Protein AF-A0A9Q1BUV7-F1 (afdb_monomer_lite)

Secondary structure (DSSP, 8-state):
---TTHHHH---------SGGGGGT--TTTTTTGGG---GGG--HHHHHHHHHHH---SS--S-TT---HHHHHHHHHHHHHHHHHHSTT-HHHHHHHHHHHHHHHHHHHTTT-HHHHHHHHHHHHHHHHT--TT---HHHHHHHHHHHHHHS-GGGHHHHHHHHHHHHHH-TT-HHHHHHHHHHHHHHHHHTTT-S----S-HHHHHHHHHHHHHHHHHH-TT-HHHHHHHHHHHHHTT-TTHHHHHHHHHHH-TT-HHHHHHHHHHHHHTT-HHHHHHHHHHHHHH-SS--HHHHHHHHHHHHHHHTSTT--HHHHHHHHHHHHHHHHHHHHH-TT-HHHHHHHHHHHHHTT-HHHHHHHHHHHHSGGGTTS---HHHHHHHHHHHHH----TT--SS-HHHHHHHHHHHHHHHHHHHHHS-S--TTHHHHHHHHHHHHHHHHHHHT-TTS-HHHHHHHHHHHHHHHHHTT-HHHHHHHHHHHHHT-S--TTTHHHHHHHHHHHHHHTT-HHHHHHHHHHHHHTT-HHHHHHHHHHHHHHHHHHHHHGGGGTTS--TTHHHHHHHHHHHHHHTTBHHHHHHHHHHHHHHGGGTTTSSS-HHHHHHHHHHHTSGGGTTS-B----PBPPTTS---B---HHHHHHHHHHHHHHHT--PPPS-TT-HHHHHHHHHHHHHHHHHHHHHHHHHHHHHTS--HHHHHHHHHHHHHHHHHHHHHHHHHHHHTS-------S------TTT----HHHHHHHHHHHHHHH-TT-SS-S-HHHHHHHHHH-TTS-TT-HHHHHHHHHHHHHHTT-GGG--SEEEEE-SSTT-EEEEEHHHHHHHHHHHHHHHHHHHHHHHHHHHTTS------------GGGG--

Organism: Holothuria leucospilota (NCBI:txid206669)

Radius of gyration: 36.59 Å; chains: 1; bounding box: 82×98×104 Å

pLDDT: mean 70.9, std 19.44, range [22.45, 95.88]

InterPro domains:
  IPR011990 Tetratricopeptide-like helical domain superfamily [G3DSA:1.25.40.10] (212-406)
  IPR011990 Tetratricopeptide-like helical domain superfamily [G3DSA:1.25.40.10] (430-548)
  IPR011990 Tetratricopeptide-like helical domain superfamily [SSF48452] (146-365)
  IPR011990 Tetratricopeptide-like helical domain superfamily [SSF48452] (452-543)

Foldseek 3Di:
DDDPPCCVVCVVPFDQDQLLLVLQDDALFVLLVCLPDPPVSNQELLSLQLSLCSQDVFPDPPQAPPRVHLPSSLVSLVSNLVCCVPGVPPLLLLNLLSLLSSLVSQCSSCVVPPPVSNVVSVVSNVVSVVSDDPPRNNVLSNLQSVLSSLSSNHDVSLVVSLVSLVVSCVVVVQPLVSLLSNLSSLQNVLSVPPPDPFADPPPNLVSLVVSLVSLVSSCVSPVLPLLSLLVNLLSCVSVVHPCSLVSLVVSCVVPLLDPSSLVSNLVVCLVVVVLVVSLVSLVVNVVVDPDDALVSLQSQLVSLQSVLPDPPDDPVSSLVSLVVSLVSLVVSCVRPVPPLVSLLVNLLSCLVNLVLQVSLVSLCCLVDCVCVSRPDDLVSNLVSLCSLLPRDDDPVRRSDDLQVSLVSLLSNLVSLLVVVVPPPPDGPRVPVSVVSNVVSLVSLVVQLPDPPDDPVSNLSSLLSNLVSCVSVVVLVSSLVSLVVSVVPDDDDPDCLLSSLLSNLSSCLSVVVLVSNLVSLVVCVVVVVLLSSLQSQLSSLVVQLVVLVVVCVVVVDDDPVSVQSNLVSLLRNLVSAELVSLVVVLVVLVVCLVVCLPDPSCNLLSLLSLVVSLDPVNPPRHYNLQDFDQDPVRDDTDRDDSNVSSVVSVVSSLVSLADDDDPDPPDVVNVLRVLLSVLSVLSSQLSNLVVVCVVVVDDDPSNLVSLVVSLVSLVVSLQVLVVVLCCQVVPDDDDDGPPPDDDPPPPPDDDQVVVVVVVVVCCCVSPVPDDDDDPVVVVVLCVVPPPRHDLPPVLVLVSVVSVVCVVVVPSVQPDQWDWDDGPDVPDIDIDGSNRSSSVSSVSSVVVSVVSVVVSVVSCVVDDDDDDDDDDDDDPVPPPD

Sequence (879 aa):
MSGVNWWEEWPCPLHPSWGLSDISERDMNQLKLVVETDDPDLNVVESAIYRAFLEYPCGRPFFNQGRHNPKKALEKLGVAEDYVKEKLRGNHSAEIGYGIVINSFALSISIGFSEEIHEKAQSELKTLIKKMDHNTDYKSYITVVQAYIYSRLGRPWQGRALSLYNSALKRFPYNCEWLFGKALMLGREARQQGFRKGWKNKDVRAACLEEKKVLEKILKINPKFHSARAMYGQVKFTLGEKGAETEIRTALEHEPERHNIVMVATRYYRRKKNFELAGEILERFINSTKNVDADAYFQLGYLKCSQALTRGLPVNTQSLLREEALKHFNKSVEINSCHYPAITVKAEVTALLGETKKARELFEDLFDNIFKNKPYLAKEELASLDCALSMRLPSNMQVFSTKELIILSHRYIVLTTEVEANIKKGSEDCSNANEKITKHLEKLEEIISDDHESDYVQRLAKLKLADANRRLKHFREAKELYEHLRKEEEETDGVEGEILWGLGKCYFNLEEDKEVISIADRLGKINEQLLSNELYADVYLRRAKVSMEDQTLMRTSNIRLCEDVVMYLEYAINMGSLEASYLFTNFLGDLKKEFFTLNLRIPQIVARISLICSNDCKGKLVHTNFNLAEDDGSSEINDEISIKLCSIKEKLNECLKYEHYSDTSNPRNAKLQELEEIRRKRLDFEIDLIKRRENEKWNKSCAKSLKEVIQYLRELLDHVICFYKNSVLKQFSGKSIFPVKFDQKESRVNKELAQKKIDRWIEETFPDYPGKLPEDVILTILEVQPMYHSENNWLAALNELNNKLKHEDVNYASETFELRAEKPGSSSTWESEDLVRKSCKEVERLVLYFLSKEEDSSSCRNVPTNECDDDLSLSNLFL

Structure (mmCIF, N/CA/C/O backbone):
data_AF-A0A9Q1BUV7-F1
#
_entry.id   AF-A0A9Q1BUV7-F1
#
loop_
_atom_site.group_PDB
_atom_site.id
_atom_site.type_symbol
_atom_site.label_atom_id
_atom_site.label_alt_id
_atom_site.label_comp_id
_atom_site.label_asym_id
_atom_site.label_entity_id
_atom_site.label_seq_id
_atom_site.pdbx_PDB_ins_code
_atom_site.Cartn_x
_atom_site.Cartn_y
_atom_site.Cartn_z
_atom_site.occupancy
_atom_site.B_iso_or_equiv
_atom_site.auth_seq_id
_atom_site.auth_comp_id
_atom_site.auth_asym_id
_atom_site.auth_atom_id
_atom_site.pdbx_PDB_model_num
ATOM 1 N N . MET A 1 1 ? -8.539 -60.242 4.353 1.00 29.30 1 MET A N 1
ATOM 2 C CA . MET A 1 1 ? -8.149 -58.928 3.805 1.00 29.30 1 MET A CA 1
ATOM 3 C C . MET A 1 1 ? -9.393 -58.037 3.860 1.00 29.30 1 MET A C 1
ATOM 5 O O . MET A 1 1 ? -10.072 -57.913 2.859 1.00 29.30 1 MET A O 1
ATOM 9 N N . SER A 1 2 ? -9.949 -57.632 5.010 1.00 24.55 2 SER A N 1
ATOM 10 C CA . SER A 1 2 ? -9.403 -56.743 6.058 1.00 24.55 2 SER A CA 1
ATOM 11 C C . SER A 1 2 ? -8.686 -55.525 5.462 1.00 24.55 2 SER A C 1
ATOM 13 O O . SER A 1 2 ? -7.571 -55.671 4.970 1.00 24.55 2 SER A O 1
ATOM 15 N N . GLY A 1 3 ? -9.360 -54.364 5.475 1.00 24.88 3 GLY A N 1
ATOM 16 C CA . GLY A 1 3 ? -8.787 -53.062 5.101 1.00 24.88 3 GLY A CA 1
ATOM 17 C C . GLY A 1 3 ? -9.725 -52.031 4.448 1.00 24.88 3 GLY A C 1
ATOM 18 O O . GLY A 1 3 ? -9.280 -50.922 4.179 1.00 24.88 3 GLY A O 1
ATOM 19 N N . VAL A 1 4 ? -11.003 -52.343 4.181 1.00 30.98 4 VAL A N 1
ATOM 20 C CA . VAL A 1 4 ? -11.928 -51.404 3.500 1.00 30.98 4 VAL A CA 1
ATOM 21 C C . VAL A 1 4 ? -12.472 -50.310 4.434 1.00 30.98 4 VAL A C 1
ATOM 23 O O . VAL A 1 4 ? -12.903 -49.287 3.934 1.00 30.98 4 VAL A O 1
ATOM 26 N N . ASN A 1 5 ? -12.331 -50.445 5.760 1.00 30.19 5 ASN A N 1
ATOM 27 C CA . ASN A 1 5 ? -12.735 -49.444 6.761 1.00 30.19 5 ASN A CA 1
ATOM 28 C C . ASN A 1 5 ? -11.541 -48.957 7.605 1.00 30.19 5 ASN A C 1
ATOM 30 O O . ASN A 1 5 ? -11.604 -48.912 8.834 1.00 30.19 5 ASN A O 1
ATOM 34 N N . TRP A 1 6 ? -10.427 -48.582 6.971 1.00 31.92 6 TRP A N 1
ATOM 35 C CA . TRP A 1 6 ? -9.268 -48.046 7.705 1.00 31.92 6 TRP A CA 1
ATOM 36 C C . TRP A 1 6 ? -9.608 -46.779 8.517 1.00 31.92 6 TRP A C 1
ATOM 38 O O . TRP A 1 6 ? -8.947 -46.508 9.510 1.00 31.92 6 TRP A O 1
ATOM 48 N N . TRP A 1 7 ? -10.671 -46.046 8.161 1.00 30.53 7 TRP A N 1
ATOM 49 C CA . TRP A 1 7 ? -11.172 -44.891 8.919 1.00 30.53 7 TRP A CA 1
ATOM 50 C C . TRP A 1 7 ? -11.965 -45.251 10.193 1.00 30.53 7 TRP A C 1
ATOM 52 O O . TRP A 1 7 ? -12.141 -44.381 11.044 1.00 30.53 7 TRP A O 1
ATOM 62 N N . GLU A 1 8 ? -12.454 -46.492 10.336 1.00 29.22 8 GLU A N 1
ATOM 63 C CA . GLU A 1 8 ? -13.136 -46.977 11.554 1.00 29.22 8 GLU A CA 1
ATOM 64 C C . GLU A 1 8 ? -12.148 -47.602 12.546 1.00 29.22 8 GLU A C 1
ATOM 66 O O . GLU A 1 8 ? -12.310 -47.439 13.753 1.00 29.22 8 GLU A O 1
ATOM 71 N N . GLU A 1 9 ? -11.100 -48.269 12.049 1.00 26.92 9 GLU A N 1
ATOM 72 C CA . GLU A 1 9 ? -10.028 -48.838 12.883 1.00 26.92 9 GLU A CA 1
ATOM 73 C C . GLU A 1 9 ? -8.945 -47.801 13.242 1.00 26.92 9 GLU A C 1
ATOM 75 O O . GLU A 1 9 ? -8.272 -47.934 14.263 1.00 26.92 9 GLU A O 1
ATOM 80 N N . TRP A 1 10 ? -8.816 -46.733 12.444 1.00 28.02 10 TRP A N 1
ATOM 81 C CA . TRP A 1 10 ? -7.888 -45.618 12.652 1.00 28.02 10 TRP A CA 1
ATOM 82 C C . TRP A 1 10 ? -8.591 -44.292 12.317 1.00 28.02 10 TRP A C 1
ATOM 84 O O . TRP A 1 10 ? -8.425 -43.767 11.211 1.00 28.02 10 TRP A O 1
ATOM 94 N N . PRO A 1 11 ? -9.381 -43.706 13.235 1.00 26.28 11 PRO A N 1
ATOM 95 C CA . PRO A 1 11 ? -9.961 -42.382 13.029 1.00 26.28 11 PRO A CA 1
ATOM 96 C C . PRO A 1 11 ? -8.832 -41.348 13.045 1.00 26.28 11 PRO A C 1
ATOM 98 O O . PRO A 1 11 ? -8.560 -40.822 14.112 1.00 26.28 11 PRO A O 1
ATOM 101 N N . CYS A 1 12 ? -8.130 -41.140 11.917 1.00 27.23 12 CYS A N 1
ATOM 102 C CA . CYS A 1 12 ? -6.932 -40.293 11.740 1.00 27.23 12 CYS A CA 1
ATOM 103 C C . CYS A 1 12 ? -6.476 -39.596 13.046 1.00 27.23 12 CYS A C 1
ATOM 105 O O . CYS A 1 12 ? -6.785 -38.419 13.248 1.00 27.23 12 CYS A O 1
ATOM 107 N N . PRO A 1 13 ? -5.803 -40.322 13.967 1.00 25.61 13 PRO A N 1
ATOM 108 C CA . PRO A 1 13 ? -5.638 -39.879 15.355 1.00 25.61 13 PRO A CA 1
ATOM 109 C C . PRO A 1 13 ? -4.479 -38.897 15.554 1.00 25.61 13 PRO A C 1
ATOM 111 O O . PRO A 1 13 ? -4.152 -38.553 16.684 1.00 25.61 13 PRO A O 1
ATOM 114 N N . LEU A 1 14 ? -3.808 -38.470 14.485 1.00 25.88 14 LEU A N 1
ATOM 115 C CA . LEU A 1 14 ? -2.545 -37.746 14.577 1.00 25.88 14 LEU A CA 1
ATOM 116 C C . LEU A 1 14 ? -2.571 -36.495 13.712 1.00 25.88 14 LEU A C 1
ATOM 118 O O . LEU A 1 14 ? -1.985 -36.449 12.642 1.00 25.88 14 LEU A O 1
ATOM 122 N N . HIS A 1 15 ? -3.237 -35.467 14.221 1.00 31.42 15 HIS A N 1
ATOM 123 C CA . HIS A 1 15 ? -2.674 -34.123 14.187 1.00 31.42 15 HIS A CA 1
ATOM 124 C C . HIS A 1 15 ? -3.136 -33.383 15.449 1.00 31.42 15 HIS A C 1
ATOM 126 O O . HIS A 1 15 ? -4.264 -32.886 15.485 1.00 31.42 15 HIS A O 1
ATOM 132 N N . PRO A 1 16 ? -2.318 -33.330 16.515 1.00 26.27 16 PRO A N 1
ATOM 133 C CA . PRO A 1 16 ? -2.573 -32.407 17.611 1.00 26.27 16 PRO A CA 1
ATOM 134 C C . PRO A 1 16 ? -2.563 -30.971 17.065 1.00 26.27 16 PRO A C 1
ATOM 136 O O . PRO A 1 16 ? -1.596 -30.546 16.440 1.00 26.27 16 PRO A O 1
ATOM 139 N N . SER A 1 17 ? -3.697 -30.285 17.249 1.00 34.12 17 SER A N 1
ATOM 140 C CA . SER A 1 17 ? -3.915 -28.836 17.117 1.00 34.12 17 SER A CA 1
ATOM 141 C C . SER A 1 17 ? -3.171 -28.136 15.975 1.00 34.12 17 SER A C 1
ATOM 143 O O . SER A 1 17 ? -2.105 -27.567 16.176 1.00 34.12 17 SER A O 1
ATOM 145 N N . TRP A 1 18 ? -3.809 -28.034 14.807 1.00 39.91 18 TRP A N 1
ATOM 146 C CA . TRP A 1 18 ? -3.346 -27.309 13.610 1.00 39.91 18 TRP A CA 1
ATOM 147 C C . TRP A 1 18 ? -2.999 -25.810 13.784 1.00 39.91 18 TRP A C 1
ATOM 149 O O . TRP A 1 18 ? -2.814 -25.100 12.798 1.00 39.91 18 TRP A O 1
ATOM 159 N N . GLY A 1 19 ? -2.982 -25.256 15.000 1.00 36.41 19 GLY A N 1
ATOM 160 C CA . GLY A 1 19 ? -2.704 -23.835 15.245 1.00 36.41 19 GLY A CA 1
ATOM 161 C C . GLY A 1 19 ? -3.662 -22.862 14.537 1.00 36.41 19 GLY A C 1
ATOM 162 O O . GLY A 1 19 ? -3.494 -21.649 14.649 1.00 36.41 19 GLY A O 1
ATOM 163 N N . LEU A 1 20 ? -4.689 -23.356 13.825 1.00 38.91 20 LEU A N 1
ATOM 164 C CA . LEU A 1 20 ? -5.701 -22.568 13.109 1.00 38.91 20 LEU A CA 1
ATOM 165 C C . LEU A 1 20 ? -6.541 -21.713 14.069 1.00 38.91 20 LEU A C 1
ATOM 167 O O . LEU A 1 20 ? -7.206 -20.778 13.633 1.00 38.91 20 LEU A O 1
ATOM 171 N N . SER A 1 21 ? -6.488 -21.997 15.374 1.00 38.50 21 SER A N 1
ATOM 172 C CA . SER A 1 21 ? -7.080 -21.195 16.450 1.00 38.50 21 SER A CA 1
ATOM 173 C C . SER A 1 21 ? -6.678 -19.717 16.405 1.00 38.50 21 SER A C 1
ATOM 175 O O . SER A 1 21 ? -7.464 -18.872 16.821 1.00 38.50 21 SER A O 1
ATOM 177 N N . ASP A 1 22 ? -5.504 -19.400 15.854 1.00 42.62 22 ASP A N 1
ATOM 178 C CA . ASP A 1 22 ? -4.972 -18.034 15.753 1.00 42.62 22 ASP A CA 1
ATOM 179 C C . ASP A 1 22 ? -5.480 -17.239 14.542 1.00 42.62 22 ASP A C 1
ATOM 181 O O . ASP A 1 22 ? -5.258 -16.032 14.443 1.00 42.62 22 ASP A O 1
ATOM 185 N N . ILE A 1 23 ? -6.157 -17.892 13.597 1.00 43.81 23 ILE A N 1
ATOM 186 C CA . ILE A 1 23 ? -6.617 -17.252 12.358 1.00 43.81 23 ILE A CA 1
ATOM 187 C C . ILE A 1 23 ? -7.782 -16.285 12.618 1.00 43.81 23 ILE A C 1
ATOM 189 O O . ILE A 1 23 ? -8.073 -15.415 11.795 1.00 43.81 23 ILE A O 1
ATOM 193 N N . SER A 1 24 ? -8.482 -16.427 13.748 1.00 37.84 24 SER A N 1
ATOM 194 C CA . SER A 1 24 ? -9.794 -15.808 13.907 1.00 37.84 24 SER A CA 1
ATOM 195 C C . SER A 1 24 ? -9.792 -14.298 14.128 1.00 37.84 24 SER A C 1
ATOM 197 O O . SER A 1 24 ? -10.831 -13.698 13.858 1.00 37.84 24 SER A O 1
ATOM 199 N N . GLU A 1 25 ? -8.684 -13.689 14.567 1.00 41.69 25 GLU A N 1
ATOM 200 C CA . GLU A 1 25 ? -8.608 -12.235 14.828 1.00 41.69 25 GLU A CA 1
ATOM 201 C C . GLU A 1 25 ? -7.249 -11.580 14.538 1.00 41.69 25 GLU A C 1
ATOM 203 O O . GLU A 1 25 ? -7.194 -10.358 14.429 1.00 41.69 25 GLU A O 1
ATOM 208 N N . ARG A 1 26 ? -6.170 -12.352 14.355 1.00 44.97 26 ARG A N 1
ATOM 209 C CA . ARG A 1 26 ? -4.824 -11.793 14.209 1.00 44.97 26 ARG A CA 1
ATOM 210 C C . ARG A 1 26 ? -4.557 -11.397 12.754 1.00 44.97 26 ARG A C 1
ATOM 212 O O . ARG A 1 26 ? -4.472 -12.245 11.862 1.00 44.97 26 ARG A O 1
ATOM 219 N N . ASP A 1 27 ? -4.450 -10.097 12.497 1.00 42.38 27 ASP A N 1
ATOM 220 C CA . ASP A 1 27 ? -3.968 -9.583 11.212 1.00 42.38 27 ASP A CA 1
ATOM 221 C C . ASP A 1 27 ? -2.476 -9.919 11.016 1.00 42.38 27 ASP A C 1
ATOM 223 O O . ASP A 1 27 ? -1.761 -10.208 11.980 1.00 42.38 27 ASP A O 1
ATOM 227 N N . MET A 1 28 ? -2.002 -9.852 9.759 1.00 39.22 28 MET A N 1
ATOM 228 C CA . MET A 1 28 ? -0.616 -10.121 9.302 1.00 39.22 28 MET A CA 1
ATOM 229 C C . MET A 1 28 ? 0.498 -9.665 10.249 1.00 39.22 28 MET A C 1
ATOM 231 O O . MET A 1 28 ? 1.599 -10.208 10.267 1.00 39.22 28 MET A O 1
ATOM 235 N N . ASN A 1 29 ? 0.220 -8.613 11.001 1.00 39.97 29 ASN A N 1
ATOM 236 C CA . ASN A 1 29 ? 1.194 -7.779 11.660 1.00 39.97 29 ASN A CA 1
ATOM 237 C C . ASN A 1 29 ? 1.355 -8.101 13.150 1.00 39.97 29 ASN A C 1
ATOM 239 O O . ASN A 1 29 ? 2.449 -7.916 13.677 1.00 39.97 29 ASN 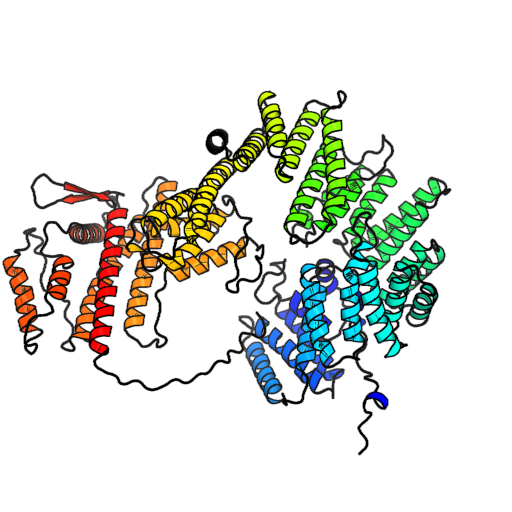A O 1
ATOM 243 N N . GLN A 1 30 ? 0.344 -8.701 13.797 1.00 42.78 30 GLN A N 1
ATOM 244 C CA . GLN A 1 30 ? 0.545 -9.377 15.087 1.00 42.78 30 GLN A CA 1
ATOM 245 C C . GLN A 1 30 ? 1.387 -10.650 14.901 1.00 42.78 30 GLN A C 1
ATOM 247 O O . GLN A 1 30 ? 2.217 -10.978 15.745 1.00 42.78 30 GLN A O 1
ATOM 252 N N . LEU A 1 31 ? 1.267 -11.320 13.749 1.00 43.03 31 LEU A N 1
ATOM 253 C CA . LEU A 1 31 ? 2.059 -12.512 13.433 1.00 43.03 31 LEU A CA 1
ATOM 254 C C . LEU A 1 31 ? 3.556 -12.217 13.255 1.00 43.03 31 LEU A C 1
ATOM 256 O O . LEU A 1 31 ? 4.359 -13.094 13.548 1.00 43.03 31 LEU A O 1
ATOM 260 N N . LYS A 1 32 ? 3.943 -10.988 12.870 1.00 39.41 32 LYS A N 1
ATOM 261 C CA . LYS A 1 32 ? 5.356 -10.553 12.854 1.00 39.41 32 LYS A CA 1
ATOM 262 C C . LYS A 1 32 ? 6.003 -10.551 14.248 1.00 39.41 32 LYS A C 1
ATOM 264 O O . LYS A 1 32 ? 7.210 -10.765 14.340 1.00 39.41 32 LYS A O 1
ATOM 269 N N . LEU A 1 33 ? 5.226 -10.328 15.311 1.00 40.12 33 LEU A N 1
ATOM 270 C CA . LEU A 1 33 ? 5.704 -10.313 16.704 1.00 40.12 33 LEU A CA 1
ATOM 271 C C . LEU A 1 33 ? 5.589 -11.685 17.386 1.00 40.12 33 LEU A C 1
ATOM 273 O O . LEU A 1 33 ? 6.453 -12.050 18.170 1.00 40.12 33 LEU A O 1
ATOM 277 N N . VAL A 1 34 ? 4.587 -12.492 17.025 1.00 43.34 34 VAL A N 1
ATOM 278 C CA . VAL A 1 34 ? 4.360 -13.837 17.604 1.00 43.34 34 VAL A CA 1
ATOM 279 C C . VAL A 1 34 ? 5.388 -14.888 17.128 1.00 43.34 34 VAL A C 1
ATOM 281 O O . VAL A 1 34 ? 5.402 -16.014 17.617 1.00 43.34 34 VAL A O 1
ATOM 284 N N . VAL A 1 35 ? 6.310 -14.546 16.217 1.00 46.66 35 VAL A N 1
ATOM 285 C CA . VAL A 1 35 ? 7.479 -15.408 15.925 1.00 46.66 35 VAL A CA 1
ATOM 286 C C . VAL A 1 35 ? 8.387 -15.561 17.159 1.00 46.66 35 VAL A C 1
ATOM 288 O O . VAL A 1 35 ? 9.101 -16.556 17.257 1.00 46.66 35 VAL A O 1
ATOM 291 N N . GLU A 1 36 ? 8.329 -14.621 18.110 1.00 39.22 36 GLU A N 1
ATOM 292 C CA . GLU A 1 36 ? 9.208 -14.581 19.288 1.00 39.22 36 GLU A CA 1
ATOM 293 C C . GLU A 1 36 ? 8.663 -15.339 20.510 1.00 39.22 36 GLU A C 1
ATOM 295 O O . GLU A 1 36 ? 9.431 -15.634 21.422 1.00 39.22 36 GLU A O 1
ATOM 300 N N . THR A 1 37 ? 7.376 -15.709 20.544 1.00 42.34 37 THR A N 1
ATOM 301 C CA . THR A 1 37 ? 6.854 -16.570 21.613 1.00 42.34 37 THR A CA 1
ATOM 302 C C . THR A 1 37 ? 7.053 -18.040 21.244 1.00 42.34 37 THR A C 1
ATOM 304 O O . THR A 1 37 ? 6.315 -18.615 20.437 1.00 42.34 37 THR A O 1
ATOM 307 N N . ASP A 1 38 ? 8.071 -18.650 21.858 1.00 38.12 38 ASP A N 1
ATOM 308 C CA . ASP A 1 38 ? 8.298 -20.099 21.904 1.00 38.12 38 ASP A CA 1
ATOM 309 C C . ASP A 1 38 ? 7.176 -20.774 22.708 1.00 38.12 38 ASP A C 1
ATOM 311 O O . ASP A 1 38 ? 7.362 -21.227 23.836 1.00 38.12 38 ASP A O 1
ATOM 315 N N . ASP A 1 39 ? 5.971 -20.796 22.143 1.00 44.50 39 ASP A N 1
ATOM 316 C CA . ASP A 1 39 ? 4.908 -21.666 22.617 1.00 44.50 39 ASP A CA 1
ATOM 317 C C . ASP A 1 39 ? 5.098 -23.058 21.982 1.00 44.50 39 ASP A C 1
ATOM 319 O O . ASP A 1 39 ? 4.907 -23.208 20.764 1.00 44.50 39 ASP A O 1
ATOM 323 N N . PRO A 1 40 ? 5.529 -24.069 22.759 1.00 42.66 40 PRO A N 1
ATOM 324 C CA . PRO A 1 40 ? 5.754 -25.419 22.256 1.00 42.66 40 PRO A CA 1
ATOM 325 C C . PRO A 1 40 ? 4.466 -26.094 21.759 1.00 42.66 40 PRO A C 1
ATOM 327 O O . PRO A 1 40 ? 4.557 -26.975 20.901 1.00 42.66 40 PRO A O 1
ATOM 330 N N . ASP A 1 41 ? 3.285 -25.641 22.199 1.00 42.00 41 ASP A N 1
ATOM 331 C CA . ASP A 1 41 ? 1.989 -26.202 21.789 1.00 42.00 41 ASP A CA 1
ATOM 332 C C . ASP A 1 41 ? 1.542 -25.723 20.389 1.00 42.00 41 ASP A C 1
ATOM 334 O O . ASP A 1 41 ? 0.589 -26.249 19.808 1.00 42.00 41 ASP A O 1
ATOM 338 N N . LEU A 1 42 ? 2.265 -24.762 19.793 1.00 51.19 42 LEU A N 1
ATOM 339 C CA . LEU A 1 42 ? 2.017 -24.204 18.452 1.00 51.19 42 LEU A CA 1
ATOM 340 C C . LEU A 1 42 ? 2.955 -24.753 17.355 1.00 51.19 42 LEU A C 1
ATOM 342 O O . LEU A 1 42 ? 2.911 -24.287 16.206 1.00 51.19 42 LEU A O 1
ATOM 346 N N . ASN A 1 43 ? 3.799 -25.739 17.675 1.00 56.16 43 ASN A N 1
ATOM 347 C CA . ASN A 1 43 ? 4.782 -26.322 16.755 1.00 56.16 43 ASN A CA 1
ATOM 348 C C . ASN A 1 43 ? 4.177 -27.423 15.866 1.00 56.16 43 ASN A C 1
ATOM 350 O O . ASN A 1 43 ? 4.513 -28.595 15.995 1.00 56.16 43 ASN A O 1
ATOM 354 N N . VAL A 1 44 ? 3.290 -27.039 14.944 1.00 66.62 44 VAL A N 1
ATOM 355 C CA . VAL A 1 44 ? 2.853 -27.886 13.814 1.00 66.62 44 VAL A CA 1
ATOM 356 C C . VAL A 1 44 ? 3.603 -27.531 12.526 1.00 66.62 44 VAL A C 1
ATOM 358 O O . VAL A 1 44 ? 4.113 -26.416 12.395 1.00 66.62 44 VAL A O 1
ATOM 361 N N . VAL A 1 45 ? 3.648 -28.461 11.564 1.00 73.06 45 VAL A N 1
ATOM 362 C CA . VAL A 1 45 ? 4.428 -28.354 10.312 1.00 73.06 45 VAL A CA 1
ATOM 363 C C . VAL A 1 45 ? 4.167 -27.035 9.576 1.00 73.06 45 VAL A C 1
ATOM 365 O O . VAL A 1 45 ? 5.104 -26.307 9.261 1.00 73.06 45 VAL A O 1
ATOM 368 N N . GLU A 1 46 ? 2.904 -26.665 9.361 1.00 73.06 46 GLU A N 1
ATOM 369 C CA . GLU A 1 46 ? 2.514 -25.439 8.654 1.00 73.06 46 GLU A CA 1
ATOM 370 C C . GLU A 1 46 ? 2.905 -24.167 9.408 1.00 73.06 46 GLU A C 1
ATOM 372 O O . GLU A 1 46 ? 3.283 -23.172 8.793 1.00 73.06 46 GLU A O 1
ATOM 377 N N . SER A 1 47 ? 2.822 -24.188 10.741 1.00 71.31 47 SER A N 1
ATOM 378 C CA . SER A 1 47 ? 3.234 -23.073 11.601 1.00 71.31 47 SER A CA 1
ATOM 379 C C . SER A 1 47 ? 4.744 -22.858 11.512 1.00 71.31 47 SER A C 1
ATOM 381 O O . SER A 1 47 ? 5.206 -21.728 11.356 1.00 71.31 47 SER A O 1
ATOM 383 N N . ALA A 1 48 ? 5.512 -23.947 11.530 1.00 76.56 48 ALA A N 1
ATOM 384 C CA . ALA A 1 48 ? 6.960 -23.926 11.382 1.00 76.56 48 ALA A CA 1
ATOM 385 C C . ALA A 1 48 ? 7.393 -23.461 9.976 1.00 76.56 48 ALA A C 1
ATOM 387 O O . ALA A 1 48 ? 8.244 -22.578 9.868 1.00 76.56 48 ALA A O 1
ATOM 388 N N . ILE A 1 49 ? 6.737 -23.946 8.912 1.00 77.75 49 ILE A N 1
ATOM 389 C CA . ILE A 1 49 ? 6.958 -23.476 7.530 1.00 77.75 49 ILE A CA 1
ATOM 390 C C . ILE A 1 49 ? 6.591 -21.994 7.388 1.00 77.75 49 ILE A C 1
ATOM 392 O O . ILE A 1 49 ? 7.347 -21.221 6.806 1.00 77.75 49 ILE A O 1
ATOM 396 N N . TYR A 1 50 ? 5.461 -21.560 7.950 1.00 73.44 50 TYR A N 1
ATOM 397 C CA . TYR A 1 50 ? 5.071 -20.149 7.933 1.00 73.44 50 TYR A CA 1
ATOM 398 C C . TYR A 1 50 ? 6.069 -19.266 8.698 1.00 73.44 50 TYR A C 1
ATOM 400 O O . TYR A 1 50 ? 6.425 -18.189 8.229 1.00 73.44 50 TYR A O 1
ATOM 408 N N . ARG A 1 51 ? 6.578 -19.719 9.850 1.00 74.56 51 ARG A N 1
ATOM 409 C CA . ARG A 1 51 ? 7.640 -19.015 10.590 1.00 74.56 51 ARG A CA 1
ATOM 410 C C . ARG A 1 51 ? 8.935 -18.941 9.779 1.00 74.56 51 ARG A C 1
ATOM 412 O O . ARG A 1 51 ? 9.563 -17.889 9.768 1.00 74.56 51 ARG A O 1
ATOM 419 N N . ALA A 1 52 ? 9.296 -20.001 9.056 1.00 77.25 52 ALA A N 1
ATOM 420 C CA . ALA A 1 52 ? 10.429 -19.972 8.134 1.00 77.25 52 ALA A CA 1
ATOM 421 C C . ALA A 1 52 ? 10.220 -18.963 6.994 1.00 77.25 52 ALA A C 1
ATOM 423 O O . ALA A 1 52 ? 11.119 -18.178 6.709 1.00 77.25 52 ALA A O 1
ATOM 424 N N . PHE A 1 53 ? 9.018 -18.918 6.406 1.00 73.44 53 PHE A N 1
ATOM 425 C CA . PHE A 1 53 ? 8.637 -17.906 5.415 1.00 73.44 53 PHE A CA 1
ATOM 426 C C . PHE A 1 53 ? 8.787 -16.476 5.961 1.00 73.44 53 PHE A C 1
ATOM 428 O O . PHE A 1 53 ? 9.258 -15.594 5.249 1.00 73.44 53 PHE A O 1
ATOM 435 N N . LEU A 1 54 ? 8.425 -16.235 7.227 1.00 68.69 54 LEU A N 1
ATOM 436 C CA . LEU A 1 54 ? 8.572 -14.918 7.859 1.00 68.69 54 LEU A CA 1
ATOM 437 C C . LEU A 1 54 ? 10.034 -14.518 8.135 1.00 68.69 54 LEU A C 1
ATOM 439 O O . LEU A 1 54 ? 10.332 -13.325 8.144 1.00 68.69 54 LEU A O 1
ATOM 443 N N . GLU A 1 55 ? 10.928 -15.482 8.373 1.00 72.25 55 GLU A N 1
ATOM 444 C CA . GLU A 1 55 ? 12.376 -15.262 8.567 1.00 72.25 55 GLU A CA 1
ATOM 445 C C . GLU A 1 55 ? 13.151 -15.168 7.238 1.00 72.25 55 GLU A C 1
ATOM 447 O O . GLU A 1 55 ? 14.312 -14.755 7.220 1.00 72.25 55 GLU A O 1
ATOM 452 N N . TYR A 1 56 ? 12.540 -15.579 6.122 1.00 68.38 56 TYR A N 1
ATOM 453 C CA . TYR A 1 56 ? 13.124 -15.489 4.783 1.00 68.38 56 TYR A CA 1
ATOM 454 C C . TYR A 1 56 ? 12.026 -15.450 3.699 1.00 68.38 56 TYR A C 1
ATOM 456 O O . TYR A 1 56 ? 11.699 -16.474 3.086 1.00 68.38 56 TYR A O 1
ATOM 464 N N . PRO A 1 57 ? 11.418 -14.278 3.442 1.00 61.78 57 PRO A N 1
ATOM 465 C CA . PRO A 1 57 ? 10.446 -14.130 2.366 1.00 61.78 57 PRO A CA 1
ATOM 466 C C . PRO A 1 57 ? 11.180 -14.207 1.019 1.00 61.78 57 PRO A C 1
ATOM 468 O O . PRO A 1 57 ? 11.922 -13.303 0.644 1.00 61.78 57 PRO A O 1
ATOM 471 N N . CYS A 1 58 ? 11.012 -15.317 0.300 1.00 52.84 58 CYS A N 1
ATOM 472 C CA . CYS A 1 58 ? 11.706 -15.581 -0.960 1.00 52.84 58 CYS A CA 1
ATOM 473 C C . CYS A 1 58 ? 11.302 -14.549 -2.035 1.00 52.84 58 CYS A C 1
ATOM 475 O O . CYS A 1 58 ? 10.149 -14.510 -2.456 1.00 52.84 58 CYS A O 1
ATOM 477 N N . GLY A 1 59 ? 12.245 -13.713 -2.482 1.00 42.09 59 GLY A N 1
ATOM 478 C CA . GLY A 1 59 ? 12.171 -12.969 -3.751 1.00 42.09 59 GLY A CA 1
ATOM 479 C C . GLY A 1 59 ? 11.223 -11.762 -3.849 1.00 42.09 59 GLY A C 1
ATOM 480 O O . GLY A 1 59 ? 11.361 -10.985 -4.788 1.00 42.09 59 GLY A O 1
ATOM 481 N N . ARG A 1 60 ? 10.309 -11.531 -2.897 1.00 35.97 60 ARG A N 1
ATOM 482 C CA . ARG A 1 60 ? 9.520 -10.285 -2.810 1.00 35.97 60 ARG A CA 1
ATOM 483 C C . ARG A 1 60 ? 9.651 -9.685 -1.408 1.00 35.97 60 ARG A C 1
ATOM 485 O O . ARG A 1 60 ? 9.491 -10.419 -0.429 1.00 35.97 60 ARG A O 1
ATOM 492 N N . PRO A 1 61 ? 9.916 -8.374 -1.266 1.00 35.66 61 PRO A N 1
ATOM 493 C CA . PRO A 1 61 ? 10.000 -7.736 0.038 1.00 35.66 61 PRO A CA 1
ATOM 494 C C . PRO A 1 61 ? 8.597 -7.654 0.648 1.00 35.66 61 PRO A C 1
ATOM 496 O O . PRO A 1 61 ? 7.899 -6.653 0.530 1.00 35.66 61 PRO A O 1
ATOM 499 N N . PHE A 1 62 ? 8.158 -8.706 1.338 1.00 38.75 62 PHE A N 1
ATOM 500 C CA . PHE A 1 62 ? 6.972 -8.612 2.181 1.00 38.75 62 PHE A CA 1
ATOM 501 C C . PHE A 1 62 ? 7.314 -7.799 3.439 1.00 38.75 62 PHE A C 1
ATOM 503 O O . PHE A 1 62 ? 7.682 -8.329 4.484 1.00 38.75 62 PHE A O 1
ATOM 510 N N . PHE A 1 63 ? 7.188 -6.474 3.313 1.00 41.44 63 PHE A N 1
ATOM 511 C CA . PHE A 1 63 ? 7.031 -5.476 4.380 1.00 41.44 63 PHE A CA 1
ATOM 512 C C . PHE A 1 63 ? 7.978 -5.580 5.591 1.00 41.44 63 PHE A C 1
ATOM 514 O O . PHE A 1 63 ? 7.523 -5.395 6.719 1.00 41.44 63 PHE A O 1
ATOM 521 N N . ASN A 1 64 ? 9.261 -5.894 5.395 1.00 35.03 64 ASN A N 1
ATOM 522 C CA . ASN A 1 64 ? 10.366 -5.517 6.291 1.00 35.03 64 ASN A CA 1
ATOM 523 C C . ASN A 1 64 ? 11.698 -5.962 5.675 1.00 35.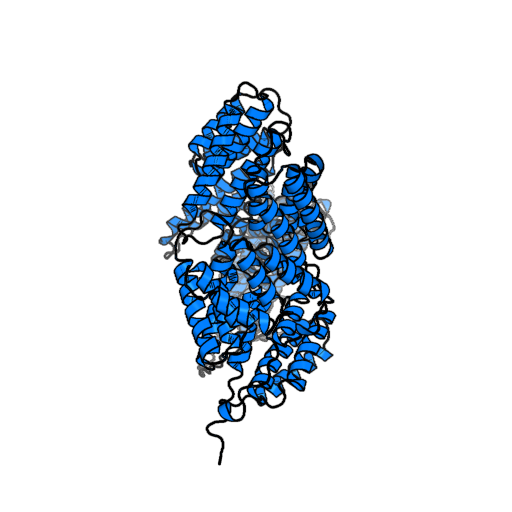03 64 ASN A C 1
ATOM 525 O O . ASN A 1 64 ? 12.025 -7.145 5.679 1.00 35.03 64 ASN A O 1
ATOM 529 N N . GLN A 1 65 ? 12.510 -5.008 5.221 1.00 37.66 65 GLN A N 1
ATOM 530 C CA . GLN A 1 65 ? 13.856 -5.251 4.677 1.00 37.66 65 GLN A CA 1
ATOM 531 C C . GLN A 1 65 ? 14.863 -5.794 5.724 1.00 37.66 65 GLN A C 1
ATOM 533 O O . GLN A 1 65 ? 16.011 -6.064 5.393 1.00 37.66 65 GLN A O 1
ATOM 538 N N . GLY A 1 66 ? 14.459 -5.955 6.993 1.00 42.84 66 GLY A N 1
ATOM 539 C CA . GLY A 1 66 ? 15.368 -6.211 8.119 1.00 42.84 66 GLY A CA 1
ATOM 540 C C . GLY A 1 66 ? 15.450 -7.645 8.658 1.00 42.84 66 GLY A C 1
ATOM 541 O O . GLY A 1 66 ? 16.272 -7.889 9.537 1.00 42.84 66 GLY A O 1
ATOM 542 N N . ARG A 1 67 ? 14.624 -8.598 8.198 1.00 53.62 67 ARG A N 1
ATOM 543 C CA . ARG A 1 67 ? 14.605 -9.984 8.727 1.00 53.62 67 ARG A CA 1
ATOM 544 C C . ARG A 1 67 ? 14.981 -11.022 7.674 1.00 53.62 67 ARG A C 1
ATOM 546 O O . ARG A 1 67 ? 14.332 -12.045 7.567 1.00 53.62 67 ARG A O 1
ATOM 553 N N . HIS A 1 68 ? 16.008 -10.760 6.876 1.00 66.50 68 HIS A N 1
ATOM 554 C CA . HIS A 1 68 ? 16.541 -11.756 5.948 1.00 66.50 68 HIS A CA 1
ATOM 555 C C . HIS A 1 68 ? 17.508 -12.685 6.702 1.00 66.50 68 HIS A C 1
ATOM 557 O O . HIS A 1 68 ? 18.728 -12.536 6.605 1.00 66.50 68 HIS A O 1
ATOM 563 N N . ASN A 1 69 ? 16.969 -13.587 7.533 1.00 75.56 69 ASN A N 1
ATOM 564 C CA . ASN A 1 69 ? 17.754 -14.473 8.394 1.00 75.56 69 ASN A CA 1
ATOM 565 C C . ASN A 1 69 ? 17.653 -15.936 7.925 1.00 75.56 69 ASN A C 1
ATOM 567 O O . ASN A 1 69 ? 16.894 -16.726 8.496 1.00 75.56 69 ASN A O 1
ATOM 571 N N . PRO A 1 70 ? 18.451 -16.328 6.912 1.00 81.19 70 PRO A N 1
ATOM 572 C CA . PRO A 1 70 ? 18.422 -17.683 6.363 1.00 81.19 70 PRO A CA 1
ATOM 573 C C . PRO A 1 70 ? 18.673 -18.756 7.428 1.00 81.19 70 PRO A C 1
ATOM 575 O O . PRO A 1 70 ? 18.043 -19.808 7.395 1.00 81.19 70 PRO A O 1
ATOM 578 N N . LYS A 1 71 ? 19.527 -18.482 8.425 1.00 83.75 71 LYS A N 1
ATOM 579 C CA . LYS A 1 71 ? 19.830 -19.434 9.501 1.00 83.75 71 LYS A CA 1
ATOM 580 C C . LYS A 1 71 ? 18.599 -19.740 10.359 1.00 83.75 71 LYS A C 1
ATOM 582 O O . LYS A 1 71 ? 18.270 -20.907 10.543 1.00 83.75 71 LYS A O 1
ATOM 587 N N . LYS A 1 72 ? 17.890 -18.711 10.836 1.00 81.50 72 LYS A N 1
ATOM 588 C CA . LYS A 1 72 ? 16.652 -18.902 11.613 1.00 81.50 72 LYS A CA 1
ATOM 589 C C . LYS A 1 72 ? 15.548 -19.548 10.782 1.00 81.50 72 LYS A C 1
ATOM 591 O O . LYS A 1 72 ? 14.829 -20.402 11.292 1.00 81.50 72 LYS A O 1
ATOM 596 N N . ALA A 1 73 ? 15.424 -19.175 9.507 1.00 81.75 73 ALA A N 1
ATOM 597 C CA . ALA A 1 73 ? 14.458 -19.800 8.610 1.00 81.75 73 ALA A CA 1
ATOM 598 C C . ALA A 1 73 ? 14.710 -21.312 8.482 1.00 81.75 73 ALA A C 1
ATOM 600 O O . ALA A 1 73 ? 13.781 -22.105 8.634 1.00 81.75 73 ALA A O 1
ATOM 601 N N . LEU A 1 74 ? 15.971 -21.718 8.304 1.00 86.00 74 LEU A N 1
ATOM 602 C CA . LEU A 1 74 ? 16.377 -23.125 8.257 1.00 86.00 74 LEU A CA 1
ATOM 603 C C . LEU A 1 74 ? 16.155 -23.854 9.590 1.00 86.00 74 LEU A C 1
ATOM 605 O O . LEU A 1 74 ? 15.698 -24.992 9.576 1.00 86.00 74 LEU A O 1
ATOM 609 N N . GLU A 1 75 ? 16.404 -23.208 10.734 1.00 87.75 75 GLU A N 1
ATOM 610 C CA . GLU A 1 75 ? 16.081 -23.772 12.057 1.00 87.75 75 GLU A CA 1
ATOM 611 C C . GLU A 1 75 ? 14.577 -24.069 12.184 1.00 87.75 75 GLU A C 1
ATOM 613 O O . GLU A 1 75 ? 14.190 -25.151 12.626 1.00 87.75 75 GLU A O 1
ATOM 618 N N . LYS A 1 76 ? 13.708 -23.150 11.736 1.00 85.00 76 LYS A N 1
ATOM 619 C CA . LYS A 1 76 ? 12.250 -23.364 11.744 1.00 85.00 76 LYS A CA 1
ATOM 620 C C . LYS A 1 76 ? 11.816 -24.448 10.747 1.00 85.00 76 LYS A C 1
ATOM 622 O O . LYS A 1 76 ? 10.920 -25.222 11.071 1.00 85.00 76 LYS A O 1
ATOM 627 N N . LEU A 1 77 ? 12.461 -24.560 9.582 1.00 87.12 77 LEU A N 1
ATOM 628 C CA . LEU A 1 77 ? 12.233 -25.685 8.663 1.00 87.12 77 LEU A CA 1
ATOM 629 C C . LEU A 1 77 ? 12.678 -27.026 9.259 1.00 87.12 77 LEU A C 1
ATOM 631 O O . LEU A 1 77 ? 11.981 -28.018 9.064 1.00 87.12 77 LEU A O 1
ATOM 635 N N . GLY A 1 78 ? 13.769 -27.054 10.029 1.00 87.94 78 GLY A N 1
ATOM 636 C CA . GLY A 1 78 ? 14.211 -28.245 10.761 1.00 87.94 78 GLY A CA 1
ATOM 637 C C . GLY A 1 78 ? 13.155 -28.734 11.752 1.00 87.94 78 GLY A C 1
ATOM 638 O O . GLY A 1 78 ? 12.802 -29.907 11.739 1.00 87.94 78 GLY A O 1
ATOM 639 N N . VAL A 1 79 ? 12.538 -27.819 12.511 1.00 85.44 79 VAL A N 1
ATOM 640 C CA . VAL A 1 79 ? 11.404 -28.151 13.401 1.00 85.44 79 VAL A CA 1
ATOM 641 C C . VAL A 1 79 ? 10.227 -28.752 12.620 1.00 85.44 79 VAL A C 1
ATOM 643 O O . VAL A 1 79 ? 9.582 -29.688 13.093 1.00 85.44 79 VAL A O 1
ATOM 646 N N . ALA A 1 80 ? 9.940 -28.237 11.419 1.00 85.19 80 ALA A N 1
ATOM 647 C CA . ALA A 1 80 ? 8.901 -28.793 10.553 1.00 85.19 80 ALA A CA 1
ATOM 648 C C . ALA A 1 80 ? 9.254 -30.219 10.092 1.00 85.19 80 ALA A C 1
ATOM 650 O O . ALA A 1 80 ? 8.400 -31.106 10.115 1.00 85.19 80 ALA A O 1
ATOM 651 N N . GLU A 1 81 ? 10.509 -30.442 9.700 1.00 87.56 81 GLU A N 1
ATOM 652 C CA . GLU A 1 81 ? 11.023 -31.735 9.244 1.00 87.56 81 GLU A CA 1
ATOM 653 C C . GLU A 1 81 ? 10.992 -32.788 10.361 1.00 87.56 81 GLU A C 1
ATOM 655 O O . GLU A 1 81 ? 10.519 -33.907 10.140 1.00 87.56 81 GLU A O 1
ATOM 660 N N . ASP A 1 82 ? 11.426 -32.420 11.567 1.00 86.12 82 ASP A N 1
ATOM 661 C CA . ASP A 1 82 ? 11.391 -33.286 12.746 1.00 86.12 82 ASP A CA 1
ATOM 662 C C . ASP A 1 82 ? 9.951 -33.673 13.093 1.00 86.12 82 ASP A C 1
ATOM 664 O O . ASP A 1 82 ? 9.655 -34.851 13.303 1.00 86.12 82 ASP A O 1
ATOM 668 N N . TYR A 1 83 ? 9.011 -32.722 13.034 1.00 82.94 83 TYR A N 1
ATOM 669 C CA . TYR A 1 83 ? 7.596 -33.019 13.256 1.00 82.94 83 TYR A CA 1
ATOM 670 C C . TYR A 1 83 ? 7.048 -34.018 12.228 1.00 82.94 83 TYR A C 1
ATOM 672 O O . TYR A 1 83 ? 6.351 -34.965 12.603 1.00 82.94 83 TYR A O 1
ATOM 680 N N . VAL A 1 84 ? 7.360 -33.845 10.937 1.00 82.00 84 VAL A N 1
ATOM 681 C CA . VAL A 1 84 ? 6.943 -34.793 9.887 1.00 82.00 84 VAL A CA 1
ATOM 682 C C . VAL A 1 84 ? 7.493 -36.191 10.187 1.00 82.00 84 VAL A C 1
ATOM 684 O O . VAL A 1 84 ? 6.735 -37.162 10.166 1.00 82.00 84 VAL A O 1
ATOM 687 N N . LYS A 1 85 ? 8.780 -36.302 10.537 1.00 83.19 85 LYS A N 1
ATOM 688 C CA . LYS A 1 85 ? 9.440 -37.590 10.820 1.00 83.19 85 LYS A CA 1
ATOM 689 C C . LYS A 1 85 ? 8.933 -38.272 12.087 1.00 83.19 85 LYS A C 1
ATOM 691 O O . LYS A 1 85 ? 8.850 -39.499 12.122 1.00 83.19 85 LYS A O 1
ATOM 696 N N . GLU A 1 86 ? 8.628 -37.508 13.130 1.00 81.50 86 GLU A N 1
ATOM 697 C CA . GLU A 1 86 ? 8.233 -38.055 14.429 1.00 81.50 86 GLU A CA 1
ATOM 698 C C . GLU A 1 86 ? 6.733 -38.324 14.527 1.00 81.50 86 GLU A C 1
ATOM 700 O O . GLU A 1 86 ? 6.322 -39.357 15.060 1.00 81.50 86 GLU A O 1
ATOM 705 N N . LYS A 1 87 ? 5.907 -37.386 14.051 1.00 76.44 87 LYS A N 1
ATOM 706 C CA . LYS A 1 87 ? 4.455 -37.392 14.282 1.00 76.44 87 LYS A CA 1
ATOM 707 C C . LYS A 1 87 ? 3.656 -37.891 13.089 1.00 76.44 87 LYS A C 1
ATOM 709 O O . LYS A 1 87 ? 2.562 -38.409 13.296 1.00 76.44 87 LYS A O 1
ATOM 714 N N . LEU A 1 88 ? 4.184 -37.761 11.871 1.00 71.75 88 LEU A N 1
ATOM 715 C CA . LEU A 1 88 ? 3.502 -38.188 10.638 1.00 71.75 88 LEU A CA 1
ATOM 716 C C . LEU A 1 88 ? 4.071 -39.482 10.057 1.00 71.75 88 LEU A C 1
ATOM 718 O O . LEU A 1 88 ? 3.680 -39.891 8.962 1.00 71.75 88 LEU A O 1
ATOM 722 N N . ARG A 1 89 ? 4.942 -40.148 10.824 1.00 71.25 89 ARG A N 1
ATOM 723 C CA . ARG A 1 89 ? 5.566 -41.416 10.462 1.00 71.25 89 ARG A CA 1
ATOM 724 C C . ARG A 1 89 ? 4.512 -42.445 10.057 1.00 71.25 89 ARG A C 1
ATOM 726 O O . ARG A 1 89 ? 3.690 -42.856 10.876 1.00 71.25 89 ARG A O 1
ATOM 733 N N . GLY A 1 90 ? 4.570 -42.887 8.803 1.00 70.44 90 GLY A N 1
ATOM 734 C CA . GLY A 1 90 ? 3.650 -43.887 8.247 1.00 70.44 90 GLY A CA 1
ATOM 735 C C . GLY A 1 90 ? 2.511 -43.317 7.397 1.00 70.44 90 GLY A C 1
ATOM 736 O O . GLY A 1 90 ? 1.794 -44.096 6.769 1.00 70.44 90 GLY A O 1
ATOM 737 N N . ASN A 1 91 ? 2.365 -41.989 7.297 1.00 78.38 91 ASN A N 1
ATOM 738 C CA . ASN A 1 91 ? 1.532 -41.367 6.267 1.00 78.38 91 ASN A CA 1
ATOM 739 C C . ASN A 1 91 ? 2.397 -40.941 5.076 1.00 78.38 91 ASN A C 1
ATOM 741 O O . ASN A 1 91 ? 2.885 -39.814 5.002 1.00 78.38 91 ASN A O 1
ATOM 745 N N . HIS A 1 92 ? 2.522 -41.842 4.104 1.00 80.75 92 HIS A N 1
ATOM 746 C CA . HIS A 1 92 ? 3.376 -41.640 2.935 1.00 80.75 92 HIS A CA 1
ATOM 747 C C . HIS A 1 92 ? 3.027 -40.379 2.118 1.00 80.75 92 HIS A C 1
ATOM 749 O O . HIS A 1 92 ? 3.919 -39.693 1.626 1.00 80.75 92 HIS A O 1
ATOM 755 N N . SER A 1 93 ? 1.737 -40.028 2.006 1.00 79.38 93 SER A N 1
ATOM 756 C CA . SER A 1 93 ? 1.306 -38.829 1.264 1.00 79.38 93 SER A CA 1
ATOM 757 C C . SER A 1 93 ? 1.699 -37.535 1.975 1.00 79.38 93 SER A C 1
ATOM 759 O O . SER A 1 93 ? 2.113 -36.582 1.317 1.00 79.38 93 SER A O 1
ATOM 761 N N . ALA A 1 94 ? 1.590 -37.507 3.306 1.00 78.81 94 ALA A N 1
ATOM 762 C CA . ALA A 1 94 ? 1.980 -36.356 4.115 1.00 78.81 94 ALA A CA 1
ATOM 763 C C . ALA A 1 94 ? 3.507 -36.193 4.157 1.00 78.81 94 ALA A C 1
ATOM 765 O O . ALA A 1 94 ? 4.002 -35.087 3.954 1.00 78.81 94 ALA A O 1
ATOM 766 N N . GLU A 1 95 ? 4.249 -37.289 4.350 1.00 83.31 95 GLU A N 1
ATOM 767 C CA . GLU A 1 95 ? 5.719 -37.292 4.323 1.00 83.31 95 GLU A CA 1
ATOM 768 C C . GLU A 1 95 ? 6.253 -36.731 2.998 1.00 83.31 95 GLU A C 1
ATOM 770 O O . GLU A 1 95 ? 7.117 -35.853 2.999 1.00 83.31 95 GLU A O 1
ATOM 775 N N . ILE A 1 96 ? 5.689 -37.176 1.868 1.00 82.75 96 ILE A N 1
ATOM 776 C CA . ILE A 1 96 ? 6.051 -36.656 0.546 1.00 82.75 96 ILE A CA 1
ATOM 777 C C . ILE A 1 96 ? 5.613 -35.197 0.396 1.00 82.75 96 ILE A C 1
ATOM 779 O O . ILE A 1 96 ? 6.429 -34.349 0.045 1.00 82.75 96 ILE A O 1
ATOM 783 N N . GLY A 1 97 ? 4.343 -34.885 0.669 1.00 82.00 97 GLY A N 1
ATOM 784 C CA . GLY A 1 97 ? 3.775 -33.553 0.458 1.00 82.00 97 GLY A CA 1
ATOM 785 C C . GLY A 1 97 ? 4.489 -32.461 1.252 1.00 82.00 97 GLY A C 1
ATOM 786 O O . GLY A 1 97 ? 4.961 -31.487 0.665 1.00 82.00 97 GLY A O 1
ATOM 787 N N . TYR A 1 98 ? 4.625 -32.632 2.570 1.00 84.62 98 TYR A N 1
ATOM 788 C CA . TYR A 1 98 ? 5.347 -31.677 3.416 1.00 84.62 98 TYR A CA 1
ATOM 789 C C . TYR A 1 98 ? 6.848 -31.684 3.137 1.00 84.62 98 TYR A C 1
ATOM 791 O O . TYR A 1 98 ? 7.455 -30.616 3.116 1.00 84.62 98 TYR A O 1
ATOM 799 N N . GLY A 1 99 ? 7.436 -32.855 2.863 1.00 85.81 99 GLY A N 1
ATOM 800 C CA . GLY A 1 99 ? 8.844 -32.966 2.490 1.00 85.81 99 GLY A CA 1
ATOM 801 C C . GLY A 1 99 ? 9.180 -32.129 1.256 1.00 85.81 99 GLY A C 1
ATOM 802 O O . GLY A 1 99 ? 10.202 -31.443 1.244 1.00 85.81 99 GLY A O 1
ATOM 803 N N . ILE A 1 100 ? 8.300 -32.116 0.247 1.00 83.25 100 ILE A N 1
ATOM 804 C CA . ILE A 1 100 ? 8.462 -31.262 -0.937 1.00 83.25 100 ILE A CA 1
ATOM 805 C C . ILE A 1 100 ? 8.427 -29.790 -0.534 1.00 83.25 100 ILE A C 1
ATOM 807 O O . ILE A 1 100 ? 9.349 -29.062 -0.880 1.00 83.25 100 ILE A O 1
ATOM 811 N N . VAL A 1 101 ? 7.420 -29.349 0.231 1.00 82.00 101 VAL A N 1
ATOM 812 C CA . VAL A 1 101 ? 7.314 -27.932 0.626 1.00 82.00 101 VAL A CA 1
ATOM 813 C C . VAL A 1 101 ? 8.540 -27.477 1.419 1.00 82.00 101 VAL A C 1
ATOM 815 O O . VAL A 1 101 ? 9.127 -26.448 1.090 1.00 82.00 101 VAL A O 1
ATOM 818 N N . ILE A 1 102 ? 8.954 -28.252 2.426 1.00 86.19 102 ILE A N 1
ATOM 819 C CA . ILE A 1 102 ? 10.105 -27.936 3.283 1.00 86.19 102 ILE A CA 1
ATOM 820 C C . ILE A 1 102 ? 11.377 -27.801 2.442 1.00 86.19 102 ILE A C 1
ATOM 822 O O . ILE A 1 102 ? 12.077 -26.794 2.545 1.00 86.19 102 ILE A O 1
ATOM 826 N N . ASN A 1 103 ? 11.662 -28.777 1.575 1.00 84.62 103 ASN A N 1
ATOM 827 C CA . ASN A 1 103 ? 12.895 -28.759 0.793 1.00 84.62 103 ASN A CA 1
ATOM 828 C C . ASN A 1 103 ? 12.858 -27.741 -0.360 1.00 84.62 103 ASN A C 1
ATOM 830 O O . ASN A 1 103 ? 13.900 -27.186 -0.698 1.00 84.62 103 ASN A O 1
ATOM 834 N N . SER A 1 104 ? 11.688 -27.422 -0.926 1.00 80.56 104 SER A N 1
ATOM 835 C CA . SER A 1 104 ? 11.543 -26.310 -1.881 1.00 80.56 104 SER A CA 1
ATOM 836 C C . SER A 1 104 ? 11.844 -24.957 -1.228 1.00 80.56 104 SER A C 1
ATOM 838 O O . SER A 1 104 ? 12.540 -24.123 -1.815 1.00 80.56 104 SER A O 1
ATOM 840 N N . PHE A 1 105 ? 11.379 -24.752 0.008 1.00 76.12 105 PHE A N 1
ATOM 841 C CA . PHE A 1 105 ? 11.721 -23.568 0.799 1.00 76.12 105 PHE A CA 1
ATOM 842 C C . PHE A 1 105 ? 13.213 -23.531 1.153 1.00 76.12 105 PHE A C 1
ATOM 844 O O . PHE A 1 105 ? 13.859 -22.505 0.950 1.00 76.12 105 PHE A O 1
ATOM 851 N N . ALA A 1 106 ? 13.785 -24.647 1.616 1.00 81.50 106 ALA A N 1
ATOM 852 C CA . ALA A 1 106 ? 15.211 -24.740 1.934 1.00 81.50 106 ALA A CA 1
ATOM 853 C C . ALA A 1 106 ? 16.097 -24.447 0.711 1.00 81.50 106 ALA A C 1
ATOM 855 O O . ALA A 1 106 ? 17.081 -23.716 0.828 1.00 81.50 106 ALA A O 1
ATOM 856 N N . LEU A 1 107 ? 15.714 -24.949 -0.470 1.00 80.31 107 LEU A N 1
ATOM 857 C CA . LEU A 1 107 ? 16.411 -24.671 -1.724 1.00 80.31 107 LEU A CA 1
ATOM 858 C C . LEU A 1 107 ? 16.382 -23.174 -2.049 1.00 80.31 107 LEU A C 1
ATOM 860 O O . LEU A 1 107 ? 17.430 -22.606 -2.341 1.00 80.31 107 LEU A O 1
ATOM 864 N N . SER A 1 108 ? 15.229 -22.521 -1.894 1.00 72.19 108 SER A N 1
ATOM 865 C CA . SER A 1 108 ? 15.089 -21.075 -2.116 1.00 72.19 108 SER A CA 1
ATOM 866 C C . SER A 1 108 ? 15.930 -20.241 -1.140 1.00 72.19 108 SER A C 1
ATOM 868 O O . SER A 1 108 ? 16.558 -19.273 -1.555 1.00 72.19 108 SER A O 1
ATOM 870 N N . ILE A 1 109 ? 16.007 -20.647 0.135 1.00 76.38 109 ILE A N 1
ATOM 871 C CA . ILE A 1 109 ? 16.832 -19.988 1.166 1.00 76.38 109 ILE A CA 1
ATOM 872 C C . ILE A 1 109 ? 18.336 -20.172 0.906 1.00 76.38 109 ILE A C 1
ATOM 874 O O . ILE A 1 109 ? 19.139 -19.287 1.200 1.00 76.38 109 ILE A O 1
ATOM 878 N N . SER A 1 110 ? 18.727 -21.336 0.382 1.00 75.50 110 SER A N 1
ATOM 879 C CA . SER A 1 110 ? 20.133 -21.718 0.198 1.00 75.50 110 SER A CA 1
ATOM 880 C C . SER A 1 110 ? 20.852 -20.977 -0.938 1.00 75.50 110 SER A C 1
ATOM 882 O O . SER A 1 110 ? 22.085 -20.929 -0.930 1.00 75.50 110 SER A O 1
ATOM 884 N N . ILE A 1 111 ? 20.112 -20.369 -1.880 1.00 69.50 111 ILE A N 1
ATOM 885 C CA . ILE A 1 111 ? 20.671 -19.617 -3.017 1.00 69.50 111 ILE A CA 1
ATOM 886 C C . ILE A 1 111 ? 21.490 -18.432 -2.482 1.00 69.50 111 ILE A C 1
ATOM 888 O O . ILE A 1 111 ? 20.953 -17.496 -1.896 1.00 69.50 111 ILE A O 1
ATOM 892 N N . GLY A 1 112 ? 22.813 -18.491 -2.658 1.00 62.00 112 GLY A N 1
ATOM 893 C CA . GLY A 1 112 ? 23.748 -17.474 -2.163 1.00 62.00 112 GLY A CA 1
ATOM 894 C C . GLY A 1 112 ? 24.056 -17.533 -0.658 1.00 62.00 112 GLY A C 1
ATOM 895 O O . GLY A 1 112 ? 24.763 -16.654 -0.168 1.00 62.00 112 GLY A O 1
ATOM 896 N N . PHE A 1 113 ? 23.562 -18.544 0.076 1.00 75.00 113 PHE A N 1
ATOM 897 C CA . PHE A 1 113 ? 23.831 -18.725 1.512 1.00 75.00 113 PHE A CA 1
ATOM 898 C C . PHE A 1 113 ? 24.712 -19.945 1.828 1.00 75.00 113 PHE A C 1
ATOM 900 O O . PHE A 1 113 ? 25.669 -19.817 2.589 1.00 75.00 113 PHE A O 1
ATOM 907 N N . SER A 1 114 ? 24.408 -21.128 1.277 1.00 80.88 114 SER A N 1
ATOM 908 C CA . SER A 1 114 ? 25.183 -22.354 1.535 1.00 80.88 114 SER A CA 1
ATOM 909 C C . SER A 1 114 ? 24.981 -23.395 0.431 1.00 80.88 114 SER A C 1
ATOM 911 O O . SER A 1 114 ? 23.868 -23.887 0.241 1.00 80.88 114 SER A O 1
ATOM 913 N N . GLU A 1 115 ? 26.069 -23.766 -0.253 1.00 82.38 115 GLU A N 1
ATOM 914 C CA . GLU A 1 115 ? 26.070 -24.817 -1.284 1.00 82.38 115 GLU A CA 1
ATOM 915 C C . GLU A 1 115 ? 25.736 -26.199 -0.704 1.00 82.38 115 GLU A C 1
ATOM 917 O O . GLU A 1 115 ? 24.949 -26.932 -1.290 1.00 82.38 115 GLU A O 1
ATOM 922 N N . GLU A 1 116 ? 26.231 -26.532 0.493 1.00 86.62 116 GLU A N 1
ATOM 923 C CA . GLU A 1 116 ? 25.950 -27.817 1.154 1.00 86.62 116 GLU A CA 1
ATOM 924 C C . GLU A 1 116 ? 24.445 -28.016 1.409 1.00 86.62 116 GLU A C 1
ATOM 926 O O . GLU A 1 116 ? 23.878 -29.076 1.133 1.00 86.62 116 GLU A O 1
ATOM 931 N N . ILE A 1 117 ? 23.770 -26.976 1.910 1.00 83.62 117 ILE A N 1
ATOM 932 C CA . ILE A 1 117 ? 22.323 -27.013 2.155 1.00 83.62 117 ILE A CA 1
ATOM 933 C C . ILE A 1 117 ? 21.562 -27.080 0.830 1.00 83.62 117 ILE A C 1
ATOM 935 O O . ILE A 1 117 ? 20.570 -27.807 0.736 1.00 83.62 117 ILE A O 1
ATOM 939 N N . HIS A 1 118 ? 22.040 -26.362 -0.191 1.00 83.00 118 HIS A N 1
ATOM 940 C CA . HIS A 1 118 ? 21.466 -26.386 -1.532 1.00 83.00 118 HIS A CA 1
ATOM 941 C C . HIS A 1 118 ? 21.492 -27.798 -2.130 1.00 83.00 118 HIS A C 1
ATOM 943 O O . HIS A 1 118 ? 20.451 -28.323 -2.534 1.00 83.00 118 HIS A O 1
ATOM 949 N N . GLU A 1 119 ? 22.657 -28.448 -2.120 1.00 86.12 119 GLU A N 1
ATOM 950 C CA . GLU A 1 119 ? 22.837 -29.808 -2.633 1.00 86.12 119 GLU A CA 1
ATOM 951 C C . GLU A 1 119 ? 22.012 -30.830 -1.847 1.00 86.12 119 GLU A C 1
ATOM 953 O O . GLU A 1 119 ? 21.352 -31.689 -2.444 1.00 86.12 119 GLU A O 1
ATOM 958 N N . LYS A 1 120 ? 21.983 -30.713 -0.511 1.00 88.81 120 LYS A N 1
ATOM 959 C CA . LYS A 1 120 ? 21.172 -31.584 0.349 1.00 88.81 120 LYS A CA 1
ATOM 960 C C . LYS A 1 120 ? 19.682 -31.460 0.025 1.00 88.81 120 LYS A C 1
ATOM 962 O O . LYS A 1 120 ? 19.032 -32.479 -0.213 1.00 88.81 120 LYS A O 1
ATOM 967 N N . ALA A 1 121 ? 19.148 -30.237 -0.027 1.00 84.00 121 ALA A N 1
ATOM 968 C CA . ALA A 1 121 ? 17.738 -29.991 -0.334 1.00 84.00 121 ALA A CA 1
ATOM 969 C C . ALA A 1 121 ? 17.376 -30.469 -1.749 1.00 84.00 121 ALA A C 1
ATOM 971 O O . ALA A 1 121 ? 16.331 -31.089 -1.954 1.00 84.00 121 ALA A O 1
ATOM 972 N N . GLN A 1 122 ? 18.260 -30.247 -2.726 1.00 84.75 122 GLN A N 1
ATOM 973 C CA . GLN A 1 122 ? 18.062 -30.711 -4.098 1.00 84.75 122 GLN A CA 1
ATOM 974 C C . GLN A 1 122 ? 18.075 -32.247 -4.199 1.00 84.75 122 GLN A C 1
ATOM 976 O O . GLN A 1 122 ? 17.264 -32.828 -4.926 1.00 84.75 122 GLN A O 1
ATOM 981 N N . SER A 1 123 ? 18.977 -32.915 -3.475 1.00 89.25 123 SER A N 1
ATOM 982 C CA . SER A 1 123 ? 19.056 -34.380 -3.411 1.00 89.25 123 SER A CA 1
ATOM 983 C C . SER A 1 123 ? 17.808 -34.988 -2.765 1.00 89.25 123 SER A C 1
ATOM 985 O O . SER A 1 123 ? 17.225 -35.942 -3.296 1.00 89.25 123 SER A O 1
ATOM 987 N N . GLU A 1 124 ? 17.338 -34.391 -1.668 1.00 88.00 124 GLU A N 1
ATOM 988 C CA . GLU A 1 124 ? 16.129 -34.844 -0.982 1.00 88.00 124 GLU A CA 1
ATOM 989 C C . GLU A 1 124 ? 14.883 -34.613 -1.847 1.00 88.00 124 GLU A C 1
ATOM 991 O O . GLU A 1 124 ? 14.080 -35.531 -2.007 1.00 88.00 124 GLU A O 1
ATOM 996 N N . LEU A 1 125 ? 14.761 -33.461 -2.524 1.00 85.62 125 LEU A N 1
ATOM 997 C CA . LEU A 1 125 ? 13.688 -33.219 -3.501 1.00 85.62 125 LEU A CA 1
ATOM 998 C C . LEU A 1 125 ? 13.687 -34.261 -4.617 1.00 85.62 125 LEU A C 1
ATOM 1000 O O . LEU A 1 125 ? 12.638 -34.824 -4.919 1.00 85.62 125 LEU A O 1
ATOM 1004 N N . LYS A 1 126 ? 14.849 -34.574 -5.206 1.00 86.88 126 LYS A N 1
ATOM 1005 C CA . LYS A 1 126 ? 14.957 -35.631 -6.228 1.00 86.88 126 LYS A CA 1
ATOM 1006 C C . LYS A 1 126 ? 14.511 -36.987 -5.678 1.00 86.88 126 LYS A C 1
ATOM 1008 O O . LYS A 1 126 ? 13.858 -37.749 -6.390 1.00 86.88 126 LYS A O 1
ATOM 1013 N N . THR A 1 127 ? 14.842 -37.290 -4.426 1.00 88.44 127 THR A N 1
ATOM 1014 C CA . THR A 1 127 ? 14.446 -38.537 -3.758 1.00 88.44 127 THR A CA 1
ATOM 1015 C C . THR A 1 127 ? 12.941 -38.590 -3.502 1.00 88.44 127 THR A C 1
ATOM 1017 O O . THR A 1 127 ? 12.311 -39.609 -3.782 1.00 88.44 127 THR A O 1
ATOM 1020 N N . LEU A 1 128 ? 12.345 -37.496 -3.027 1.00 85.56 128 LEU A N 1
ATOM 1021 C CA . LEU A 1 128 ? 10.904 -37.374 -2.800 1.00 85.56 128 LEU A CA 1
ATOM 1022 C C . LEU A 1 128 ? 10.117 -37.430 -4.113 1.00 85.56 128 LEU A C 1
ATOM 1024 O O . LEU A 1 128 ? 9.117 -38.139 -4.180 1.00 85.56 128 LEU A O 1
ATOM 1028 N N . ILE A 1 129 ? 10.603 -36.769 -5.170 1.00 82.50 129 ILE A N 1
ATOM 1029 C CA . ILE A 1 129 ? 10.010 -36.817 -6.515 1.00 82.50 129 ILE A CA 1
ATOM 1030 C C . ILE A 1 129 ? 10.030 -38.246 -7.068 1.00 82.50 129 ILE A C 1
ATOM 1032 O O . ILE A 1 129 ? 9.026 -38.710 -7.593 1.00 82.50 129 ILE A O 1
ATOM 1036 N N . LYS A 1 130 ? 11.126 -38.994 -6.887 1.00 83.44 130 LYS A N 1
ATOM 1037 C CA . LYS A 1 130 ? 11.197 -40.412 -7.293 1.00 83.44 130 LYS A CA 1
ATOM 1038 C C . LYS A 1 130 ? 10.256 -41.326 -6.505 1.00 83.44 130 LYS A C 1
ATOM 1040 O O . LYS A 1 130 ? 9.877 -42.376 -7.010 1.00 83.44 130 LYS A O 1
ATOM 1045 N N . LYS A 1 131 ? 9.906 -40.951 -5.271 1.00 80.50 131 LYS A N 1
ATOM 1046 C CA . LYS A 1 131 ? 8.934 -41.667 -4.430 1.00 80.50 131 LYS A CA 1
ATOM 1047 C C . LYS A 1 131 ? 7.481 -41.287 -4.751 1.00 80.50 131 LYS A C 1
ATOM 1049 O O . LYS A 1 131 ? 6.575 -41.899 -4.191 1.00 80.50 131 LYS A O 1
ATOM 1054 N N . MET A 1 132 ? 7.239 -40.305 -5.627 1.00 78.69 132 MET A N 1
ATOM 1055 C CA . MET A 1 132 ? 5.888 -39.964 -6.074 1.00 78.69 132 MET A CA 1
ATOM 1056 C C . MET A 1 132 ? 5.319 -41.110 -6.919 1.00 78.69 132 MET A C 1
ATOM 1058 O O . MET A 1 132 ? 5.684 -41.276 -8.078 1.00 78.69 132 MET A O 1
ATOM 1062 N N . ASP A 1 133 ? 4.395 -41.882 -6.353 1.00 65.88 133 ASP A N 1
ATOM 1063 C CA . ASP A 1 133 ? 3.495 -42.727 -7.141 1.00 65.88 133 ASP A CA 1
ATOM 1064 C C . ASP A 1 133 ? 2.327 -41.876 -7.674 1.00 65.88 133 ASP A C 1
ATOM 1066 O O . ASP A 1 133 ? 1.845 -40.962 -6.997 1.00 65.88 133 ASP A O 1
ATOM 1070 N N . HIS A 1 134 ? 1.828 -42.201 -8.868 1.00 57.28 134 HIS A N 1
ATOM 1071 C CA . HIS A 1 134 ? 0.672 -41.562 -9.504 1.00 57.28 134 HIS A CA 1
ATOM 1072 C C . HIS A 1 134 ? -0.613 -41.654 -8.655 1.00 57.28 134 HIS A C 1
ATOM 1074 O O . HIS A 1 134 ? -1.549 -40.885 -8.875 1.00 57.28 134 HIS A O 1
ATOM 1080 N N . ASN A 1 135 ? -0.653 -42.556 -7.666 1.00 54.62 135 ASN A N 1
ATOM 1081 C CA . ASN A 1 135 ? -1.788 -42.752 -6.759 1.00 54.62 135 ASN A CA 1
ATOM 1082 C C . ASN A 1 135 ? -1.687 -41.994 -5.419 1.00 54.62 135 ASN A C 1
ATOM 1084 O O . ASN A 1 135 ? -2.681 -41.922 -4.689 1.00 54.62 135 ASN A O 1
ATOM 1088 N N . THR A 1 136 ? -0.527 -41.424 -5.079 1.00 62.38 136 THR A N 1
ATOM 1089 C CA . THR A 1 136 ? -0.294 -40.736 -3.798 1.00 62.38 136 THR A CA 1
ATOM 1090 C C . THR A 1 136 ? -0.784 -39.288 -3.886 1.00 62.38 136 THR A C 1
ATOM 1092 O O . THR A 1 136 ? -0.244 -38.495 -4.652 1.00 62.38 136 THR A O 1
ATOM 1095 N N . ASP A 1 137 ? -1.789 -38.893 -3.094 1.00 71.31 137 ASP A N 1
ATOM 1096 C CA . ASP A 1 137 ? -2.320 -37.518 -3.130 1.00 71.31 137 ASP A CA 1
ATOM 1097 C C . ASP A 1 137 ? -1.520 -36.538 -2.252 1.00 71.31 137 ASP A C 1
ATOM 1099 O O . ASP A 1 137 ? -2.011 -35.976 -1.271 1.00 71.31 137 ASP A O 1
ATOM 1103 N N . TYR A 1 138 ? -0.253 -36.330 -2.614 1.00 76.31 138 TYR A N 1
ATOM 1104 C CA . TYR A 1 138 ? 0.644 -35.382 -1.943 1.00 76.31 138 TYR A CA 1
ATOM 1105 C C . TYR A 1 138 ? 0.332 -33.912 -2.299 1.00 76.31 138 TYR A C 1
ATOM 1107 O O . TYR A 1 138 ? 0.625 -33.005 -1.518 1.00 76.31 138 TYR A O 1
ATOM 1115 N N . LYS A 1 139 ? -0.288 -33.649 -3.462 1.00 79.50 139 LYS A N 1
ATOM 1116 C CA . LYS A 1 139 ? -0.567 -32.285 -3.965 1.00 79.50 139 LYS A CA 1
ATOM 1117 C C . LYS A 1 139 ? -1.547 -31.519 -3.078 1.00 79.50 139 LYS A C 1
ATOM 1119 O O . LYS A 1 139 ? -1.408 -30.306 -2.904 1.00 79.50 139 LYS A O 1
ATOM 1124 N N . SER A 1 140 ? -2.510 -32.215 -2.478 1.00 81.19 140 SER A N 1
ATOM 1125 C CA . SER A 1 140 ? -3.451 -31.616 -1.526 1.00 81.19 140 SER A CA 1
ATOM 1126 C C . SER A 1 140 ? -2.751 -31.068 -0.272 1.00 81.19 140 SER A C 1
ATOM 1128 O O . SER A 1 140 ? -3.150 -30.017 0.227 1.00 81.19 140 SER A O 1
ATOM 1130 N N . TYR A 1 141 ? -1.667 -31.708 0.189 1.00 81.12 141 TYR A N 1
ATOM 1131 C CA . TYR A 1 141 ? -0.859 -31.226 1.318 1.00 81.12 141 TYR A CA 1
ATOM 1132 C C . TYR A 1 141 ? -0.063 -29.965 0.960 1.00 81.12 141 TYR A C 1
ATOM 1134 O O . TYR A 1 141 ? -0.039 -29.008 1.727 1.00 81.12 141 TYR A O 1
ATOM 1142 N N . ILE A 1 142 ? 0.507 -29.903 -0.247 1.00 79.12 142 ILE A N 1
ATOM 1143 C CA . ILE A 1 142 ? 1.146 -28.674 -0.751 1.00 79.12 142 ILE A CA 1
ATOM 1144 C C . ILE A 1 142 ? 0.120 -27.528 -0.793 1.00 79.12 142 ILE A C 1
ATOM 1146 O O . ILE A 1 142 ? 0.357 -26.436 -0.273 1.00 79.12 142 ILE A O 1
ATOM 1150 N N . THR A 1 143 ? -1.057 -27.809 -1.355 1.00 80.19 143 THR A N 1
ATOM 1151 C CA . THR A 1 143 ? -2.145 -26.835 -1.523 1.00 80.19 143 THR A CA 1
ATOM 1152 C C . THR A 1 143 ? -2.648 -26.300 -0.178 1.00 80.19 143 THR A C 1
ATOM 1154 O O . THR A 1 143 ? -2.900 -25.101 -0.049 1.00 80.19 143 THR A O 1
ATOM 1157 N N . VAL A 1 144 ? -2.794 -27.156 0.842 1.00 82.06 144 VAL A N 1
ATOM 1158 C CA . VAL A 1 144 ? -3.281 -26.716 2.159 1.00 82.06 144 VAL A CA 1
ATOM 1159 C C . VAL A 1 144 ? -2.237 -25.902 2.924 1.00 82.06 144 VAL A C 1
ATOM 1161 O O . VAL A 1 144 ? -2.612 -24.937 3.587 1.00 82.06 144 VAL A O 1
ATOM 1164 N N . VAL A 1 145 ? -0.938 -26.199 2.777 1.00 79.00 145 VAL A N 1
ATOM 1165 C CA . VAL A 1 145 ? 0.133 -25.363 3.353 1.00 79.00 145 VAL A CA 1
ATOM 1166 C C . VAL A 1 145 ? 0.094 -23.962 2.742 1.00 79.00 145 VAL A C 1
ATOM 1168 O O . VAL A 1 145 ? 0.137 -22.967 3.464 1.00 79.00 145 VAL A O 1
ATOM 1171 N N . GLN A 1 146 ? -0.076 -23.863 1.421 1.00 77.00 146 GLN A N 1
ATOM 1172 C CA . GLN A 1 146 ? -0.264 -22.572 0.755 1.00 77.00 146 GLN A CA 1
ATOM 1173 C C . GLN A 1 146 ? -1.528 -21.864 1.262 1.00 77.00 146 GLN A C 1
ATOM 1175 O O . GLN A 1 146 ? -1.472 -20.684 1.611 1.00 77.00 146 GLN A O 1
ATOM 1180 N N . ALA A 1 147 ? -2.658 -22.576 1.365 1.00 79.81 147 ALA A N 1
ATOM 1181 C CA . ALA A 1 147 ? -3.903 -22.026 1.907 1.00 79.81 147 ALA A CA 1
ATOM 1182 C C . ALA A 1 147 ? -3.708 -21.467 3.325 1.00 79.81 147 ALA A C 1
ATOM 1184 O O . ALA A 1 147 ? -4.200 -20.381 3.639 1.00 79.81 147 ALA A O 1
ATOM 1185 N N . TYR A 1 148 ? -2.951 -22.181 4.161 1.00 76.56 148 TYR A N 1
ATOM 1186 C CA . TYR A 1 148 ? -2.594 -21.764 5.509 1.00 76.56 148 TYR A CA 1
ATOM 1187 C C . TYR A 1 148 ? -1.751 -20.486 5.500 1.00 76.56 148 TYR A C 1
ATOM 1189 O O . TYR A 1 148 ? -2.128 -19.518 6.162 1.00 76.56 148 TYR A O 1
ATOM 1197 N N . ILE A 1 149 ? -0.673 -20.431 4.712 1.00 71.88 149 ILE A N 1
ATOM 1198 C CA . ILE A 1 149 ? 0.177 -19.234 4.596 1.00 71.88 149 ILE A CA 1
ATOM 1199 C C . ILE A 1 149 ? -0.664 -18.035 4.142 1.00 71.88 149 ILE A C 1
ATOM 1201 O O . ILE A 1 149 ? -0.710 -17.021 4.836 1.00 71.88 149 ILE A O 1
ATOM 1205 N N . TYR A 1 150 ? -1.427 -18.162 3.053 1.00 70.31 150 TYR A N 1
ATOM 1206 C CA . TYR A 1 150 ? -2.283 -17.075 2.566 1.00 70.31 150 TYR A CA 1
ATOM 1207 C C . TYR A 1 150 ? -3.355 -16.659 3.577 1.00 70.31 150 TYR A C 1
ATOM 1209 O O . TYR A 1 150 ? -3.646 -15.472 3.708 1.00 70.31 150 TYR A O 1
ATOM 1217 N N . SER A 1 151 ? -3.900 -17.598 4.359 1.00 69.25 151 SER A N 1
ATOM 1218 C CA . SER A 1 151 ? -4.849 -17.265 5.431 1.00 69.25 151 SER A CA 1
ATOM 1219 C C . SER A 1 151 ? -4.229 -16.374 6.516 1.00 69.25 151 SER A C 1
ATOM 1221 O O . SER A 1 151 ? -4.936 -15.606 7.171 1.00 69.25 151 SER A O 1
ATOM 1223 N N . ARG A 1 152 ? -2.903 -16.413 6.677 1.00 65.06 152 ARG A N 1
ATOM 1224 C CA . ARG A 1 152 ? -2.140 -15.576 7.611 1.00 65.06 152 ARG A CA 1
ATOM 1225 C C . ARG A 1 152 ? -1.703 -14.242 7.000 1.00 65.06 152 ARG A C 1
ATOM 1227 O O . ARG A 1 152 ? -1.497 -13.290 7.747 1.00 65.06 152 ARG A O 1
ATOM 1234 N N . LEU A 1 153 ? -1.684 -14.131 5.669 1.00 57.72 153 LEU A N 1
ATOM 1235 C CA . LEU A 1 153 ? -1.357 -12.905 4.927 1.00 57.72 153 LEU A CA 1
ATOM 1236 C C . LEU A 1 153 ? -2.494 -11.855 4.897 1.00 57.72 153 LEU A C 1
ATOM 1238 O O . LEU A 1 153 ? -2.377 -10.802 4.277 1.00 57.72 153 LEU A O 1
ATOM 1242 N N . GLY A 1 154 ? -3.585 -12.067 5.636 1.00 55.19 154 GLY A N 1
ATOM 1243 C CA . GLY A 1 154 ? -4.621 -11.048 5.846 1.00 55.19 154 GLY A CA 1
ATOM 1244 C C . GLY A 1 154 ? -5.694 -10.993 4.754 1.00 55.19 154 GLY A C 1
ATOM 1245 O O . GLY A 1 154 ? -5.824 -11.900 3.933 1.00 55.19 154 GLY A O 1
ATOM 1246 N N . ARG A 1 155 ? -6.512 -9.928 4.776 1.00 56.44 155 ARG A N 1
ATOM 1247 C CA . ARG A 1 155 ? -7.719 -9.789 3.935 1.00 56.44 155 ARG A CA 1
ATOM 1248 C C . ARG A 1 155 ? -7.470 -9.930 2.423 1.00 56.44 155 ARG A C 1
ATOM 1250 O O . ARG A 1 155 ? -8.238 -10.665 1.805 1.00 56.44 155 ARG A O 1
ATOM 1257 N N . PRO A 1 156 ? -6.435 -9.313 1.811 1.00 52.41 156 PRO A N 1
ATOM 1258 C CA . PRO A 1 156 ? -6.241 -9.392 0.357 1.00 52.41 156 PRO A CA 1
ATOM 1259 C C . PRO A 1 156 ? -6.095 -10.829 -0.163 1.00 52.41 156 PRO A C 1
ATOM 1261 O O . PRO A 1 156 ? -6.488 -11.141 -1.282 1.00 52.41 156 PRO A O 1
ATOM 1264 N N . TRP A 1 157 ? -5.594 -11.730 0.683 1.00 62.38 157 TRP A N 1
ATOM 1265 C CA . TRP A 1 157 ? -5.299 -13.116 0.334 1.00 62.38 157 TRP A CA 1
ATOM 1266 C C . TRP A 1 157 ? -6.403 -14.100 0.738 1.00 62.38 157 TRP A C 1
ATOM 1268 O O . TRP A 1 157 ? -6.295 -15.296 0.462 1.00 62.38 157 TRP A O 1
ATOM 1278 N N . GLN A 1 158 ? -7.494 -13.621 1.347 1.00 68.44 158 GLN A N 1
ATOM 1279 C CA . GLN A 1 158 ? -8.604 -14.458 1.812 1.00 68.44 158 GLN A CA 1
ATOM 1280 C C . GLN A 1 158 ? -9.249 -15.254 0.668 1.00 68.44 158 GLN A C 1
ATOM 1282 O O . GLN A 1 158 ? -9.495 -16.450 0.817 1.00 68.44 158 GLN A O 1
ATOM 1287 N N . GLY A 1 159 ? -9.479 -14.622 -0.490 1.00 71.31 159 GLY A N 1
ATOM 1288 C CA . GLY A 1 159 ? -10.045 -15.295 -1.666 1.00 71.31 159 GLY A CA 1
ATOM 1289 C C . GLY A 1 159 ? -9.138 -16.411 -2.199 1.00 71.31 159 GLY A C 1
ATOM 1290 O O . GLY A 1 159 ? -9.607 -17.519 -2.469 1.00 71.31 159 GLY A O 1
ATOM 1291 N N . ARG A 1 160 ? -7.822 -16.153 -2.265 1.00 73.44 160 ARG A N 1
ATOM 1292 C CA . ARG A 1 160 ? -6.806 -17.147 -2.657 1.00 73.44 160 ARG A CA 1
ATOM 1293 C C . ARG A 1 160 ? -6.784 -18.315 -1.667 1.00 73.44 160 ARG A C 1
ATOM 1295 O O . ARG A 1 160 ? -6.872 -19.466 -2.087 1.00 73.44 160 ARG A O 1
ATOM 1302 N N . ALA A 1 161 ? -6.759 -18.028 -0.363 1.00 76.88 161 ALA A N 1
ATOM 1303 C CA . ALA A 1 161 ? -6.797 -19.045 0.687 1.00 76.88 161 ALA A CA 1
ATOM 1304 C C . ALA A 1 161 ? -8.058 -19.923 0.595 1.00 76.88 161 ALA A C 1
ATOM 1306 O O . ALA A 1 161 ? -7.958 -21.148 0.641 1.00 76.88 161 ALA A O 1
ATOM 1307 N N . LEU A 1 162 ? -9.240 -19.323 0.400 1.00 83.19 162 LEU A N 1
ATOM 1308 C CA . LEU A 1 162 ? -10.501 -20.056 0.219 1.00 83.19 162 LEU A CA 1
ATOM 1309 C C . LEU A 1 162 ? -10.474 -20.979 -1.004 1.00 83.19 162 LEU A C 1
ATOM 1311 O O . LEU A 1 162 ? -10.916 -22.126 -0.911 1.00 83.19 162 LEU A O 1
ATOM 1315 N N . SER A 1 163 ? -9.951 -20.501 -2.136 1.00 85.19 163 SER A N 1
ATOM 1316 C CA . SER A 1 163 ? -9.812 -21.305 -3.357 1.00 85.19 163 SER A CA 1
ATOM 1317 C C . SER A 1 163 ? -8.902 -22.521 -3.145 1.00 85.19 163 SER A C 1
ATOM 1319 O O . SER A 1 163 ? -9.243 -23.642 -3.538 1.00 85.19 163 SER A O 1
ATOM 1321 N N . LEU A 1 164 ? -7.782 -22.328 -2.443 1.00 83.88 164 LEU A N 1
ATOM 1322 C CA . LEU A 1 164 ? -6.834 -23.396 -2.126 1.00 83.88 164 LEU A CA 1
ATOM 1323 C C . LEU A 1 164 ? -7.424 -24.405 -1.129 1.00 83.88 164 LEU A C 1
ATOM 1325 O O . LEU A 1 164 ? -7.365 -25.608 -1.385 1.00 83.88 164 LEU A O 1
ATOM 1329 N N . TYR A 1 165 ? -8.100 -23.948 -0.065 1.00 86.94 165 TYR A N 1
ATOM 1330 C CA . TYR A 1 165 ? -8.831 -24.847 0.840 1.00 86.94 165 TYR A CA 1
ATOM 1331 C C . TYR A 1 165 ? -9.890 -25.662 0.092 1.00 86.94 165 TYR A C 1
ATOM 1333 O O . TYR A 1 165 ? -9.985 -26.872 0.286 1.00 86.94 165 TYR A O 1
ATOM 1341 N N . ASN A 1 166 ? -10.671 -25.032 -0.792 1.00 89.44 166 ASN A N 1
ATOM 1342 C CA . ASN A 1 166 ? -11.652 -25.738 -1.618 1.00 89.44 166 ASN A CA 1
ATOM 1343 C C . ASN A 1 166 ? -10.997 -26.799 -2.504 1.00 89.44 166 ASN A C 1
ATOM 1345 O O . ASN A 1 166 ? -11.547 -27.887 -2.643 1.00 89.44 166 ASN A O 1
ATOM 1349 N N . SER A 1 167 ? -9.836 -26.490 -3.082 1.00 86.94 167 SER A N 1
ATOM 1350 C CA . SER A 1 167 ? -9.098 -27.403 -3.956 1.00 86.94 167 SER A CA 1
ATOM 1351 C C . SER A 1 167 ? -8.570 -28.618 -3.193 1.00 86.94 167 SER A C 1
ATOM 1353 O O . SER A 1 167 ? -8.841 -29.742 -3.610 1.00 86.94 167 SER A O 1
ATOM 1355 N N . ALA A 1 168 ? -7.936 -28.417 -2.034 1.00 83.69 168 ALA A N 1
ATOM 1356 C CA . ALA A 1 168 ? -7.471 -29.511 -1.175 1.00 83.69 168 ALA A CA 1
ATOM 1357 C C . ALA A 1 168 ? -8.642 -30.387 -0.671 1.00 83.69 168 ALA A C 1
ATOM 1359 O O . ALA A 1 168 ? -8.591 -31.619 -0.688 1.00 83.69 168 ALA A O 1
ATOM 1360 N N . LEU A 1 169 ? -9.763 -29.759 -0.300 1.00 86.81 169 LEU A N 1
ATOM 1361 C CA . LEU A 1 169 ? -10.966 -30.450 0.178 1.00 86.81 169 LEU A CA 1
ATOM 1362 C C . LEU A 1 169 ? -11.708 -31.252 -0.905 1.00 86.81 169 LEU A C 1
ATOM 1364 O O . LEU A 1 169 ? -12.572 -32.053 -0.547 1.00 86.81 169 LEU A O 1
ATOM 1368 N N . LYS A 1 170 ? -11.401 -31.089 -2.203 1.00 88.19 170 LYS A N 1
ATOM 1369 C CA . LYS A 1 170 ? -11.980 -31.949 -3.256 1.00 88.19 170 LYS A CA 1
ATOM 1370 C C . LYS A 1 170 ? -11.579 -33.407 -3.063 1.00 88.19 170 LYS A C 1
ATOM 1372 O O . LYS A 1 170 ? -12.407 -34.288 -3.283 1.00 88.19 170 LYS A O 1
ATOM 1377 N N . ARG A 1 171 ? -10.335 -33.660 -2.642 1.00 82.75 171 ARG A N 1
ATOM 1378 C CA . ARG A 1 171 ? -9.863 -35.025 -2.398 1.00 82.75 171 ARG A CA 1
ATOM 1379 C C . ARG A 1 171 ? -10.063 -35.489 -0.964 1.00 82.75 171 ARG A C 1
ATOM 1381 O O . ARG A 1 171 ? -10.394 -36.651 -0.749 1.00 82.75 171 ARG A O 1
ATOM 1388 N N . PHE A 1 172 ? -9.948 -34.581 0.001 1.00 82.44 172 PHE A N 1
ATOM 1389 C CA . PHE A 1 172 ? -10.142 -34.895 1.417 1.00 82.44 172 PHE A CA 1
ATOM 1390 C C . PHE A 1 172 ? -11.375 -34.177 1.997 1.00 82.44 172 PHE A C 1
ATOM 1392 O O . PHE A 1 172 ? -11.249 -33.345 2.898 1.00 82.44 172 PHE A O 1
ATOM 1399 N N . PRO A 1 173 ? -12.600 -34.489 1.526 1.00 83.94 173 PRO A N 1
ATOM 1400 C CA . PRO A 1 173 ? -13.806 -33.723 1.854 1.00 83.94 173 PRO A CA 1
ATOM 1401 C C . PRO A 1 173 ? -14.252 -33.828 3.317 1.00 83.94 173 PRO A C 1
ATOM 1403 O O . PRO A 1 173 ? -15.134 -33.066 3.726 1.00 83.94 173 PRO A O 1
ATOM 1406 N N . TYR A 1 174 ? -13.687 -34.764 4.083 1.00 85.00 174 TYR A N 1
ATOM 1407 C CA . TYR A 1 174 ? -14.000 -35.011 5.493 1.00 85.00 174 TYR A CA 1
ATOM 1408 C C . TYR A 1 174 ? -12.867 -34.615 6.446 1.00 85.00 174 TYR A C 1
ATOM 1410 O O . TYR A 1 174 ? -12.970 -34.869 7.643 1.00 85.00 174 TYR A O 1
ATOM 1418 N N . ASN A 1 175 ? -11.799 -33.982 5.951 1.00 83.62 175 ASN A N 1
ATOM 1419 C CA . ASN A 1 175 ? -10.740 -33.492 6.824 1.00 83.62 175 ASN A CA 1
ATOM 1420 C C . ASN A 1 175 ? -11.258 -32.300 7.652 1.00 83.62 175 ASN A C 1
ATOM 1422 O O . ASN A 1 175 ? -11.433 -31.194 7.134 1.00 83.62 175 ASN A O 1
ATOM 1426 N N . CYS A 1 176 ? -11.536 -32.542 8.936 1.00 81.94 176 CYS A N 1
ATOM 1427 C CA . CYS A 1 176 ? -12.133 -31.558 9.838 1.00 81.94 176 CYS A CA 1
ATOM 1428 C C . CYS A 1 176 ? -11.284 -30.298 10.015 1.00 81.94 176 CYS A C 1
ATOM 1430 O O . CYS A 1 176 ? -11.848 -29.217 10.140 1.00 81.94 176 CYS A O 1
ATOM 1432 N N . GLU A 1 177 ? -9.959 -30.414 9.997 1.00 78.50 177 GLU A N 1
ATOM 1433 C CA . GLU A 1 177 ? -9.052 -29.281 10.196 1.00 78.50 177 GLU A CA 1
ATOM 1434 C C . GLU A 1 177 ? -9.015 -28.372 8.963 1.00 78.50 177 GLU A C 1
ATOM 1436 O O . GLU A 1 177 ? -9.112 -27.152 9.071 1.00 78.50 177 GLU A O 1
ATOM 1441 N N . TRP A 1 178 ? -8.999 -28.952 7.760 1.00 85.75 178 TRP A N 1
ATOM 1442 C CA . TRP A 1 178 ? -9.040 -28.176 6.512 1.00 85.75 178 TRP A CA 1
ATOM 1443 C C . TRP A 1 178 ? -10.398 -27.499 6.337 1.00 85.75 178 TRP A C 1
ATOM 1445 O O . TRP A 1 178 ? -10.490 -26.343 5.914 1.00 85.75 178 TRP A O 1
ATOM 1455 N N . LEU A 1 179 ? -11.467 -28.211 6.709 1.00 87.06 179 LEU A N 1
ATOM 1456 C CA . LEU A 1 179 ? -12.804 -27.636 6.805 1.00 87.06 179 LEU A CA 1
ATOM 1457 C C . LEU A 1 179 ? -12.835 -26.500 7.830 1.00 87.06 179 LEU A C 1
ATOM 1459 O O . LEU A 1 179 ? -13.483 -25.488 7.575 1.00 87.06 179 LEU A O 1
ATOM 1463 N N . PHE A 1 180 ? -12.135 -26.634 8.958 1.00 85.81 180 PHE A N 1
ATOM 1464 C CA . PHE A 1 180 ? -12.073 -25.593 9.978 1.00 85.81 180 PHE A CA 1
ATOM 1465 C C . PHE A 1 180 ? -11.330 -24.354 9.464 1.00 85.81 180 PHE A C 1
ATOM 1467 O O . PHE A 1 180 ? -11.867 -23.253 9.562 1.00 85.81 180 PHE A O 1
ATOM 1474 N N . GLY A 1 181 ? -10.180 -24.518 8.802 1.00 81.06 181 GLY A N 1
ATOM 1475 C CA . GLY A 1 181 ? -9.464 -23.422 8.134 1.00 81.06 181 GLY A CA 1
ATOM 1476 C C . GLY A 1 181 ? -10.338 -22.691 7.108 1.00 81.06 181 GLY A C 1
ATOM 1477 O O . GLY A 1 181 ? -10.415 -21.459 7.113 1.00 81.06 181 GLY A O 1
ATOM 1478 N N . LYS A 1 182 ? -11.099 -23.443 6.301 1.00 88.62 182 LYS A N 1
ATOM 1479 C CA . LYS A 1 182 ? -12.114 -22.886 5.394 1.00 88.62 182 LYS A CA 1
ATOM 1480 C C . LYS A 1 182 ? -13.206 -22.119 6.145 1.00 88.62 182 LYS A C 1
ATOM 1482 O O . LYS A 1 182 ? -13.520 -20.998 5.756 1.00 88.62 182 LYS A O 1
ATOM 1487 N N . ALA A 1 183 ? -13.792 -22.701 7.193 1.00 87.75 183 ALA A N 1
ATOM 1488 C CA . ALA A 1 183 ? -14.847 -22.066 7.986 1.00 87.75 183 ALA A CA 1
ATOM 1489 C C . ALA A 1 183 ? -14.377 -20.728 8.570 1.00 87.75 183 ALA A C 1
ATOM 1491 O O . ALA A 1 183 ? -15.063 -19.713 8.435 1.00 87.75 183 ALA A O 1
ATOM 1492 N N . LEU A 1 184 ? -13.159 -20.703 9.119 1.00 80.44 184 LEU A N 1
ATOM 1493 C CA . LEU A 1 184 ? -12.550 -19.483 9.630 1.00 80.44 184 LEU A CA 1
ATOM 1494 C C . LEU A 1 184 ? -12.357 -18.440 8.525 1.00 80.44 184 LEU A C 1
ATOM 1496 O O . LEU A 1 184 ? -12.626 -17.268 8.766 1.00 80.44 184 LEU A O 1
ATOM 1500 N N . MET A 1 185 ? -11.955 -18.828 7.315 1.00 79.75 185 MET A N 1
ATOM 1501 C CA . MET A 1 185 ? -11.870 -17.884 6.196 1.00 79.75 185 MET A CA 1
ATOM 1502 C C . MET A 1 185 ? -13.231 -17.345 5.754 1.00 79.75 185 MET A C 1
ATOM 1504 O O . MET A 1 185 ? -13.325 -16.156 5.470 1.00 79.75 185 MET A O 1
ATOM 1508 N N . LEU A 1 186 ? -14.283 -18.164 5.736 1.00 83.50 186 LEU A N 1
ATOM 1509 C CA . LEU A 1 186 ? -15.638 -17.707 5.394 1.00 83.50 186 LEU A CA 1
ATOM 1510 C C . LEU A 1 186 ? -16.164 -16.697 6.422 1.00 83.50 186 LEU A C 1
ATOM 1512 O O . LEU A 1 186 ? -16.695 -15.651 6.063 1.00 83.50 186 LEU A O 1
ATOM 1516 N N . GLY A 1 187 ? -15.959 -16.977 7.709 1.00 74.06 187 GLY A N 1
ATOM 1517 C CA . GLY A 1 187 ? -16.431 -16.126 8.799 1.00 74.06 187 GLY A CA 1
ATOM 1518 C C . GLY A 1 187 ? -15.521 -14.958 9.173 1.00 74.06 187 GLY A C 1
ATOM 1519 O O . GLY A 1 187 ? -15.864 -14.183 10.068 1.00 74.06 187 GLY A O 1
ATOM 1520 N N . ARG A 1 188 ? -14.344 -14.825 8.543 1.00 71.75 188 ARG A N 1
ATOM 1521 C CA . ARG A 1 188 ? -13.334 -13.823 8.924 1.00 71.75 188 ARG A CA 1
ATOM 1522 C C . ARG A 1 188 ? -13.889 -12.407 8.842 1.00 71.75 188 ARG A C 1
ATOM 1524 O O . ARG A 1 188 ? -13.761 -11.651 9.803 1.00 71.75 188 ARG A O 1
ATOM 1531 N N . GLU A 1 189 ? -14.546 -12.075 7.734 1.00 60.81 189 GLU A N 1
ATOM 1532 C CA . GLU A 1 189 ? -15.148 -10.754 7.542 1.00 60.81 189 GLU A CA 1
ATOM 1533 C C . GLU A 1 189 ? -16.283 -10.516 8.546 1.00 60.81 189 GLU A C 1
ATOM 1535 O O . GLU A 1 189 ? -16.294 -9.486 9.217 1.00 60.81 189 GLU A O 1
ATOM 1540 N N . ALA A 1 190 ? -17.153 -11.508 8.763 1.00 63.59 190 ALA A N 1
ATOM 1541 C CA . ALA A 1 190 ? -18.251 -11.412 9.724 1.00 63.59 190 ALA A CA 1
ATOM 1542 C C . ALA A 1 190 ? -17.774 -11.195 11.175 1.00 63.59 190 ALA A C 1
ATOM 1544 O O . ALA A 1 190 ? -18.375 -10.424 11.927 1.00 63.59 190 ALA A O 1
ATOM 1545 N N . ARG A 1 191 ? -16.672 -11.840 11.586 1.00 64.56 191 ARG A N 1
ATOM 1546 C CA . ARG A 1 191 ? -16.095 -11.659 12.930 1.00 64.56 191 ARG A CA 1
ATOM 1547 C C . ARG A 1 191 ? -15.396 -10.313 13.092 1.00 64.56 191 ARG A C 1
ATOM 1549 O O . ARG A 1 191 ? -15.580 -9.671 14.126 1.00 64.56 191 ARG A O 1
ATOM 1556 N N . GLN A 1 192 ? -14.665 -9.853 12.076 1.00 55.31 192 GLN A N 1
ATOM 1557 C CA . GLN A 1 192 ? -14.013 -8.536 12.089 1.00 55.31 192 GLN A CA 1
ATOM 1558 C C . GLN A 1 192 ? -15.022 -7.372 12.028 1.00 55.31 192 GLN A C 1
ATOM 1560 O O . GLN A 1 192 ? -14.741 -6.280 12.522 1.00 55.31 192 GLN A O 1
ATOM 1565 N N . GLN A 1 193 ? -16.221 -7.601 11.488 1.00 49.69 193 GLN A N 1
ATOM 1566 C CA . GLN A 1 193 ? -17.322 -6.630 11.451 1.00 49.69 193 GLN A CA 1
ATOM 1567 C C . GLN A 1 193 ? -18.063 -6.476 12.790 1.00 49.69 193 GLN A C 1
ATOM 1569 O O . GLN A 1 193 ? -18.843 -5.540 12.963 1.00 49.69 193 GLN A O 1
ATOM 1574 N N . GLY A 1 194 ? -17.792 -7.334 13.779 1.00 36.56 194 GLY A N 1
ATOM 1575 C CA . GLY A 1 194 ? -18.509 -7.373 15.057 1.00 36.56 194 GLY A CA 1
ATOM 1576 C C . GLY A 1 194 ? -18.358 -6.153 15.982 1.00 36.56 194 GLY A C 1
ATOM 1577 O O . GLY A 1 194 ? -18.833 -6.232 17.116 1.00 36.56 194 GLY A O 1
ATOM 1578 N N . PHE A 1 195 ? -17.707 -5.062 15.553 1.00 34.25 195 PHE A N 1
ATOM 1579 C CA . PHE A 1 195 ? -17.403 -3.896 16.398 1.00 34.25 195 PHE A CA 1
ATOM 1580 C C . PHE A 1 195 ? -17.514 -2.510 15.728 1.00 34.25 195 PHE A C 1
ATOM 1582 O O . PHE A 1 195 ? -17.171 -1.522 16.373 1.00 34.25 195 PHE A O 1
ATOM 1589 N N . ARG A 1 196 ? -18.031 -2.364 14.495 1.00 33.47 196 ARG A N 1
ATOM 1590 C CA . ARG A 1 196 ? -18.241 -1.025 13.893 1.00 33.47 196 ARG A CA 1
ATOM 1591 C C . ARG A 1 196 ? -19.632 -0.871 13.273 1.00 33.47 196 ARG A C 1
ATOM 1593 O O . ARG A 1 196 ? -20.057 -1.693 12.469 1.00 33.47 196 ARG A O 1
ATOM 1600 N N . LYS A 1 197 ? -20.338 0.205 13.646 1.00 28.09 197 LYS A N 1
ATOM 1601 C CA . LYS A 1 197 ? -21.606 0.610 13.018 1.00 28.09 197 LYS A CA 1
ATOM 1602 C C . LYS A 1 197 ? -21.351 1.082 11.579 1.00 28.09 197 LYS A C 1
ATOM 1604 O O . LYS A 1 197 ? -20.519 1.960 11.368 1.00 28.09 197 LYS A O 1
ATOM 1609 N N . GLY A 1 198 ? -22.106 0.495 10.646 1.00 33.84 198 GLY A N 1
ATOM 1610 C CA . GLY A 1 198 ? -22.279 0.932 9.257 1.00 33.84 198 GLY A CA 1
ATOM 1611 C C . GLY A 1 198 ? -21.432 0.211 8.195 1.00 33.84 198 GLY A C 1
ATOM 1612 O O . GLY A 1 198 ? -20.896 0.835 7.292 1.00 33.84 198 GLY A O 1
ATOM 1613 N N . TRP A 1 199 ? -21.359 -1.116 8.278 1.00 33.97 199 TRP A N 1
ATOM 1614 C CA . TRP A 1 199 ? -21.087 -1.981 7.120 1.00 33.97 199 TRP A CA 1
ATOM 1615 C C . TRP A 1 199 ? -22.437 -2.409 6.519 1.00 33.97 199 TRP A C 1
ATOM 1617 O O . TRP A 1 199 ? -23.358 -2.715 7.290 1.00 33.97 199 TRP A O 1
ATOM 1627 N N . LYS A 1 200 ? -22.614 -2.417 5.189 1.00 39.12 200 LYS A N 1
ATOM 1628 C CA . LYS A 1 200 ? -23.896 -2.850 4.588 1.00 39.12 200 LYS A CA 1
ATOM 1629 C C . LYS A 1 200 ? -24.092 -4.373 4.640 1.00 39.12 200 LYS A C 1
ATOM 1631 O O . LYS A 1 200 ? -23.164 -5.165 4.523 1.00 39.12 200 LYS A O 1
ATOM 1636 N N . ASN A 1 201 ? -25.361 -4.770 4.759 1.00 39.22 201 ASN A N 1
ATOM 1637 C CA . ASN A 1 201 ? -25.907 -6.134 4.724 1.00 39.22 201 ASN A CA 1
ATOM 1638 C C . ASN A 1 201 ? -25.755 -6.831 3.345 1.00 39.22 201 ASN A C 1
ATOM 1640 O O . ASN A 1 201 ? -26.745 -7.149 2.690 1.00 39.22 201 ASN A O 1
ATOM 1644 N N . LYS A 1 202 ? -24.529 -7.139 2.912 1.00 42.91 202 LYS A N 1
ATOM 1645 C CA . LYS A 1 202 ? -24.277 -8.306 2.048 1.00 42.91 202 LYS A CA 1
ATOM 1646 C C . LYS A 1 202 ? -23.225 -9.181 2.704 1.00 42.91 202 LYS A C 1
ATOM 1648 O O . LYS A 1 202 ? -22.068 -8.820 2.810 1.00 42.91 202 LYS A O 1
ATOM 1653 N N . ASP A 1 203 ? -23.565 -10.363 3.153 1.00 59.09 203 ASP A N 1
ATOM 1654 C CA . ASP A 1 203 ? -24.679 -10.622 4.043 1.00 59.09 203 ASP A CA 1
ATOM 1655 C C . ASP A 1 203 ? -23.905 -11.214 5.228 1.00 59.09 203 ASP A C 1
ATOM 1657 O O . ASP A 1 203 ? -23.422 -12.335 5.131 1.00 59.09 203 ASP A O 1
ATOM 1661 N N . VAL A 1 204 ? -23.596 -10.430 6.281 1.00 63.03 204 VAL A N 1
ATOM 1662 C CA . VAL A 1 204 ? -22.874 -10.949 7.477 1.00 63.03 204 VAL A CA 1
ATOM 1663 C C . VAL A 1 204 ? -23.533 -12.244 7.915 1.00 63.03 204 VAL A C 1
ATOM 1665 O O . VAL A 1 204 ? -22.884 -13.226 8.254 1.00 63.03 204 VAL A O 1
ATOM 1668 N N . ARG A 1 205 ? -24.859 -12.248 7.788 1.00 73.31 205 ARG A N 1
ATOM 1669 C CA . ARG A 1 205 ? -25.701 -13.415 7.893 1.00 73.31 205 ARG A CA 1
ATOM 1670 C C . ARG A 1 205 ? -25.377 -14.491 6.845 1.00 73.31 205 ARG A C 1
ATOM 1672 O O . ARG A 1 205 ? -25.203 -15.609 7.290 1.00 73.31 205 ARG A O 1
ATOM 1679 N N . ALA A 1 206 ? -25.236 -14.244 5.539 1.00 79.88 206 ALA A N 1
ATOM 1680 C CA . ALA A 1 206 ? -24.744 -15.253 4.578 1.00 79.88 206 ALA A CA 1
ATOM 1681 C C . ALA A 1 206 ? -23.343 -15.781 4.899 1.00 79.88 206 ALA A C 1
ATOM 1683 O O . ALA A 1 206 ? -23.171 -16.993 4.907 1.00 79.88 206 ALA A O 1
ATOM 1684 N N . ALA A 1 207 ? -22.364 -14.925 5.207 1.00 78.19 207 ALA A N 1
ATOM 1685 C CA . ALA A 1 207 ? -21.018 -15.360 5.585 1.00 78.19 207 ALA A CA 1
ATOM 1686 C C . ALA A 1 207 ? -21.067 -16.232 6.851 1.00 78.19 207 ALA A C 1
ATOM 1688 O O . ALA A 1 207 ? -20.508 -17.328 6.882 1.00 78.19 207 ALA A O 1
ATOM 1689 N N . CYS A 1 208 ? -21.838 -15.809 7.859 1.00 83.00 208 CYS A N 1
ATOM 1690 C CA . CYS A 1 208 ? -22.143 -16.618 9.034 1.00 83.00 208 CYS A CA 1
ATOM 1691 C C . CYS A 1 208 ? -22.904 -17.900 8.678 1.00 83.00 208 CYS A C 1
ATOM 1693 O O . CYS A 1 208 ? -22.636 -18.926 9.281 1.00 83.00 208 CYS A O 1
ATOM 1695 N N . LEU A 1 209 ? -23.833 -17.896 7.720 1.00 88.44 209 LEU A N 1
ATOM 1696 C CA . LEU A 1 209 ? -24.577 -19.086 7.293 1.00 88.44 209 LEU A CA 1
ATOM 1697 C C . LEU A 1 209 ? -23.673 -20.076 6.548 1.00 88.44 209 LEU A C 1
ATOM 1699 O O . LEU A 1 209 ? -23.822 -21.283 6.726 1.00 88.44 209 LEU A O 1
ATOM 1703 N N . GLU A 1 210 ? -22.742 -19.600 5.726 1.00 90.56 210 GLU A N 1
ATOM 1704 C CA . GLU A 1 210 ? -21.750 -20.433 5.046 1.00 90.56 210 GLU A CA 1
ATOM 1705 C C . GLU A 1 210 ? -20.739 -21.012 6.031 1.00 90.56 210 GLU A C 1
ATOM 1707 O O . GLU A 1 210 ? -20.512 -22.224 6.026 1.00 90.56 210 GLU A O 1
ATOM 1712 N N . GLU A 1 211 ? -20.201 -20.183 6.928 1.00 90.81 211 GLU A N 1
ATOM 1713 C CA . GLU A 1 211 ? -19.363 -20.644 8.033 1.00 90.81 211 GLU A CA 1
ATOM 1714 C C . GLU A 1 211 ? -20.111 -21.687 8.874 1.00 90.81 211 GLU A C 1
ATOM 1716 O O . GLU A 1 211 ? -19.598 -22.784 9.098 1.00 90.81 211 GLU A O 1
ATOM 1721 N N . LYS A 1 212 ? -21.355 -21.389 9.269 1.00 93.56 212 LYS A N 1
ATOM 1722 C CA . LYS A 1 212 ? -22.221 -22.288 10.039 1.00 93.56 212 LYS A CA 1
ATOM 1723 C C . LYS A 1 212 ? -22.358 -23.644 9.357 1.00 93.56 212 LYS A C 1
ATOM 1725 O O . LYS A 1 212 ? -22.152 -24.658 10.013 1.00 93.56 212 LYS A O 1
ATOM 1730 N N . LYS A 1 213 ? -22.654 -23.683 8.051 1.00 94.88 213 LYS A N 1
ATOM 1731 C CA . LYS A 1 213 ? -22.782 -24.939 7.284 1.00 94.88 213 LYS A CA 1
ATOM 1732 C C . LYS A 1 213 ? -21.509 -25.784 7.354 1.00 94.88 213 LYS A C 1
ATOM 1734 O O . LYS A 1 213 ? -21.589 -27.005 7.497 1.00 94.88 213 LYS A O 1
ATOM 1739 N N . VAL A 1 214 ? -20.338 -25.153 7.246 1.00 93.62 214 VAL A N 1
ATOM 1740 C CA . VAL A 1 214 ? -19.054 -25.866 7.324 1.00 93.62 214 VAL A CA 1
ATOM 1741 C C . VAL A 1 214 ? -18.783 -26.344 8.753 1.00 93.62 214 VAL A C 1
ATOM 1743 O O . VAL A 1 214 ? -18.417 -27.504 8.932 1.00 93.62 214 VAL A O 1
ATOM 1746 N N . LEU A 1 215 ? -19.031 -25.514 9.770 1.00 93.62 215 LEU A N 1
ATOM 1747 C CA . LEU A 1 215 ? -18.871 -25.889 11.180 1.00 93.62 215 LEU A CA 1
ATOM 1748 C C . LEU A 1 215 ? -19.825 -27.017 11.597 1.00 93.62 215 LEU A C 1
ATOM 1750 O O . LEU A 1 215 ? -19.405 -27.964 12.256 1.00 93.62 215 LEU A O 1
ATOM 1754 N N . GLU A 1 216 ? -21.083 -26.987 11.153 1.00 95.56 216 GLU A N 1
ATOM 1755 C CA . GLU A 1 216 ? -22.032 -28.088 11.355 1.00 95.56 216 GLU A CA 1
ATOM 1756 C C . GLU A 1 216 ? -21.538 -29.383 10.711 1.00 95.56 216 GLU A C 1
ATOM 1758 O O . GLU A 1 216 ? -21.651 -30.453 11.311 1.00 95.56 216 GLU A O 1
ATOM 1763 N N . LYS A 1 217 ? -20.972 -29.305 9.498 1.00 94.69 217 LYS A N 1
ATOM 1764 C CA . LYS A 1 217 ? -20.365 -30.466 8.838 1.00 94.69 217 LYS A CA 1
ATOM 1765 C C . LYS A 1 217 ? -19.203 -31.022 9.667 1.00 94.69 217 LYS A C 1
ATOM 1767 O O . LYS A 1 217 ? -19.142 -32.234 9.849 1.00 94.69 217 LYS A O 1
ATOM 1772 N N . ILE A 1 218 ? -18.333 -30.164 10.202 1.00 91.81 218 ILE A N 1
ATOM 1773 C CA . ILE A 1 218 ? -17.223 -30.579 11.076 1.00 91.81 218 ILE A CA 1
ATOM 1774 C C . ILE A 1 218 ? -17.755 -31.293 12.316 1.00 91.81 218 ILE A C 1
ATOM 1776 O O . ILE A 1 218 ? -17.298 -32.389 12.611 1.00 91.81 218 ILE A O 1
ATOM 1780 N N . LEU A 1 219 ? -18.748 -30.727 13.006 1.00 93.25 219 LEU A N 1
ATOM 1781 C CA . LEU A 1 219 ? -19.293 -31.316 14.235 1.00 93.25 219 LEU A CA 1
ATOM 1782 C C . LEU A 1 219 ? -20.069 -32.618 13.993 1.00 93.25 219 LEU A C 1
ATOM 1784 O O . LEU A 1 219 ? -20.154 -33.442 14.900 1.00 93.25 219 LEU A O 1
ATOM 1788 N N . LYS A 1 220 ? -20.601 -32.836 12.781 1.00 94.44 220 LYS A N 1
ATOM 1789 C CA . LYS A 1 220 ? -21.164 -34.134 12.368 1.00 94.44 220 LYS A CA 1
ATOM 1790 C C . LYS A 1 220 ? -20.086 -35.200 12.177 1.00 94.44 220 LYS A C 1
ATOM 1792 O O . LYS A 1 220 ? -20.329 -36.353 12.510 1.00 94.44 220 LYS A O 1
ATOM 1797 N N . ILE A 1 221 ? -18.926 -34.823 11.636 1.00 90.44 221 ILE A N 1
ATOM 1798 C CA . ILE A 1 221 ? -17.799 -35.742 11.409 1.00 90.44 221 ILE A CA 1
ATOM 1799 C C . ILE A 1 221 ? -17.058 -36.011 12.725 1.00 90.44 221 ILE A C 1
ATOM 1801 O O . ILE A 1 221 ? -16.792 -37.156 13.070 1.00 90.44 221 ILE A O 1
ATOM 1805 N N . ASN A 1 222 ? -16.739 -34.953 13.471 1.00 88.56 222 ASN A N 1
ATOM 1806 C CA . ASN A 1 222 ? -16.043 -35.004 14.749 1.00 88.56 222 ASN A CA 1
ATOM 1807 C C . ASN A 1 222 ? -16.762 -34.134 15.801 1.00 88.56 222 ASN A C 1
ATOM 1809 O O . ASN A 1 222 ? -16.449 -32.948 15.958 1.00 88.56 222 ASN A O 1
ATOM 1813 N N . PRO A 1 223 ? -17.679 -34.723 16.591 1.00 89.94 223 PRO A N 1
ATOM 1814 C CA . PRO A 1 223 ? -18.372 -34.016 17.669 1.00 89.94 223 PRO A CA 1
ATOM 1815 C C . PRO A 1 223 ? -17.451 -33.503 18.788 1.00 89.94 223 PRO A C 1
ATOM 1817 O O . PRO A 1 223 ? -17.854 -32.613 19.542 1.00 89.94 223 PRO A O 1
ATOM 1820 N N . LYS A 1 224 ? -16.232 -34.045 18.915 1.00 88.44 224 LYS A N 1
ATOM 1821 C CA . LYS A 1 224 ? -15.234 -33.656 19.927 1.00 88.44 224 LYS A CA 1
ATOM 1822 C C . LYS A 1 224 ? -14.318 -32.517 19.459 1.00 88.44 224 LYS A C 1
ATOM 1824 O O . LYS A 1 224 ? -13.373 -32.163 20.151 1.00 88.44 224 LYS A O 1
ATOM 1829 N N . PHE A 1 225 ? -14.584 -31.907 18.302 1.00 85.94 225 PHE A N 1
ATOM 1830 C CA . PHE A 1 225 ? -13.830 -30.741 17.841 1.00 85.94 225 PHE A CA 1
ATOM 1831 C C . PHE A 1 225 ? -14.301 -29.469 18.573 1.00 85.94 225 PHE A C 1
ATOM 1833 O O . PHE A 1 225 ? -15.072 -28.662 18.045 1.00 85.94 225 PHE A O 1
ATOM 1840 N N . HIS A 1 226 ? -13.830 -29.270 19.806 1.00 89.69 226 HIS A N 1
ATOM 1841 C CA . HIS A 1 226 ? -14.317 -28.209 20.697 1.00 89.69 226 HIS A CA 1
ATOM 1842 C C . HIS A 1 226 ? -14.041 -26.784 20.186 1.00 89.69 226 HIS A C 1
ATOM 1844 O O . HIS A 1 226 ? -14.886 -25.907 20.344 1.00 89.69 226 HIS A O 1
ATOM 1850 N N . SER A 1 227 ? -12.942 -26.551 19.462 1.00 84.38 227 SER A N 1
ATOM 1851 C CA . SER A 1 227 ? -12.682 -25.253 18.809 1.00 84.38 227 SER A CA 1
ATOM 1852 C C . SER A 1 227 ? -13.712 -24.895 17.729 1.00 84.38 227 SER A C 1
ATOM 1854 O O . SER A 1 227 ? -14.223 -23.774 17.702 1.00 84.38 227 SER A O 1
ATOM 1856 N N . ALA A 1 228 ? -14.076 -25.852 16.869 1.00 87.75 228 ALA A N 1
ATOM 1857 C CA . ALA A 1 228 ? -15.149 -25.680 15.893 1.00 87.75 228 ALA A CA 1
ATOM 1858 C C . ALA A 1 228 ? -16.505 -25.494 16.586 1.00 87.75 228 ALA A C 1
ATOM 1860 O O . ALA A 1 228 ? -17.318 -24.689 16.136 1.00 87.75 228 ALA A O 1
ATOM 1861 N N . ARG A 1 229 ? -16.725 -26.174 17.720 1.00 93.31 229 ARG A N 1
ATOM 1862 C CA . ARG A 1 229 ? -17.931 -26.020 18.544 1.00 93.31 229 ARG A CA 1
ATOM 1863 C C . ARG A 1 229 ? -18.060 -24.619 19.142 1.00 93.31 229 ARG A C 1
ATOM 1865 O O . ARG A 1 229 ? -19.133 -24.028 19.049 1.00 93.31 229 ARG A O 1
ATOM 1872 N N . ALA A 1 230 ? -16.982 -24.062 19.695 1.00 90.31 230 ALA A N 1
ATOM 1873 C CA . ALA A 1 230 ? -16.975 -22.694 20.214 1.00 90.31 230 ALA A CA 1
ATOM 1874 C C . ALA A 1 230 ? -17.301 -21.676 19.107 1.00 90.31 230 ALA A C 1
ATOM 1876 O O . ALA A 1 230 ? -18.194 -20.844 19.281 1.00 90.31 230 ALA A O 1
ATOM 1877 N N . MET A 1 231 ? -16.654 -21.799 17.941 1.00 88.25 231 MET A N 1
ATOM 1878 C CA . MET A 1 231 ? -16.942 -20.953 16.773 1.00 88.25 231 MET A CA 1
ATOM 1879 C C . MET A 1 231 ? -18.382 -21.117 16.286 1.00 88.25 231 MET A C 1
ATOM 1881 O O . MET A 1 231 ? -19.054 -20.134 15.989 1.00 88.25 231 MET A O 1
ATOM 1885 N N . TYR A 1 232 ? -18.902 -22.344 16.272 1.00 92.88 232 TYR A N 1
ATOM 1886 C CA . TYR A 1 232 ? -20.286 -22.613 15.890 1.00 92.88 232 TYR A CA 1
ATOM 1887 C C . TYR A 1 232 ? -21.265 -21.922 16.842 1.00 92.88 232 TYR A C 1
ATOM 1889 O O . TYR A 1 232 ? -22.202 -21.257 16.398 1.00 92.88 232 TYR A O 1
ATOM 1897 N N . GLY A 1 233 ? -21.005 -21.990 18.149 1.00 92.38 233 GLY A N 1
ATOM 1898 C CA . GLY A 1 233 ? -21.756 -21.244 19.153 1.00 92.38 233 GLY A CA 1
ATOM 1899 C C . GLY A 1 233 ? -21.679 -19.725 18.955 1.00 92.38 233 GLY A C 1
ATOM 1900 O O . GLY A 1 233 ? -22.708 -19.050 19.021 1.00 92.38 233 GLY A O 1
ATOM 1901 N N . GLN A 1 234 ? -20.503 -19.180 18.625 1.00 88.06 234 GLN A N 1
ATOM 1902 C CA . GLN A 1 234 ? -20.343 -17.758 18.293 1.00 88.06 234 GLN A CA 1
ATOM 1903 C C . GLN A 1 234 ? -21.177 -17.358 17.070 1.00 88.06 234 GLN A C 1
ATOM 1905 O O . GLN A 1 234 ? -21.862 -16.335 17.098 1.00 88.06 234 GLN A O 1
ATOM 1910 N N . VAL A 1 235 ? -21.145 -18.163 16.009 1.00 89.00 235 VAL A N 1
ATOM 1911 C CA . VAL A 1 235 ? -21.912 -17.926 14.781 1.00 89.00 235 VAL A CA 1
ATOM 1912 C C . VAL A 1 235 ? -23.412 -17.974 15.060 1.00 89.00 235 VAL A C 1
ATOM 1914 O O . VAL A 1 235 ? -24.132 -17.060 14.661 1.00 89.00 235 VAL A O 1
ATOM 1917 N N . LYS A 1 236 ? -23.885 -18.964 15.829 1.00 91.00 236 LYS A N 1
ATOM 1918 C CA . LYS A 1 236 ? -25.283 -19.025 16.286 1.00 91.00 236 LYS A CA 1
ATOM 1919 C C . LYS A 1 236 ? -25.684 -17.780 17.071 1.00 91.00 236 LYS A C 1
ATOM 1921 O O . LYS A 1 236 ? -26.767 -17.249 16.845 1.00 91.00 236 LYS A O 1
ATOM 1926 N N . PHE A 1 237 ? -24.819 -17.297 17.965 1.00 88.69 237 PHE A N 1
ATOM 1927 C CA . PHE A 1 237 ? -25.079 -16.075 18.723 1.00 88.69 237 PHE A CA 1
ATOM 1928 C C . PHE A 1 237 ? -25.202 -14.851 17.807 1.00 88.69 237 PHE A C 1
ATOM 1930 O O . PHE A 1 237 ? -26.157 -14.090 17.946 1.00 88.69 237 PHE A O 1
ATOM 1937 N N . THR A 1 238 ? -24.287 -14.695 16.846 1.00 82.56 238 THR A N 1
ATOM 1938 C CA . THR A 1 238 ? -24.325 -13.611 15.848 1.00 82.56 238 THR A CA 1
ATOM 1939 C C . THR A 1 238 ? -25.592 -13.669 14.988 1.00 82.56 238 THR A C 1
ATOM 1941 O O . THR A 1 238 ? -26.181 -12.634 14.693 1.00 82.56 238 THR A O 1
ATOM 1944 N N . LEU A 1 239 ? -26.058 -14.873 14.642 1.00 84.44 239 LEU A N 1
ATOM 1945 C CA . LEU A 1 239 ? -27.300 -15.109 13.896 1.00 84.44 239 LEU A CA 1
ATOM 1946 C C . LEU A 1 239 ? -28.580 -14.989 14.751 1.00 84.44 239 LEU A C 1
ATOM 1948 O O . LEU A 1 239 ? -29.681 -15.089 14.210 1.00 84.44 239 LEU A O 1
ATOM 1952 N N . GLY A 1 240 ? -28.464 -14.786 16.069 1.00 84.06 240 GLY A N 1
ATOM 1953 C CA . GLY A 1 240 ? -29.607 -14.712 16.989 1.00 84.06 240 GLY A CA 1
ATOM 1954 C C . GLY A 1 240 ? -30.292 -16.059 17.259 1.00 84.06 240 GLY A C 1
ATOM 1955 O O . GLY A 1 240 ? -31.444 -16.096 17.691 1.00 84.06 240 GLY A O 1
ATOM 1956 N N . GLU A 1 241 ? -29.611 -17.175 17.004 1.00 87.88 241 GLU A N 1
ATOM 1957 C CA . GLU A 1 241 ? -30.159 -18.521 17.159 1.00 87.88 241 GLU A CA 1
ATOM 1958 C C . GLU A 1 241 ? -30.055 -19.054 18.598 1.00 87.88 241 GLU A C 1
ATOM 1960 O O . GLU A 1 241 ? -29.155 -18.713 19.372 1.00 87.88 241 GLU A O 1
ATOM 1965 N N . LYS A 1 242 ? -30.971 -19.962 18.962 1.00 89.75 242 LYS A N 1
ATOM 1966 C CA . LYS A 1 242 ? -30.970 -20.633 20.271 1.00 89.75 242 LYS A CA 1
ATOM 1967 C C . LYS A 1 242 ? -29.839 -21.671 20.387 1.00 89.75 242 LYS A C 1
ATOM 1969 O O . LYS A 1 242 ? -29.371 -22.254 19.406 1.00 89.75 242 LYS A O 1
ATOM 1974 N N . GLY A 1 243 ? -29.422 -21.940 21.625 1.00 90.25 243 GLY A N 1
ATOM 1975 C CA . GLY A 1 243 ? -28.411 -22.955 21.948 1.00 90.25 243 GLY A CA 1
ATOM 1976 C C . GLY A 1 243 ? -26.958 -22.519 21.730 1.00 90.25 243 GLY A C 1
ATOM 1977 O O . GLY A 1 243 ? -26.068 -23.337 21.913 1.00 90.25 243 GLY A O 1
ATOM 1978 N N . ALA A 1 244 ? -26.700 -21.255 21.370 1.00 92.50 244 ALA A N 1
ATOM 1979 C CA . ALA A 1 244 ? -25.343 -20.711 21.262 1.00 92.50 244 ALA A CA 1
ATOM 1980 C C . ALA A 1 244 ? -24.537 -20.877 22.564 1.00 92.50 244 ALA A C 1
ATOM 1982 O O . ALA A 1 244 ? -23.403 -21.342 22.540 1.00 92.50 244 ALA A O 1
ATOM 1983 N N . GLU A 1 245 ? -25.160 -20.558 23.703 1.00 94.31 245 GLU A N 1
ATOM 1984 C CA . GLU A 1 245 ? -24.557 -20.707 25.030 1.00 94.31 245 GLU A CA 1
ATOM 1985 C C . GLU A 1 245 ? -24.153 -22.141 25.335 1.00 94.31 245 GLU A C 1
ATOM 1987 O O . GLU A 1 245 ? -23.072 -22.377 25.858 1.00 94.31 245 GLU A O 1
ATOM 1992 N N . THR A 1 246 ? -25.015 -23.099 24.989 1.00 95.69 246 THR A N 1
ATOM 1993 C CA . THR A 1 246 ? -24.772 -24.519 25.229 1.00 95.69 246 THR A CA 1
ATOM 1994 C C . THR A 1 246 ? -23.517 -24.971 24.496 1.00 95.69 246 THR A C 1
ATOM 1996 O O . THR A 1 246 ? -22.658 -25.587 25.111 1.00 95.69 246 THR A O 1
ATOM 1999 N N . GLU A 1 247 ? -23.360 -24.602 23.222 1.00 95.88 247 GLU A N 1
ATOM 2000 C CA . GLU A 1 247 ? -22.175 -24.978 22.442 1.00 95.88 247 GLU A CA 1
ATOM 2001 C C . GLU A 1 247 ? -20.890 -24.350 22.997 1.00 95.88 247 GLU A C 1
ATOM 2003 O O . GLU A 1 247 ? -19.883 -25.042 23.145 1.00 95.88 247 GLU A O 1
ATOM 2008 N N . ILE A 1 248 ? -20.933 -23.058 23.346 1.00 94.25 248 ILE A N 1
ATOM 2009 C CA . ILE A 1 248 ? -19.784 -22.331 23.909 1.00 94.25 248 ILE A CA 1
ATOM 2010 C C . ILE A 1 248 ? -19.395 -22.909 25.270 1.00 94.25 248 ILE A C 1
ATOM 2012 O O . ILE A 1 248 ? -18.220 -23.178 25.509 1.00 94.25 248 ILE A O 1
ATOM 2016 N N . ARG A 1 249 ? -20.373 -23.136 26.152 1.00 95.25 249 ARG A N 1
ATOM 2017 C CA . ARG A 1 249 ? -20.145 -23.701 27.483 1.00 95.25 249 ARG A CA 1
ATOM 2018 C C . ARG A 1 249 ? -19.588 -25.116 27.392 1.00 95.25 249 ARG A C 1
ATOM 2020 O O . ARG A 1 249 ? -18.590 -25.399 28.036 1.00 95.25 249 ARG A O 1
ATOM 2027 N N . THR A 1 250 ? -20.159 -25.970 26.542 1.00 94.62 250 THR A N 1
ATOM 2028 C CA . THR A 1 250 ? -19.645 -27.330 26.336 1.00 94.62 250 THR A CA 1
ATOM 2029 C C . THR A 1 250 ? -18.219 -27.319 25.795 1.00 94.62 250 THR A C 1
ATOM 2031 O O . THR A 1 250 ? -17.405 -28.120 26.241 1.00 94.62 250 THR A O 1
ATOM 2034 N N . ALA A 1 251 ? -17.882 -26.427 24.858 1.00 92.94 251 ALA A N 1
ATOM 2035 C CA . ALA A 1 251 ? -16.503 -26.296 24.390 1.00 92.94 251 ALA A CA 1
ATOM 2036 C C . ALA A 1 251 ? -15.548 -25.887 25.527 1.00 92.94 251 ALA A C 1
ATOM 2038 O O . ALA A 1 251 ? -14.494 -26.498 25.683 1.00 92.94 251 ALA A O 1
ATOM 2039 N N . LEU A 1 252 ? -15.949 -24.910 26.344 1.00 93.25 252 LEU A N 1
ATOM 2040 C CA . LEU A 1 252 ? -15.157 -24.403 27.465 1.00 93.25 252 LEU A CA 1
ATOM 2041 C C . LEU A 1 252 ? -14.991 -25.421 28.604 1.00 93.25 252 LEU A C 1
ATOM 2043 O O . LEU A 1 252 ? -13.925 -25.493 29.197 1.00 93.25 252 LEU A O 1
ATOM 2047 N N . GLU A 1 253 ? -16.015 -26.219 28.909 1.00 93.56 253 GLU A N 1
ATOM 2048 C CA . GLU A 1 253 ? -15.951 -27.267 29.941 1.00 93.56 253 GLU A CA 1
ATOM 2049 C C . GLU A 1 253 ? -14.939 -28.368 29.590 1.00 93.56 253 GLU A C 1
ATOM 2051 O O . GLU A 1 253 ? -14.313 -28.929 30.485 1.00 93.56 253 GLU A O 1
ATOM 2056 N N . HIS A 1 254 ? -14.780 -28.677 28.299 1.00 91.25 254 HIS A N 1
ATOM 2057 C CA . HIS A 1 254 ? -13.874 -29.733 27.840 1.00 91.25 254 HIS A CA 1
ATOM 2058 C C . HIS A 1 254 ? -12.440 -29.238 27.636 1.00 91.25 254 HIS A C 1
ATOM 2060 O O . HIS A 1 254 ? -11.497 -29.974 27.912 1.00 91.25 254 HIS A O 1
ATOM 2066 N N . GLU A 1 255 ? -12.267 -28.006 27.153 1.00 87.00 255 GLU A N 1
ATOM 2067 C CA . GLU A 1 255 ? -10.957 -27.412 26.869 1.00 87.00 255 GLU A CA 1
ATOM 2068 C C . GLU A 1 255 ? -10.843 -26.008 27.512 1.00 87.00 255 GLU A C 1
ATOM 2070 O O . GLU A 1 255 ? -10.778 -25.000 26.800 1.00 87.00 255 GLU A O 1
ATOM 2075 N N . PRO A 1 256 ? -10.828 -25.913 28.860 1.00 85.62 256 PRO A N 1
ATOM 2076 C CA . PRO A 1 256 ? -10.918 -24.641 29.590 1.00 85.62 256 PRO A CA 1
ATOM 2077 C C . PRO A 1 256 ? -9.679 -23.748 29.463 1.00 85.62 256 PRO A C 1
ATOM 2079 O O . PRO A 1 256 ? -9.767 -22.547 29.696 1.00 85.62 256 PRO A O 1
ATOM 2082 N N . GLU A 1 257 ? -8.536 -24.322 29.093 1.00 81.81 257 GLU A N 1
ATOM 2083 C CA . GLU A 1 257 ? -7.259 -23.613 28.942 1.00 81.81 257 GLU A CA 1
ATOM 2084 C C . GLU A 1 257 ? -6.974 -23.236 27.483 1.00 81.81 257 GLU A C 1
ATOM 2086 O O . GLU A 1 257 ? -5.960 -22.615 27.177 1.00 81.81 257 GLU A O 1
ATOM 2091 N N . ARG A 1 258 ? -7.857 -23.593 26.540 1.00 77.50 258 ARG A N 1
ATOM 2092 C CA . ARG A 1 258 ? -7.589 -23.349 25.124 1.00 77.50 258 ARG A CA 1
ATOM 2093 C C . ARG A 1 258 ? -7.937 -21.915 24.740 1.00 77.50 258 ARG A C 1
ATOM 2095 O O . ARG A 1 258 ? -9.109 -21.538 24.686 1.00 77.50 258 ARG A O 1
ATOM 2102 N N . HIS A 1 259 ? -6.907 -21.140 24.402 1.00 76.56 259 HIS A N 1
ATOM 2103 C CA . HIS A 1 259 ? -6.978 -19.700 24.137 1.00 76.56 259 HIS A CA 1
ATOM 2104 C C . HIS A 1 259 ? -8.189 -19.257 23.290 1.00 76.56 259 HIS A C 1
ATOM 2106 O O . HIS A 1 259 ? -8.983 -18.420 23.719 1.00 76.56 259 HIS A O 1
ATOM 2112 N N . ASN A 1 260 ? -8.391 -19.832 22.101 1.00 74.00 260 ASN A N 1
ATOM 2113 C CA . ASN A 1 260 ? -9.484 -19.424 21.210 1.00 74.00 260 ASN A CA 1
ATOM 2114 C C . ASN A 1 260 ? -10.880 -19.690 21.798 1.00 74.00 260 ASN A C 1
ATOM 2116 O O . ASN A 1 260 ? -11.788 -18.885 21.594 1.00 74.00 260 ASN A O 1
ATOM 2120 N N . ILE A 1 261 ? -11.059 -20.788 22.536 1.00 85.69 261 ILE A N 1
ATOM 2121 C CA . ILE A 1 261 ? -12.327 -21.122 23.195 1.00 85.69 261 ILE A CA 1
ATOM 2122 C C . ILE A 1 261 ? -12.598 -20.126 24.322 1.00 85.69 261 ILE A C 1
ATOM 2124 O O . ILE A 1 261 ? -13.693 -19.562 24.382 1.00 85.69 261 ILE A O 1
ATOM 2128 N N . VAL A 1 262 ? -11.586 -19.852 25.151 1.00 85.75 262 VAL A N 1
ATOM 2129 C CA . VAL A 1 262 ? -11.648 -18.852 26.226 1.00 85.75 262 VAL A CA 1
ATOM 2130 C C . VAL A 1 262 ? -12.029 -17.488 25.655 1.00 85.75 262 VAL A C 1
ATOM 2132 O O . VAL A 1 262 ? -13.002 -16.887 26.105 1.00 85.75 262 VAL A O 1
ATOM 2135 N N . MET A 1 263 ? -11.342 -17.014 24.610 1.00 83.00 263 MET A N 1
ATOM 2136 C CA . MET A 1 263 ? -11.627 -15.700 24.026 1.00 83.00 263 MET A CA 1
ATOM 2137 C C . MET A 1 263 ? -13.040 -15.595 23.444 1.00 83.00 263 MET A C 1
ATOM 2139 O O . MET A 1 263 ? -13.688 -14.552 23.591 1.00 83.00 263 MET A O 1
ATOM 2143 N N . VAL A 1 264 ? -13.537 -16.655 22.801 1.00 84.06 264 VAL A N 1
ATOM 2144 C CA . VAL A 1 264 ? -14.916 -16.709 22.292 1.00 84.06 264 VAL A CA 1
ATOM 2145 C C . VAL A 1 264 ? -15.925 -16.682 23.440 1.00 84.06 264 VAL A C 1
ATOM 2147 O O . VAL A 1 264 ? -16.872 -15.889 23.401 1.00 84.06 264 VAL A O 1
ATOM 2150 N N . ALA A 1 265 ? -15.714 -17.495 24.478 1.00 90.38 265 ALA A N 1
ATOM 2151 C CA . ALA A 1 265 ? -16.595 -17.563 25.640 1.00 90.38 265 ALA A CA 1
ATOM 2152 C C . ALA A 1 265 ? -16.660 -16.225 26.386 1.00 90.38 265 ALA A C 1
ATOM 2154 O O . ALA A 1 265 ? -17.746 -15.704 26.644 1.00 90.38 265 ALA A O 1
ATOM 2155 N N . THR A 1 266 ? -15.508 -15.612 26.638 1.00 87.62 266 THR A N 1
ATOM 2156 C CA . THR A 1 266 ? -15.392 -14.287 27.249 1.00 87.62 266 THR A CA 1
ATOM 2157 C C . THR A 1 266 ? -16.159 -13.229 26.465 1.00 87.62 266 THR A C 1
ATOM 2159 O O . THR A 1 266 ? -16.966 -12.489 27.036 1.00 87.62 266 THR A O 1
ATOM 2162 N N . ARG A 1 267 ? -15.953 -13.151 25.142 1.00 85.12 267 ARG A N 1
ATOM 2163 C CA . ARG A 1 267 ? -16.665 -12.187 24.288 1.00 85.12 267 ARG A CA 1
ATOM 2164 C C . ARG A 1 267 ? -18.173 -12.421 24.315 1.00 85.12 267 ARG A C 1
ATOM 2166 O O . ARG A 1 267 ? -18.931 -11.448 24.366 1.00 85.12 267 ARG A O 1
ATOM 2173 N N . TYR A 1 268 ? -18.605 -13.681 24.311 1.00 89.88 268 TYR A N 1
ATOM 2174 C CA . TYR A 1 268 ? -20.013 -14.053 24.432 1.00 89.88 268 TYR A CA 1
ATOM 2175 C C . TYR A 1 268 ? -20.618 -13.574 25.760 1.00 89.88 268 TYR A C 1
ATOM 2177 O O . TYR A 1 268 ? -21.578 -12.797 25.747 1.00 89.88 268 TYR A O 1
ATOM 2185 N N . TYR A 1 269 ? -20.035 -13.960 26.900 1.00 92.44 269 TYR A N 1
ATOM 2186 C CA . TYR A 1 269 ? -20.571 -13.613 28.221 1.00 92.44 269 TYR A CA 1
ATOM 2187 C C . TYR A 1 269 ? -20.508 -12.109 28.504 1.00 92.44 269 TYR A C 1
ATOM 2189 O O . TYR A 1 269 ? -21.483 -11.542 29.005 1.00 92.44 269 TYR A O 1
ATOM 2197 N N . ARG A 1 270 ? -19.448 -11.419 28.056 1.00 89.06 270 ARG A N 1
ATOM 2198 C CA . ARG A 1 270 ? -19.371 -9.951 28.103 1.00 89.06 270 ARG A CA 1
ATOM 2199 C C . ARG A 1 270 ? -20.516 -9.296 27.330 1.00 89.06 270 ARG A C 1
ATOM 2201 O O . ARG A 1 270 ? -21.158 -8.385 27.846 1.00 89.06 270 ARG A O 1
ATOM 2208 N N . ARG A 1 271 ? -20.813 -9.757 26.107 1.00 84.69 271 ARG A N 1
ATOM 2209 C CA . ARG A 1 271 ? -21.931 -9.227 25.295 1.00 84.69 271 ARG A CA 1
ATOM 2210 C C . ARG A 1 271 ? -23.300 -9.537 25.908 1.00 84.69 271 ARG A C 1
ATOM 2212 O O . ARG A 1 271 ? -24.229 -8.750 25.741 1.00 84.69 271 ARG A O 1
ATOM 2219 N N . LYS A 1 272 ? -23.419 -10.639 26.653 1.00 89.06 272 LYS A N 1
ATOM 2220 C CA . LYS A 1 272 ? -24.592 -10.963 27.482 1.00 89.06 272 LYS A CA 1
ATOM 2221 C C . LYS A 1 272 ? -24.653 -10.186 28.802 1.00 89.06 272 LYS A C 1
ATOM 2223 O O . LYS A 1 272 ? -25.627 -10.348 29.528 1.00 89.06 272 LYS A O 1
ATOM 2228 N N . LYS A 1 273 ? -23.664 -9.327 29.091 1.00 89.38 273 LYS A N 1
ATOM 2229 C CA . LYS A 1 273 ? -23.500 -8.588 30.355 1.00 89.38 273 LYS A CA 1
ATOM 2230 C C . LYS A 1 273 ? -23.338 -9.486 31.588 1.00 89.38 273 LYS A C 1
ATOM 2232 O O . LYS A 1 273 ? -23.528 -9.021 32.706 1.00 89.38 273 LYS A O 1
ATOM 2237 N N . ASN A 1 274 ? -22.951 -10.749 31.399 1.00 92.62 274 ASN A N 1
ATOM 2238 C CA . ASN A 1 274 ? -22.516 -11.611 32.492 1.00 92.62 274 ASN A CA 1
ATOM 2239 C C . ASN A 1 274 ? -21.021 -11.368 32.732 1.00 92.62 274 ASN A C 1
ATOM 2241 O O . ASN A 1 274 ? -20.160 -12.116 32.265 1.00 92.62 274 ASN A O 1
ATOM 2245 N N . PHE A 1 275 ? -20.724 -10.226 33.351 1.00 92.19 275 PHE A N 1
ATOM 2246 C CA . PHE A 1 275 ? -19.352 -9.754 33.480 1.00 92.19 275 PHE A CA 1
ATOM 2247 C C . PHE A 1 275 ? -18.534 -10.553 34.498 1.00 92.19 275 PHE A C 1
ATOM 2249 O O . PHE A 1 275 ? -17.334 -10.698 34.295 1.00 92.19 275 PHE A O 1
ATOM 2256 N N . GLU A 1 276 ? -19.173 -11.081 35.546 1.00 91.88 276 GLU A N 1
ATOM 2257 C CA . GLU A 1 276 ? -18.529 -11.924 36.563 1.00 91.88 276 GLU A CA 1
ATOM 2258 C C . GLU A 1 276 ? -17.970 -13.194 35.922 1.00 91.88 276 GLU A C 1
ATOM 2260 O O . GLU A 1 276 ? -16.762 -13.407 35.940 1.00 91.88 276 GLU A O 1
ATOM 2265 N N . LEU A 1 277 ? -18.815 -13.957 35.219 1.00 93.19 277 LEU A N 1
ATOM 2266 C CA . LEU A 1 277 ? -18.381 -15.182 34.548 1.00 93.19 277 LEU A CA 1
ATOM 2267 C C . LEU 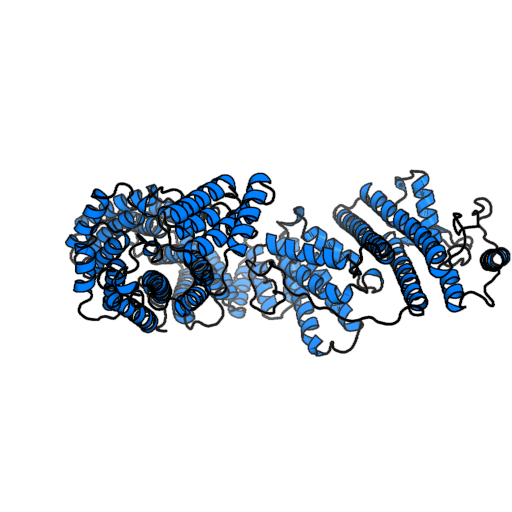A 1 277 ? -17.324 -14.912 33.465 1.00 93.19 277 LEU A C 1
ATOM 2269 O O . LEU A 1 277 ? -16.369 -15.670 33.329 1.00 93.19 277 LEU A O 1
ATOM 2273 N N . ALA A 1 278 ? -17.463 -13.825 32.697 1.00 92.38 278 ALA A N 1
ATOM 2274 C CA . ALA A 1 278 ? -16.452 -13.444 31.707 1.00 92.38 278 ALA A CA 1
ATOM 2275 C C . ALA A 1 278 ? -15.092 -13.116 32.357 1.00 92.38 278 ALA A C 1
ATOM 2277 O O . ALA A 1 278 ? -14.052 -13.447 31.787 1.00 92.38 278 ALA A O 1
ATOM 2278 N N . GLY A 1 279 ? -15.109 -12.477 33.532 1.00 91.38 279 GLY A N 1
ATOM 2279 C CA . GLY A 1 279 ? -13.916 -12.181 34.323 1.00 91.38 279 GLY A CA 1
ATOM 2280 C C . GLY A 1 279 ? -13.277 -13.449 34.875 1.00 91.38 279 GLY A C 1
ATOM 2281 O O . GLY A 1 279 ? -12.100 -13.682 34.624 1.00 91.38 279 GLY A O 1
ATOM 2282 N N . GLU A 1 280 ? -14.065 -14.315 35.517 1.00 92.56 280 GLU A N 1
ATOM 2283 C CA . GLU A 1 280 ? -13.595 -15.589 36.076 1.00 92.56 280 GLU A CA 1
ATOM 2284 C C . GLU A 1 280 ? -12.928 -16.484 35.023 1.00 92.56 280 GLU A C 1
ATOM 2286 O O . GLU A 1 280 ? -11.891 -17.092 35.290 1.00 92.56 280 GLU A O 1
ATOM 2291 N N . ILE A 1 281 ? -13.510 -16.562 33.820 1.00 91.69 281 ILE A N 1
ATOM 2292 C CA . ILE A 1 281 ? -12.959 -17.340 32.703 1.00 91.69 281 ILE A CA 1
ATOM 2293 C C . ILE A 1 281 ? -11.585 -16.796 32.287 1.00 91.69 281 ILE A C 1
ATOM 2295 O O . ILE A 1 281 ? -10.636 -17.571 32.155 1.00 91.69 281 ILE A O 1
ATOM 2299 N N . LEU A 1 282 ? -11.466 -15.476 32.100 1.00 89.00 282 LEU A N 1
ATOM 2300 C CA . LEU A 1 282 ? -10.205 -14.841 31.706 1.00 89.00 282 LEU A CA 1
ATOM 2301 C C . LEU A 1 282 ? -9.142 -14.933 32.801 1.00 89.00 282 LEU A C 1
ATOM 2303 O O . LEU A 1 282 ? -8.008 -15.294 32.510 1.00 89.00 282 LEU A O 1
ATOM 2307 N N . GLU A 1 283 ? -9.487 -14.617 34.047 1.00 90.19 283 GLU A N 1
ATOM 2308 C CA . GLU A 1 283 ? -8.544 -14.651 35.168 1.00 90.19 283 GLU A CA 1
ATOM 2309 C C . GLU A 1 283 ? -8.023 -16.067 35.406 1.00 90.19 283 GLU A C 1
ATOM 2311 O O . GLU A 1 283 ? -6.822 -16.256 35.596 1.00 90.19 283 GLU A O 1
ATOM 2316 N N . ARG A 1 284 ? -8.895 -17.080 35.317 1.00 89.62 284 ARG A N 1
ATOM 2317 C CA . ARG A 1 284 ? -8.477 -18.484 35.398 1.00 89.62 284 ARG A CA 1
ATOM 2318 C C . ARG A 1 284 ? -7.494 -18.840 34.287 1.00 89.62 284 ARG A C 1
ATOM 2320 O O . ARG A 1 284 ? -6.457 -19.413 34.595 1.00 89.62 284 ARG A O 1
ATOM 2327 N N . PHE A 1 285 ? -7.794 -18.465 33.042 1.00 86.81 285 PHE A N 1
ATOM 2328 C CA . PHE A 1 285 ? -6.919 -18.712 31.891 1.00 86.81 285 PHE A CA 1
ATOM 2329 C C . PHE A 1 285 ? -5.549 -18.028 32.031 1.00 86.81 285 PHE A C 1
ATOM 2331 O O . PHE A 1 285 ? -4.513 -18.630 31.749 1.00 86.81 285 PHE A O 1
ATOM 2338 N N . ILE A 1 286 ? -5.533 -16.780 32.504 1.00 86.25 286 ILE A N 1
ATOM 2339 C CA . ILE A 1 286 ? -4.299 -16.016 32.730 1.00 86.25 286 ILE A CA 1
ATOM 2340 C C . ILE A 1 286 ? -3.468 -16.641 33.853 1.00 86.25 286 ILE A C 1
ATOM 2342 O O . ILE A 1 286 ? -2.250 -16.719 33.741 1.00 86.25 286 ILE A O 1
ATOM 2346 N N . ASN A 1 287 ? -4.115 -17.121 34.916 1.00 86.75 287 ASN A N 1
ATOM 2347 C CA . ASN A 1 287 ? -3.427 -17.744 36.044 1.00 86.75 287 ASN A CA 1
ATOM 2348 C C . ASN A 1 287 ? -2.940 -19.172 35.743 1.00 86.75 287 ASN A C 1
ATOM 2350 O O . ASN A 1 287 ? -1.985 -19.625 36.374 1.00 86.75 287 ASN A O 1
ATOM 2354 N N . SER A 1 288 ? -3.577 -19.891 34.811 1.00 81.06 288 SER A N 1
ATOM 2355 C CA . SER A 1 288 ? -3.201 -21.265 34.444 1.00 81.06 288 SER A CA 1
ATOM 2356 C C . SER A 1 288 ? -2.086 -21.336 33.396 1.00 81.06 288 SER A C 1
ATOM 2358 O O . SER A 1 288 ? -1.398 -22.351 33.305 1.00 81.06 288 SER A O 1
ATOM 2360 N N . THR A 1 289 ? -1.881 -20.276 32.609 1.00 74.00 289 THR A N 1
ATOM 2361 C CA . THR A 1 289 ? -1.002 -20.303 31.429 1.00 74.00 289 THR A CA 1
ATOM 2362 C C . THR A 1 289 ? 0.321 -19.583 31.694 1.00 74.00 289 THR A C 1
ATOM 2364 O O . THR A 1 289 ? 0.338 -18.448 32.160 1.00 74.00 289 THR A O 1
ATOM 2367 N N . LYS A 1 290 ? 1.461 -20.208 31.358 1.00 66.31 290 LYS A N 1
ATOM 2368 C CA . LYS A 1 290 ? 2.795 -19.591 31.536 1.00 66.31 290 LYS A CA 1
ATOM 2369 C C . LYS A 1 290 ? 3.099 -18.479 30.522 1.00 66.31 290 LYS A C 1
ATOM 2371 O O . LYS A 1 290 ? 3.827 -17.551 30.854 1.00 66.31 290 LYS A O 1
ATOM 2376 N N . ASN A 1 291 ? 2.526 -18.566 29.320 1.00 64.12 291 ASN A N 1
ATOM 2377 C CA . ASN A 1 291 ? 2.703 -17.615 28.220 1.00 64.12 291 ASN A CA 1
ATOM 2378 C C . ASN A 1 291 ? 1.357 -16.969 27.861 1.00 64.12 291 ASN A C 1
ATOM 2380 O O . ASN A 1 291 ? 0.693 -17.370 26.909 1.00 64.12 291 ASN A O 1
ATOM 2384 N N . VAL A 1 292 ? 0.928 -15.991 28.657 1.00 69.69 292 VAL A N 1
ATOM 2385 C CA . VAL A 1 292 ? -0.320 -15.255 28.410 1.00 69.69 292 VAL A CA 1
ATOM 2386 C C . VAL A 1 292 ? -0.114 -14.251 27.281 1.00 69.69 292 VAL A C 1
ATOM 2388 O O . VAL A 1 292 ? 0.850 -13.484 27.288 1.00 69.69 292 VAL A O 1
ATOM 2391 N N . ASP A 1 293 ? -1.031 -14.231 26.319 1.00 70.38 293 ASP A N 1
ATOM 2392 C CA . ASP A 1 293 ? -0.956 -13.322 25.187 1.00 70.38 293 ASP A CA 1
ATOM 2393 C C . ASP A 1 293 ? -1.488 -11.911 25.507 1.00 70.38 293 ASP A C 1
ATOM 2395 O O . ASP A 1 293 ? -2.193 -11.661 26.489 1.00 70.38 293 ASP A O 1
ATOM 2399 N N . ALA A 1 294 ? -1.124 -10.946 24.660 1.00 71.56 294 ALA A N 1
ATOM 2400 C CA . ALA A 1 294 ? -1.561 -9.561 24.820 1.00 71.56 294 ALA A CA 1
ATOM 2401 C C . ALA A 1 294 ? -3.089 -9.403 24.687 1.00 71.56 294 ALA A C 1
ATOM 2403 O O . ALA A 1 294 ? -3.662 -8.520 25.338 1.00 71.56 294 ALA A O 1
ATOM 2404 N N . ASP A 1 295 ? -3.742 -10.253 23.883 1.00 73.62 295 ASP A N 1
ATOM 2405 C CA . ASP A 1 295 ? -5.186 -10.200 23.638 1.00 73.62 295 ASP A CA 1
ATOM 2406 C C . ASP A 1 295 ? -5.978 -10.547 24.910 1.00 73.62 295 ASP A C 1
ATOM 2408 O O . ASP A 1 295 ? -6.976 -9.883 25.197 1.00 73.62 295 ASP A O 1
ATOM 2412 N N . ALA A 1 296 ? -5.536 -11.517 25.723 1.00 80.81 296 ALA A N 1
ATOM 2413 C CA . ALA A 1 296 ? -6.209 -11.861 26.979 1.00 80.81 296 ALA A CA 1
ATOM 2414 C C . ALA A 1 296 ? -6.271 -10.673 27.954 1.00 80.81 296 ALA A C 1
ATOM 2416 O O . ALA A 1 296 ? -7.342 -10.349 28.483 1.00 80.81 296 ALA A O 1
ATOM 2417 N N . TYR A 1 297 ? -5.151 -9.964 28.140 1.00 84.69 297 TYR A N 1
ATOM 2418 C CA . TYR A 1 297 ? -5.116 -8.744 28.953 1.00 84.69 297 TYR A CA 1
ATOM 2419 C C . TYR A 1 297 ? -5.947 -7.615 28.334 1.00 84.69 297 TYR A C 1
ATOM 2421 O O . TYR A 1 297 ? -6.658 -6.911 29.053 1.00 84.69 297 TYR A O 1
ATOM 2429 N N . PHE A 1 298 ? -5.935 -7.467 27.007 1.00 83.31 298 PHE A N 1
ATOM 2430 C CA . PHE A 1 298 ? -6.808 -6.511 26.326 1.00 83.31 298 PHE A CA 1
ATOM 2431 C C . PHE A 1 298 ? -8.296 -6.816 26.572 1.00 83.31 298 PHE A C 1
ATOM 2433 O O . PHE A 1 298 ? -9.063 -5.906 26.894 1.00 83.31 298 PHE A O 1
ATOM 2440 N N . GLN A 1 299 ? -8.721 -8.083 26.488 1.00 83.19 299 GLN A N 1
ATOM 2441 C CA . GLN A 1 299 ? -10.114 -8.468 26.745 1.00 83.19 299 GLN A CA 1
ATOM 2442 C C . GLN A 1 299 ? -10.523 -8.241 28.205 1.00 83.19 299 GLN A C 1
ATOM 2444 O O . GLN A 1 299 ? -11.660 -7.817 28.430 1.00 83.19 299 GLN A O 1
ATOM 2449 N N . LEU A 1 300 ? -9.622 -8.461 29.175 1.00 89.19 300 LEU A N 1
ATOM 2450 C CA . LEU A 1 300 ? -9.853 -8.097 30.580 1.00 89.19 300 LEU A CA 1
ATOM 2451 C C . LEU A 1 300 ? -10.043 -6.588 30.742 1.00 89.19 300 LEU A C 1
ATOM 2453 O O . LEU A 1 300 ? -11.035 -6.156 31.328 1.00 89.19 300 LEU A O 1
ATOM 2457 N N . GLY A 1 301 ? -9.144 -5.774 30.183 1.00 89.25 301 GLY A N 1
ATOM 2458 C CA . GLY A 1 301 ? -9.282 -4.316 30.233 1.00 89.25 301 GLY A CA 1
ATOM 2459 C C . GLY A 1 301 ? -10.605 -3.855 29.618 1.00 89.25 301 GLY A C 1
ATOM 2460 O O . GLY A 1 301 ? -11.369 -3.103 30.223 1.00 89.25 301 GLY A O 1
ATOM 2461 N N . TYR A 1 302 ? -10.954 -4.407 28.456 1.00 85.94 302 TYR A N 1
ATOM 2462 C CA . TYR A 1 302 ? -12.202 -4.081 27.771 1.00 85.94 302 TYR A CA 1
ATOM 2463 C C . TYR A 1 302 ? -13.452 -4.566 28.526 1.00 85.94 302 TYR A C 1
ATOM 2465 O O . TYR A 1 302 ? -14.513 -3.934 28.455 1.00 85.94 302 TYR A O 1
ATOM 2473 N N . LEU A 1 303 ? -13.362 -5.678 29.263 1.00 91.50 303 LEU A N 1
ATOM 2474 C CA . LEU A 1 303 ? -14.418 -6.141 30.167 1.00 91.50 303 LEU A CA 1
ATOM 2475 C C . LEU A 1 303 ? -14.691 -5.098 31.258 1.00 91.50 303 LEU A C 1
ATOM 2477 O O . LEU A 1 303 ? -15.851 -4.731 31.451 1.00 91.50 303 LEU A O 1
ATOM 2481 N N . LYS A 1 304 ? -13.641 -4.568 31.898 1.00 92.50 304 LYS A N 1
ATOM 2482 C CA . LYS A 1 304 ? -13.754 -3.508 32.915 1.00 92.50 304 LYS A CA 1
ATOM 2483 C C . LYS A 1 304 ? -14.343 -2.217 32.334 1.00 92.50 304 LYS A C 1
ATOM 2485 O O . LYS A 1 304 ? -15.263 -1.644 32.918 1.00 92.50 304 LYS A O 1
ATOM 2490 N N . CYS A 1 305 ? -13.931 -1.818 31.127 1.00 87.69 305 CYS A N 1
ATOM 2491 C CA . CYS A 1 305 ? -14.569 -0.709 30.402 1.00 87.69 305 CYS A CA 1
ATOM 2492 C C . CYS A 1 305 ? -16.063 -0.964 30.150 1.00 87.69 305 CYS A C 1
ATOM 2494 O O . CYS A 1 305 ? -16.893 -0.081 30.359 1.00 87.69 305 CYS A O 1
ATOM 2496 N N . SER A 1 306 ? -16.426 -2.183 29.736 1.00 88.25 306 SER A N 1
ATOM 2497 C CA . SER A 1 306 ? -17.824 -2.561 29.483 1.00 88.25 306 SER A CA 1
ATOM 2498 C C . SER A 1 306 ? -18.668 -2.527 30.761 1.00 88.25 306 SER A C 1
ATOM 2500 O O . SER A 1 306 ? -19.814 -2.077 30.720 1.00 88.25 306 SER A O 1
ATOM 2502 N N . GLN A 1 307 ? -18.099 -2.949 31.896 1.00 89.56 307 GLN A N 1
ATOM 2503 C CA . GLN A 1 307 ? -18.726 -2.816 33.212 1.00 89.56 307 GLN A CA 1
ATOM 2504 C C . GLN A 1 307 ? -18.956 -1.340 33.557 1.00 89.56 307 GLN A C 1
ATOM 2506 O O . GLN A 1 307 ? -20.075 -0.986 33.926 1.00 89.56 307 GLN A O 1
ATOM 2511 N N . ALA A 1 308 ? -17.957 -0.473 33.349 1.00 87.88 308 ALA A N 1
ATOM 2512 C CA . ALA A 1 308 ? -18.041 0.961 33.642 1.00 87.88 308 ALA A CA 1
ATOM 2513 C C . ALA A 1 308 ? -19.120 1.702 32.826 1.00 87.88 308 ALA A C 1
ATOM 2515 O O . ALA A 1 308 ? -19.613 2.741 33.259 1.00 87.88 308 ALA A O 1
ATOM 2516 N N . LEU A 1 309 ? -19.523 1.169 31.667 1.00 84.38 309 LEU A N 1
ATOM 2517 C CA . LEU A 1 309 ? -20.610 1.711 30.837 1.00 84.38 309 LEU A CA 1
ATOM 2518 C C . LEU A 1 309 ? -22.015 1.270 31.292 1.00 84.38 309 LEU A C 1
ATOM 2520 O O . LEU A 1 309 ? -23.020 1.659 30.686 1.00 84.38 309 LEU A O 1
ATOM 2524 N N . THR A 1 310 ? -22.120 0.447 32.338 1.00 85.25 310 THR A N 1
ATOM 2525 C CA . THR A 1 310 ? -23.414 -0.006 32.861 1.00 85.25 310 THR A CA 1
ATOM 2526 C C . THR A 1 310 ? -24.179 1.171 33.464 1.00 85.25 310 THR A C 1
ATOM 2528 O O . THR A 1 310 ? -23.693 1.877 34.347 1.00 85.25 310 THR A O 1
ATOM 2531 N N . ARG A 1 311 ? -25.407 1.391 32.976 1.00 78.25 311 ARG A N 1
ATOM 2532 C CA . ARG A 1 311 ? -26.275 2.481 33.442 1.00 78.25 311 ARG A CA 1
ATOM 2533 C C . ARG A 1 311 ? -26.526 2.362 34.948 1.00 78.25 311 ARG A C 1
ATOM 2535 O O . ARG A 1 311 ? -26.857 1.282 35.423 1.00 78.25 311 ARG A O 1
ATOM 2542 N N . GLY A 1 312 ? -26.434 3.484 35.660 1.00 78.12 312 GLY A N 1
ATOM 2543 C CA . GLY A 1 312 ? -26.731 3.568 37.094 1.00 78.12 312 GLY A CA 1
ATOM 2544 C C . GLY A 1 312 ? -25.536 3.344 38.027 1.00 78.12 312 GLY A C 1
ATOM 2545 O O . GLY A 1 312 ? -25.708 3.457 39.236 1.00 78.12 312 GLY A O 1
ATOM 2546 N N . LEU A 1 313 ? -24.333 3.073 37.505 1.00 86.38 313 LEU A N 1
ATOM 2547 C CA . LEU A 1 313 ? -23.129 3.007 38.338 1.00 86.38 313 LEU A CA 1
ATOM 2548 C C . LEU A 1 313 ? -22.687 4.404 38.809 1.00 86.38 313 LEU A C 1
ATOM 2550 O O . LEU A 1 313 ? -22.623 5.315 37.975 1.00 86.38 313 LEU A O 1
ATOM 2554 N N . PRO A 1 314 ? -22.313 4.575 40.093 1.00 87.69 314 PRO A N 1
ATOM 2555 C CA . PRO A 1 314 ? -21.721 5.815 40.592 1.00 87.69 314 PRO A CA 1
ATOM 2556 C C . PRO A 1 314 ? -20.449 6.189 39.824 1.00 87.69 314 PRO A C 1
ATOM 2558 O O . PRO A 1 314 ? -19.663 5.312 39.467 1.00 87.69 314 PRO A O 1
ATOM 2561 N N . VAL A 1 315 ? -20.206 7.490 39.625 1.00 83.88 315 VAL A N 1
ATOM 2562 C CA . VAL A 1 315 ? -19.026 7.999 38.894 1.00 83.88 315 VAL A CA 1
ATOM 2563 C C . VAL A 1 315 ? -17.721 7.447 39.476 1.00 83.88 315 VAL A C 1
ATOM 2565 O O . VAL A 1 315 ? -16.879 6.973 38.723 1.00 83.88 315 VAL A O 1
ATOM 2568 N N . ASN A 1 316 ? -17.593 7.391 40.806 1.00 86.56 316 ASN A N 1
ATOM 2569 C CA . ASN A 1 316 ? -16.407 6.837 41.472 1.00 86.56 316 ASN A CA 1
ATOM 2570 C C . ASN A 1 316 ? -16.173 5.360 41.117 1.00 86.56 316 ASN A C 1
ATOM 2572 O O . ASN A 1 316 ? -15.042 4.954 40.873 1.00 86.56 316 ASN A O 1
ATOM 2576 N N . THR A 1 317 ? -17.237 4.557 41.035 1.00 88.56 317 THR A N 1
ATOM 2577 C CA . THR A 1 317 ? -17.148 3.146 40.633 1.00 88.56 317 THR A CA 1
ATOM 2578 C C . THR A 1 317 ? -16.754 3.011 39.163 1.00 88.56 317 THR A C 1
ATOM 2580 O O . THR A 1 317 ? -15.958 2.141 38.820 1.00 88.56 317 THR A O 1
ATOM 2583 N N . GLN A 1 318 ? -17.262 3.889 38.291 1.00 88.06 318 GLN A N 1
ATOM 2584 C CA . GLN A 1 318 ? -16.847 3.919 36.886 1.00 88.06 318 GLN A CA 1
ATOM 2585 C C . GLN A 1 318 ? -15.361 4.274 36.745 1.00 88.06 318 GLN A C 1
ATOM 2587 O O . GLN A 1 318 ? -14.671 3.649 35.942 1.00 88.06 318 GLN A O 1
ATOM 2592 N N . SER A 1 319 ? -14.862 5.237 37.527 1.00 88.50 319 SER A N 1
ATOM 2593 C CA . SER A 1 319 ? -13.444 5.613 37.534 1.00 88.50 319 SER A CA 1
ATOM 2594 C C . SER A 1 319 ? -12.551 4.475 38.029 1.00 88.50 319 SER A C 1
ATOM 2596 O O . SER A 1 319 ? -11.589 4.142 37.346 1.00 88.50 319 SER A O 1
ATOM 2598 N N . LEU A 1 320 ? -12.910 3.796 39.125 1.00 92.75 320 LEU A N 1
ATOM 2599 C CA . LEU A 1 320 ? -12.158 2.633 39.624 1.00 92.75 320 LEU A CA 1
ATOM 2600 C C . LEU A 1 320 ? -12.065 1.510 38.577 1.00 92.75 320 LEU A C 1
ATOM 2602 O O . LEU A 1 320 ? -10.991 0.962 38.341 1.00 92.75 320 LEU A O 1
ATOM 2606 N N . LEU A 1 321 ? -13.169 1.207 37.886 1.00 92.12 321 LEU A N 1
ATOM 2607 C CA . LEU A 1 321 ? -13.172 0.215 36.805 1.00 92.12 321 LEU A CA 1
ATOM 2608 C C . LEU A 1 321 ? -12.297 0.644 35.617 1.00 92.12 321 LEU A C 1
ATOM 2610 O O . LEU A 1 321 ? -11.643 -0.192 34.997 1.00 92.12 321 LEU A O 1
ATOM 2614 N N . ARG A 1 322 ? -12.258 1.941 35.295 1.00 92.75 322 ARG A N 1
ATOM 2615 C CA . ARG A 1 322 ? -11.371 2.494 34.258 1.00 92.75 322 ARG A CA 1
ATOM 2616 C C . ARG A 1 322 ? -9.897 2.420 34.668 1.00 92.75 322 ARG A C 1
ATOM 2618 O O . ARG A 1 322 ? -9.061 2.073 33.837 1.00 92.75 322 ARG A O 1
ATOM 2625 N N . GLU A 1 323 ? -9.573 2.669 35.933 1.00 93.62 323 GLU A N 1
ATOM 2626 C CA . GLU A 1 323 ? -8.215 2.496 36.468 1.00 93.62 323 GLU A CA 1
ATOM 2627 C C . GLU A 1 323 ? -7.767 1.028 36.429 1.00 93.62 323 GLU A C 1
ATOM 2629 O O . GLU A 1 323 ? -6.635 0.733 36.036 1.00 93.62 323 GLU A O 1
ATOM 2634 N N . GLU A 1 324 ? -8.653 0.086 36.771 1.00 93.94 324 GLU A N 1
ATOM 2635 C CA . GLU A 1 324 ? -8.396 -1.349 36.590 1.00 93.94 324 GLU A CA 1
ATOM 2636 C C . GLU A 1 324 ? -8.182 -1.703 35.115 1.00 93.94 324 GLU A C 1
ATOM 2638 O O . GLU A 1 324 ? -7.238 -2.424 34.782 1.00 93.94 324 GLU A O 1
ATOM 2643 N N . ALA A 1 325 ? -9.002 -1.151 34.215 1.00 94.00 325 ALA A N 1
ATOM 2644 C CA . ALA A 1 325 ? -8.852 -1.362 32.780 1.00 94.00 325 ALA A CA 1
ATOM 2645 C C . ALA A 1 325 ? -7.471 -0.915 32.273 1.00 94.00 325 ALA A C 1
ATOM 2647 O O . ALA A 1 325 ? -6.814 -1.662 31.544 1.00 94.00 325 ALA A O 1
ATOM 2648 N N . LEU A 1 326 ? -6.991 0.258 32.710 1.00 93.94 326 LEU A N 1
ATOM 2649 C CA . LEU A 1 326 ? -5.664 0.766 32.344 1.00 93.94 326 LEU A CA 1
ATOM 2650 C C . LEU A 1 326 ? -4.530 -0.168 32.765 1.00 93.94 326 LEU A C 1
ATOM 2652 O O . LEU A 1 326 ? -3.588 -0.344 31.993 1.00 93.94 326 LEU A O 1
ATOM 2656 N N . LYS A 1 327 ? -4.608 -0.796 33.947 1.00 94.62 327 LYS A N 1
ATOM 2657 C CA . LYS A 1 327 ? -3.591 -1.770 34.388 1.00 94.62 327 LYS A CA 1
ATOM 2658 C C . LYS A 1 327 ? -3.481 -2.931 33.400 1.00 94.62 327 LYS A C 1
ATOM 2660 O O . LYS A 1 327 ? -2.377 -3.320 33.025 1.00 94.62 327 LYS A O 1
ATOM 2665 N N . HIS A 1 328 ? -4.618 -3.438 32.928 1.00 92.62 328 HIS A N 1
ATOM 2666 C CA . HIS A 1 328 ? -4.646 -4.522 31.950 1.00 92.62 328 HIS A CA 1
ATOM 2667 C C . HIS A 1 328 ? -4.189 -4.074 30.555 1.00 92.62 328 HIS A C 1
ATOM 2669 O O . HIS A 1 328 ? -3.423 -4.792 29.914 1.00 92.62 328 HIS A O 1
ATOM 2675 N N . PHE A 1 329 ? -4.566 -2.876 30.095 1.00 89.00 329 PHE A N 1
ATOM 2676 C CA . PHE A 1 329 ? -4.064 -2.356 28.818 1.00 89.00 329 PHE A CA 1
ATOM 2677 C C . PHE A 1 329 ? -2.560 -2.086 28.843 1.00 89.00 329 PHE A C 1
ATOM 2679 O O . PHE A 1 329 ? -1.878 -2.409 27.875 1.00 89.00 329 PHE A O 1
ATOM 2686 N N . ASN A 1 330 ? -2.017 -1.572 29.951 1.00 91.00 330 ASN A N 1
ATOM 2687 C CA . ASN A 1 330 ? -0.570 -1.445 30.127 1.00 91.00 330 ASN A CA 1
ATOM 2688 C C . ASN A 1 330 ? 0.114 -2.804 29.995 1.00 91.00 330 ASN A C 1
ATOM 2690 O O . ASN A 1 330 ? 1.075 -2.917 29.242 1.00 91.00 330 ASN A O 1
ATOM 2694 N N . LYS A 1 331 ? -0.436 -3.850 30.624 1.00 88.56 331 LYS A N 1
ATOM 2695 C CA . LYS A 1 331 ? 0.127 -5.197 30.505 1.00 88.56 331 LYS A CA 1
ATOM 2696 C C . LYS A 1 331 ? 0.054 -5.757 29.083 1.00 88.56 331 LYS A C 1
ATOM 2698 O O . LYS A 1 331 ? 1.013 -6.362 28.612 1.00 88.56 331 LYS A O 1
ATOM 2703 N N . SER A 1 332 ? -1.052 -5.514 28.381 1.00 80.94 332 SER A N 1
ATOM 2704 C CA . SER A 1 332 ? -1.212 -5.880 26.968 1.00 80.94 332 SER A CA 1
ATOM 2705 C C . SER A 1 332 ? -0.153 -5.204 26.083 1.00 80.94 332 SER A C 1
ATOM 2707 O O . SER A 1 332 ? 0.490 -5.873 25.278 1.00 80.94 332 SER A O 1
ATOM 2709 N N . VAL A 1 333 ? 0.097 -3.905 26.290 1.00 80.00 333 VAL A N 1
ATOM 2710 C CA . VAL A 1 333 ? 1.104 -3.128 25.544 1.00 80.00 333 VAL A CA 1
ATOM 2711 C C . VAL A 1 333 ? 2.542 -3.505 25.931 1.00 80.00 333 VAL A C 1
ATOM 2713 O O . VAL A 1 333 ? 3.417 -3.501 25.071 1.00 80.00 333 VAL A O 1
ATOM 2716 N N . GLU A 1 334 ? 2.800 -3.874 27.190 1.00 82.25 334 GLU A N 1
ATOM 2717 C CA . GLU A 1 334 ? 4.094 -4.430 27.623 1.00 82.25 334 GLU A CA 1
ATOM 2718 C C . GLU A 1 334 ? 4.422 -5.736 26.890 1.00 82.25 334 GLU A C 1
ATOM 2720 O O . GLU A 1 334 ? 5.556 -5.927 26.457 1.00 82.25 334 GLU A O 1
ATOM 2725 N N . ILE A 1 335 ? 3.435 -6.628 26.744 1.00 72.25 335 ILE A N 1
ATOM 2726 C CA . ILE A 1 335 ? 3.595 -7.906 26.033 1.00 72.25 335 ILE A CA 1
ATOM 2727 C C . ILE A 1 335 ? 3.697 -7.670 24.524 1.00 72.25 335 ILE A C 1
ATOM 2729 O O . ILE A 1 335 ? 4.504 -8.299 23.844 1.00 72.25 335 ILE A O 1
ATOM 2733 N N . ASN A 1 336 ? 2.884 -6.758 23.988 1.00 68.12 336 ASN A N 1
ATOM 2734 C CA . ASN A 1 336 ? 2.873 -6.409 22.576 1.00 68.12 336 ASN A CA 1
ATOM 2735 C C . ASN A 1 336 ? 2.775 -4.890 22.384 1.00 68.12 336 ASN A C 1
ATOM 2737 O O . ASN A 1 336 ? 1.687 -4.312 22.309 1.00 68.12 336 ASN A O 1
ATOM 2741 N N . SER A 1 337 ? 3.933 -4.260 22.177 1.00 69.00 337 SER A N 1
ATOM 2742 C CA . SER A 1 337 ? 4.053 -2.812 21.941 1.00 69.00 337 SER A CA 1
ATOM 2743 C C . SER A 1 337 ? 3.412 -2.318 20.635 1.00 69.00 337 SER A C 1
ATOM 2745 O O . SER A 1 337 ? 3.416 -1.120 20.361 1.00 69.00 337 SER A O 1
ATOM 2747 N N . CYS A 1 338 ? 2.891 -3.225 19.803 1.00 63.25 338 CYS A N 1
ATOM 2748 C CA . CYS A 1 338 ? 2.194 -2.927 18.549 1.00 63.25 338 CYS A CA 1
ATOM 2749 C C . CYS A 1 338 ? 0.726 -3.379 18.579 1.00 63.25 338 CYS A C 1
ATOM 2751 O O . CYS A 1 338 ? 0.093 -3.505 17.529 1.00 63.25 338 CYS A O 1
ATOM 2753 N N . HIS A 1 339 ? 0.164 -3.648 19.761 1.00 70.56 339 HIS A N 1
ATOM 2754 C CA . HIS A 1 339 ? -1.245 -3.993 19.902 1.00 70.56 339 HIS A CA 1
ATOM 2755 C C . HIS A 1 339 ? -2.129 -2.736 19.768 1.00 70.56 339 HIS A C 1
ATOM 2757 O O . HIS A 1 339 ? -2.622 -2.194 20.761 1.00 70.56 339 HIS A O 1
ATOM 2763 N N . TYR A 1 340 ? -2.354 -2.290 18.526 1.00 70.50 340 TYR A N 1
ATOM 2764 C CA . TYR A 1 340 ? -3.113 -1.076 18.185 1.00 70.50 340 TYR A CA 1
ATOM 2765 C C . TYR A 1 340 ? -4.419 -0.913 18.980 1.00 70.50 340 TYR A C 1
ATOM 2767 O O . TYR A 1 340 ? -4.533 0.091 19.681 1.00 70.50 340 TYR A O 1
ATOM 2775 N N . PRO A 1 341 ? -5.342 -1.902 19.035 1.00 74.31 341 PRO A N 1
ATOM 2776 C CA . PRO A 1 341 ? -6.588 -1.734 19.787 1.00 74.31 341 PRO A CA 1
ATOM 2777 C C . PRO A 1 341 ? -6.392 -1.451 21.283 1.00 74.31 341 PRO A C 1
ATOM 2779 O O . PRO A 1 341 ? -7.201 -0.756 21.891 1.00 74.31 341 PRO A O 1
ATOM 2782 N N . ALA A 1 342 ? -5.319 -1.970 21.887 1.00 77.56 342 ALA A N 1
ATOM 2783 C CA . ALA A 1 342 ? -5.039 -1.765 23.305 1.00 77.56 342 ALA A CA 1
ATOM 2784 C C . ALA A 1 342 ? -4.492 -0.361 23.543 1.00 77.56 342 ALA A C 1
ATOM 2786 O O . ALA A 1 342 ? -4.893 0.275 24.509 1.00 77.56 342 ALA A O 1
ATOM 2787 N N . ILE A 1 343 ? -3.635 0.142 22.649 1.00 81.75 343 ILE A N 1
ATOM 2788 C CA . ILE A 1 343 ? -3.104 1.509 22.719 1.00 81.75 343 ILE A CA 1
ATOM 2789 C C . ILE A 1 343 ? -4.232 2.526 22.492 1.00 81.75 343 ILE A C 1
ATOM 2791 O O . ILE A 1 343 ? -4.364 3.462 23.277 1.00 81.75 343 ILE A O 1
ATOM 2795 N N . THR A 1 344 ? -5.098 2.306 21.496 1.00 84.44 344 THR A N 1
ATOM 2796 C CA . THR A 1 344 ? -6.249 3.180 21.210 1.00 84.44 344 THR A CA 1
ATOM 2797 C C . THR A 1 344 ? -7.196 3.275 22.407 1.00 84.44 344 THR A C 1
ATOM 2799 O O . THR A 1 344 ? -7.514 4.370 22.864 1.00 84.44 344 THR A O 1
ATOM 2802 N N . VAL A 1 345 ? -7.622 2.131 22.959 1.00 84.50 345 VAL A N 1
ATOM 2803 C CA . VAL A 1 345 ? -8.551 2.120 24.103 1.00 84.50 345 VAL A CA 1
ATOM 2804 C C . VAL A 1 345 ? -7.860 2.611 25.378 1.00 84.50 345 VAL A C 1
ATOM 2806 O O . VAL A 1 345 ? -8.488 3.283 26.191 1.00 84.50 345 VAL A O 1
ATOM 2809 N N . LYS A 1 346 ? -6.557 2.353 25.550 1.00 89.44 346 LYS A N 1
ATOM 2810 C CA . LYS A 1 346 ? -5.763 2.953 26.631 1.00 89.44 346 LYS A CA 1
ATOM 2811 C C . LYS A 1 346 ? -5.819 4.480 26.559 1.00 89.44 346 LYS A C 1
ATOM 2813 O O . LYS A 1 346 ? -6.118 5.095 27.576 1.00 89.44 346 LYS A O 1
ATOM 2818 N N . ALA A 1 347 ? -5.602 5.076 25.384 1.00 89.62 347 ALA A N 1
ATOM 2819 C CA . ALA A 1 347 ? -5.675 6.525 25.194 1.00 89.62 347 ALA A CA 1
ATOM 2820 C C . ALA A 1 347 ? -7.070 7.084 25.534 1.00 89.62 347 ALA A C 1
ATOM 2822 O O . ALA A 1 347 ? -7.179 8.053 26.287 1.00 89.62 347 ALA A O 1
ATOM 2823 N N . GLU A 1 348 ? -8.136 6.423 25.069 1.00 89.56 348 GLU A N 1
ATOM 2824 C CA . GLU A 1 348 ? -9.523 6.783 25.398 1.00 89.56 348 GLU A CA 1
ATOM 2825 C C . GLU A 1 348 ? -9.788 6.738 26.911 1.00 89.56 348 GLU A C 1
ATOM 2827 O O . GLU A 1 348 ? -10.330 7.681 27.490 1.00 89.56 348 GLU A O 1
ATOM 2832 N N . VAL A 1 349 ? -9.386 5.658 27.584 1.00 90.50 349 VAL A N 1
ATOM 2833 C CA . VAL A 1 349 ? -9.616 5.500 29.026 1.00 90.50 349 VAL A CA 1
ATOM 2834 C C . VAL A 1 349 ? -8.795 6.502 29.836 1.00 90.50 349 VAL A C 1
ATOM 2836 O O . VAL A 1 349 ? -9.319 7.073 30.792 1.00 90.50 349 VAL A O 1
ATOM 2839 N N . THR A 1 350 ? -7.550 6.769 29.438 1.00 92.06 350 THR A N 1
ATOM 2840 C CA . THR A 1 350 ? -6.710 7.823 30.024 1.00 92.06 350 THR A CA 1
ATOM 2841 C C . THR A 1 350 ? -7.385 9.195 29.900 1.00 92.06 350 THR A C 1
ATOM 2843 O O . THR A 1 350 ? -7.423 9.944 30.878 1.00 92.06 350 THR A O 1
ATOM 2846 N N . ALA A 1 351 ? -8.011 9.497 28.756 1.00 89.62 351 ALA A N 1
ATOM 2847 C CA . ALA A 1 351 ? -8.785 10.726 28.579 1.00 89.62 351 ALA A CA 1
ATOM 2848 C C . ALA A 1 351 ? -10.026 10.774 29.488 1.00 89.62 351 ALA A C 1
ATOM 2850 O O . ALA A 1 351 ? -10.279 11.791 30.134 1.00 89.62 351 ALA A O 1
ATOM 2851 N N . LEU A 1 352 ? -10.774 9.668 29.596 1.00 87.44 352 LEU A N 1
ATOM 2852 C CA . LEU A 1 352 ? -11.970 9.564 30.449 1.00 87.44 352 LEU A CA 1
ATOM 2853 C C . LEU A 1 352 ? -11.673 9.653 31.954 1.00 87.44 352 LEU A C 1
ATOM 2855 O O . LEU A 1 352 ? -12.589 9.904 32.739 1.00 87.44 352 LEU A O 1
ATOM 2859 N N . LEU A 1 353 ? -10.423 9.425 32.358 1.00 89.38 353 LEU A N 1
ATOM 2860 C CA . LEU A 1 353 ? -9.937 9.632 33.725 1.00 89.38 353 LEU A CA 1
ATOM 2861 C C . LEU A 1 353 ? -9.425 11.063 33.970 1.00 89.38 353 LEU A C 1
ATOM 2863 O O . LEU A 1 353 ? -9.035 11.386 35.088 1.00 89.38 353 LEU A O 1
ATOM 2867 N N . GLY A 1 354 ? -9.457 11.930 32.953 1.00 87.81 354 GLY A N 1
ATOM 2868 C CA . GLY A 1 354 ? -9.049 13.333 33.046 1.00 87.81 354 GLY A CA 1
ATOM 2869 C C . GLY A 1 354 ? -7.568 13.590 32.753 1.00 87.81 354 GLY A C 1
ATOM 2870 O O . GLY A 1 354 ? -7.133 14.738 32.802 1.00 87.81 354 GLY A O 1
ATOM 2871 N N . GLU A 1 355 ? -6.782 12.568 32.400 1.00 91.50 355 GLU A N 1
ATOM 2872 C CA . GLU A 1 355 ? -5.363 12.713 32.048 1.00 91.50 355 GLU A CA 1
ATOM 2873 C C . GLU A 1 355 ? -5.180 13.101 30.564 1.00 91.50 355 GLU A C 1
ATOM 2875 O O . GLU A 1 355 ? -4.529 12.404 29.783 1.00 91.50 355 GLU A O 1
ATOM 2880 N N . THR A 1 356 ? -5.760 14.232 30.153 1.00 90.19 356 THR A N 1
ATOM 2881 C CA . THR A 1 356 ? -5.863 14.637 28.735 1.00 90.19 356 THR A CA 1
ATOM 2882 C C . THR A 1 356 ? -4.514 14.759 28.019 1.00 90.19 356 THR A C 1
ATOM 2884 O O . THR A 1 356 ? -4.411 14.363 26.861 1.00 90.19 356 THR A O 1
ATOM 2887 N N . LYS A 1 357 ? -3.461 15.234 28.703 1.00 89.69 357 LYS A N 1
ATOM 2888 C CA . LYS A 1 357 ? -2.108 15.353 28.127 1.00 89.69 357 LYS A CA 1
ATOM 2889 C C . LYS A 1 357 ? -1.507 13.992 27.758 1.00 89.69 357 LYS A C 1
ATOM 2891 O O . LYS A 1 357 ? -1.025 13.823 26.648 1.00 89.69 357 LYS A O 1
ATOM 2896 N N . LYS A 1 358 ? -1.584 13.009 28.660 1.00 91.06 358 LYS A N 1
ATOM 2897 C CA . LYS A 1 358 ? -1.080 11.649 28.398 1.00 91.06 358 LYS A CA 1
ATOM 2898 C C . LYS A 1 358 ? -1.902 10.945 27.320 1.00 91.06 358 LYS A C 1
ATOM 2900 O O . LYS A 1 358 ? -1.356 10.203 26.515 1.00 91.06 358 LYS A O 1
ATOM 2905 N N . ALA A 1 359 ? -3.218 11.170 27.302 1.00 91.00 359 ALA A N 1
ATOM 2906 C CA . ALA A 1 359 ? -4.072 10.648 26.240 1.00 91.00 359 ALA A CA 1
ATOM 2907 C C . ALA A 1 359 ? -3.671 11.209 24.869 1.00 91.00 359 ALA A C 1
ATOM 2909 O O . ALA A 1 359 ? -3.618 10.452 23.903 1.00 91.00 359 ALA A O 1
ATOM 2910 N N . ARG A 1 360 ? -3.346 12.508 24.798 1.00 89.25 360 ARG A N 1
ATOM 2911 C CA . ARG A 1 360 ? -2.828 13.145 23.583 1.00 89.25 360 ARG A CA 1
ATOM 2912 C C . ARG A 1 360 ? -1.529 12.494 23.120 1.00 89.25 360 ARG A C 1
ATOM 2914 O O . ARG A 1 360 ? -1.488 12.051 21.983 1.00 89.25 360 ARG A O 1
ATOM 2921 N N . GLU A 1 361 ? -0.540 12.363 24.006 1.00 88.75 361 GLU A N 1
ATOM 2922 C CA . GLU A 1 361 ? 0.752 11.726 23.696 1.00 88.75 361 GLU A CA 1
ATOM 2923 C C . GLU A 1 361 ? 0.558 10.305 23.126 1.00 88.75 361 GLU A C 1
ATOM 2925 O O . GLU A 1 361 ? 1.165 9.950 22.124 1.00 88.75 361 GLU A O 1
ATOM 2930 N N . LEU A 1 362 ? -0.367 9.513 23.687 1.00 87.25 362 LEU A N 1
ATOM 2931 C CA . LEU A 1 362 ? -0.677 8.168 23.176 1.00 87.25 362 LEU A CA 1
ATOM 2932 C C . LEU A 1 362 ? -1.317 8.171 21.778 1.00 87.25 362 LEU A C 1
ATOM 2934 O O . LEU A 1 362 ? -1.069 7.261 20.987 1.00 87.25 362 LEU A O 1
ATOM 2938 N N . PHE A 1 363 ? -2.177 9.146 21.479 1.00 87.06 363 PHE A N 1
ATOM 2939 C CA . PHE A 1 363 ? -2.764 9.285 20.147 1.00 87.06 363 PHE A CA 1
ATOM 2940 C C . PHE A 1 363 ? -1.745 9.813 19.134 1.00 87.06 363 PHE A C 1
ATOM 2942 O O . PHE A 1 363 ? -1.683 9.291 18.027 1.00 87.06 363 PHE A O 1
ATOM 2949 N N . GLU A 1 364 ? -0.931 10.799 19.507 1.00 83.81 364 GLU A N 1
ATOM 2950 C CA . GLU A 1 364 ? 0.171 11.296 18.678 1.00 83.81 364 GLU A CA 1
ATOM 2951 C C . GLU A 1 364 ? 1.149 10.168 18.354 1.00 83.81 364 GLU A C 1
ATOM 2953 O O . GLU A 1 364 ? 1.433 9.950 17.182 1.00 83.81 364 GLU A O 1
ATOM 2958 N N . ASP A 1 365 ? 1.529 9.348 19.341 1.00 77.81 365 ASP A N 1
ATOM 2959 C CA . ASP A 1 365 ? 2.341 8.150 19.117 1.00 77.81 365 ASP A CA 1
ATOM 2960 C C . ASP A 1 365 ? 1.708 7.222 18.071 1.00 77.81 365 ASP A C 1
ATOM 2962 O O . ASP A 1 365 ? 2.415 6.723 17.201 1.00 77.81 365 ASP A O 1
ATOM 2966 N N . LEU A 1 366 ? 0.387 6.999 18.119 1.00 74.62 366 LEU A N 1
ATOM 2967 C CA . LEU A 1 366 ? -0.339 6.184 17.132 1.00 74.62 366 LEU A CA 1
ATOM 2968 C C . LEU A 1 366 ? -0.346 6.797 15.724 1.00 74.62 366 LEU A C 1
ATOM 2970 O O . LEU A 1 366 ? -0.431 6.054 14.741 1.00 74.62 366 LEU A O 1
ATOM 2974 N N . PHE A 1 367 ? -0.296 8.126 15.627 1.00 76.06 367 PHE A N 1
ATOM 2975 C CA . PHE A 1 367 ? -0.379 8.880 14.378 1.00 76.06 367 PHE A CA 1
ATOM 2976 C C . PHE A 1 367 ? 1.003 9.234 13.795 1.00 76.06 367 PHE A C 1
ATOM 2978 O O . PHE A 1 367 ? 1.105 9.488 12.590 1.00 76.06 367 PHE A O 1
ATOM 2985 N N . ASP A 1 368 ? 2.066 9.223 14.597 1.00 65.44 368 ASP A N 1
ATOM 2986 C CA . ASP A 1 368 ? 3.411 9.639 14.203 1.00 65.44 368 ASP A CA 1
ATOM 2987 C C . ASP A 1 368 ? 4.314 8.484 13.729 1.00 65.44 368 ASP A C 1
ATOM 2989 O O . ASP A 1 368 ? 4.070 7.291 13.927 1.00 65.44 368 ASP A O 1
ATOM 2993 N N . ASN A 1 369 ? 5.408 8.860 13.050 1.00 49.59 369 ASN A N 1
ATOM 2994 C CA . ASN A 1 369 ? 6.341 7.986 12.319 1.00 49.59 369 ASN A CA 1
ATOM 2995 C C . ASN A 1 369 ? 6.954 6.820 13.122 1.00 49.59 369 ASN A C 1
ATOM 2997 O O . ASN A 1 369 ? 7.558 5.938 12.507 1.00 49.59 369 ASN A O 1
ATOM 3001 N N . ILE A 1 370 ? 6.812 6.769 14.452 1.00 43.53 370 ILE A N 1
ATOM 3002 C CA . ILE A 1 370 ? 7.329 5.672 15.292 1.00 43.53 370 ILE A CA 1
ATOM 3003 C C . ILE A 1 370 ? 6.739 4.321 14.847 1.00 43.53 370 ILE A C 1
ATOM 3005 O O . ILE A 1 370 ? 7.410 3.287 14.932 1.00 43.53 370 ILE A O 1
ATOM 3009 N N . PHE A 1 371 ? 5.530 4.327 14.272 1.00 44.94 371 PHE A N 1
ATOM 3010 C CA . PHE A 1 371 ? 4.927 3.136 13.678 1.00 44.94 371 PHE A CA 1
ATOM 3011 C C . PHE A 1 371 ? 5.118 2.981 12.159 1.00 44.94 371 PHE A C 1
ATOM 3013 O O . PHE A 1 371 ? 4.726 1.942 11.638 1.00 44.94 371 PHE A O 1
ATOM 3020 N N . LYS A 1 372 ? 5.769 3.910 11.435 1.00 42.16 372 LYS A N 1
ATOM 3021 C CA . LYS A 1 372 ? 6.059 3.728 9.990 1.00 42.16 372 LYS A CA 1
ATOM 3022 C C . LYS A 1 372 ? 7.070 2.614 9.709 1.00 42.16 372 LYS A C 1
ATOM 3024 O O . LYS A 1 372 ? 6.977 1.957 8.680 1.00 42.16 372 LYS A O 1
ATOM 3029 N N . ASN A 1 373 ? 8.005 2.381 10.633 1.00 37.81 373 ASN A N 1
ATOM 3030 C CA . ASN A 1 373 ? 8.955 1.258 10.572 1.00 37.81 373 ASN A CA 1
ATOM 3031 C C . ASN A 1 373 ? 8.379 -0.037 11.171 1.00 37.81 373 ASN A C 1
ATOM 3033 O O . ASN A 1 373 ? 9.016 -1.091 11.153 1.00 37.81 373 ASN A O 1
ATOM 3037 N N . LYS A 1 374 ? 7.179 0.053 11.744 1.00 42.56 374 LYS A N 1
ATOM 3038 C CA . LYS A 1 374 ? 6.368 -1.077 12.178 1.00 42.56 374 LYS A CA 1
ATOM 3039 C C . LYS A 1 374 ? 5.332 -1.332 11.082 1.00 42.56 374 LYS A C 1
ATOM 3041 O O . LYS A 1 374 ? 5.158 -0.510 10.187 1.00 42.56 374 LYS A O 1
ATOM 3046 N N . PRO A 1 375 ? 4.660 -2.483 11.079 1.00 41.47 375 PRO A N 1
ATOM 3047 C CA . PRO A 1 375 ? 3.572 -2.699 10.144 1.00 41.47 375 PRO A CA 1
ATOM 3048 C C . PRO A 1 375 ? 2.418 -1.694 10.355 1.00 41.47 375 PRO A C 1
ATOM 3050 O O . PRO A 1 375 ? 1.503 -1.921 11.145 1.00 41.47 375 PRO A O 1
ATOM 3053 N N . TYR A 1 376 ? 2.487 -0.582 9.633 1.00 44.12 376 TYR A N 1
ATOM 3054 C CA . TYR A 1 376 ? 1.494 0.478 9.586 1.00 44.12 376 TYR A CA 1
ATOM 3055 C C . TYR A 1 376 ? 0.181 -0.041 8.978 1.00 44.12 376 TYR A C 1
ATOM 3057 O O . TYR A 1 376 ? 0.182 -0.651 7.906 1.00 44.12 376 TYR A O 1
ATOM 3065 N N . LEU A 1 377 ? -0.946 0.173 9.664 1.00 56.72 377 LEU A N 1
ATOM 3066 C CA . LEU A 1 377 ? -2.274 -0.250 9.213 1.00 56.72 377 LEU A CA 1
ATOM 3067 C C . LEU A 1 377 ? -3.196 0.965 9.109 1.00 56.72 377 LEU A C 1
ATOM 3069 O O . LEU A 1 377 ? -3.771 1.387 10.110 1.00 56.72 377 LEU A O 1
ATOM 3073 N N . ALA A 1 378 ? -3.424 1.455 7.888 1.00 61.44 378 ALA A N 1
ATOM 3074 C CA . ALA A 1 378 ? -4.356 2.557 7.621 1.00 61.44 378 ALA A CA 1
ATOM 3075 C C . ALA A 1 378 ? -5.746 2.332 8.256 1.00 61.44 378 ALA A C 1
ATOM 3077 O O . ALA A 1 378 ? -6.379 3.267 8.728 1.00 61.44 378 ALA A O 1
ATOM 3078 N N . LYS A 1 379 ? -6.214 1.078 8.356 1.00 63.12 379 LYS A N 1
ATOM 3079 C CA . LYS A 1 379 ? -7.496 0.720 8.995 1.00 63.12 379 LYS A CA 1
ATOM 3080 C C . LYS A 1 379 ? -7.495 0.845 10.529 1.00 63.12 379 LYS A C 1
ATOM 3082 O O . LYS A 1 379 ? -8.530 1.190 11.111 1.00 63.12 379 LYS A O 1
ATOM 3087 N N . GLU A 1 380 ? -6.373 0.529 11.174 1.00 65.44 380 GLU A N 1
ATOM 3088 C CA . GLU A 1 380 ? -6.201 0.677 12.628 1.00 65.44 380 GLU A CA 1
ATOM 3089 C C . GLU A 1 380 ? -5.960 2.139 12.994 1.00 65.44 380 GLU A C 1
ATOM 3091 O O . GLU A 1 380 ? -6.489 2.631 13.992 1.00 65.44 380 GLU A O 1
ATOM 3096 N N . GLU A 1 381 ? -5.263 2.871 12.128 1.00 73.81 381 GLU A N 1
ATOM 3097 C CA . GLU A 1 381 ? -5.187 4.318 12.243 1.00 73.81 381 GLU A CA 1
ATOM 3098 C C . GLU A 1 381 ? -6.568 4.959 12.078 1.00 73.81 381 GLU A C 1
ATOM 3100 O O . GLU A 1 381 ? -6.971 5.731 12.938 1.00 73.81 381 GLU A O 1
ATOM 3105 N N . LEU A 1 382 ? -7.352 4.572 11.066 1.00 74.62 382 LEU A N 1
ATOM 3106 C CA . LEU A 1 382 ? -8.742 5.019 10.926 1.00 74.62 382 LEU A CA 1
ATOM 3107 C C . LEU A 1 382 ? -9.587 4.672 12.162 1.00 74.62 382 LEU A C 1
ATOM 3109 O O . LEU A 1 382 ? -10.446 5.457 12.544 1.00 74.62 382 LEU A O 1
ATOM 3113 N N . ALA A 1 383 ? -9.345 3.524 12.812 1.00 72.44 383 ALA A N 1
ATOM 3114 C CA . ALA A 1 383 ? -9.981 3.171 14.091 1.00 72.44 383 ALA A CA 1
ATOM 3115 C C . ALA A 1 383 ? -9.626 4.159 15.203 1.00 72.44 383 ALA A C 1
ATOM 3117 O O . ALA A 1 383 ? -10.474 4.548 16.005 1.00 72.44 383 ALA A O 1
ATOM 3118 N N . SER A 1 384 ? -8.349 4.519 15.254 1.00 78.81 384 SER A N 1
ATOM 3119 C CA . SER A 1 384 ? -7.782 5.388 16.275 1.00 78.81 384 SER A CA 1
ATOM 3120 C C . SER A 1 384 ? -8.211 6.835 16.063 1.00 78.81 384 SER A C 1
ATOM 3122 O O . SER A 1 384 ? -8.557 7.500 17.031 1.00 78.81 384 SER A O 1
ATOM 3124 N N . LEU A 1 385 ? -8.296 7.286 14.809 1.00 83.75 385 LEU A N 1
ATOM 3125 C CA . LEU A 1 385 ? -8.870 8.573 14.421 1.00 83.75 385 LEU A CA 1
ATOM 3126 C C . LEU A 1 385 ? -10.374 8.623 14.710 1.00 83.75 385 LEU A C 1
ATOM 3128 O O . LEU A 1 385 ? -10.834 9.583 15.320 1.00 83.75 385 LEU A O 1
ATOM 3132 N N . ASP A 1 386 ? -11.128 7.574 14.352 1.00 82.38 386 ASP A N 1
ATOM 3133 C CA . ASP A 1 386 ? -12.549 7.430 14.711 1.00 82.38 386 ASP A CA 1
ATOM 3134 C C . ASP A 1 386 ? -12.737 7.587 16.227 1.00 82.38 386 ASP A C 1
ATOM 3136 O O . ASP A 1 386 ? -13.606 8.335 16.678 1.00 82.38 386 ASP A O 1
ATOM 3140 N N . CYS A 1 387 ? -11.924 6.882 17.021 1.00 82.69 387 CYS A N 1
ATOM 3141 C CA . CYS A 1 387 ? -11.940 6.972 18.477 1.00 82.69 387 CYS A CA 1
ATOM 3142 C C . CYS A 1 387 ? -11.636 8.408 18.922 1.00 82.69 387 CYS A C 1
ATOM 3144 O O . CYS A 1 387 ? -12.493 9.038 19.540 1.00 82.69 387 CYS A O 1
ATOM 3146 N N . ALA A 1 388 ? -10.489 8.958 18.513 1.00 85.88 388 ALA A N 1
ATOM 3147 C CA . ALA A 1 388 ? -10.023 10.287 18.891 1.00 85.88 388 ALA A CA 1
ATOM 3148 C C . ALA A 1 388 ? -11.044 11.397 18.597 1.00 85.88 388 ALA A C 1
ATOM 3150 O O . ALA A 1 388 ? -11.290 12.262 19.437 1.00 85.88 388 ALA A O 1
ATOM 3151 N N . LEU A 1 389 ? -11.675 11.343 17.421 1.00 83.88 389 LEU A N 1
ATOM 3152 C CA . LEU A 1 389 ? -12.623 12.351 16.946 1.00 83.88 389 LEU A CA 1
ATOM 3153 C C . LEU A 1 389 ? -14.041 12.180 17.510 1.00 83.88 389 LEU A C 1
ATOM 3155 O O . LEU A 1 389 ? -14.820 13.136 17.491 1.00 83.88 389 LEU A O 1
ATOM 3159 N N . SER A 1 390 ? -14.403 10.983 17.988 1.00 81.00 390 SER A N 1
ATOM 3160 C CA . SER A 1 390 ? -15.742 10.689 18.526 1.00 81.00 390 SER A CA 1
ATOM 3161 C C . SER A 1 390 ? -15.828 10.700 20.054 1.00 81.00 390 SER A C 1
ATOM 3163 O O . SER A 1 390 ? -16.940 10.596 20.589 1.00 81.00 390 SER A O 1
ATOM 3165 N N . MET A 1 391 ? -14.697 10.866 20.752 1.00 80.62 391 MET A N 1
ATOM 3166 C CA . MET A 1 391 ? -14.653 10.981 22.209 1.00 80.62 391 MET A CA 1
ATOM 3167 C C . MET A 1 391 ? -15.584 12.094 22.703 1.00 80.62 391 MET A C 1
ATOM 3169 O O . MET A 1 391 ? -15.462 13.260 22.328 1.00 80.62 391 MET A O 1
ATOM 3173 N N . ARG A 1 392 ? -16.518 11.732 23.588 1.00 72.31 392 ARG A N 1
ATOM 3174 C CA . ARG A 1 392 ? -17.419 12.678 24.258 1.00 72.31 392 ARG A CA 1
ATOM 3175 C C . ARG A 1 392 ? -16.883 12.971 25.650 1.00 72.31 392 ARG A C 1
ATOM 3177 O O . ARG A 1 392 ? -17.169 12.228 26.587 1.00 72.31 392 ARG A O 1
ATOM 3184 N N . LEU A 1 393 ? -16.107 14.041 25.766 1.00 75.38 393 LEU A N 1
ATOM 3185 C CA . LEU A 1 393 ? -15.568 14.515 27.037 1.00 75.38 393 LEU A CA 1
ATOM 3186 C C . LEU A 1 393 ? -16.311 15.783 27.484 1.00 75.38 393 LEU A C 1
ATOM 3188 O O . LEU A 1 393 ? -16.837 16.509 26.638 1.00 75.38 393 LEU A O 1
ATOM 3192 N N . PRO A 1 394 ? -16.386 16.057 28.798 1.00 72.81 394 PRO A N 1
ATOM 3193 C CA . PRO A 1 394 ? -16.836 17.349 29.305 1.00 72.81 394 PRO A CA 1
ATOM 3194 C C . PRO A 1 394 ? -16.064 18.506 28.654 1.00 72.81 394 PRO A C 1
ATOM 3196 O O . PRO A 1 394 ? -14.883 18.362 28.342 1.00 72.81 394 PRO A O 1
ATOM 3199 N N . SER A 1 395 ? -16.699 19.667 28.480 1.00 66.50 395 SER A N 1
ATOM 3200 C CA . SER A 1 395 ? -16.124 20.808 27.744 1.00 66.50 395 SER A CA 1
ATOM 3201 C C . SER A 1 395 ? -14.783 21.306 28.307 1.00 66.50 395 SER A C 1
ATOM 3203 O O . SER A 1 395 ? -13.977 21.866 27.576 1.00 66.50 395 SER A O 1
ATOM 3205 N N . ASN A 1 396 ? -14.516 21.069 29.595 1.00 69.81 396 ASN A N 1
ATOM 3206 C CA . ASN A 1 396 ? -13.263 21.397 30.281 1.00 69.81 396 ASN A CA 1
ATOM 3207 C C . ASN A 1 396 ? -12.178 20.298 30.189 1.00 69.81 396 ASN A C 1
ATOM 3209 O O . ASN A 1 396 ? -11.120 20.443 30.794 1.00 69.81 396 ASN A O 1
ATOM 3213 N N . MET A 1 397 ? -12.433 19.200 29.471 1.00 75.50 397 MET A N 1
ATOM 3214 C CA . MET A 1 397 ? -11.555 18.028 29.336 1.00 75.50 397 MET A CA 1
ATOM 3215 C C . MET A 1 397 ? -11.265 17.709 27.861 1.00 75.50 397 MET A C 1
ATOM 3217 O O . MET A 1 397 ? -11.287 16.552 27.447 1.00 75.50 397 MET A O 1
ATOM 3221 N N . GLN A 1 398 ? -11.004 18.726 27.039 1.00 79.94 398 GLN A N 1
ATOM 3222 C CA . GLN A 1 398 ? -10.605 18.497 25.649 1.00 79.94 398 GLN A CA 1
ATOM 3223 C C . GLN A 1 398 ? -9.191 17.898 25.573 1.00 79.94 398 GLN A C 1
ATOM 3225 O O . GLN A 1 398 ? -8.247 18.404 26.179 1.00 79.94 398 GLN A O 1
ATOM 3230 N N . VAL A 1 399 ? -9.046 16.805 24.818 1.00 84.25 399 VAL A N 1
ATOM 3231 C CA . VAL A 1 399 ? -7.742 16.169 24.547 1.00 84.25 399 VAL A CA 1
ATOM 3232 C C . VAL A 1 399 ? -6.984 16.936 23.471 1.00 84.25 399 VAL A C 1
ATOM 3234 O O . VAL A 1 399 ? -5.787 17.172 23.618 1.00 84.25 399 VAL A O 1
ATOM 3237 N N . PHE A 1 400 ? -7.695 17.375 22.436 1.00 87.75 400 PHE A N 1
ATOM 3238 C CA . PHE A 1 400 ? -7.158 18.086 21.282 1.00 87.75 400 PHE A CA 1
ATOM 3239 C C . PHE A 1 400 ? -7.746 19.494 21.208 1.00 87.75 400 PHE A C 1
ATOM 3241 O O . PHE A 1 400 ? -8.932 19.685 21.476 1.00 87.75 400 PHE A O 1
ATOM 3248 N N . SER A 1 401 ? -6.915 20.455 20.827 1.00 87.62 401 SER A N 1
ATOM 3249 C CA . SER A 1 401 ? -7.313 21.806 20.428 1.00 87.62 401 SER A CA 1
ATOM 3250 C C . SER A 1 401 ? -8.127 21.794 19.129 1.00 87.62 401 SER A C 1
ATOM 3252 O O . SER A 1 401 ? -8.045 20.843 18.346 1.00 87.62 401 SER A O 1
ATOM 3254 N N . THR A 1 402 ? -8.861 22.876 18.842 1.00 86.88 402 THR A N 1
ATOM 3255 C CA . THR A 1 402 ? -9.592 23.036 17.569 1.00 86.88 402 THR A CA 1
ATOM 3256 C C . THR A 1 402 ? -8.670 22.836 16.360 1.00 86.88 402 THR A C 1
ATOM 3258 O O . THR A 1 402 ? -9.010 22.095 15.437 1.00 86.88 402 THR A O 1
ATOM 3261 N N . LYS A 1 403 ? -7.450 23.395 16.408 1.00 87.94 403 LYS A N 1
ATOM 3262 C CA . LYS A 1 403 ? -6.415 23.223 15.373 1.00 87.94 403 LYS A CA 1
ATOM 3263 C C . LYS A 1 403 ? -6.085 21.750 15.109 1.00 87.94 403 LYS A C 1
ATOM 3265 O O . LYS A 1 403 ? -6.047 21.316 13.960 1.00 87.94 403 LYS A O 1
ATOM 3270 N N . GLU A 1 404 ? -5.845 20.977 16.162 1.00 87.88 404 GLU A N 1
ATOM 3271 C CA . GLU A 1 404 ? -5.527 19.548 16.050 1.00 87.88 404 GLU A CA 1
ATOM 3272 C C . GLU A 1 404 ? -6.737 18.751 15.540 1.00 87.88 404 GLU A C 1
ATOM 3274 O O . GLU A 1 404 ? -6.585 17.878 14.688 1.00 87.88 404 GLU A O 1
ATOM 3279 N N . LEU A 1 405 ? -7.955 19.087 15.981 1.00 88.00 405 LEU A N 1
ATOM 3280 C CA . LEU A 1 405 ? -9.184 18.446 15.501 1.00 88.00 405 LEU A CA 1
ATOM 3281 C C . LEU A 1 405 ? -9.420 18.658 14.000 1.00 88.00 405 LEU A C 1
ATOM 3283 O O . LEU A 1 405 ? -9.898 17.731 13.339 1.00 88.00 405 LEU A O 1
ATOM 3287 N N . ILE A 1 406 ? -9.072 19.831 13.458 1.00 89.00 406 ILE A N 1
ATOM 3288 C CA . ILE A 1 406 ? -9.095 20.101 12.010 1.00 89.00 406 ILE A CA 1
ATOM 3289 C C . ILE A 1 406 ? -8.140 19.148 11.284 1.00 89.00 406 ILE A C 1
ATOM 3291 O O . ILE A 1 406 ? -8.543 18.475 10.334 1.00 89.00 406 ILE A O 1
ATOM 3295 N N . ILE A 1 407 ? -6.894 19.043 11.760 1.00 88.56 407 ILE A N 1
ATOM 3296 C CA . ILE A 1 407 ? -5.859 18.190 11.154 1.00 88.56 407 ILE A CA 1
ATOM 3297 C C . ILE A 1 407 ? -6.273 16.715 11.199 1.00 88.56 407 ILE A C 1
ATOM 3299 O O . ILE A 1 407 ? -6.179 16.018 10.190 1.00 88.56 407 ILE A O 1
ATOM 3303 N N . LEU A 1 408 ? -6.775 16.238 12.340 1.00 88.25 408 LEU A N 1
ATOM 3304 C CA . LEU A 1 408 ? -7.225 14.853 12.500 1.00 88.25 408 LEU A CA 1
ATOM 3305 C C . LEU A 1 408 ? -8.459 14.545 11.637 1.00 88.25 408 LEU A C 1
ATOM 3307 O O . LEU A 1 408 ? -8.529 13.467 11.047 1.00 88.25 408 LEU A O 1
ATOM 3311 N N . SER A 1 409 ? -9.405 15.484 11.516 1.00 89.38 409 SER A N 1
ATOM 3312 C CA . SER A 1 409 ? -10.588 15.324 10.652 1.00 89.38 409 SER A CA 1
ATOM 3313 C C . SER A 1 409 ? -10.195 15.260 9.175 1.00 89.38 409 SER A C 1
ATOM 3315 O O . SER A 1 409 ? -10.673 14.398 8.443 1.00 89.38 409 SER A O 1
ATOM 3317 N N . HIS A 1 410 ? -9.266 16.115 8.742 1.00 88.75 410 HIS A N 1
ATOM 3318 C CA . HIS A 1 410 ? -8.705 16.060 7.391 1.00 88.75 410 HIS A CA 1
ATOM 3319 C C . HIS A 1 410 ? -7.971 14.743 7.133 1.00 88.75 410 HIS A C 1
ATOM 3321 O O . HIS A 1 410 ? -8.261 14.065 6.149 1.00 88.75 410 HIS A O 1
ATOM 3327 N N . ARG A 1 411 ? -7.101 14.319 8.057 1.00 87.12 411 ARG A N 1
ATOM 3328 C CA . ARG A 1 411 ? -6.365 13.048 7.975 1.00 87.12 411 ARG A CA 1
ATOM 3329 C C . ARG A 1 411 ? -7.300 11.841 7.883 1.00 87.12 411 ARG A C 1
ATOM 3331 O O . ARG A 1 411 ? -7.030 10.920 7.114 1.00 87.12 411 ARG A O 1
ATOM 3338 N N . TYR A 1 412 ? -8.424 11.869 8.601 1.00 86.00 412 TYR A N 1
ATOM 3339 C CA . TYR A 1 412 ? -9.474 10.858 8.489 1.00 86.00 412 TYR A CA 1
ATOM 3340 C C . TYR A 1 412 ? -10.042 10.767 7.068 1.00 86.00 412 TYR A C 1
ATOM 3342 O O . TYR A 1 412 ? -10.124 9.672 6.507 1.00 86.00 412 TYR A O 1
ATOM 3350 N N . ILE A 1 413 ? -10.408 11.908 6.473 1.00 84.69 413 ILE A N 1
ATOM 3351 C CA . ILE A 1 413 ? -10.942 11.970 5.105 1.00 84.69 413 ILE A CA 1
ATOM 3352 C C . ILE A 1 413 ? -9.894 11.452 4.114 1.00 84.69 413 ILE A C 1
ATOM 3354 O O . ILE A 1 413 ? -10.201 10.576 3.308 1.00 84.69 413 ILE A O 1
ATOM 3358 N N . VAL A 1 414 ? -8.646 11.921 4.227 1.00 80.75 414 VAL A N 1
ATOM 3359 C CA . VAL A 1 414 ? -7.520 11.489 3.382 1.00 80.75 414 VAL A CA 1
ATOM 3360 C C . VAL A 1 414 ? -7.370 9.969 3.405 1.00 80.75 414 VAL A C 1
ATOM 3362 O O . VAL A 1 414 ? -7.485 9.328 2.360 1.00 80.75 414 VAL A O 1
ATOM 3365 N N . LEU A 1 415 ? -7.206 9.376 4.589 1.00 75.62 415 LEU A N 1
ATOM 3366 C CA . LEU A 1 415 ? -7.024 7.930 4.722 1.00 75.62 415 LEU A CA 1
ATOM 3367 C C . LEU A 1 415 ? -8.239 7.138 4.247 1.00 75.62 415 LEU A C 1
ATOM 3369 O O . LEU A 1 415 ? -8.080 6.068 3.666 1.00 75.62 415 LEU A O 1
ATOM 3373 N N . THR A 1 416 ? -9.450 7.651 4.469 1.00 76.06 416 THR A N 1
ATOM 3374 C CA . THR A 1 416 ? -10.670 6.990 3.994 1.00 76.06 416 THR A CA 1
ATOM 3375 C C . THR A 1 416 ? -10.691 6.948 2.467 1.00 76.06 416 THR A C 1
ATOM 3377 O O . THR A 1 416 ? -10.868 5.872 1.900 1.00 76.06 416 THR A O 1
ATOM 3380 N N . THR A 1 417 ? -10.397 8.070 1.797 1.00 72.00 417 THR A N 1
ATOM 3381 C CA . THR A 1 417 ? -10.331 8.125 0.324 1.00 72.00 417 THR A CA 1
ATOM 3382 C C . THR A 1 417 ? -9.230 7.231 -0.261 1.00 72.00 417 THR A C 1
ATOM 3384 O O . THR A 1 417 ? -9.434 6.593 -1.293 1.00 72.00 417 THR A O 1
ATOM 3387 N N . GLU A 1 418 ? -8.082 7.114 0.413 1.00 66.31 418 GLU A N 1
ATOM 3388 C CA . GLU A 1 418 ? -6.978 6.235 -0.003 1.00 66.31 418 GLU A CA 1
ATOM 3389 C C . GLU A 1 418 ? -7.307 4.747 0.190 1.00 66.31 418 GLU A C 1
ATOM 3391 O O . GLU A 1 418 ? -6.987 3.914 -0.664 1.00 66.31 418 GLU A O 1
ATOM 3396 N N . VAL A 1 419 ? -7.973 4.387 1.292 1.00 63.16 419 VAL A N 1
ATOM 3397 C CA . VAL A 1 419 ? -8.430 3.011 1.540 1.00 63.16 419 VAL A CA 1
ATOM 3398 C C . VAL A 1 419 ? -9.517 2.609 0.541 1.00 63.16 419 VAL A C 1
ATOM 3400 O O . VAL A 1 419 ? -9.475 1.491 0.027 1.00 63.16 419 VAL A O 1
ATOM 3403 N N . GLU A 1 420 ? -10.455 3.503 0.223 1.00 62.91 420 GLU A N 1
ATOM 3404 C CA . GLU A 1 420 ? -11.503 3.253 -0.774 1.00 62.91 420 GLU A CA 1
ATOM 3405 C C . GLU A 1 420 ? -10.941 3.082 -2.190 1.00 62.91 420 GLU A C 1
ATOM 3407 O O . GLU A 1 420 ? -11.368 2.174 -2.902 1.00 62.91 420 GLU A O 1
ATOM 3412 N N . ALA A 1 421 ? -9.945 3.881 -2.589 1.00 52.41 421 ALA A N 1
ATOM 3413 C CA . ALA A 1 421 ? -9.307 3.761 -3.903 1.00 52.41 421 ALA A CA 1
ATOM 3414 C C . ALA A 1 421 ? -8.602 2.404 -4.114 1.00 52.41 421 ALA A C 1
ATOM 3416 O O . ALA A 1 421 ? -8.577 1.889 -5.232 1.00 52.41 421 ALA A O 1
ATOM 3417 N N . ASN A 1 422 ? -8.070 1.801 -3.044 1.00 44.62 422 ASN A N 1
ATOM 3418 C CA . ASN A 1 422 ? -7.368 0.512 -3.091 1.00 44.62 422 ASN A CA 1
ATOM 3419 C C . ASN A 1 422 ? -8.306 -0.714 -3.026 1.00 44.62 422 ASN A C 1
ATOM 3421 O O . ASN A 1 422 ? -7.884 -1.837 -3.309 1.00 44.62 422 ASN A O 1
ATOM 3425 N N . ILE A 1 423 ? -9.580 -0.538 -2.663 1.00 46.38 423 ILE A N 1
ATOM 3426 C CA . ILE A 1 423 ? -10.572 -1.619 -2.635 1.00 46.38 423 ILE A CA 1
ATOM 3427 C C . ILE A 1 423 ? -11.336 -1.578 -3.965 1.00 46.38 423 ILE A C 1
ATOM 3429 O O . ILE A 1 423 ? -12.180 -0.711 -4.172 1.00 46.38 423 ILE A O 1
ATOM 3433 N N . LYS A 1 424 ? -11.035 -2.516 -4.882 1.00 38.84 424 LYS A N 1
ATOM 3434 C CA . LYS A 1 424 ? -11.689 -2.641 -6.204 1.00 38.84 424 LYS A CA 1
ATOM 3435 C C . LYS A 1 424 ? -13.195 -2.334 -6.133 1.00 38.84 424 LYS A C 1
ATOM 3437 O O . LYS A 1 424 ? -13.913 -2.936 -5.332 1.00 38.84 424 LYS A O 1
ATOM 3442 N N . LYS A 1 425 ? -13.650 -1.432 -7.020 1.00 33.72 425 LYS A N 1
ATOM 3443 C CA . LYS A 1 425 ? -15.055 -1.052 -7.273 1.00 33.72 425 LYS A CA 1
ATOM 3444 C C . LYS A 1 425 ? -15.962 -2.289 -7.259 1.00 33.72 425 LYS A C 1
ATOM 3446 O O . LYS A 1 425 ? -16.031 -3.027 -8.236 1.00 33.72 425 LYS A O 1
ATOM 3451 N N . GLY A 1 426 ? -16.648 -2.521 -6.146 1.00 31.08 426 GLY A N 1
ATOM 3452 C CA . GLY A 1 426 ? -17.523 -3.684 -5.993 1.00 31.08 426 GLY A CA 1
ATOM 3453 C C . GLY A 1 426 ? -18.274 -3.780 -4.667 1.00 31.08 426 GLY A C 1
ATOM 3454 O O . GLY A 1 426 ? -19.158 -4.623 -4.546 1.00 31.08 426 GLY A O 1
ATOM 3455 N N . SER A 1 427 ? -17.981 -2.924 -3.684 1.00 36.28 427 SER A N 1
ATOM 3456 C CA . SER A 1 427 ? -18.728 -2.892 -2.423 1.00 36.28 427 SER A CA 1
ATOM 3457 C C . SER A 1 427 ? -19.607 -1.643 -2.340 1.00 36.28 427 SER A C 1
ATOM 3459 O O . SER A 1 427 ? -19.151 -0.534 -2.591 1.00 36.28 427 SER A O 1
ATOM 3461 N N . GLU A 1 428 ? -20.881 -1.817 -1.977 1.00 39.16 428 GLU A N 1
ATOM 3462 C CA . GLU A 1 428 ? -21.843 -0.732 -1.707 1.00 39.16 428 GLU A CA 1
ATOM 3463 C C . GLU A 1 428 ? -21.518 0.060 -0.410 1.00 39.16 428 GLU A C 1
ATOM 3465 O O . GLU A 1 428 ? -22.349 0.857 0.044 1.00 39.16 428 GLU A O 1
ATOM 3470 N N . ASP A 1 429 ? -20.334 -0.163 0.185 1.00 40.34 429 ASP A N 1
ATOM 3471 C CA . ASP A 1 429 ? -19.855 0.360 1.478 1.00 40.34 429 ASP A CA 1
ATOM 3472 C C . ASP A 1 429 ? -19.480 1.854 1.467 1.00 40.34 429 ASP A C 1
ATOM 3474 O O . ASP A 1 429 ? -19.255 2.425 2.534 1.00 40.34 429 ASP A O 1
ATOM 3478 N N . CYS A 1 430 ? -19.521 2.539 0.318 1.00 42.69 430 CYS A N 1
ATOM 3479 C CA . CYS A 1 430 ? -19.303 3.990 0.271 1.00 42.69 430 CYS A CA 1
ATOM 3480 C C . CYS A 1 430 ? -20.318 4.783 1.120 1.00 42.69 430 CYS A C 1
ATOM 3482 O O . CYS A 1 430 ? -20.025 5.897 1.520 1.00 42.69 430 CYS A O 1
ATOM 3484 N N . SER A 1 431 ? -21.509 4.263 1.458 1.00 42.00 431 SER A N 1
ATOM 3485 C CA . SER A 1 431 ? -22.548 5.110 2.080 1.00 42.00 431 SER A CA 1
ATOM 3486 C C . SER A 1 431 ? -22.277 5.542 3.531 1.00 42.00 431 SER A C 1
ATOM 3488 O O . SER A 1 431 ? -22.720 6.618 3.910 1.00 42.00 431 SER A O 1
ATOM 3490 N N . ASN A 1 432 ? -21.589 4.737 4.352 1.00 53.22 432 ASN A N 1
ATOM 3491 C CA . ASN A 1 432 ? -21.318 5.077 5.765 1.00 53.22 432 ASN A CA 1
ATOM 3492 C C . ASN A 1 432 ? -19.951 5.750 5.962 1.00 53.22 432 ASN A C 1
ATOM 3494 O O . ASN A 1 432 ? -19.796 6.589 6.846 1.00 53.22 432 ASN A O 1
ATOM 3498 N N . ALA A 1 433 ? -18.968 5.409 5.122 1.00 62.72 433 ALA A N 1
ATOM 3499 C CA . ALA A 1 433 ? -17.760 6.214 4.987 1.00 62.72 433 ALA A CA 1
ATOM 3500 C C . ALA A 1 433 ? -18.134 7.635 4.543 1.00 62.72 433 ALA A C 1
ATOM 3502 O O . ALA A 1 433 ? -17.717 8.592 5.189 1.00 62.72 433 ALA A O 1
ATOM 3503 N N . ASN A 1 434 ? -19.043 7.759 3.567 1.00 68.06 434 ASN A N 1
ATOM 3504 C CA . ASN A 1 434 ? -19.614 9.043 3.172 1.00 68.06 434 ASN A CA 1
ATOM 3505 C C . ASN A 1 434 ? -20.335 9.743 4.331 1.00 68.06 434 ASN A C 1
ATOM 3507 O O . ASN A 1 434 ? -20.069 10.913 4.537 1.00 68.06 434 ASN A O 1
ATOM 3511 N N . GLU A 1 435 ? -21.164 9.063 5.138 1.00 75.56 435 GLU A N 1
ATOM 3512 C CA . GLU A 1 435 ? -21.829 9.696 6.299 1.00 75.56 435 GLU A CA 1
ATOM 3513 C C . GLU A 1 435 ? -20.822 10.301 7.295 1.00 75.56 435 GLU A C 1
ATOM 3515 O O . GLU A 1 435 ? -20.993 11.425 7.771 1.00 75.56 435 GLU A O 1
ATOM 3520 N N . LYS A 1 436 ? -19.732 9.585 7.596 1.00 78.56 436 LYS A N 1
ATOM 3521 C CA . LYS A 1 436 ? -18.682 10.096 8.487 1.00 78.56 436 LYS A CA 1
ATOM 3522 C C . LYS A 1 436 ? -17.850 11.201 7.846 1.00 78.56 436 LYS A C 1
ATOM 3524 O O . LYS A 1 436 ? -17.536 12.171 8.529 1.00 78.56 436 LYS A O 1
ATOM 3529 N N . ILE A 1 437 ? -17.506 11.067 6.565 1.00 83.25 437 ILE A N 1
ATOM 3530 C CA . ILE A 1 437 ? -16.834 12.119 5.796 1.00 83.25 437 ILE A CA 1
ATOM 3531 C C . ILE A 1 437 ? -17.692 13.384 5.820 1.00 83.25 437 ILE A C 1
ATOM 3533 O O . ILE A 1 437 ? -17.183 14.429 6.207 1.00 83.25 437 ILE A O 1
ATOM 3537 N N . THR A 1 438 ? -18.989 13.282 5.516 1.00 84.75 438 THR A N 1
ATOM 3538 C CA . THR A 1 438 ? -19.947 14.393 5.582 1.00 84.75 438 THR A CA 1
ATOM 3539 C C . THR A 1 438 ? -19.939 15.036 6.959 1.00 84.75 438 THR A C 1
ATOM 3541 O O . THR A 1 438 ? -19.738 16.237 7.052 1.00 84.75 438 THR A O 1
ATOM 3544 N N . LYS A 1 439 ? -20.013 14.249 8.037 1.00 87.06 439 LYS A N 1
ATOM 3545 C CA . LYS A 1 439 ? -19.940 14.788 9.401 1.00 87.06 439 LYS A CA 1
ATOM 3546 C C . LYS A 1 439 ? -18.631 15.541 9.690 1.00 87.06 439 LYS A C 1
ATOM 3548 O O . LYS A 1 439 ? -18.624 16.514 10.440 1.00 87.06 439 LYS A O 1
ATOM 3553 N N . HIS A 1 440 ? -17.505 15.076 9.150 1.00 88.56 440 HIS A N 1
ATOM 3554 C CA . HIS A 1 440 ? -16.222 15.766 9.300 1.00 88.56 440 HIS A CA 1
ATOM 3555 C C . HIS A 1 440 ? -16.135 17.033 8.442 1.00 88.56 440 HIS A C 1
ATOM 3557 O O . HIS A 1 440 ? -15.545 18.005 8.903 1.00 88.56 440 HIS A O 1
ATOM 3563 N N . LEU A 1 441 ? -16.743 17.047 7.253 1.00 89.12 441 LEU A N 1
ATOM 3564 C CA . LEU A 1 441 ? -16.878 18.245 6.420 1.00 89.12 441 LEU A CA 1
ATOM 3565 C C . LEU A 1 441 ? -17.769 19.292 7.103 1.00 89.12 441 LEU A C 1
ATOM 3567 O O . LEU A 1 441 ? -17.319 20.417 7.287 1.00 89.12 441 LEU A O 1
ATOM 3571 N N . GLU A 1 442 ? -18.954 18.898 7.584 1.00 88.94 442 GLU A N 1
ATOM 3572 C CA . GLU A 1 442 ? -19.878 19.757 8.346 1.00 88.94 442 GLU A CA 1
ATOM 3573 C C . GLU A 1 442 ? -19.181 20.384 9.560 1.00 88.94 442 GLU A C 1
ATOM 3575 O O . GLU A 1 442 ? -19.326 21.571 9.829 1.00 88.94 442 GLU A O 1
ATOM 3580 N N . LYS A 1 443 ? -18.350 19.608 10.269 1.00 87.00 443 LYS A N 1
ATOM 3581 C CA . LYS A 1 443 ? -17.571 20.123 11.402 1.00 87.00 443 LYS A CA 1
ATOM 3582 C C . LYS A 1 443 ? -16.531 21.168 10.982 1.00 87.00 443 LYS A C 1
ATOM 3584 O O . LYS A 1 443 ? -16.278 22.104 11.734 1.00 87.00 443 LYS A O 1
ATOM 3589 N N . LEU A 1 444 ? -15.886 21.002 9.824 1.00 89.94 444 LEU A N 1
ATOM 3590 C CA . LEU A 1 444 ? -14.964 22.016 9.301 1.00 89.94 444 LEU A CA 1
ATOM 3591 C C . LEU A 1 444 ? -15.725 23.289 8.911 1.00 89.94 444 LEU A C 1
ATOM 3593 O O . LEU A 1 444 ? -15.249 24.379 9.204 1.00 89.94 444 LEU A O 1
ATOM 3597 N N . GLU A 1 445 ? -16.908 23.156 8.310 1.00 91.12 445 GLU A N 1
ATOM 3598 C CA . GLU A 1 445 ? -17.787 24.278 7.953 1.00 91.12 445 GLU A CA 1
ATOM 3599 C C . GLU A 1 445 ? -18.316 25.034 9.182 1.00 91.12 445 GLU A C 1
ATOM 3601 O O . GLU A 1 445 ? -18.320 26.268 9.180 1.00 91.12 445 GLU A O 1
ATOM 3606 N N . GLU A 1 446 ? -18.689 24.317 10.250 1.00 90.50 446 GLU A N 1
ATOM 3607 C CA . GLU A 1 446 ? -19.046 24.914 11.544 1.00 90.50 446 GLU A CA 1
ATOM 3608 C C . GLU A 1 446 ? -17.895 25.761 12.092 1.00 90.50 446 GLU A C 1
ATOM 3610 O O . GLU A 1 446 ? -18.118 26.908 12.460 1.00 90.50 446 GLU A O 1
ATOM 3615 N N . ILE A 1 447 ? -16.661 25.239 12.085 1.00 89.31 447 ILE A N 1
ATOM 3616 C CA . ILE A 1 447 ? -15.484 25.973 12.582 1.00 89.31 447 ILE A CA 1
ATOM 3617 C C . ILE A 1 447 ? -15.193 27.215 11.729 1.00 89.31 447 ILE A C 1
ATOM 3619 O O . ILE A 1 447 ? -14.806 28.246 12.267 1.00 89.31 447 ILE A O 1
ATOM 3623 N N . ILE A 1 448 ? -15.375 27.137 10.407 1.00 88.94 448 ILE A N 1
ATOM 3624 C CA . ILE A 1 448 ? -15.190 28.289 9.505 1.00 88.94 448 ILE A CA 1
ATOM 3625 C C . ILE A 1 448 ? -16.213 29.394 9.798 1.00 88.94 448 ILE A C 1
ATOM 3627 O O . ILE A 1 448 ? -15.903 30.566 9.612 1.00 88.94 448 ILE A O 1
ATOM 3631 N N . SER A 1 449 ? -17.415 29.022 10.243 1.00 88.94 449 SER A N 1
ATOM 3632 C CA . SER A 1 449 ? -18.522 29.950 10.507 1.00 88.94 449 SER A CA 1
ATOM 3633 C C . SER A 1 449 ? -18.584 30.434 11.963 1.00 88.94 449 SER A C 1
ATOM 3635 O O . SER A 1 449 ? -19.490 31.192 12.305 1.00 88.94 449 SER A O 1
ATOM 3637 N N . ASP A 1 450 ? -17.679 29.974 12.833 1.00 87.50 450 ASP A N 1
ATOM 3638 C CA . ASP A 1 450 ? -17.671 30.315 14.257 1.00 87.50 450 ASP A CA 1
ATOM 3639 C C . ASP A 1 450 ? -16.872 31.600 14.517 1.00 87.50 450 ASP A C 1
ATOM 3641 O O . ASP A 1 450 ? -15.641 31.581 14.563 1.00 87.50 450 ASP A O 1
ATOM 3645 N N . ASP A 1 451 ? -17.583 32.709 14.746 1.00 81.50 451 ASP A N 1
ATOM 3646 C CA . ASP A 1 451 ? -17.019 34.032 15.064 1.00 81.50 451 ASP A CA 1
ATOM 3647 C C . ASP A 1 451 ? -16.161 34.056 16.350 1.00 81.50 451 ASP A C 1
ATOM 3649 O O . ASP A 1 451 ? -15.482 35.048 16.629 1.00 81.50 451 ASP A O 1
ATOM 3653 N N . HIS A 1 452 ? -16.200 33.001 17.173 1.00 84.31 452 HIS A N 1
ATOM 3654 C CA . HIS A 1 452 ? -15.382 32.887 18.383 1.00 84.31 452 HIS A CA 1
ATOM 3655 C C . HIS A 1 452 ? -14.007 32.245 18.148 1.00 84.31 452 HIS A C 1
ATOM 3657 O O . HIS A 1 452 ? -13.143 32.334 19.027 1.00 84.31 452 HIS A O 1
ATOM 3663 N N . GLU A 1 453 ? -13.786 31.610 16.996 1.00 86.12 453 GLU A N 1
ATOM 3664 C CA . GLU A 1 453 ? -12.499 31.018 16.631 1.00 86.12 453 GLU A CA 1
ATOM 3665 C C . GLU A 1 453 ? -11.562 32.059 16.004 1.00 86.12 453 GLU A C 1
ATOM 3667 O O . GLU A 1 453 ? -11.985 33.004 15.348 1.00 86.12 453 GLU A O 1
ATOM 3672 N N . SER A 1 454 ? -10.250 31.899 16.201 1.00 86.25 454 SER A N 1
ATOM 3673 C CA . SER A 1 454 ? -9.281 32.833 15.607 1.00 86.25 454 SER A CA 1
ATOM 3674 C C . SER A 1 454 ? -9.270 32.742 14.076 1.00 86.25 454 SER A C 1
ATOM 3676 O O . SER A 1 454 ? -9.328 31.632 13.536 1.00 86.25 454 SER A O 1
ATOM 3678 N N . ASP A 1 455 ? -9.033 33.864 13.388 1.00 84.69 455 ASP A N 1
ATOM 3679 C CA . ASP A 1 455 ? -8.876 33.928 11.924 1.00 84.69 455 ASP A CA 1
ATOM 3680 C C . ASP A 1 455 ? -7.903 32.867 11.384 1.00 84.69 455 ASP A C 1
ATOM 3682 O O . ASP A 1 455 ? -8.132 32.253 10.342 1.00 84.69 455 ASP A O 1
ATOM 3686 N N . TYR A 1 456 ? -6.820 32.586 12.118 1.00 84.94 456 TYR A N 1
ATOM 3687 C CA . TYR A 1 456 ? -5.860 31.541 11.759 1.00 84.94 456 TYR A CA 1
ATOM 3688 C C . TYR A 1 456 ? -6.485 30.132 11.748 1.00 84.94 456 TYR A C 1
ATOM 3690 O O . TYR A 1 456 ? -6.223 29.341 10.839 1.00 84.94 456 TYR A O 1
ATOM 3698 N N . VAL A 1 457 ? -7.310 29.802 12.748 1.00 86.31 457 VAL A N 1
ATOM 3699 C CA . VAL A 1 457 ? -7.994 28.501 12.862 1.00 86.31 457 VAL A CA 1
ATOM 3700 C C . VAL A 1 457 ? -9.052 28.353 11.771 1.00 86.31 457 VAL A C 1
ATOM 3702 O O . VAL A 1 457 ? -9.091 27.309 11.116 1.00 86.31 457 VAL A O 1
ATOM 3705 N N . GLN A 1 458 ? -9.838 29.401 11.512 1.00 88.19 458 GLN A N 1
ATOM 3706 C CA . GLN A 1 458 ? -10.821 29.422 10.423 1.00 88.19 458 GLN A CA 1
ATOM 3707 C C . GLN A 1 458 ? -10.148 29.248 9.051 1.00 88.19 458 GLN A C 1
ATOM 3709 O O . GLN A 1 458 ? -10.575 28.415 8.246 1.00 88.19 458 GLN A O 1
ATOM 3714 N N . ARG A 1 459 ? -9.034 29.953 8.796 1.00 87.06 459 ARG A N 1
ATOM 3715 C CA . ARG A 1 459 ? -8.239 29.801 7.562 1.00 87.06 459 ARG A CA 1
ATOM 3716 C C . ARG A 1 459 ? -7.689 28.385 7.400 1.00 87.06 459 ARG A C 1
ATOM 3718 O O . ARG A 1 459 ? -7.776 27.819 6.311 1.00 87.06 459 ARG A O 1
ATOM 3725 N N . LEU A 1 460 ? -7.165 27.780 8.470 1.00 88.94 460 LEU A N 1
ATOM 3726 C CA . LEU A 1 460 ? -6.697 26.392 8.432 1.00 88.94 460 LEU A CA 1
ATOM 3727 C C . LEU A 1 460 ? -7.845 25.415 8.139 1.00 88.94 460 LEU A C 1
ATOM 3729 O O . LEU A 1 460 ? -7.677 24.516 7.314 1.00 88.94 460 LEU A O 1
ATOM 3733 N N . ALA A 1 461 ? -9.005 25.589 8.782 1.00 90.38 461 ALA A N 1
ATOM 3734 C CA . ALA A 1 461 ? -10.193 24.776 8.523 1.00 90.38 461 ALA A CA 1
ATOM 3735 C C . ALA A 1 461 ? -10.621 24.876 7.054 1.00 90.38 461 ALA A C 1
ATOM 3737 O O . ALA A 1 461 ? -10.847 23.852 6.410 1.00 90.38 461 ALA A O 1
ATOM 3738 N N . LYS A 1 462 ? -10.621 26.090 6.494 1.00 92.19 462 LYS A N 1
ATOM 3739 C CA . LYS A 1 462 ? -10.944 26.363 5.089 1.00 92.19 462 LYS A CA 1
ATOM 3740 C C . LYS A 1 462 ? -9.953 25.727 4.117 1.00 92.19 462 LYS A C 1
ATOM 3742 O O . LYS A 1 462 ? -10.376 25.115 3.138 1.00 92.19 462 LYS A O 1
ATOM 3747 N N . LEU A 1 463 ? -8.652 25.782 4.411 1.00 91.81 463 LEU A N 1
ATOM 3748 C CA . LEU A 1 463 ? -7.622 25.101 3.617 1.00 91.81 463 LEU A CA 1
ATOM 3749 C C . LEU A 1 463 ? -7.828 23.583 3.607 1.00 91.81 463 LEU A C 1
ATOM 3751 O O . LEU A 1 463 ? -7.763 22.946 2.555 1.00 91.81 463 LEU A O 1
ATOM 3755 N N . LYS A 1 464 ? -8.101 22.991 4.773 1.00 92.94 464 LYS A N 1
ATOM 3756 C CA . LYS A 1 464 ? -8.328 21.545 4.878 1.00 92.94 464 LYS A CA 1
ATOM 3757 C C . LYS A 1 464 ? -9.672 21.110 4.298 1.00 92.94 464 LYS A C 1
ATOM 3759 O O . LYS A 1 464 ? -9.744 20.016 3.741 1.00 92.94 464 LYS A O 1
ATOM 3764 N N . LEU A 1 465 ? -10.691 21.967 4.334 1.00 93.50 465 LEU A N 1
ATOM 3765 C CA . LEU A 1 465 ? -11.949 21.763 3.617 1.00 93.50 465 LEU A CA 1
ATOM 3766 C C . LEU A 1 465 ? -11.738 21.797 2.094 1.00 93.50 465 LEU A C 1
ATOM 3768 O O . LEU A 1 465 ? -12.292 20.954 1.386 1.00 93.50 465 LEU A O 1
ATOM 3772 N N . ALA A 1 466 ? -10.905 22.713 1.589 1.00 93.50 466 ALA A N 1
ATOM 3773 C CA . ALA A 1 466 ? -10.549 22.780 0.172 1.00 93.50 466 ALA A CA 1
ATOM 3774 C C . ALA A 1 466 ? -9.821 21.504 -0.288 1.00 93.50 466 ALA A C 1
ATOM 3776 O O . ALA A 1 466 ? -10.225 20.884 -1.275 1.00 93.50 466 ALA A O 1
ATOM 3777 N N . ASP A 1 467 ? -8.809 21.047 0.463 1.00 91.38 467 ASP A N 1
ATOM 3778 C CA . ASP A 1 467 ? -8.088 19.811 0.122 1.00 91.38 467 ASP A CA 1
ATOM 3779 C C . ASP A 1 467 ? -8.978 18.563 0.237 1.00 91.38 467 ASP A C 1
ATOM 3781 O O . ASP A 1 467 ? -8.899 17.664 -0.605 1.00 91.38 467 ASP A O 1
ATOM 3785 N N . ALA A 1 468 ? -9.868 18.511 1.235 1.00 90.56 468 ALA A N 1
ATOM 3786 C CA . ALA A 1 468 ? -10.843 17.431 1.374 1.00 90.56 468 ALA A CA 1
ATOM 3787 C C . ALA A 1 468 ? -11.790 17.366 0.164 1.00 90.56 468 ALA A C 1
ATOM 3789 O O . ALA A 1 468 ? -11.919 16.305 -0.448 1.00 90.56 468 ALA A O 1
ATOM 3790 N N . ASN A 1 469 ? -12.384 18.494 -0.241 1.00 90.75 469 ASN A N 1
ATOM 3791 C CA . ASN A 1 469 ? -13.246 18.565 -1.427 1.00 90.75 469 ASN A CA 1
ATOM 3792 C C . ASN A 1 469 ? -12.497 18.169 -2.706 1.00 90.75 469 ASN A C 1
ATOM 3794 O O . ASN A 1 469 ? -13.013 17.390 -3.510 1.00 90.75 469 ASN A O 1
ATOM 3798 N N . ARG A 1 470 ? -11.242 18.608 -2.860 1.00 92.12 470 ARG A N 1
ATOM 3799 C CA . ARG A 1 470 ? -10.385 18.220 -3.989 1.00 92.12 470 ARG A CA 1
ATOM 3800 C C . ARG A 1 470 ? -10.194 16.702 -4.059 1.00 92.12 470 ARG A C 1
ATOM 3802 O O . ARG A 1 470 ? -10.313 16.120 -5.135 1.00 92.12 470 ARG A O 1
ATOM 3809 N N . ARG A 1 471 ? -9.925 16.042 -2.927 1.00 85.31 471 ARG A N 1
ATOM 3810 C CA . ARG A 1 471 ? -9.753 14.574 -2.853 1.00 85.31 471 ARG A CA 1
ATOM 3811 C C . ARG A 1 471 ? -11.050 13.810 -3.102 1.00 85.31 471 ARG A C 1
ATOM 3813 O O . ARG A 1 471 ? -11.022 12.758 -3.737 1.00 85.31 471 ARG A O 1
ATOM 3820 N N . LEU A 1 472 ? -12.177 14.371 -2.671 1.00 84.62 472 LEU A N 1
ATOM 3821 C CA . LEU A 1 472 ? -13.521 13.855 -2.946 1.00 84.62 472 LEU A CA 1
ATOM 3822 C C . LEU A 1 472 ? -14.004 14.148 -4.378 1.00 84.62 472 LEU A C 1
ATOM 3824 O O . LEU A 1 472 ? -15.089 13.714 -4.753 1.00 84.62 472 LEU A O 1
ATOM 3828 N N . LYS A 1 473 ? -13.181 14.816 -5.203 1.00 88.38 473 LYS A N 1
ATOM 3829 C CA . LYS A 1 473 ? -13.467 15.206 -6.596 1.00 88.38 473 LYS A CA 1
ATOM 3830 C C . LYS A 1 473 ? -14.549 16.282 -6.753 1.00 88.38 473 LYS A C 1
ATOM 3832 O O . LYS A 1 473 ? -15.075 16.474 -7.847 1.00 88.38 473 LYS A O 1
ATOM 3837 N N . HIS A 1 474 ? -14.836 17.030 -5.692 1.00 91.75 474 HIS A N 1
ATOM 3838 C CA . HIS A 1 474 ? -15.643 18.253 -5.717 1.00 91.75 474 HIS A CA 1
ATOM 3839 C C . HIS A 1 474 ? -14.756 19.441 -6.133 1.00 91.75 474 HIS A C 1
ATOM 3841 O O . HIS A 1 474 ? -14.389 20.304 -5.333 1.00 91.75 474 HIS A O 1
ATOM 3847 N N . PHE A 1 475 ? -14.282 19.417 -7.384 1.00 92.50 475 PHE A N 1
ATOM 3848 C CA . PHE A 1 475 ? -13.217 20.318 -7.843 1.00 92.50 475 PHE A CA 1
ATOM 3849 C C . PHE A 1 475 ? -13.646 21.783 -7.962 1.00 92.50 475 PHE A C 1
ATOM 3851 O O . PHE A 1 475 ? -12.794 22.662 -7.852 1.00 92.50 475 PHE A O 1
ATOM 3858 N N . ARG A 1 476 ? -14.938 22.063 -8.184 1.00 92.81 476 ARG A N 1
ATOM 3859 C CA . ARG A 1 476 ? -15.442 23.445 -8.276 1.00 92.81 476 ARG A CA 1
ATOM 3860 C C . ARG A 1 476 ? -15.483 24.090 -6.898 1.00 92.81 476 ARG A C 1
ATOM 3862 O O . ARG A 1 476 ? -14.927 25.165 -6.714 1.00 92.81 476 ARG A O 1
ATOM 3869 N N . GLU A 1 477 ? -16.039 23.373 -5.930 1.00 92.75 477 GLU A N 1
ATOM 3870 C CA . GLU A 1 477 ? -16.118 23.769 -4.528 1.00 92.75 477 GLU A CA 1
ATOM 3871 C C . GLU A 1 477 ? -14.710 23.962 -3.944 1.00 92.75 477 GLU A C 1
ATOM 3873 O O . GLU A 1 477 ? -14.419 24.975 -3.310 1.00 92.75 477 GLU A O 1
ATOM 3878 N N . ALA A 1 478 ? -13.789 23.032 -4.227 1.00 94.38 478 ALA A N 1
ATOM 3879 C CA . ALA A 1 478 ? -12.390 23.169 -3.827 1.00 94.38 478 ALA A CA 1
ATOM 3880 C C . ALA A 1 478 ? -11.710 24.393 -4.466 1.00 94.38 478 ALA A C 1
ATOM 3882 O O . ALA A 1 478 ? -11.015 25.133 -3.768 1.00 94.38 478 ALA A O 1
ATOM 3883 N N . LYS A 1 479 ? -11.918 24.632 -5.772 1.00 95.25 479 LYS A N 1
ATOM 3884 C CA . LYS A 1 479 ? -11.373 25.795 -6.496 1.00 95.25 479 LYS A CA 1
ATOM 3885 C C . LYS A 1 479 ? -11.833 27.108 -5.863 1.00 95.25 479 LYS A C 1
ATOM 3887 O O . LYS A 1 479 ? -10.988 27.950 -5.574 1.00 95.25 479 LYS A O 1
ATOM 3892 N N . GLU A 1 480 ? -13.131 27.262 -5.600 1.00 94.31 480 GLU A N 1
ATOM 3893 C CA . GLU A 1 480 ? -13.691 28.467 -4.970 1.00 94.31 480 GLU A CA 1
ATOM 3894 C C . GLU A 1 480 ? -13.069 28.735 -3.591 1.00 94.31 480 GLU A C 1
ATOM 3896 O O . GLU A 1 480 ? -12.683 29.867 -3.289 1.00 94.31 480 GLU A O 1
ATOM 3901 N N . LEU A 1 481 ? -12.894 27.687 -2.778 1.00 92.62 481 LEU A N 1
ATOM 3902 C CA . LEU A 1 481 ? -12.250 27.798 -1.467 1.00 92.62 481 LEU A CA 1
ATOM 3903 C C . LEU A 1 481 ? -10.773 28.208 -1.576 1.00 92.62 481 LEU A C 1
ATOM 3905 O O . LEU A 1 481 ? -10.341 29.107 -0.851 1.00 92.62 481 LEU A O 1
ATOM 3909 N N . TYR A 1 482 ? -10.005 27.605 -2.491 1.00 93.50 482 TYR A N 1
ATOM 3910 C CA . TYR A 1 482 ? -8.604 27.980 -2.726 1.00 93.50 482 TYR A CA 1
ATOM 3911 C C . TYR A 1 482 ? -8.459 29.406 -3.277 1.00 93.50 482 TYR A C 1
ATOM 3913 O O . TYR A 1 482 ? -7.556 30.134 -2.866 1.00 93.50 482 TYR A O 1
ATOM 3921 N N . GLU A 1 483 ? -9.341 29.839 -4.181 1.00 91.31 483 GLU A N 1
ATOM 3922 C CA . GLU A 1 483 ? -9.348 31.213 -4.695 1.00 91.31 483 GLU A CA 1
ATOM 3923 C C . GLU A 1 483 ? -9.672 32.233 -3.607 1.00 91.31 483 GLU A C 1
ATOM 3925 O O . GLU A 1 483 ? -9.084 33.316 -3.584 1.00 91.31 483 GLU A O 1
ATOM 3930 N N . HIS A 1 484 ? -10.590 31.893 -2.700 1.00 89.75 484 HIS A N 1
ATOM 3931 C CA . HIS A 1 484 ? -10.898 32.736 -1.556 1.00 89.75 484 HIS A CA 1
ATOM 3932 C C . HIS A 1 484 ? -9.694 32.862 -0.619 1.00 89.75 484 HIS A C 1
ATOM 3934 O O . HIS A 1 484 ? -9.307 33.979 -0.283 1.00 89.75 484 HIS A O 1
ATOM 3940 N N . LEU A 1 485 ? -9.064 31.737 -0.267 1.00 89.12 485 LEU A N 1
ATOM 3941 C CA . LEU A 1 485 ? -7.857 31.714 0.567 1.00 89.12 485 LEU A CA 1
ATOM 3942 C C . LEU A 1 485 ? -6.722 32.542 -0.043 1.00 89.12 485 LEU A C 1
ATOM 3944 O O . LEU A 1 485 ? -6.041 33.274 0.665 1.00 89.12 485 LEU A O 1
ATOM 3948 N N . ARG A 1 486 ? -6.559 32.478 -1.368 1.00 86.06 486 ARG A N 1
ATOM 3949 C CA . ARG A 1 486 ? -5.569 33.273 -2.106 1.00 86.06 486 ARG A CA 1
ATOM 3950 C C . ARG A 1 486 ? -5.865 34.780 -2.079 1.00 86.06 486 ARG A C 1
ATOM 3952 O O . ARG A 1 486 ? -4.940 35.577 -2.134 1.00 86.06 486 ARG A O 1
ATOM 3959 N N . LYS A 1 487 ? -7.137 35.196 -2.047 1.00 83.25 487 LYS A N 1
ATOM 3960 C CA . LYS A 1 487 ? -7.522 36.623 -1.983 1.00 83.25 487 LYS A CA 1
ATOM 3961 C C . LYS A 1 487 ? -7.350 37.222 -0.587 1.00 83.25 487 LYS A C 1
ATOM 3963 O O . LYS A 1 487 ? -7.192 38.430 -0.473 1.00 83.25 487 LYS A O 1
ATOM 3968 N N . GLU A 1 488 ? -7.383 36.389 0.448 1.00 76.69 488 GLU A N 1
ATOM 3969 C CA . GLU A 1 488 ? -7.217 36.776 1.853 1.00 76.69 488 GLU A CA 1
ATOM 3970 C C . GLU A 1 488 ? -5.736 36.992 2.261 1.00 76.69 488 GLU A C 1
ATOM 3972 O O . GLU A 1 488 ? -5.461 37.123 3.455 1.00 76.69 488 GLU A O 1
ATOM 3977 N N . GLU A 1 489 ? -4.789 37.029 1.306 1.00 59.50 489 GLU A N 1
ATOM 3978 C CA . GLU A 1 489 ? -3.332 37.162 1.521 1.00 59.50 489 GLU A CA 1
ATOM 3979 C C . GLU A 1 489 ? -2.951 38.446 2.302 1.00 59.50 489 GLU A C 1
ATOM 3981 O O . GLU A 1 489 ? -2.615 39.483 1.736 1.00 59.50 489 GLU A O 1
ATOM 3986 N N . GLU A 1 490 ? -2.949 38.341 3.633 1.00 50.22 490 GLU A N 1
ATOM 3987 C CA . GLU A 1 490 ? -1.944 38.954 4.506 1.00 50.22 490 GLU A CA 1
ATOM 3988 C C . GLU A 1 490 ? -0.820 37.928 4.725 1.00 50.22 490 GLU A C 1
ATOM 3990 O O . GLU A 1 490 ? -1.093 36.728 4.840 1.00 50.22 490 GLU A O 1
ATOM 3995 N N . GLU A 1 491 ? 0.424 38.416 4.728 1.00 50.78 491 GLU A N 1
ATOM 3996 C CA . GLU A 1 491 ? 1.697 37.699 4.902 1.00 50.78 491 GLU A CA 1
ATOM 3997 C C . GLU A 1 491 ? 1.564 36.424 5.755 1.00 50.78 491 GLU A C 1
ATOM 3999 O O . GLU A 1 491 ? 1.549 36.463 6.984 1.00 50.78 491 GLU A O 1
ATOM 4004 N N . THR A 1 492 ? 1.453 35.263 5.106 1.00 48.31 492 THR A N 1
ATOM 4005 C CA . THR A 1 492 ? 1.456 33.967 5.791 1.00 48.31 492 THR A CA 1
ATOM 4006 C C . THR A 1 492 ? 2.676 33.182 5.348 1.00 48.31 492 THR A C 1
ATOM 4008 O O . THR A 1 492 ? 2.707 32.585 4.274 1.00 48.31 492 THR A O 1
ATOM 4011 N N . ASP A 1 493 ? 3.692 33.192 6.209 1.00 53.41 493 ASP A N 1
ATOM 4012 C CA . ASP A 1 493 ? 4.884 32.360 6.081 1.00 53.41 493 ASP A CA 1
ATOM 4013 C C . ASP A 1 493 ? 4.485 30.884 5.866 1.00 53.41 493 ASP A C 1
ATOM 4015 O O . ASP A 1 493 ? 4.003 30.206 6.776 1.00 53.41 493 ASP A O 1
ATOM 4019 N N . GLY A 1 494 ? 4.698 30.376 4.648 1.00 63.53 494 GLY A N 1
ATOM 4020 C CA . GLY A 1 494 ? 4.825 28.940 4.371 1.00 63.53 494 GLY A CA 1
ATOM 4021 C C . GLY A 1 494 ? 3.581 28.154 3.933 1.00 63.53 494 GLY A C 1
ATOM 4022 O O . GLY A 1 494 ? 3.670 26.930 3.886 1.00 63.53 494 GLY A O 1
ATOM 4023 N N . VAL A 1 495 ? 2.443 28.786 3.599 1.00 75.81 495 VAL A N 1
ATOM 4024 C CA . VAL A 1 495 ? 1.217 28.062 3.152 1.00 75.81 495 VAL A CA 1
ATOM 4025 C C . VAL A 1 495 ? 0.819 28.359 1.693 1.00 75.81 495 VAL A C 1
ATOM 4027 O O . VAL A 1 495 ? 0.032 27.620 1.098 1.00 75.81 495 VAL A O 1
ATOM 4030 N N . GLU A 1 496 ? 1.412 29.384 1.070 1.00 84.06 496 GLU A N 1
ATOM 4031 C CA . GLU A 1 496 ? 1.145 29.774 -0.328 1.00 84.06 496 GLU A CA 1
ATOM 4032 C C . GLU A 1 496 ? 1.354 28.608 -1.315 1.00 84.06 496 GLU A C 1
ATOM 4034 O O . GLU A 1 496 ? 0.540 28.403 -2.218 1.00 84.06 496 GLU A O 1
ATOM 4039 N N . GLY A 1 497 ? 2.388 27.786 -1.102 1.00 86.00 497 GLY A N 1
ATOM 4040 C CA . GLY A 1 497 ? 2.668 26.607 -1.927 1.00 86.00 497 GLY A CA 1
ATOM 4041 C C . GLY A 1 497 ? 1.539 25.568 -1.924 1.00 86.00 497 GLY A C 1
ATOM 4042 O O . GLY A 1 497 ? 1.149 25.087 -2.989 1.00 86.00 497 GLY A O 1
ATOM 4043 N N . GLU A 1 498 ? 0.955 25.262 -0.755 1.00 87.69 498 GLU A N 1
ATOM 4044 C CA . GLU A 1 498 ? -0.148 24.290 -0.623 1.00 87.69 498 GLU A CA 1
ATOM 4045 C C . GLU A 1 498 ? -1.425 24.801 -1.314 1.00 87.69 498 GLU A C 1
ATOM 4047 O O . GLU A 1 498 ? -2.107 24.039 -2.005 1.00 87.69 498 GLU A O 1
ATOM 4052 N N . ILE A 1 499 ? -1.716 26.103 -1.187 1.00 90.62 499 ILE A N 1
ATOM 4053 C CA . ILE A 1 499 ? -2.868 26.755 -1.831 1.00 90.62 499 ILE A CA 1
ATOM 4054 C C . ILE A 1 499 ? -2.715 26.736 -3.353 1.00 90.62 499 ILE A C 1
ATOM 4056 O O . ILE A 1 499 ? -3.628 26.305 -4.061 1.00 90.62 499 ILE A O 1
ATOM 4060 N N . LEU A 1 500 ? -1.564 27.184 -3.868 1.00 91.44 500 LEU A N 1
ATOM 4061 C CA . LEU A 1 500 ? -1.306 27.233 -5.306 1.00 91.44 500 LEU A CA 1
ATOM 4062 C C . LEU A 1 500 ? -1.314 25.834 -5.919 1.00 91.44 500 LEU A C 1
ATOM 4064 O O . LEU A 1 500 ? -1.969 25.629 -6.937 1.00 91.44 500 LEU A O 1
ATOM 4068 N N . TRP A 1 501 ? -0.659 24.855 -5.295 1.00 92.88 501 TRP A N 1
ATOM 4069 C CA . TRP A 1 501 ? -0.669 23.480 -5.796 1.00 92.88 501 TRP A CA 1
ATOM 4070 C C . TRP A 1 501 ? -2.077 22.875 -5.791 1.00 92.88 501 TRP A C 1
ATOM 4072 O O . TRP A 1 501 ? -2.507 22.314 -6.802 1.00 92.88 501 TRP A O 1
ATOM 4082 N N . GLY A 1 502 ? -2.836 23.051 -4.702 1.00 91.44 502 GLY A N 1
ATOM 4083 C CA . GLY A 1 502 ? -4.221 22.586 -4.611 1.00 91.44 502 GLY A CA 1
ATOM 4084 C C . GLY A 1 502 ? -5.120 23.203 -5.685 1.00 91.44 502 GLY A C 1
ATOM 4085 O O . GLY A 1 502 ? -5.874 22.487 -6.353 1.00 91.44 502 GLY A O 1
ATOM 4086 N N . LEU A 1 503 ? -4.973 24.508 -5.923 1.00 93.38 503 LEU A N 1
ATOM 4087 C CA . LEU A 1 503 ? -5.669 25.237 -6.981 1.00 93.38 503 LEU A CA 1
ATOM 4088 C C . LEU A 1 503 ? -5.269 24.738 -8.380 1.00 93.38 503 LEU A C 1
ATOM 4090 O O . LEU A 1 503 ? -6.140 24.475 -9.209 1.00 93.38 503 LEU A O 1
ATOM 4094 N N . GLY A 1 504 ? -3.972 24.533 -8.626 1.00 94.25 504 GLY A N 1
ATOM 4095 C CA . GLY A 1 504 ? -3.449 23.967 -9.873 1.00 94.25 504 GLY A CA 1
ATOM 4096 C C . GLY A 1 504 ? -4.012 22.576 -10.166 1.00 94.25 504 GLY A C 1
ATOM 4097 O O . GLY A 1 504 ? -4.453 22.310 -11.283 1.00 94.25 504 GLY A O 1
ATOM 4098 N N . LYS A 1 505 ? -4.112 21.710 -9.149 1.00 93.81 505 LYS A N 1
ATOM 4099 C CA . LYS A 1 505 ? -4.763 20.396 -9.272 1.00 93.81 505 LYS A CA 1
ATOM 4100 C C . LYS A 1 505 ? -6.264 20.510 -9.560 1.00 93.81 505 LYS A C 1
ATOM 4102 O O . LYS A 1 505 ? -6.797 19.667 -10.282 1.00 93.81 505 LYS A O 1
ATOM 4107 N N . CYS A 1 506 ? -6.959 21.521 -9.035 1.00 94.00 506 CYS A N 1
ATOM 4108 C CA . CYS A 1 506 ? -8.366 21.759 -9.378 1.00 94.00 506 CYS A CA 1
ATOM 4109 C C . CYS A 1 506 ? -8.511 22.192 -10.843 1.00 94.00 506 CYS A C 1
ATOM 4111 O O . CYS A 1 506 ? -9.289 21.580 -11.571 1.00 94.00 506 CYS A O 1
ATOM 4113 N N . TYR A 1 507 ? -7.712 23.163 -11.300 1.00 94.62 507 TYR A N 1
ATOM 4114 C CA . TYR A 1 507 ? -7.667 23.582 -12.708 1.00 94.62 507 TYR A CA 1
ATOM 4115 C C . TYR A 1 507 ? -7.343 22.421 -13.651 1.00 94.62 507 TYR A C 1
ATOM 4117 O O . TYR A 1 507 ? -7.986 22.269 -14.688 1.00 94.62 507 TYR A O 1
ATOM 4125 N N . PHE A 1 508 ? -6.403 21.557 -13.261 1.00 92.19 508 PHE A N 1
ATOM 4126 C CA . PHE A 1 508 ? -6.066 20.355 -14.012 1.00 92.19 508 PHE A CA 1
ATOM 4127 C C . PHE A 1 508 ? -7.294 19.459 -14.192 1.00 92.19 508 PHE A C 1
ATOM 4129 O O . PHE A 1 508 ? -7.650 19.130 -15.319 1.00 92.19 508 PHE A O 1
ATOM 4136 N N . ASN A 1 509 ? -8.000 19.121 -13.113 1.00 91.19 509 ASN A N 1
ATOM 4137 C CA . ASN A 1 509 ? -9.183 18.258 -13.196 1.00 91.19 509 ASN A CA 1
ATOM 4138 C C . ASN A 1 509 ? -10.396 18.922 -13.876 1.00 91.19 509 ASN A C 1
ATOM 4140 O O . ASN A 1 509 ? -11.306 18.218 -14.303 1.00 91.19 509 ASN A O 1
ATOM 4144 N N . LEU A 1 510 ? -10.406 20.252 -13.994 1.00 91.06 510 LEU A N 1
ATOM 4145 C CA . LEU A 1 510 ? -11.400 21.022 -14.750 1.00 91.06 510 LEU A CA 1
ATOM 4146 C C . LEU A 1 510 ? -10.992 21.267 -16.215 1.00 91.06 510 LEU A C 1
ATOM 4148 O O . LEU A 1 510 ? -11.702 21.968 -16.927 1.00 91.06 510 LEU A O 1
ATOM 4152 N N . GLU A 1 511 ? -9.875 20.684 -16.666 1.00 89.81 511 GLU A N 1
ATOM 4153 C CA . GLU A 1 511 ? -9.361 20.789 -18.044 1.00 89.81 511 GLU A CA 1
ATOM 4154 C C . GLU A 1 511 ? -8.928 22.209 -18.460 1.00 89.81 511 GLU A C 1
ATOM 4156 O O . GLU A 1 511 ? -8.878 22.558 -19.639 1.00 89.81 511 GLU A O 1
ATOM 4161 N N . GLU A 1 512 ? -8.520 23.029 -17.491 1.00 92.00 512 GLU A N 1
ATOM 4162 C CA . GLU A 1 512 ? -8.076 24.413 -17.693 1.00 92.00 512 GLU A CA 1
ATOM 4163 C C . GLU A 1 512 ? -6.533 24.510 -17.771 1.00 92.00 512 GLU A C 1
ATOM 4165 O O . GLU A 1 512 ? -5.885 25.181 -16.970 1.00 92.00 512 GLU A O 1
ATOM 4170 N N . ASP A 1 513 ? -5.911 23.839 -18.751 1.00 89.88 513 ASP A N 1
ATOM 4171 C CA . ASP A 1 513 ? -4.440 23.697 -18.886 1.00 89.88 513 ASP A CA 1
ATOM 4172 C C . ASP A 1 513 ? -3.639 25.006 -18.779 1.00 89.88 513 ASP A C 1
ATOM 4174 O O . ASP A 1 513 ? -2.537 25.023 -18.230 1.00 89.88 513 ASP A O 1
ATOM 4178 N N . LYS A 1 514 ? -4.167 26.104 -19.335 1.00 91.56 514 LYS A N 1
ATOM 4179 C CA . LYS A 1 514 ? -3.487 27.410 -19.323 1.00 91.56 514 LYS A CA 1
ATOM 4180 C C . LYS A 1 514 ? -3.305 27.934 -17.901 1.00 91.56 514 LYS A C 1
ATOM 4182 O O . LYS A 1 514 ? -2.243 28.462 -17.578 1.00 91.56 514 LYS A O 1
ATOM 4187 N N . GLU A 1 515 ? -4.316 27.741 -17.062 1.00 93.50 515 GLU A N 1
ATOM 4188 C CA . GLU A 1 515 ? -4.276 28.144 -15.661 1.00 93.50 515 GLU A CA 1
ATOM 4189 C C . GLU A 1 515 ? -3.335 27.237 -14.866 1.00 93.50 515 GLU A C 1
ATOM 4191 O O . GLU A 1 515 ? -2.550 27.731 -14.061 1.00 93.50 515 GLU A O 1
ATOM 4196 N N . VAL A 1 516 ? -3.312 25.929 -15.157 1.00 92.62 516 VAL A N 1
ATOM 4197 C CA . VAL A 1 516 ? -2.356 24.992 -14.536 1.00 92.62 516 VAL A CA 1
ATOM 4198 C C . VAL A 1 516 ? -0.912 25.436 -14.772 1.00 92.62 516 VAL A C 1
ATOM 4200 O O . VAL A 1 516 ? -0.135 25.509 -13.821 1.00 92.62 516 VAL A O 1
ATOM 4203 N N . ILE A 1 517 ? -0.565 25.790 -16.015 1.00 92.31 517 ILE A N 1
ATOM 4204 C CA . ILE A 1 517 ? 0.777 26.278 -16.369 1.00 92.31 517 ILE A CA 1
ATOM 4205 C C . ILE A 1 517 ? 1.075 27.607 -15.663 1.00 92.31 517 ILE A C 1
ATOM 4207 O O . ILE A 1 517 ? 2.140 27.755 -15.066 1.00 92.31 517 ILE A O 1
ATOM 4211 N N . SER A 1 518 ? 0.120 28.547 -15.642 1.00 94.00 518 SER A N 1
ATOM 4212 C CA . SER A 1 518 ? 0.302 29.820 -14.931 1.00 94.00 518 SER A CA 1
ATOM 4213 C C . SER A 1 518 ? 0.543 29.629 -13.428 1.00 94.00 518 SER A C 1
ATOM 4215 O O . SER A 1 518 ? 1.288 30.403 -12.820 1.00 94.00 518 SER A O 1
ATOM 4217 N N . ILE A 1 519 ? -0.098 28.635 -12.812 1.00 93.06 519 ILE A N 1
ATOM 4218 C CA . ILE A 1 519 ? 0.101 28.288 -11.402 1.00 93.06 519 ILE A CA 1
ATOM 4219 C C . ILE A 1 519 ? 1.454 27.599 -11.196 1.00 93.06 519 ILE A C 1
ATOM 4221 O O . ILE A 1 519 ? 2.169 27.950 -10.256 1.00 93.06 519 ILE A O 1
ATOM 4225 N N . ALA A 1 520 ? 1.839 26.678 -12.084 1.00 91.75 520 ALA A N 1
ATOM 4226 C CA . ALA A 1 520 ? 3.142 26.018 -12.048 1.00 91.75 520 ALA A CA 1
ATOM 4227 C C . ALA A 1 520 ? 4.296 27.033 -12.133 1.00 91.75 520 ALA A C 1
ATOM 4229 O O . ALA A 1 520 ? 5.253 26.941 -11.361 1.00 91.75 520 ALA A O 1
ATOM 4230 N N . ASP A 1 521 ? 4.176 28.052 -12.988 1.00 92.06 521 ASP A N 1
ATOM 4231 C CA . ASP A 1 521 ? 5.139 29.157 -13.078 1.00 92.06 521 ASP A CA 1
ATOM 4232 C C . ASP A 1 521 ? 5.242 29.959 -11.780 1.00 92.06 521 ASP A C 1
ATOM 4234 O O . ASP A 1 521 ? 6.336 30.359 -11.372 1.00 92.06 521 ASP A O 1
ATOM 4238 N N . ARG A 1 522 ? 4.110 30.208 -11.110 1.00 90.00 522 ARG A N 1
ATOM 4239 C CA . ARG A 1 522 ? 4.109 30.916 -9.823 1.00 90.00 522 ARG A CA 1
ATOM 4240 C C . ARG A 1 522 ? 4.763 30.074 -8.727 1.00 90.00 522 ARG A C 1
ATOM 4242 O O . ARG A 1 522 ? 5.590 30.614 -8.000 1.00 90.00 522 ARG A O 1
ATOM 4249 N N . LEU A 1 523 ? 4.464 28.775 -8.660 1.00 88.94 523 LEU A N 1
ATOM 4250 C CA . LEU A 1 523 ? 5.122 27.836 -7.740 1.00 88.94 523 LEU A CA 1
ATOM 4251 C C . LEU A 1 523 ? 6.646 27.821 -7.941 1.00 88.94 523 LEU A C 1
ATOM 4253 O O . LEU A 1 523 ? 7.397 27.886 -6.970 1.00 88.94 523 LEU A O 1
ATOM 4257 N N . GLY A 1 524 ? 7.112 27.832 -9.195 1.00 87.06 524 GLY A N 1
ATOM 4258 C CA . GLY A 1 524 ? 8.542 27.927 -9.505 1.00 87.06 524 GLY A CA 1
ATOM 4259 C C . GLY A 1 524 ? 9.185 29.221 -8.987 1.00 87.06 524 GLY A C 1
ATOM 4260 O O . GLY A 1 524 ? 10.290 29.194 -8.450 1.00 87.06 524 GLY A O 1
ATOM 4261 N N . LYS A 1 525 ? 8.475 30.357 -9.069 1.00 88.75 525 LYS A N 1
ATOM 4262 C CA . LYS A 1 525 ? 8.964 31.657 -8.566 1.00 88.75 525 LYS A CA 1
ATOM 4263 C C . LYS A 1 525 ? 9.090 31.718 -7.044 1.00 88.75 525 LYS A C 1
ATOM 4265 O O . LYS A 1 525 ? 9.962 32.432 -6.559 1.00 88.75 525 LYS A O 1
ATOM 4270 N N . ILE A 1 526 ? 8.260 30.976 -6.310 1.00 86.94 526 ILE A N 1
ATOM 4271 C CA . ILE A 1 526 ? 8.331 30.885 -4.842 1.00 86.94 526 ILE A CA 1
ATOM 4272 C C . ILE A 1 526 ? 9.210 29.719 -4.356 1.00 86.94 526 ILE A C 1
ATOM 4274 O O . ILE A 1 526 ? 9.152 29.348 -3.190 1.00 86.94 526 ILE A O 1
ATOM 4278 N N . ASN A 1 527 ? 10.055 29.162 -5.235 1.00 83.88 527 ASN A N 1
ATOM 4279 C CA . ASN A 1 527 ? 10.991 28.069 -4.942 1.00 83.88 527 ASN A CA 1
ATOM 4280 C C . ASN A 1 527 ? 10.324 26.727 -4.557 1.00 83.88 527 ASN A C 1
ATOM 4282 O O . ASN A 1 527 ? 10.964 25.852 -3.977 1.00 83.88 527 ASN A O 1
ATOM 4286 N N . GLU A 1 528 ? 9.063 26.520 -4.949 1.00 85.19 528 GLU A N 1
ATOM 4287 C CA . GLU A 1 528 ? 8.321 25.261 -4.786 1.00 85.19 528 GLU A CA 1
ATOM 4288 C C . GLU A 1 528 ? 8.460 24.376 -6.040 1.00 85.19 528 GLU A C 1
ATOM 4290 O O . GLU A 1 528 ? 7.487 23.997 -6.702 1.00 85.19 528 GLU A O 1
ATOM 4295 N N . GLN A 1 529 ? 9.709 24.065 -6.413 1.00 86.44 529 GLN A N 1
ATOM 4296 C CA . GLN A 1 529 ? 10.031 23.425 -7.696 1.00 86.44 529 GLN A CA 1
ATOM 4297 C C . GLN A 1 529 ? 9.382 22.043 -7.866 1.00 86.44 529 GLN A C 1
ATOM 4299 O O . GLN A 1 529 ? 8.985 21.687 -8.971 1.00 86.44 529 GLN A O 1
ATOM 4304 N N . LEU A 1 530 ? 9.259 21.258 -6.791 1.00 86.25 530 LEU A N 1
ATOM 4305 C CA . LEU A 1 530 ? 8.655 19.923 -6.862 1.00 86.25 530 LEU A CA 1
ATOM 4306 C C . LEU A 1 530 ? 7.160 20.004 -7.205 1.00 86.25 530 LEU A C 1
ATOM 4308 O O . LEU A 1 530 ? 6.693 19.280 -8.081 1.00 86.25 530 LEU A O 1
ATOM 4312 N N . LEU A 1 531 ? 6.439 20.924 -6.557 1.00 89.12 531 LEU A N 1
ATOM 4313 C CA . LEU A 1 531 ? 5.014 21.162 -6.795 1.00 89.12 531 LEU A CA 1
ATOM 4314 C C . LEU A 1 531 ? 4.777 21.729 -8.203 1.00 89.12 531 LEU A C 1
ATOM 4316 O O . LEU A 1 531 ? 3.840 21.321 -8.887 1.00 89.12 531 LEU A O 1
ATOM 4320 N N . SER A 1 532 ? 5.656 22.631 -8.653 1.00 91.06 532 SER A N 1
ATOM 4321 C CA . SER A 1 532 ? 5.656 23.164 -10.022 1.00 91.06 532 SER A CA 1
ATOM 4322 C C . SER A 1 532 ? 5.850 22.058 -11.067 1.00 91.06 532 SER A C 1
ATOM 4324 O O . SER A 1 532 ? 5.043 21.921 -11.990 1.00 91.06 532 SER A O 1
ATOM 4326 N N . ASN A 1 533 ? 6.879 21.221 -10.890 1.00 90.31 533 ASN A N 1
ATOM 4327 C CA . ASN A 1 533 ? 7.187 20.107 -11.786 1.00 90.31 533 ASN A CA 1
ATOM 4328 C C . ASN A 1 533 ? 6.028 19.111 -11.884 1.00 90.31 533 ASN A C 1
ATOM 4330 O O . ASN A 1 533 ? 5.747 18.614 -12.972 1.00 90.31 533 ASN A O 1
ATOM 4334 N N . GLU A 1 534 ? 5.344 18.832 -10.772 1.00 91.38 534 GLU A N 1
ATOM 4335 C CA . GLU A 1 534 ? 4.185 17.939 -10.763 1.00 91.38 534 GLU A CA 1
ATOM 4336 C C . GLU A 1 534 ? 3.046 18.475 -11.644 1.00 91.38 534 GLU A C 1
ATOM 4338 O O . GLU A 1 534 ? 2.531 17.737 -12.477 1.00 91.38 534 GLU A O 1
ATOM 4343 N N . LEU A 1 535 ? 2.703 19.765 -11.546 1.00 92.50 535 LEU A N 1
ATOM 4344 C CA . LEU A 1 535 ? 1.655 20.367 -12.383 1.00 92.50 535 LEU A CA 1
ATOM 4345 C C . LEU A 1 535 ? 2.030 20.401 -13.871 1.00 92.50 535 LEU A C 1
ATOM 4347 O O . LEU A 1 535 ? 1.183 20.170 -14.737 1.00 92.50 535 LEU A O 1
ATOM 4351 N N . TYR 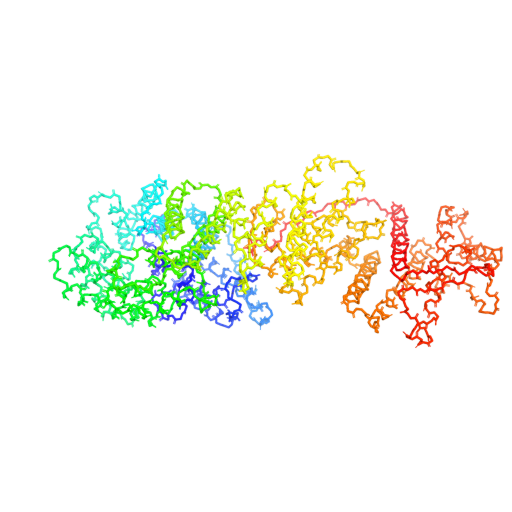A 1 536 ? 3.301 20.663 -14.185 1.00 92.50 536 TYR A N 1
ATOM 4352 C CA . TYR A 1 536 ? 3.793 20.545 -15.556 1.00 92.50 536 TYR A CA 1
ATOM 4353 C C . TYR A 1 536 ? 3.667 19.109 -16.070 1.00 92.50 536 TYR A C 1
ATOM 4355 O O . TYR A 1 536 ? 3.134 18.881 -17.160 1.00 92.50 536 TYR A O 1
ATOM 4363 N N . ALA A 1 537 ? 4.122 18.138 -15.276 1.00 92.44 537 ALA A N 1
ATOM 4364 C CA . ALA A 1 537 ? 4.036 16.726 -15.616 1.00 92.44 537 ALA A CA 1
ATOM 4365 C C . ALA A 1 537 ? 2.584 16.279 -15.818 1.00 92.44 537 ALA A C 1
ATOM 4367 O O . ALA A 1 537 ? 2.325 15.523 -16.753 1.00 92.44 537 ALA A O 1
ATOM 4368 N N . ASP A 1 538 ? 1.645 16.743 -14.987 1.00 91.50 538 ASP A N 1
ATOM 4369 C CA . ASP A 1 538 ? 0.216 16.427 -15.090 1.00 91.50 538 ASP A CA 1
ATOM 4370 C C . ASP A 1 538 ? -0.321 16.775 -16.489 1.00 91.50 538 ASP A C 1
ATOM 4372 O O . ASP A 1 538 ? -0.893 15.924 -17.181 1.00 91.50 538 ASP A O 1
ATOM 4376 N N . VAL A 1 539 ? -0.108 18.023 -16.932 1.00 92.69 539 VAL A N 1
ATOM 4377 C CA . VAL A 1 539 ? -0.591 18.527 -18.230 1.00 92.69 539 VAL A CA 1
ATOM 4378 C C . VAL A 1 539 ? -0.012 17.709 -19.381 1.00 92.69 539 VAL A C 1
ATOM 4380 O O . VAL A 1 539 ? -0.763 17.231 -20.235 1.00 92.69 539 VAL A O 1
ATOM 4383 N N . TYR A 1 540 ? 1.308 17.517 -19.399 1.00 93.00 540 TYR A N 1
ATOM 4384 C CA . TYR A 1 540 ? 1.969 16.798 -20.486 1.00 93.00 540 TYR A CA 1
ATOM 4385 C C . TYR A 1 540 ? 1.593 15.315 -20.514 1.00 93.00 540 TYR A C 1
ATOM 4387 O O . TYR A 1 540 ? 1.299 14.780 -21.581 1.00 93.00 540 TYR A O 1
ATOM 4395 N N . LEU A 1 541 ? 1.504 14.663 -19.355 1.00 91.56 541 LEU A N 1
ATOM 4396 C CA . LEU A 1 541 ? 1.110 13.260 -19.271 1.00 91.56 541 LEU A CA 1
ATOM 4397 C C . LEU A 1 541 ? -0.331 13.037 -19.748 1.00 91.56 541 LEU A C 1
ATOM 4399 O O . LEU A 1 541 ? -0.595 12.074 -20.465 1.00 91.56 541 LEU A O 1
ATOM 4403 N N . ARG A 1 542 ? -1.265 13.932 -19.405 1.00 90.50 542 ARG A N 1
ATOM 4404 C CA . ARG A 1 542 ? -2.639 13.861 -19.924 1.00 90.50 542 ARG A CA 1
ATOM 4405 C C . ARG A 1 542 ? -2.683 14.026 -21.441 1.00 90.50 542 ARG A C 1
ATOM 4407 O O . ARG A 1 542 ? -3.367 13.251 -22.100 1.00 90.50 542 ARG A O 1
ATOM 4414 N N . ARG A 1 543 ? -1.936 14.982 -22.003 1.00 89.62 543 ARG A N 1
ATOM 4415 C CA . ARG A 1 543 ? -1.855 15.163 -23.465 1.00 89.62 543 ARG A CA 1
ATOM 4416 C C . ARG A 1 543 ? -1.267 13.942 -24.164 1.00 89.62 543 ARG A C 1
ATOM 4418 O O . ARG A 1 543 ? -1.788 13.543 -25.204 1.00 89.62 543 ARG A O 1
ATOM 4425 N N . ALA A 1 544 ? -0.247 13.319 -23.569 1.00 87.62 544 ALA A N 1
ATOM 4426 C CA . ALA A 1 544 ? 0.292 12.052 -24.053 1.00 87.62 544 ALA A CA 1
ATOM 4427 C C . ALA A 1 544 ? -0.784 10.955 -24.052 1.00 87.62 544 ALA A C 1
ATOM 4429 O O . ALA A 1 544 ? -1.001 10.332 -25.083 1.00 87.62 544 ALA A O 1
ATOM 4430 N N . LYS A 1 545 ? -1.512 10.772 -22.941 1.00 86.25 545 LYS A N 1
ATOM 4431 C CA . LYS A 1 545 ? -2.575 9.758 -22.821 1.00 86.25 545 LYS A CA 1
ATOM 4432 C C . LYS A 1 545 ? -3.720 9.964 -23.812 1.00 86.25 545 LYS A C 1
ATOM 4434 O O . LYS A 1 545 ? -4.093 9.013 -24.480 1.00 86.25 545 LYS A O 1
ATOM 4439 N N . VAL A 1 546 ? -4.221 11.191 -23.976 1.00 84.00 546 VAL A N 1
ATOM 4440 C CA . VAL A 1 546 ? -5.255 11.504 -24.985 1.00 84.00 546 VAL A CA 1
ATOM 4441 C C . VAL A 1 546 ? -4.755 11.159 -26.390 1.00 84.00 546 VAL A C 1
ATOM 4443 O O . VAL A 1 546 ? -5.442 10.479 -27.147 1.00 84.00 546 VAL A O 1
ATOM 4446 N N . SER A 1 547 ? -3.513 11.539 -26.703 1.00 79.75 547 SER A N 1
ATOM 4447 C CA . SER A 1 547 ? -2.879 11.215 -27.988 1.00 79.75 547 SER A CA 1
ATOM 4448 C C . SER A 1 547 ? -2.641 9.707 -28.172 1.00 79.75 547 SER A C 1
ATOM 4450 O O . SER A 1 547 ? -2.539 9.235 -29.303 1.00 79.75 547 SER A O 1
ATOM 4452 N N . MET A 1 548 ? -2.548 8.943 -27.076 1.00 75.88 548 MET A N 1
ATOM 4453 C CA . MET A 1 548 ? -2.472 7.480 -27.074 1.00 75.88 548 MET A CA 1
ATOM 4454 C C . MET A 1 548 ? -3.850 6.805 -27.179 1.00 75.88 548 MET A C 1
ATOM 4456 O O . MET A 1 548 ? -3.943 5.731 -27.752 1.00 75.88 548 MET A O 1
ATOM 4460 N N . GLU A 1 549 ? -4.935 7.388 -26.671 1.00 70.88 549 GLU A N 1
ATOM 4461 C CA . GLU A 1 549 ? -6.283 6.790 -26.740 1.00 70.88 549 GLU A CA 1
ATOM 4462 C C . GLU A 1 549 ? -6.914 6.901 -28.138 1.00 70.88 549 GLU A C 1
ATOM 4464 O O . GLU A 1 549 ? -7.590 5.971 -28.591 1.00 70.88 549 GLU A O 1
ATOM 4469 N N . ASP A 1 550 ? -6.583 7.958 -28.886 1.00 62.78 550 ASP A N 1
ATOM 4470 C CA . ASP A 1 550 ? -6.911 8.086 -30.317 1.00 62.78 550 ASP A CA 1
ATOM 4471 C C . ASP A 1 550 ? -6.248 6.985 -31.191 1.00 62.78 550 ASP A C 1
ATOM 4473 O O . ASP A 1 550 ? -6.563 6.820 -32.374 1.00 62.78 550 ASP A O 1
ATOM 4477 N N . GLN A 1 551 ? -5.361 6.159 -30.613 1.00 53.47 551 GLN A N 1
ATOM 4478 C CA . GLN A 1 551 ? -4.602 5.096 -31.285 1.00 53.47 551 GLN A CA 1
ATOM 4479 C C . GLN A 1 551 ? -5.343 3.767 -31.485 1.00 53.47 551 GLN A C 1
ATOM 4481 O O . GLN A 1 551 ? -4.735 2.801 -31.949 1.00 53.47 551 GLN A O 1
ATOM 4486 N N . THR A 1 552 ? -6.664 3.689 -31.293 1.00 48.44 552 THR A N 1
ATOM 4487 C CA . THR A 1 552 ? -7.437 2.544 -31.838 1.00 48.44 552 THR A CA 1
ATOM 4488 C C . THR A 1 552 ? -7.344 2.435 -33.380 1.00 48.44 552 THR A C 1
ATOM 4490 O O . THR A 1 552 ? -7.765 1.435 -33.961 1.00 48.44 552 THR A O 1
ATOM 4493 N N . LEU A 1 553 ? -6.694 3.407 -34.040 1.00 44.16 553 LEU A N 1
ATOM 4494 C CA . LEU A 1 553 ? -6.275 3.424 -35.449 1.00 44.16 553 LEU A CA 1
ATOM 4495 C C . LEU A 1 553 ? -4.824 2.934 -35.736 1.00 44.16 553 LEU A C 1
ATOM 4497 O O . LEU A 1 553 ? -4.444 2.848 -36.903 1.00 44.16 553 LEU A O 1
ATOM 4501 N N . MET A 1 554 ? -4.017 2.539 -34.737 1.00 43.22 554 MET A N 1
ATOM 4502 C CA . MET A 1 554 ? -2.602 2.093 -34.879 1.00 43.22 554 MET A CA 1
ATOM 4503 C C . MET A 1 554 ? -2.401 0.694 -35.511 1.00 43.22 554 MET A C 1
ATOM 4505 O O . MET A 1 554 ? -1.322 0.116 -35.424 1.00 43.22 554 MET A O 1
ATOM 4509 N N . ARG A 1 555 ? -3.393 0.128 -36.214 1.00 46.34 555 ARG A N 1
ATOM 4510 C CA . ARG A 1 555 ? -3.145 -1.032 -37.104 1.00 46.34 555 ARG A CA 1
ATOM 4511 C C . ARG A 1 555 ? -2.489 -0.641 -38.431 1.00 46.34 555 ARG A C 1
ATOM 4513 O O . ARG A 1 555 ? -2.152 -1.513 -39.226 1.00 46.34 555 ARG A O 1
ATOM 4520 N N . THR A 1 556 ? -2.284 0.650 -38.666 1.00 40.00 556 THR A N 1
ATOM 4521 C CA . THR A 1 556 ? -1.581 1.162 -39.842 1.00 40.00 556 THR A CA 1
ATOM 4522 C C . THR A 1 556 ? -0.446 2.079 -39.410 1.00 40.00 556 THR A C 1
ATOM 4524 O O . THR A 1 556 ? -0.677 3.114 -38.795 1.00 40.00 556 THR A O 1
ATOM 4527 N N . SER A 1 557 ? 0.771 1.672 -39.760 1.00 44.66 557 SER A N 1
ATOM 4528 C CA . SER A 1 557 ? 2.052 2.376 -39.668 1.00 44.66 557 SER A CA 1
ATOM 4529 C C . SER A 1 557 ? 1.976 3.863 -40.060 1.00 44.66 557 SER A C 1
ATOM 4531 O O . SER A 1 557 ? 2.221 4.214 -41.215 1.00 44.66 557 SER A O 1
ATOM 4533 N N . ASN A 1 558 ? 1.650 4.745 -39.110 1.00 45.34 558 ASN A N 1
ATOM 4534 C CA . ASN A 1 558 ? 1.593 6.194 -39.316 1.00 45.34 558 ASN A CA 1
ATOM 4535 C C . ASN A 1 558 ? 2.583 6.902 -38.374 1.00 45.34 558 ASN A C 1
ATOM 4537 O O . ASN A 1 558 ? 2.283 7.217 -37.228 1.00 45.34 558 ASN A O 1
ATOM 4541 N N . ILE A 1 559 ? 3.783 7.164 -38.898 1.00 51.88 559 ILE A N 1
ATOM 4542 C CA . ILE A 1 559 ? 4.972 7.657 -38.177 1.00 51.88 559 ILE A CA 1
ATOM 4543 C C . ILE A 1 559 ? 4.765 9.041 -37.520 1.00 51.88 559 ILE A C 1
ATOM 4545 O O . ILE A 1 559 ? 5.379 9.321 -36.497 1.00 51.88 559 ILE A O 1
ATOM 4549 N N . ARG A 1 560 ? 3.869 9.894 -38.046 1.00 49.28 560 ARG A N 1
ATOM 4550 C CA . ARG A 1 560 ? 3.620 11.252 -37.508 1.00 49.28 560 ARG A CA 1
ATOM 4551 C C . ARG A 1 560 ? 2.914 11.274 -36.147 1.00 49.28 560 ARG A C 1
ATOM 4553 O O . ARG A 1 560 ? 3.153 12.185 -35.370 1.00 49.28 560 ARG A O 1
ATOM 4560 N N . LEU A 1 561 ? 2.076 10.281 -35.845 1.00 49.50 561 LEU A N 1
ATOM 4561 C CA . LEU A 1 561 ? 1.334 10.213 -34.575 1.00 49.50 561 LEU A CA 1
ATOM 4562 C C . LEU A 1 561 ? 2.216 9.752 -33.396 1.00 49.50 561 LEU A C 1
ATOM 4564 O O . LEU A 1 561 ? 1.860 9.973 -32.242 1.00 49.50 561 LEU A O 1
ATOM 4568 N N . CYS A 1 562 ? 3.389 9.167 -33.669 1.00 64.75 562 CYS A N 1
ATOM 4569 C CA . CYS A 1 562 ? 4.378 8.829 -32.642 1.00 64.75 562 CYS A CA 1
ATOM 4570 C C . CYS A 1 562 ? 5.131 10.059 -32.107 1.00 64.75 562 CYS A C 1
ATOM 4572 O O . CYS A 1 562 ? 5.599 10.023 -30.971 1.00 64.75 562 CYS A O 1
ATOM 4574 N N . GLU A 1 563 ? 5.263 11.136 -32.893 1.00 73.12 563 GLU A N 1
ATOM 4575 C CA . GLU A 1 563 ? 6.091 12.298 -32.531 1.00 73.12 563 GLU A CA 1
ATOM 4576 C C . GLU A 1 563 ? 5.479 13.116 -31.387 1.00 73.12 563 GLU A C 1
ATOM 4578 O O . GLU A 1 563 ? 6.184 13.432 -30.428 1.00 73.12 563 GLU A O 1
ATOM 4583 N N . ASP A 1 564 ? 4.169 13.378 -31.422 1.00 76.75 564 ASP A N 1
ATOM 4584 C CA . ASP A 1 564 ? 3.483 14.153 -30.379 1.00 76.75 564 ASP A CA 1
ATOM 4585 C C . ASP A 1 564 ? 3.440 13.409 -29.036 1.00 76.75 564 ASP A C 1
ATOM 4587 O O . ASP A 1 564 ? 3.701 13.995 -27.983 1.00 76.75 564 ASP A O 1
ATOM 4591 N N . VAL A 1 565 ? 3.175 12.096 -29.061 1.00 81.81 565 VAL A N 1
ATOM 4592 C CA . VAL A 1 565 ? 3.185 11.250 -27.855 1.00 81.81 565 VAL A CA 1
ATOM 4593 C C . VAL A 1 565 ? 4.570 11.241 -27.218 1.00 81.81 565 VAL A C 1
ATOM 4595 O O . VAL A 1 565 ? 4.695 11.471 -26.016 1.00 81.81 565 VAL A O 1
ATOM 4598 N N . VAL A 1 566 ? 5.615 11.022 -28.020 1.00 83.19 566 VAL A N 1
ATOM 4599 C CA . VAL A 1 566 ? 7.004 11.015 -27.545 1.00 83.19 566 VAL A CA 1
ATOM 4600 C C . VAL A 1 566 ? 7.400 12.379 -26.992 1.00 83.19 566 VAL A C 1
ATOM 4602 O O . VAL A 1 566 ? 7.982 12.434 -25.913 1.00 83.19 566 VAL A O 1
ATOM 4605 N N . MET A 1 567 ? 7.028 13.469 -27.667 1.00 87.12 567 MET A N 1
ATOM 4606 C CA . MET A 1 567 ? 7.294 14.832 -27.206 1.00 87.12 567 MET A CA 1
ATOM 4607 C C . MET A 1 567 ? 6.626 15.113 -25.851 1.00 87.12 567 MET A C 1
ATOM 4609 O O . MET A 1 567 ? 7.269 15.617 -24.929 1.00 87.12 567 MET A O 1
ATOM 4613 N N . TYR A 1 568 ? 5.342 14.781 -25.692 1.00 89.69 568 TYR A N 1
ATOM 4614 C CA . TYR A 1 568 ? 4.640 15.000 -24.425 1.00 89.69 568 TYR A CA 1
ATOM 4615 C C . TYR A 1 568 ? 5.176 14.112 -23.295 1.00 89.69 568 TYR A C 1
ATOM 4617 O O . TYR A 1 568 ? 5.337 14.591 -22.169 1.00 89.69 568 TYR A O 1
ATOM 4625 N N . LEU A 1 569 ? 5.513 12.851 -23.581 1.00 90.00 569 LEU A N 1
ATOM 4626 C CA . LEU A 1 569 ? 6.173 11.978 -22.608 1.00 90.00 569 LEU A CA 1
ATOM 4627 C C . LEU A 1 569 ? 7.555 12.517 -22.225 1.00 90.00 569 LEU A C 1
ATOM 4629 O O . LEU A 1 569 ? 7.857 12.567 -21.036 1.00 90.00 569 LEU A O 1
ATOM 4633 N N . GLU A 1 570 ? 8.361 12.987 -23.182 1.00 90.50 570 GLU A N 1
ATOM 4634 C CA . GLU A 1 570 ? 9.666 13.615 -22.929 1.00 90.50 570 GLU A CA 1
ATOM 4635 C C . GLU A 1 570 ? 9.527 14.805 -21.972 1.00 90.50 570 GLU A C 1
ATOM 4637 O O . GLU A 1 570 ? 10.260 14.888 -20.983 1.00 90.50 570 GLU A O 1
ATOM 4642 N N . TYR A 1 571 ? 8.559 15.699 -22.201 1.00 91.62 571 TYR A N 1
ATOM 4643 C CA . TYR A 1 571 ? 8.321 16.828 -21.301 1.00 91.62 571 TYR A CA 1
ATOM 4644 C C . TYR A 1 571 ? 7.935 16.383 -19.885 1.00 91.62 571 TYR A C 1
ATOM 4646 O O . TYR A 1 571 ? 8.486 16.908 -18.916 1.00 91.62 571 TYR A O 1
ATOM 4654 N N . ALA A 1 572 ? 7.053 15.389 -19.738 1.00 91.81 572 ALA A N 1
ATOM 4655 C CA . ALA A 1 572 ? 6.679 14.858 -18.424 1.00 91.81 572 ALA A CA 1
ATOM 4656 C C . ALA A 1 572 ? 7.852 14.140 -17.720 1.00 91.81 572 ALA A C 1
ATOM 4658 O O . ALA A 1 572 ? 8.050 14.293 -16.512 1.00 91.81 572 ALA A O 1
ATOM 4659 N N . ILE A 1 573 ? 8.667 13.393 -18.470 1.00 91.88 573 ILE A N 1
ATOM 4660 C CA . ILE A 1 573 ? 9.882 12.726 -17.979 1.00 91.88 573 ILE A CA 1
ATOM 4661 C C . ILE A 1 573 ? 10.905 13.767 -17.513 1.00 91.88 573 ILE A C 1
ATOM 4663 O O . ILE A 1 573 ? 11.507 13.610 -16.451 1.00 91.88 573 ILE A O 1
ATOM 4667 N N . ASN A 1 574 ? 11.071 14.874 -18.240 1.00 89.06 574 ASN A N 1
ATOM 4668 C CA . ASN A 1 574 ? 11.985 15.948 -17.848 1.00 89.06 574 ASN A CA 1
ATOM 4669 C C . ASN A 1 574 ? 11.618 16.581 -16.497 1.00 89.06 574 ASN A C 1
ATOM 4671 O O . ASN A 1 574 ? 12.527 16.963 -15.753 1.00 89.06 574 ASN A O 1
ATOM 4675 N N . MET A 1 575 ? 10.327 16.583 -16.146 1.00 89.81 575 MET A N 1
ATOM 4676 C CA . MET A 1 575 ? 9.805 17.015 -14.843 1.00 89.81 575 MET A CA 1
ATOM 4677 C C . MET A 1 575 ? 9.922 15.953 -13.732 1.00 89.81 575 MET A C 1
ATOM 4679 O O . MET A 1 575 ? 9.586 16.232 -12.584 1.00 89.81 575 MET A O 1
ATOM 4683 N N . GLY A 1 576 ? 10.425 14.751 -14.037 1.00 88.44 576 GLY A N 1
ATOM 4684 C CA . GLY A 1 576 ? 10.643 13.671 -13.067 1.00 88.44 576 GLY A CA 1
ATOM 4685 C C . GLY A 1 576 ? 9.484 12.678 -12.935 1.00 88.44 576 GLY A C 1
ATOM 4686 O O . GLY A 1 576 ? 9.400 11.983 -11.921 1.00 88.44 576 GLY A O 1
ATOM 4687 N N . SER A 1 577 ? 8.577 12.614 -13.920 1.00 91.88 577 SER A N 1
ATOM 4688 C CA . SER A 1 577 ? 7.421 11.710 -13.886 1.00 91.88 577 SER A CA 1
ATOM 4689 C C . SER A 1 577 ? 7.818 10.240 -14.054 1.00 91.88 577 SER A C 1
ATOM 4691 O O . SER A 1 577 ? 8.306 9.817 -15.111 1.00 91.88 577 SER A O 1
ATOM 4693 N N . LEU A 1 578 ? 7.565 9.440 -13.014 1.00 90.31 578 LEU A N 1
ATOM 4694 C CA . LEU A 1 578 ? 7.828 8.001 -13.038 1.00 90.31 578 LEU A CA 1
ATOM 4695 C C . LEU A 1 578 ? 6.804 7.248 -13.900 1.00 90.31 578 LEU A C 1
ATOM 4697 O O . LEU A 1 578 ? 7.174 6.332 -14.630 1.00 90.31 578 LEU A O 1
ATOM 4701 N N . GLU A 1 579 ? 5.538 7.669 -13.876 1.00 90.25 579 GLU A N 1
ATOM 4702 C CA . GLU A 1 579 ? 4.495 7.112 -14.745 1.00 90.25 579 GLU A CA 1
ATOM 4703 C C . GLU A 1 579 ? 4.794 7.363 -16.230 1.00 90.25 579 GLU A C 1
ATOM 4705 O O . GLU A 1 579 ? 4.712 6.440 -17.037 1.00 90.25 579 GLU A O 1
ATOM 4710 N N . ALA A 1 580 ? 5.210 8.582 -16.599 1.00 90.81 580 ALA A N 1
ATOM 4711 C CA . ALA A 1 580 ? 5.594 8.879 -17.980 1.00 90.81 580 ALA A CA 1
ATOM 4712 C C . ALA A 1 580 ? 6.795 8.031 -18.426 1.00 90.81 580 ALA A C 1
ATOM 4714 O O . ALA A 1 580 ? 6.819 7.538 -19.551 1.00 90.81 580 ALA A O 1
ATOM 4715 N N . SER A 1 581 ? 7.756 7.808 -17.522 1.00 91.56 581 SER A N 1
ATOM 4716 C CA . SER A 1 581 ? 8.897 6.920 -17.765 1.00 91.56 581 SER A CA 1
ATOM 4717 C C . SER A 1 581 ? 8.451 5.485 -18.058 1.00 91.56 581 SER A C 1
ATOM 4719 O O . SER A 1 581 ? 8.950 4.874 -18.997 1.00 91.56 581 SER A O 1
ATOM 4721 N N . TYR A 1 582 ? 7.492 4.962 -17.290 1.00 89.00 582 TYR A N 1
ATOM 4722 C CA . TYR A 1 582 ? 6.926 3.628 -17.501 1.00 89.00 582 TYR A CA 1
ATOM 4723 C C . TYR A 1 582 ? 6.130 3.514 -18.811 1.00 89.00 582 TYR A C 1
ATOM 4725 O O . TYR A 1 582 ? 6.299 2.553 -19.560 1.00 89.00 582 TYR A O 1
ATOM 4733 N N . LEU A 1 583 ? 5.287 4.502 -19.125 1.00 86.38 583 LEU A N 1
ATOM 4734 C CA . LEU A 1 583 ? 4.546 4.521 -20.391 1.00 86.38 583 LEU A CA 1
ATOM 4735 C C . LEU A 1 583 ? 5.494 4.575 -21.589 1.00 86.38 583 LEU A C 1
ATOM 4737 O O . LEU A 1 583 ? 5.302 3.841 -22.558 1.00 86.38 583 LEU A O 1
ATOM 4741 N N . PHE A 1 584 ? 6.547 5.392 -21.501 1.00 87.44 584 PHE A N 1
ATOM 4742 C CA . PHE A 1 584 ? 7.563 5.461 -22.542 1.00 87.44 584 PHE A CA 1
ATOM 4743 C C . PHE A 1 584 ? 8.300 4.129 -22.700 1.00 87.44 584 PHE A C 1
ATOM 4745 O O . PHE A 1 584 ? 8.464 3.675 -23.826 1.00 87.44 584 PHE A O 1
ATOM 4752 N N . THR A 1 585 ? 8.701 3.453 -21.614 1.00 85.00 585 THR A N 1
ATOM 4753 C CA . THR A 1 585 ? 9.385 2.153 -21.735 1.00 85.00 585 THR A CA 1
ATOM 4754 C C . THR A 1 585 ? 8.499 1.041 -22.281 1.00 85.00 585 THR A C 1
ATOM 4756 O O . THR A 1 585 ? 9.006 0.184 -22.998 1.00 85.00 585 THR A O 1
ATOM 4759 N N . ASN A 1 586 ? 7.191 1.069 -22.021 1.00 79.50 586 ASN A N 1
ATOM 4760 C CA . ASN A 1 586 ? 6.251 0.163 -22.686 1.00 79.50 586 ASN A CA 1
ATOM 4761 C C . ASN A 1 586 ? 6.173 0.447 -24.191 1.00 79.50 586 ASN A C 1
ATOM 4763 O O . ASN A 1 586 ? 6.235 -0.477 -24.995 1.00 79.50 586 ASN A O 1
ATOM 4767 N N . PHE A 1 587 ? 6.109 1.724 -24.571 1.00 75.81 587 PHE A N 1
ATOM 4768 C CA . PHE A 1 587 ? 6.106 2.143 -25.974 1.00 75.81 587 PHE A CA 1
ATOM 4769 C C . PHE A 1 587 ? 7.433 1.832 -26.694 1.00 75.81 587 PHE A C 1
ATOM 4771 O O . PHE A 1 587 ? 7.457 1.580 -27.898 1.00 75.81 587 PHE A O 1
ATOM 4778 N N . LEU A 1 588 ? 8.553 1.795 -25.961 1.00 73.06 588 LEU A N 1
ATOM 4779 C CA . LEU A 1 588 ? 9.869 1.458 -26.509 1.00 73.06 588 LEU A CA 1
ATOM 4780 C C . LEU A 1 588 ? 9.977 0.020 -27.025 1.00 73.06 588 LEU A C 1
ATOM 4782 O O . LEU A 1 588 ? 10.820 -0.212 -27.891 1.00 73.06 588 LEU A O 1
ATOM 4786 N N . GLY A 1 589 ? 9.165 -0.924 -26.533 1.00 67.56 589 GLY A N 1
ATOM 4787 C CA . GLY A 1 589 ? 9.162 -2.302 -27.038 1.00 67.56 589 GLY A CA 1
ATOM 4788 C C . GLY A 1 589 ? 8.930 -2.348 -28.552 1.00 67.56 589 GLY A C 1
ATOM 4789 O O . GLY A 1 589 ? 9.705 -2.966 -29.284 1.00 67.56 589 GLY A O 1
ATOM 4790 N N . ASP A 1 590 ? 7.953 -1.573 -29.027 1.00 66.94 590 ASP A N 1
ATOM 4791 C CA . ASP A 1 590 ? 7.607 -1.462 -30.448 1.00 66.94 590 ASP A CA 1
ATOM 4792 C C . ASP A 1 590 ? 8.621 -0.619 -31.243 1.00 66.94 590 ASP A C 1
ATOM 4794 O O . ASP A 1 590 ? 8.849 -0.849 -32.432 1.00 66.94 590 ASP A O 1
ATOM 4798 N N . LEU A 1 591 ? 9.282 0.340 -30.584 1.00 67.69 591 LEU A N 1
ATOM 4799 C CA . LEU A 1 591 ? 10.261 1.248 -31.197 1.00 67.69 591 LEU A CA 1
ATOM 4800 C C . LEU A 1 591 ? 11.710 0.750 -31.135 1.00 67.69 591 LEU A C 1
ATOM 4802 O O . LEU A 1 591 ? 12.620 1.425 -31.617 1.00 67.69 591 LEU A O 1
ATOM 4806 N N . LYS A 1 592 ? 11.959 -0.434 -30.572 1.00 72.81 592 LYS A N 1
ATOM 4807 C CA . LYS A 1 592 ? 13.305 -0.983 -30.346 1.00 72.81 592 LYS A CA 1
ATOM 4808 C C . LYS A 1 592 ? 14.135 -1.142 -31.626 1.00 72.81 592 LYS A C 1
ATOM 4810 O O . LYS A 1 592 ? 15.366 -1.025 -31.593 1.00 72.81 592 LYS A O 1
ATOM 4815 N N . LYS A 1 593 ? 13.474 -1.408 -32.756 1.00 68.88 593 LYS A N 1
ATOM 4816 C CA . LYS A 1 593 ? 14.106 -1.486 -34.087 1.00 68.88 593 LYS A CA 1
ATOM 4817 C C . LYS A 1 593 ? 14.534 -0.116 -34.609 1.00 68.88 593 LYS A C 1
ATOM 4819 O O . LYS A 1 593 ? 15.403 -0.046 -35.466 1.00 68.88 593 LYS A O 1
ATOM 4824 N N . GLU A 1 594 ? 13.973 0.951 -34.046 1.00 71.12 594 GLU A N 1
ATOM 4825 C CA . GLU A 1 594 ? 14.139 2.318 -34.519 1.00 71.12 594 GLU A CA 1
ATOM 4826 C C . GLU A 1 594 ? 15.031 3.193 -33.613 1.00 71.12 594 GLU A C 1
ATOM 4828 O O . GLU A 1 594 ? 15.024 4.424 -33.705 1.00 71.12 594 GLU A O 1
ATOM 4833 N N . PHE A 1 595 ? 15.802 2.560 -32.719 1.00 73.50 595 PHE A N 1
ATOM 4834 C CA . PHE A 1 595 ? 16.550 3.211 -31.637 1.00 73.50 595 PHE A CA 1
ATOM 4835 C C . PHE A 1 595 ? 17.487 4.342 -32.112 1.00 73.50 595 PHE A C 1
ATOM 4837 O O . PHE A 1 595 ? 17.588 5.368 -31.436 1.00 73.50 595 PHE A O 1
ATOM 4844 N N . PHE A 1 596 ? 18.139 4.197 -33.277 1.00 70.56 596 PHE A N 1
ATOM 4845 C CA . PHE A 1 596 ? 18.946 5.264 -33.896 1.00 70.56 596 PHE A CA 1
ATOM 4846 C C . PHE A 1 596 ? 18.331 5.888 -35.157 1.00 70.56 596 PHE A C 1
ATOM 4848 O O . PHE A 1 596 ? 18.850 6.890 -35.656 1.00 70.56 596 PHE A O 1
ATOM 4855 N N . THR A 1 597 ? 17.265 5.320 -35.719 1.00 60.72 597 THR A N 1
ATOM 4856 C CA . THR A 1 597 ? 16.762 5.684 -37.055 1.00 60.72 597 THR A CA 1
ATOM 4857 C C . THR A 1 597 ? 15.713 6.792 -37.036 1.00 60.72 597 THR A C 1
ATOM 4859 O O . THR A 1 597 ? 15.747 7.633 -37.947 1.00 60.72 597 THR A O 1
ATOM 4862 N N . LEU A 1 598 ? 14.848 6.847 -36.015 1.00 58.66 598 LEU A N 1
ATOM 4863 C CA . LEU A 1 598 ? 13.831 7.894 -35.850 1.00 58.66 598 LEU A CA 1
ATOM 4864 C C . LEU A 1 598 ? 14.441 9.200 -35.310 1.00 58.66 598 LEU A C 1
ATOM 4866 O O . LEU A 1 598 ? 15.325 9.196 -34.457 1.00 58.66 598 LEU A O 1
ATOM 4870 N N . ASN A 1 599 ? 13.913 10.353 -35.738 1.00 60.94 599 ASN A N 1
ATOM 4871 C CA . ASN A 1 599 ? 14.285 11.677 -35.199 1.00 60.94 599 ASN A CA 1
ATOM 4872 C C . ASN A 1 599 ? 13.827 11.902 -33.736 1.00 60.94 599 ASN A C 1
ATOM 4874 O O . ASN A 1 599 ? 13.983 12.995 -33.198 1.00 60.94 599 ASN A O 1
ATOM 4878 N N . LEU A 1 600 ? 13.290 10.869 -33.086 1.00 61.84 600 LEU A N 1
ATOM 4879 C CA . LEU A 1 600 ? 12.533 10.902 -31.834 1.00 61.84 600 LEU A CA 1
ATOM 4880 C C . LEU A 1 600 ? 13.361 11.035 -30.543 1.00 61.84 600 LEU A C 1
ATOM 4882 O O . LEU A 1 600 ? 12.847 10.740 -29.473 1.00 61.84 600 LEU A O 1
ATOM 4886 N N . ARG A 1 601 ? 14.633 11.452 -30.602 1.00 76.25 601 ARG A N 1
ATOM 4887 C CA . ARG A 1 601 ? 15.503 11.642 -29.414 1.00 76.25 601 ARG A CA 1
ATOM 4888 C C . ARG A 1 601 ? 15.458 10.483 -28.389 1.00 76.25 601 ARG A C 1
ATOM 4890 O O . ARG A 1 601 ? 15.641 10.686 -27.191 1.00 76.25 601 ARG A O 1
ATOM 4897 N N . ILE A 1 602 ? 15.223 9.251 -28.857 1.00 80.94 602 ILE A N 1
ATOM 4898 C CA . ILE A 1 602 ? 15.035 8.066 -28.004 1.00 80.94 602 ILE A CA 1
ATOM 4899 C C . ILE A 1 602 ? 16.217 7.873 -27.037 1.00 80.94 602 ILE A C 1
ATOM 4901 O O . ILE A 1 602 ? 15.964 7.738 -25.838 1.00 80.94 602 ILE A O 1
ATOM 4905 N N . PRO A 1 603 ? 17.493 7.928 -27.479 1.00 84.19 603 PRO A N 1
ATOM 4906 C CA . PRO A 1 603 ? 18.631 7.796 -26.569 1.00 84.19 603 PRO A CA 1
ATOM 4907 C C . PRO A 1 603 ? 18.652 8.847 -25.450 1.00 84.19 603 PRO A C 1
ATOM 4909 O O . PRO A 1 603 ? 18.952 8.508 -24.306 1.00 84.19 603 PRO A O 1
ATOM 4912 N N . GLN A 1 604 ? 18.283 10.096 -25.750 1.00 85.75 604 GLN A N 1
ATOM 4913 C CA . GLN A 1 604 ? 18.216 11.185 -24.774 1.00 85.75 604 GLN A CA 1
ATOM 4914 C C . GLN A 1 604 ? 17.125 10.930 -23.724 1.00 85.75 604 GLN A C 1
ATOM 4916 O O . GLN A 1 604 ? 17.358 11.102 -22.525 1.00 85.75 604 GLN A O 1
ATOM 4921 N N . ILE A 1 605 ? 15.946 10.473 -24.156 1.00 87.62 605 ILE A N 1
ATOM 4922 C CA . ILE A 1 605 ? 14.830 10.167 -23.251 1.00 87.62 605 ILE A CA 1
ATOM 4923 C C . ILE A 1 605 ? 15.183 8.963 -22.363 1.00 87.62 605 ILE A C 1
ATOM 4925 O O . ILE A 1 605 ? 15.022 9.027 -21.145 1.00 87.62 605 ILE A O 1
ATOM 4929 N N . VAL A 1 606 ? 15.753 7.897 -22.936 1.00 88.44 606 VAL A N 1
ATOM 4930 C CA . VAL A 1 606 ? 16.240 6.709 -22.202 1.00 88.44 606 VAL A CA 1
ATOM 4931 C C . VAL A 1 606 ? 17.311 7.099 -21.174 1.00 88.44 606 VAL A C 1
ATOM 4933 O O . VAL A 1 606 ? 17.280 6.614 -20.039 1.00 88.44 606 VAL A O 1
ATOM 4936 N N . ALA A 1 607 ? 18.219 8.018 -21.518 1.00 88.25 607 ALA A N 1
ATOM 4937 C CA . ALA A 1 607 ? 19.214 8.560 -20.591 1.00 88.25 607 ALA A CA 1
ATOM 4938 C C . ALA A 1 607 ? 18.567 9.314 -19.425 1.00 88.25 607 ALA A C 1
ATOM 4940 O O . ALA A 1 607 ? 18.932 9.099 -18.264 1.00 88.25 607 ALA A O 1
ATOM 4941 N N . ARG A 1 608 ? 17.556 10.145 -19.707 1.00 88.56 608 ARG A N 1
ATOM 4942 C CA . ARG A 1 608 ? 16.796 10.853 -18.671 1.00 88.56 608 ARG A CA 1
ATOM 4943 C C . ARG A 1 608 ? 16.067 9.884 -17.739 1.00 88.56 608 ARG A C 1
ATOM 4945 O O . ARG A 1 608 ? 16.159 10.047 -16.524 1.00 88.56 608 ARG A O 1
ATOM 4952 N N . ILE A 1 609 ? 15.423 8.844 -18.272 1.00 90.00 609 ILE A N 1
ATOM 4953 C CA . ILE A 1 609 ? 14.773 7.808 -17.451 1.00 90.00 609 ILE A CA 1
ATOM 4954 C C . ILE A 1 609 ? 15.811 7.058 -16.605 1.00 90.00 609 ILE A C 1
ATOM 4956 O O . ILE A 1 609 ? 15.575 6.790 -15.427 1.00 90.00 609 ILE A O 1
ATOM 4960 N N . SER A 1 610 ? 16.985 6.763 -17.165 1.00 88.62 610 SER A N 1
ATOM 4961 C CA . SER A 1 610 ? 18.073 6.086 -16.445 1.00 88.62 610 SER A CA 1
ATOM 4962 C C . SER A 1 610 ? 18.558 6.907 -15.242 1.00 88.62 610 SER A C 1
ATOM 4964 O O . SER A 1 610 ? 18.794 6.349 -14.168 1.00 88.62 610 SER A O 1
ATOM 4966 N N . LEU A 1 611 ? 18.628 8.236 -15.386 1.00 86.25 611 LEU A N 1
ATOM 4967 C CA . LEU A 1 611 ? 18.915 9.168 -14.291 1.00 86.25 611 LEU A CA 1
ATOM 4968 C C . LEU A 1 611 ? 17.805 9.174 -13.234 1.00 86.25 611 LEU A C 1
ATOM 4970 O O . LEU A 1 611 ? 18.110 9.027 -12.053 1.00 86.25 611 LEU A O 1
ATOM 4974 N N . ILE A 1 612 ? 16.534 9.257 -13.637 1.00 85.06 612 ILE A N 1
ATOM 4975 C CA . ILE A 1 612 ? 15.373 9.166 -12.727 1.00 85.06 612 ILE A CA 1
ATOM 4976 C C . ILE A 1 612 ? 15.409 7.863 -11.921 1.00 85.06 612 ILE A C 1
ATOM 4978 O O . ILE A 1 612 ? 15.124 7.850 -10.724 1.00 85.06 612 ILE A O 1
ATOM 4982 N N . CYS A 1 613 ? 15.809 6.769 -12.570 1.00 83.19 613 CYS A N 1
ATOM 4983 C CA . CYS A 1 613 ? 15.919 5.445 -11.973 1.00 83.19 613 CYS A CA 1
ATOM 4984 C C . CYS A 1 613 ? 17.154 5.270 -11.067 1.00 83.19 613 CYS A C 1
ATOM 4986 O O . CYS A 1 613 ? 17.286 4.249 -10.378 1.00 83.19 613 CYS A O 1
ATOM 4988 N N . SER A 1 614 ? 18.077 6.231 -11.058 1.00 80.44 614 SER A N 1
ATOM 4989 C CA . SER A 1 614 ? 19.264 6.218 -10.204 1.00 80.44 614 SER A CA 1
ATOM 4990 C C . SER A 1 614 ? 18.917 6.591 -8.753 1.00 80.44 614 SER A C 1
ATOM 4992 O O . SER A 1 614 ? 17.886 7.201 -8.470 1.00 80.44 614 SER A O 1
ATOM 4994 N N . ASN A 1 615 ? 19.774 6.218 -7.796 1.00 64.38 615 ASN A N 1
ATOM 4995 C CA . ASN A 1 615 ? 19.519 6.499 -6.376 1.00 64.38 615 ASN A CA 1
ATOM 4996 C C . ASN A 1 615 ? 19.513 8.004 -6.041 1.00 64.38 615 ASN A C 1
ATOM 4998 O O . ASN A 1 615 ? 18.974 8.380 -5.000 1.00 64.38 615 ASN A O 1
ATOM 5002 N N . ASP A 1 616 ? 20.040 8.847 -6.929 1.00 61.16 616 ASP A N 1
ATOM 5003 C CA . ASP A 1 616 ? 20.230 10.284 -6.715 1.00 61.16 616 ASP A CA 1
ATOM 5004 C C . ASP A 1 616 ? 18.923 11.094 -6.859 1.00 61.16 616 ASP A C 1
ATOM 5006 O O . ASP A 1 616 ? 18.861 12.261 -6.469 1.00 61.16 616 ASP A O 1
ATOM 5010 N N . CYS A 1 617 ? 17.848 10.483 -7.375 1.00 62.47 617 CYS A N 1
ATOM 5011 C CA . CYS A 1 617 ? 16.595 11.173 -7.704 1.00 62.47 617 CYS A CA 1
ATOM 5012 C C . CYS A 1 617 ? 15.439 10.939 -6.717 1.00 62.47 617 CYS A C 1
ATOM 5014 O O . CYS A 1 617 ? 14.374 11.522 -6.905 1.00 62.47 617 CYS A O 1
ATOM 5016 N N . LYS A 1 618 ? 15.619 10.152 -5.642 1.00 57.97 618 LYS A N 1
ATOM 5017 C CA . LYS A 1 618 ? 14.525 9.716 -4.739 1.00 57.97 618 LYS A CA 1
ATOM 5018 C C . LYS A 1 618 ? 13.698 10.844 -4.091 1.00 57.97 618 LYS A C 1
ATOM 5020 O O . LYS A 1 618 ? 12.574 10.585 -3.682 1.00 57.97 618 LYS A O 1
ATOM 5025 N N . GLY A 1 619 ? 14.211 12.075 -4.024 1.00 60.16 619 GLY A N 1
ATOM 5026 C CA . GLY A 1 619 ? 13.489 13.252 -3.510 1.00 60.16 619 GLY A CA 1
ATOM 5027 C C . GLY A 1 619 ? 12.876 14.174 -4.575 1.00 60.16 619 GLY A C 1
ATOM 5028 O O . GLY A 1 619 ? 12.332 15.212 -4.222 1.00 60.16 619 GLY A O 1
ATOM 5029 N N . LYS A 1 620 ? 13.002 13.837 -5.865 1.00 74.38 620 LYS A N 1
ATOM 5030 C CA . LYS A 1 620 ? 12.581 14.680 -7.003 1.00 74.38 620 LYS A CA 1
ATOM 5031 C C . LYS A 1 620 ? 11.543 14.006 -7.913 1.00 74.38 620 LYS A C 1
ATOM 5033 O O . LYS A 1 620 ? 11.231 14.536 -8.973 1.00 74.38 620 LYS A O 1
ATOM 5038 N N . LEU A 1 621 ? 11.061 12.821 -7.538 1.00 84.50 621 LEU A N 1
ATOM 5039 C CA . LEU A 1 621 ? 10.128 12.035 -8.346 1.00 84.50 621 LEU A CA 1
ATOM 5040 C C . LEU A 1 621 ? 8.700 12.565 -8.212 1.00 84.50 621 LEU A C 1
ATOM 5042 O O . LEU A 1 621 ? 8.241 12.826 -7.101 1.00 84.50 621 LEU A O 1
ATOM 5046 N N . VAL A 1 622 ? 7.983 12.622 -9.334 1.00 86.75 622 VAL A N 1
ATOM 5047 C CA . VAL A 1 622 ? 6.540 12.901 -9.383 1.00 86.75 622 VAL A CA 1
ATOM 5048 C C . VAL A 1 622 ? 5.795 11.741 -10.051 1.00 86.75 622 VAL A C 1
ATOM 5050 O O . VAL A 1 622 ? 6.399 10.903 -10.724 1.00 86.75 622 VAL A O 1
ATOM 5053 N N . HIS A 1 623 ? 4.477 11.661 -9.843 1.00 84.88 623 HIS A N 1
ATOM 5054 C CA . HIS A 1 623 ? 3.603 10.610 -10.398 1.00 84.88 623 HIS A CA 1
ATOM 5055 C C . HIS A 1 623 ? 4.089 9.186 -10.087 1.00 84.88 623 HIS A C 1
ATOM 5057 O O . HIS A 1 623 ? 4.272 8.351 -10.969 1.00 84.88 623 HIS A O 1
ATOM 5063 N N . THR A 1 624 ? 4.340 8.904 -8.811 1.00 81.00 624 THR A N 1
ATOM 5064 C CA . THR A 1 624 ? 4.774 7.581 -8.330 1.00 81.00 624 THR A CA 1
ATOM 5065 C C . THR A 1 624 ? 3.603 6.618 -8.089 1.00 81.00 624 THR A C 1
ATOM 5067 O O . THR A 1 624 ? 3.795 5.400 -8.011 1.00 81.00 624 THR A O 1
ATOM 5070 N N . ASN A 1 625 ? 2.383 7.152 -8.004 1.00 74.06 625 ASN A N 1
ATOM 5071 C CA . ASN A 1 625 ? 1.145 6.426 -7.728 1.00 74.06 625 ASN A CA 1
ATOM 5072 C C . ASN A 1 625 ? 0.451 5.968 -9.022 1.00 74.06 625 ASN A C 1
ATOM 5074 O O . ASN A 1 625 ? -0.636 6.434 -9.349 1.00 74.06 625 ASN A O 1
ATOM 5078 N N . PHE A 1 626 ? 1.082 5.047 -9.746 1.00 76.81 626 PHE A N 1
ATOM 5079 C CA . PHE A 1 626 ? 0.482 4.306 -10.861 1.00 76.81 626 PHE A CA 1
ATOM 5080 C C . PHE A 1 626 ? 0.665 2.801 -10.644 1.00 76.81 626 PHE A C 1
ATOM 5082 O O . PHE A 1 626 ? 1.495 2.394 -9.827 1.00 76.81 626 PHE A O 1
ATOM 5089 N N . ASN A 1 627 ? -0.101 1.979 -11.354 1.00 69.88 627 ASN A N 1
ATOM 5090 C CA . ASN A 1 627 ? 0.004 0.526 -11.270 1.00 69.88 627 ASN A CA 1
ATOM 5091 C C . ASN A 1 627 ? 0.839 -0.021 -12.430 1.00 69.88 627 ASN A C 1
ATOM 5093 O O . ASN A 1 627 ? 0.794 0.513 -13.540 1.00 69.88 627 ASN A O 1
ATOM 5097 N N . LEU A 1 628 ? 1.590 -1.092 -12.172 1.00 68.62 628 LEU A N 1
ATOM 5098 C CA . LEU A 1 628 ? 2.253 -1.852 -13.228 1.00 68.62 628 LEU A CA 1
ATOM 5099 C C . LEU A 1 628 ? 1.236 -2.831 -13.833 1.00 68.62 628 LEU A C 1
ATOM 5101 O O . LEU A 1 628 ? 0.475 -3.468 -13.102 1.00 68.62 628 LEU A O 1
ATOM 5105 N N . ALA A 1 629 ? 1.206 -2.934 -15.160 1.00 62.50 629 ALA A N 1
ATOM 5106 C CA . ALA A 1 629 ? 0.484 -3.995 -15.853 1.00 62.50 629 ALA A CA 1
ATOM 5107 C C . ALA A 1 629 ? 1.318 -5.290 -15.819 1.00 62.50 629 ALA A C 1
ATOM 5109 O O . ALA A 1 629 ? 2.494 -5.251 -16.188 1.00 62.50 629 ALA A O 1
ATOM 5110 N N . GLU A 1 630 ? 0.724 -6.405 -15.379 1.00 53.62 630 GLU A N 1
ATOM 5111 C CA . GLU A 1 630 ? 1.299 -7.749 -15.546 1.00 53.62 630 GLU A CA 1
ATOM 5112 C C . GLU A 1 630 ? 1.071 -8.241 -16.991 1.00 53.62 630 GLU A C 1
ATOM 5114 O O . GLU A 1 630 ? 0.026 -7.971 -17.592 1.00 53.62 630 GLU A O 1
ATOM 5119 N N . ASP A 1 631 ? 2.049 -8.966 -17.550 1.00 43.94 631 ASP A N 1
ATOM 5120 C CA . ASP A 1 631 ? 2.060 -9.433 -18.951 1.00 43.94 631 ASP A CA 1
ATOM 5121 C C . ASP A 1 631 ? 0.922 -10.424 -19.290 1.00 43.94 631 ASP A C 1
ATOM 5123 O O . ASP A 1 631 ? 0.648 -10.684 -20.461 1.00 43.94 631 ASP A O 1
ATOM 5127 N N . ASP A 1 632 ? 0.217 -10.959 -18.288 1.00 39.47 632 ASP A N 1
ATOM 5128 C CA . ASP A 1 632 ? -0.892 -11.910 -18.451 1.00 39.47 632 ASP A CA 1
ATOM 5129 C C . ASP A 1 632 ? -2.291 -11.255 -18.468 1.00 39.47 632 ASP A C 1
ATOM 5131 O O . ASP A 1 632 ? -3.315 -11.941 -18.553 1.00 39.47 632 ASP A O 1
ATOM 5135 N N . GLY A 1 633 ? -2.353 -9.919 -18.408 1.00 40.75 633 GLY A N 1
ATOM 5136 C CA . GLY A 1 633 ? -3.606 -9.163 -18.426 1.00 40.75 633 GLY A CA 1
ATOM 5137 C C . GLY A 1 633 ? -4.437 -9.284 -17.144 1.00 40.75 633 GLY A C 1
ATOM 5138 O O . GLY A 1 633 ? -5.602 -8.867 -17.134 1.00 40.75 633 GLY A O 1
ATOM 5139 N N . SER A 1 634 ? -3.882 -9.830 -16.054 1.00 39.62 634 SER A N 1
ATOM 5140 C CA . SER A 1 634 ? -4.603 -10.007 -14.796 1.00 39.62 634 SER A CA 1
ATOM 5141 C C . SER A 1 634 ? -4.120 -9.051 -13.693 1.00 39.62 634 SER A C 1
ATOM 5143 O O . SER A 1 634 ? -3.048 -9.157 -13.134 1.00 39.62 634 SER A O 1
ATOM 5145 N N . SER A 1 635 ? -4.992 -8.099 -13.340 1.00 45.12 635 SER A N 1
ATOM 5146 C CA . SER A 1 635 ? -4.912 -7.185 -12.184 1.00 45.12 635 SER A CA 1
ATOM 5147 C C . SER A 1 635 ? -3.648 -6.335 -11.973 1.00 45.12 635 SER A C 1
ATOM 5149 O O . SER A 1 635 ? -2.629 -6.790 -11.486 1.00 45.12 635 SER A O 1
ATOM 5151 N N . GLU A 1 636 ? -3.838 -5.025 -12.124 1.00 44.75 636 GLU A N 1
ATOM 5152 C CA . GLU A 1 636 ? -2.981 -3.952 -11.610 1.00 44.75 636 GLU A CA 1
ATOM 5153 C C . GLU A 1 636 ? -2.599 -4.125 -10.122 1.00 44.75 636 GLU A C 1
ATOM 5155 O O . GLU A 1 636 ? -3.475 -4.144 -9.247 1.00 44.75 636 GLU A O 1
ATOM 5160 N N . ILE A 1 637 ? -1.295 -4.208 -9.835 1.00 44.66 637 ILE A N 1
ATOM 5161 C CA . ILE A 1 637 ? -0.734 -4.233 -8.476 1.00 44.66 637 ILE A CA 1
ATOM 5162 C C . ILE A 1 637 ? -0.125 -2.858 -8.163 1.00 44.66 637 ILE A C 1
ATOM 5164 O O . ILE A 1 637 ? 0.662 -2.305 -8.935 1.00 44.66 637 ILE A O 1
ATOM 5168 N N . ASN A 1 638 ? -0.507 -2.284 -7.018 1.00 46.34 638 ASN A N 1
ATOM 5169 C CA . ASN A 1 638 ? 0.088 -1.049 -6.514 1.00 46.34 638 ASN A CA 1
ATOM 5170 C C . ASN A 1 638 ? 1.389 -1.378 -5.770 1.00 46.34 638 ASN A C 1
ATOM 5172 O O . ASN A 1 638 ? 1.370 -1.710 -4.583 1.00 46.34 638 ASN A O 1
ATOM 5176 N N . ASP A 1 639 ? 2.504 -1.323 -6.494 1.00 58.72 639 ASP A N 1
ATOM 5177 C CA . ASP A 1 639 ? 3.812 -1.729 -5.984 1.00 58.72 639 ASP A CA 1
ATOM 5178 C C . ASP A 1 639 ? 4.629 -0.583 -5.368 1.00 58.72 639 ASP A C 1
ATOM 5180 O O . ASP A 1 639 ? 4.483 0.600 -5.704 1.00 58.72 639 ASP A O 1
ATOM 5184 N N . GLU A 1 640 ? 5.543 -0.960 -4.471 1.00 68.25 640 GLU A N 1
ATOM 5185 C CA . GLU A 1 640 ? 6.532 -0.070 -3.864 1.00 68.25 640 GLU A CA 1
ATOM 5186 C C . GLU A 1 640 ? 7.381 0.622 -4.951 1.00 68.25 640 GLU A C 1
ATOM 5188 O O . GLU A 1 640 ? 7.724 0.018 -5.969 1.00 68.25 640 GLU A O 1
ATOM 5193 N N . ILE A 1 641 ? 7.772 1.885 -4.735 1.00 73.12 641 ILE A N 1
ATOM 5194 C CA . ILE A 1 641 ? 8.554 2.676 -5.710 1.00 73.12 641 ILE A CA 1
ATOM 5195 C C . ILE A 1 641 ? 9.808 1.918 -6.171 1.00 73.12 641 ILE A C 1
ATOM 5197 O O . ILE A 1 641 ? 10.151 1.952 -7.349 1.00 73.12 641 ILE A O 1
ATOM 5201 N N . SER A 1 642 ? 10.465 1.185 -5.269 1.00 73.38 642 SER A N 1
ATOM 5202 C CA . SER A 1 642 ? 11.636 0.360 -5.587 1.00 73.38 642 SER A CA 1
ATOM 5203 C C . SER A 1 642 ? 11.350 -0.687 -6.670 1.00 73.38 642 SER A C 1
ATOM 5205 O O . SER A 1 642 ? 12.172 -0.865 -7.564 1.00 73.38 642 SER A O 1
ATOM 5207 N N . ILE A 1 643 ? 10.182 -1.335 -6.630 1.00 73.12 643 ILE A N 1
ATOM 5208 C CA . ILE A 1 643 ? 9.761 -2.341 -7.618 1.00 73.12 643 ILE A CA 1
ATOM 5209 C C . ILE A 1 643 ? 9.487 -1.665 -8.963 1.00 73.12 643 ILE A C 1
ATOM 5211 O O . ILE A 1 643 ? 9.985 -2.123 -9.987 1.00 73.12 643 ILE A O 1
ATOM 5215 N N . LYS A 1 644 ? 8.785 -0.525 -8.959 1.00 80.69 644 LYS A N 1
ATOM 5216 C CA . LYS A 1 644 ? 8.528 0.277 -10.170 1.00 80.69 644 LYS A CA 1
ATOM 5217 C C . LYS A 1 644 ? 9.825 0.702 -10.853 1.00 80.69 644 LYS A C 1
ATOM 5219 O O . LYS A 1 644 ? 9.965 0.550 -12.062 1.00 80.69 644 LYS A O 1
ATOM 5224 N N . LEU A 1 645 ? 10.802 1.172 -10.076 1.00 83.31 645 LEU A N 1
ATOM 5225 C CA . LEU A 1 645 ? 12.126 1.531 -10.590 1.00 83.31 645 LEU A CA 1
ATOM 5226 C C . LEU A 1 645 ? 12.867 0.311 -11.159 1.00 83.31 645 LEU A C 1
ATOM 5228 O O . LEU A 1 645 ? 13.507 0.438 -12.199 1.00 83.31 645 LEU A O 1
ATOM 5232 N N . CYS A 1 646 ? 12.790 -0.857 -10.511 1.00 80.62 646 CYS A N 1
ATOM 5233 C CA . CYS A 1 646 ? 13.381 -2.093 -11.036 1.00 80.62 646 CYS A CA 1
ATOM 5234 C C . CYS A 1 646 ? 12.727 -2.522 -12.355 1.00 80.62 646 CYS A C 1
ATOM 5236 O O . CYS A 1 646 ? 13.444 -2.741 -13.324 1.00 80.62 646 CYS A O 1
ATOM 5238 N N . SER A 1 647 ? 11.393 -2.537 -12.426 1.00 82.56 647 SER A N 1
ATOM 5239 C CA . SER A 1 647 ? 10.654 -2.889 -13.645 1.00 82.56 647 SER A CA 1
ATOM 5240 C C . SER A 1 647 ? 11.002 -1.959 -14.813 1.00 82.56 647 SER A C 1
ATOM 5242 O O . SER A 1 647 ? 11.308 -2.418 -15.913 1.00 82.56 647 SER A O 1
ATOM 5244 N N . ILE A 1 648 ? 11.054 -0.642 -14.575 1.00 86.00 648 ILE A N 1
ATOM 5245 C CA . ILE A 1 648 ? 11.466 0.326 -15.603 1.00 86.00 648 ILE A CA 1
ATOM 5246 C C . ILE A 1 648 ? 12.910 0.056 -16.052 1.00 86.00 648 ILE A C 1
ATOM 5248 O O . ILE A 1 648 ? 13.174 0.049 -17.252 1.00 86.00 648 ILE A O 1
ATOM 5252 N N . LYS A 1 649 ? 13.841 -0.218 -15.126 1.00 85.88 649 LYS A N 1
ATOM 5253 C CA . LYS A 1 649 ? 15.236 -0.568 -15.465 1.00 85.88 649 LYS A CA 1
ATOM 5254 C C . LYS A 1 649 ? 15.342 -1.848 -16.287 1.00 85.88 649 LYS A C 1
ATOM 5256 O O . LYS A 1 649 ? 16.154 -1.903 -17.205 1.00 85.88 649 LYS A O 1
ATOM 5261 N N . GLU A 1 650 ? 14.555 -2.867 -15.964 1.00 84.25 650 GLU A N 1
ATOM 5262 C CA . GLU A 1 650 ? 14.522 -4.125 -16.712 1.00 84.25 650 GLU A CA 1
ATOM 5263 C C . GLU A 1 650 ? 14.066 -3.887 -18.155 1.00 84.25 650 GLU A C 1
ATOM 5265 O O . GLU A 1 650 ? 14.781 -4.281 -19.078 1.00 84.25 650 GLU A O 1
ATOM 5270 N N . LYS A 1 651 ? 12.977 -3.130 -18.356 1.00 83.19 651 LYS A N 1
ATOM 5271 C CA . LYS A 1 651 ? 12.493 -2.757 -19.699 1.00 83.19 651 LYS A CA 1
ATOM 5272 C C . LYS A 1 651 ? 13.487 -1.884 -20.469 1.00 83.19 651 LYS A C 1
ATOM 5274 O O . LYS A 1 651 ? 13.683 -2.072 -21.669 1.00 83.19 651 LYS A O 1
ATOM 5279 N N . LEU A 1 652 ? 14.176 -0.960 -19.791 1.00 84.81 652 LEU A N 1
ATOM 5280 C CA . LEU A 1 652 ? 15.263 -0.189 -20.407 1.00 84.81 652 LEU A CA 1
ATOM 5281 C C . LEU A 1 652 ? 16.396 -1.107 -20.883 1.00 84.81 652 LEU A C 1
ATOM 5283 O O . LEU A 1 652 ? 16.852 -0.980 -22.018 1.00 84.81 652 LEU A O 1
ATOM 5287 N N . ASN A 1 653 ? 16.825 -2.052 -20.043 1.00 82.31 653 ASN A N 1
ATOM 5288 C CA . ASN A 1 653 ? 17.874 -3.009 -20.393 1.00 82.31 653 ASN A CA 1
ATOM 5289 C C . ASN A 1 653 ? 17.458 -3.922 -21.551 1.00 82.31 653 ASN A C 1
ATOM 5291 O O . ASN A 1 653 ? 18.297 -4.291 -22.370 1.00 82.31 653 ASN A O 1
ATOM 5295 N N . GLU A 1 654 ? 16.181 -4.283 -21.639 1.00 80.69 654 GLU A N 1
ATOM 5296 C CA . GLU A 1 654 ? 15.639 -5.067 -22.747 1.00 80.69 654 GLU A CA 1
ATOM 5297 C C . GLU A 1 654 ? 15.656 -4.300 -24.079 1.00 80.69 654 GLU A C 1
ATOM 5299 O O . GLU A 1 654 ? 15.984 -4.880 -25.119 1.00 80.69 654 GLU A O 1
ATOM 5304 N N . CYS A 1 655 ? 15.385 -2.991 -24.057 1.00 75.69 655 CYS A N 1
ATOM 5305 C CA . CYS A 1 655 ? 15.454 -2.124 -25.240 1.00 75.69 655 CYS A CA 1
ATOM 5306 C C . CYS A 1 655 ? 16.873 -2.055 -25.839 1.00 75.69 655 CYS A C 1
ATOM 5308 O O . CYS A 1 655 ? 17.051 -1.973 -27.057 1.00 75.69 655 CYS A O 1
ATOM 5310 N N . LEU A 1 656 ? 17.905 -2.170 -24.998 1.00 79.31 656 LEU A N 1
ATOM 5311 C CA . LEU A 1 656 ? 19.299 -2.176 -25.450 1.00 79.31 656 LEU A CA 1
ATOM 5312 C C . LEU A 1 656 ? 19.712 -3.483 -26.141 1.00 79.31 656 LEU A C 1
ATOM 5314 O O . LEU A 1 656 ? 20.733 -3.486 -26.826 1.00 79.31 656 LEU A O 1
ATOM 5318 N N . LYS A 1 657 ? 18.950 -4.571 -25.971 1.00 80.50 657 LYS A N 1
ATOM 5319 C CA . LYS A 1 657 ? 19.292 -5.895 -26.511 1.00 80.50 657 LYS A CA 1
ATOM 5320 C C . LYS A 1 657 ? 18.882 -6.070 -27.970 1.00 80.50 657 LYS A C 1
ATOM 5322 O O . LYS A 1 657 ? 18.041 -5.332 -28.462 1.00 80.50 657 LYS A O 1
ATOM 5327 N N . TYR A 1 658 ? 19.381 -7.090 -28.648 1.00 75.94 658 TYR A N 1
ATOM 5328 C CA . TYR A 1 658 ? 18.848 -7.571 -29.927 1.00 75.94 658 TYR A CA 1
ATOM 5329 C C . TYR A 1 658 ? 18.261 -8.981 -29.765 1.00 75.94 658 TYR A C 1
ATOM 5331 O O . TYR A 1 658 ? 18.570 -9.680 -28.805 1.00 75.94 658 TYR A O 1
ATOM 5339 N N . GLU A 1 659 ? 17.364 -9.400 -30.663 1.00 70.94 659 GLU A N 1
ATOM 5340 C CA . GLU A 1 659 ? 16.863 -10.782 -30.655 1.00 70.94 659 GLU A CA 1
ATOM 5341 C C . GLU A 1 659 ? 17.993 -11.741 -31.049 1.00 70.94 659 GLU A C 1
ATOM 5343 O O . GLU A 1 659 ? 18.562 -11.634 -32.136 1.00 70.94 659 GLU A O 1
ATOM 5348 N N . HIS A 1 660 ? 18.335 -12.663 -30.148 1.00 64.75 660 HIS A N 1
ATOM 5349 C CA . HIS A 1 660 ? 19.379 -13.659 -30.360 1.00 64.75 660 HIS A CA 1
ATOM 5350 C C . HIS A 1 660 ? 18.803 -14.985 -30.853 1.00 64.75 660 HIS A C 1
ATOM 5352 O O . HIS A 1 660 ? 17.728 -15.410 -30.431 1.00 64.75 660 HIS A O 1
ATOM 5358 N N . TYR A 1 661 ? 19.573 -15.688 -31.683 1.00 54.78 661 TYR A N 1
ATOM 5359 C CA . TYR A 1 661 ? 19.309 -17.093 -31.989 1.00 54.78 661 TYR A CA 1
ATOM 5360 C C . TYR A 1 661 ? 19.645 -17.970 -30.774 1.00 54.78 661 TYR A C 1
ATOM 5362 O O . TYR A 1 661 ? 20.574 -17.657 -30.029 1.00 54.78 661 TYR A O 1
ATOM 5370 N N . SER A 1 662 ? 18.937 -19.090 -30.603 1.00 51.09 662 SER A N 1
ATOM 5371 C CA . SER A 1 662 ? 19.130 -20.032 -29.486 1.00 51.09 662 SER A CA 1
ATOM 5372 C C . SER A 1 662 ? 20.542 -20.634 -29.412 1.00 51.09 662 SER A C 1
ATOM 5374 O O . SER A 1 662 ? 20.982 -21.041 -28.340 1.00 51.09 662 SER A O 1
ATOM 5376 N N . ASP A 1 663 ? 21.276 -20.653 -30.526 1.00 52.03 663 ASP A N 1
ATOM 5377 C CA . ASP A 1 663 ? 22.655 -21.130 -30.595 1.00 52.03 663 ASP A CA 1
ATOM 5378 C C . ASP A 1 663 ? 23.669 -20.020 -30.254 1.00 52.03 663 ASP A C 1
ATOM 5380 O O . ASP A 1 663 ? 23.936 -19.109 -31.043 1.00 52.03 663 ASP A O 1
ATOM 5384 N N . THR A 1 664 ? 24.285 -20.110 -29.074 1.00 52.62 664 THR A N 1
ATOM 5385 C CA . THR A 1 664 ? 25.302 -19.160 -28.589 1.00 52.62 664 THR A CA 1
ATOM 5386 C C . THR A 1 664 ? 26.613 -19.197 -29.377 1.00 52.62 664 THR A C 1
ATOM 5388 O O . THR A 1 664 ? 27.405 -18.260 -29.268 1.00 52.62 664 THR A O 1
ATOM 5391 N N . SER A 1 665 ? 26.843 -20.228 -30.197 1.00 54.75 665 SER A N 1
ATOM 5392 C CA . SER A 1 665 ? 28.024 -20.340 -31.064 1.00 54.75 665 SER A CA 1
ATOM 5393 C C . SER A 1 665 ? 27.864 -19.629 -32.414 1.00 54.75 665 SER A C 1
ATOM 5395 O O . SER A 1 665 ? 28.830 -19.516 -33.173 1.00 54.75 665 SER A O 1
ATOM 5397 N N . ASN A 1 666 ? 26.667 -19.101 -32.705 1.00 64.56 666 ASN A N 1
ATOM 5398 C CA . ASN A 1 666 ? 26.386 -18.396 -33.948 1.00 64.56 666 ASN A CA 1
ATOM 5399 C C . ASN A 1 666 ? 27.178 -17.067 -34.024 1.00 64.56 666 ASN A C 1
ATOM 5401 O O . ASN A 1 666 ? 26.955 -16.177 -33.197 1.00 64.56 666 ASN A O 1
ATOM 5405 N N . PRO A 1 667 ? 28.051 -16.865 -35.033 1.00 64.56 667 PRO A N 1
ATOM 5406 C CA . PRO A 1 667 ? 28.821 -15.628 -35.205 1.00 64.56 667 PRO A CA 1
ATOM 5407 C C . PRO A 1 667 ? 27.959 -14.358 -35.293 1.00 64.56 667 PRO A C 1
ATOM 5409 O O . PRO A 1 667 ? 28.409 -13.275 -34.912 1.00 64.56 667 PRO A O 1
ATOM 5412 N N . ARG A 1 668 ? 26.698 -14.488 -35.729 1.00 68.88 668 ARG A N 1
ATOM 5413 C CA . ARG A 1 668 ? 25.710 -13.403 -35.738 1.00 68.88 668 ARG A CA 1
ATOM 5414 C C . ARG A 1 668 ? 25.376 -12.909 -34.335 1.00 68.88 668 ARG A C 1
ATOM 5416 O O . ARG A 1 668 ? 25.279 -11.703 -34.134 1.00 68.88 668 ARG A O 1
ATOM 5423 N N . ASN A 1 669 ? 25.260 -13.809 -33.355 1.00 74.12 669 ASN A N 1
ATOM 5424 C CA . ASN A 1 669 ? 24.984 -13.427 -31.970 1.00 74.12 669 ASN A CA 1
ATOM 5425 C C . ASN A 1 669 ? 26.117 -12.564 -31.392 1.00 74.12 669 ASN A C 1
ATOM 5427 O O . ASN A 1 669 ? 25.831 -11.587 -30.705 1.00 74.12 669 ASN A O 1
ATOM 5431 N N . ALA A 1 670 ? 27.377 -12.840 -31.750 1.00 72.69 670 ALA A N 1
ATOM 5432 C CA . ALA A 1 670 ? 28.513 -12.003 -31.357 1.00 72.69 670 ALA A CA 1
ATOM 5433 C C . ALA A 1 670 ? 28.443 -10.586 -31.965 1.00 72.69 670 ALA A C 1
ATOM 5435 O O . ALA A 1 670 ? 28.758 -9.608 -31.292 1.00 72.69 670 ALA A O 1
ATOM 5436 N N . LYS A 1 671 ? 27.976 -10.442 -33.214 1.00 73.75 671 LYS A N 1
ATOM 5437 C CA . LYS A 1 671 ? 27.800 -9.122 -33.855 1.00 73.75 671 LYS A CA 1
ATOM 5438 C C . LYS A 1 671 ? 26.604 -8.344 -33.334 1.00 73.75 671 LYS A C 1
ATOM 5440 O O . LYS A 1 671 ? 26.690 -7.127 -33.193 1.00 73.75 671 LYS A O 1
ATOM 5445 N N . LEU A 1 672 ? 25.527 -9.038 -32.985 1.00 77.62 672 LEU A N 1
ATOM 5446 C CA . LEU A 1 672 ? 24.412 -8.427 -32.272 1.00 77.62 672 LEU A CA 1
ATOM 5447 C C . LEU A 1 672 ? 24.859 -7.921 -30.893 1.00 77.62 672 LEU A C 1
ATOM 5449 O O . LEU A 1 672 ? 24.560 -6.781 -30.568 1.00 77.62 672 LEU A O 1
ATOM 5453 N N . GLN A 1 673 ? 25.669 -8.681 -30.145 1.00 80.81 673 GLN A N 1
ATOM 5454 C CA . GLN A 1 673 ? 26.258 -8.218 -28.875 1.00 80.81 673 GLN A CA 1
ATOM 5455 C C . GLN A 1 673 ? 27.146 -6.974 -29.044 1.00 80.81 673 GLN A C 1
ATOM 5457 O O . GLN A 1 673 ? 27.102 -6.070 -28.210 1.00 80.81 673 GLN A O 1
ATOM 5462 N N . GLU A 1 674 ? 27.924 -6.885 -30.128 1.00 80.50 674 GLU A N 1
ATOM 5463 C CA . GLU A 1 674 ? 28.693 -5.674 -30.444 1.00 80.50 674 GLU A CA 1
ATOM 5464 C C . GLU A 1 674 ? 27.773 -4.463 -30.747 1.00 80.50 674 GLU A C 1
ATOM 5466 O O . GLU A 1 674 ? 28.079 -3.337 -30.351 1.00 80.50 674 GLU A O 1
ATOM 5471 N N . LEU A 1 675 ? 26.607 -4.665 -31.379 1.00 80.44 675 LEU A N 1
ATOM 5472 C CA . LEU A 1 675 ? 25.601 -3.604 -31.564 1.00 80.44 675 LEU A CA 1
ATOM 5473 C C . LEU A 1 675 ? 24.911 -3.191 -30.254 1.00 80.44 675 LEU A C 1
ATOM 5475 O O . LEU A 1 675 ? 24.676 -1.999 -30.039 1.00 80.44 675 LEU A O 1
ATOM 5479 N N . GLU A 1 676 ? 24.611 -4.140 -29.364 1.00 85.88 676 GLU A N 1
ATOM 5480 C CA . GLU A 1 676 ? 24.092 -3.837 -28.020 1.00 85.88 676 GLU A CA 1
ATOM 5481 C C . GLU A 1 676 ? 25.057 -2.936 -27.241 1.00 85.88 676 GLU A C 1
ATOM 5483 O O . GLU A 1 676 ? 24.644 -2.000 -26.551 1.00 85.88 676 GLU A O 1
ATOM 5488 N N . GLU A 1 677 ? 26.358 -3.183 -27.384 1.00 86.12 677 GLU A N 1
ATOM 5489 C CA . GLU A 1 677 ? 27.395 -2.391 -26.732 1.00 86.12 677 GLU A CA 1
ATOM 5490 C C . GLU A 1 677 ? 27.462 -0.957 -27.287 1.00 86.12 677 GLU A C 1
ATOM 5492 O O . GLU A 1 677 ? 27.657 -0.022 -26.509 1.00 86.12 677 GLU A O 1
ATOM 5497 N N . ILE A 1 678 ? 27.195 -0.728 -28.583 1.00 83.81 678 ILE A N 1
ATOM 5498 C CA . ILE A 1 678 ? 27.017 0.642 -29.112 1.00 83.81 678 ILE A CA 1
ATOM 5499 C C . ILE A 1 678 ? 25.840 1.340 -28.436 1.00 83.81 678 ILE A C 1
ATOM 5501 O O . ILE A 1 678 ? 25.965 2.510 -28.062 1.00 83.81 678 ILE A O 1
ATOM 5505 N N . ARG A 1 679 ? 24.700 0.654 -28.275 1.00 86.44 679 ARG A N 1
ATOM 5506 C CA . ARG A 1 679 ? 23.519 1.234 -27.614 1.00 86.44 679 ARG A CA 1
ATOM 5507 C C . ARG A 1 679 ? 23.837 1.650 -26.178 1.00 86.44 679 ARG A C 1
ATOM 5509 O O . ARG A 1 679 ? 23.490 2.766 -25.793 1.00 86.44 679 ARG A O 1
ATOM 5516 N N . ARG A 1 680 ? 24.575 0.821 -25.427 1.00 86.94 680 ARG A N 1
ATOM 5517 C CA . ARG A 1 680 ? 25.054 1.149 -24.067 1.00 86.94 680 ARG A CA 1
ATOM 5518 C C . ARG A 1 680 ? 26.007 2.338 -24.053 1.00 86.94 680 ARG A C 1
ATOM 5520 O O . ARG A 1 680 ? 25.768 3.300 -23.334 1.00 86.94 680 ARG A O 1
ATOM 5527 N N . LYS A 1 681 ? 27.036 2.327 -24.904 1.00 85.19 681 LYS A N 1
ATOM 5528 C CA . LYS A 1 681 ? 28.011 3.425 -24.974 1.00 85.19 681 LYS A CA 1
ATOM 5529 C C . LYS A 1 681 ? 27.361 4.752 -25.366 1.00 85.19 681 LYS A C 1
ATOM 5531 O O . LYS A 1 681 ? 27.692 5.791 -24.798 1.00 85.19 681 LYS A O 1
ATOM 5536 N N . ARG A 1 682 ? 26.401 4.736 -26.302 1.00 85.38 682 ARG A N 1
ATOM 5537 C CA . ARG A 1 682 ? 25.597 5.923 -26.630 1.00 85.38 682 ARG A CA 1
ATOM 5538 C C . ARG A 1 682 ? 24.803 6.404 -25.417 1.00 85.38 682 ARG A C 1
ATOM 5540 O O . ARG A 1 682 ? 24.797 7.603 -25.165 1.00 85.38 682 ARG A O 1
ATOM 5547 N N . LEU A 1 683 ? 24.156 5.500 -24.687 1.00 86.75 683 LEU A N 1
ATOM 5548 C CA . LEU A 1 683 ? 23.398 5.843 -23.485 1.00 86.75 683 LEU A CA 1
ATOM 5549 C C . LEU A 1 683 ? 24.285 6.500 -22.415 1.00 86.75 683 LEU A C 1
ATOM 5551 O O . LEU A 1 683 ? 23.910 7.540 -21.878 1.00 86.75 683 LEU A O 1
ATOM 5555 N N . ASP A 1 684 ? 25.476 5.955 -22.161 1.00 85.88 684 ASP A N 1
ATOM 5556 C CA . ASP A 1 684 ? 26.433 6.517 -21.197 1.00 85.88 684 ASP A CA 1
ATOM 5557 C C . ASP A 1 684 ? 26.851 7.950 -21.568 1.00 85.88 684 ASP A C 1
ATOM 5559 O O . ASP A 1 684 ? 26.879 8.840 -20.714 1.00 85.88 684 ASP A O 1
ATOM 5563 N N . PHE A 1 685 ? 27.110 8.199 -22.856 1.00 85.19 685 PHE A N 1
ATOM 5564 C CA . PHE A 1 685 ? 27.404 9.542 -23.363 1.00 85.19 685 PHE A CA 1
ATOM 5565 C C . PHE A 1 685 ? 26.245 10.525 -23.132 1.00 85.19 685 PHE A C 1
ATOM 5567 O O . PHE A 1 685 ? 26.476 11.658 -22.712 1.00 85.19 685 PHE A O 1
ATOM 5574 N N . GLU A 1 686 ? 25.002 10.103 -23.368 1.00 86.62 686 GLU A N 1
ATOM 5575 C CA . GLU A 1 686 ? 23.818 10.951 -23.167 1.00 86.62 686 GLU A CA 1
ATOM 5576 C C . GLU A 1 686 ? 23.575 11.266 -21.687 1.00 86.62 686 GLU A C 1
ATOM 5578 O O . GLU A 1 686 ? 23.250 12.401 -21.331 1.00 86.62 686 GLU A O 1
ATOM 5583 N N . ILE A 1 687 ? 23.786 10.286 -20.804 1.00 85.69 687 ILE A N 1
ATOM 5584 C CA . ILE A 1 687 ? 23.710 10.477 -19.349 1.00 85.69 687 ILE A CA 1
ATOM 5585 C C . ILE A 1 687 ? 24.720 11.540 -18.901 1.00 85.69 687 ILE A C 1
ATOM 5587 O O . ILE A 1 687 ? 24.368 12.450 -18.142 1.00 85.69 687 ILE A O 1
ATOM 5591 N N . ASP A 1 688 ? 25.962 11.448 -19.379 1.00 82.62 688 ASP A N 1
ATOM 5592 C CA . ASP A 1 688 ? 27.012 12.427 -19.086 1.00 82.62 688 ASP A CA 1
ATOM 5593 C C . ASP A 1 688 ? 26.665 13.822 -19.629 1.00 82.62 688 ASP A C 1
ATOM 5595 O O . ASP A 1 688 ? 26.859 14.825 -18.931 1.00 82.62 688 ASP A O 1
ATOM 5599 N N . LEU A 1 689 ? 26.097 13.895 -20.837 1.00 80.94 689 LEU A N 1
ATOM 5600 C CA . LEU A 1 689 ? 25.690 15.151 -21.465 1.00 80.94 689 LEU A CA 1
ATOM 5601 C C . LEU A 1 689 ? 24.567 15.850 -20.682 1.00 80.94 689 LEU A C 1
ATOM 5603 O O . LEU A 1 689 ? 24.651 17.060 -20.446 1.00 80.94 689 LEU A O 1
ATOM 5607 N N . ILE A 1 690 ? 23.554 15.103 -20.224 1.00 80.44 690 ILE A N 1
ATOM 5608 C CA . ILE A 1 690 ? 22.464 15.632 -19.385 1.00 80.44 690 ILE A CA 1
ATOM 5609 C C . ILE A 1 690 ? 23.016 16.145 -18.053 1.00 80.44 690 ILE A C 1
ATOM 5611 O O . ILE A 1 690 ? 22.792 17.307 -17.709 1.00 80.44 690 ILE A O 1
ATOM 5615 N N . LYS A 1 691 ? 23.810 15.329 -17.340 1.00 78.44 691 LYS A N 1
ATOM 5616 C CA . LYS A 1 691 ? 24.454 15.736 -16.075 1.00 78.44 691 LYS A CA 1
ATOM 5617 C C . LYS A 1 691 ? 25.274 17.015 -16.238 1.00 78.44 691 LYS A C 1
ATOM 5619 O O . LYS A 1 691 ? 25.369 17.817 -15.312 1.00 78.44 691 LYS A O 1
ATOM 5624 N N . ARG A 1 692 ? 25.894 17.215 -17.401 1.00 76.75 692 ARG A N 1
ATOM 5625 C CA . ARG A 1 692 ? 26.665 18.422 -17.710 1.00 76.75 692 ARG A CA 1
ATOM 5626 C C . ARG A 1 692 ? 25.778 19.639 -17.962 1.00 76.75 692 ARG A C 1
ATOM 5628 O O . ARG A 1 692 ? 26.108 20.703 -17.446 1.00 76.75 692 ARG A O 1
ATOM 5635 N N . ARG A 1 693 ? 24.679 19.504 -18.712 1.00 75.81 693 ARG A N 1
ATOM 5636 C CA . ARG A 1 693 ? 23.713 20.602 -18.935 1.00 75.81 693 ARG A CA 1
ATOM 5637 C C . ARG A 1 693 ? 23.123 21.117 -17.619 1.00 75.81 693 ARG A C 1
ATOM 5639 O O . ARG A 1 693 ? 22.916 22.313 -17.487 1.00 75.81 693 ARG A O 1
ATOM 5646 N N . GLU A 1 694 ? 22.954 20.241 -16.632 1.00 74.00 694 GLU A N 1
ATOM 5647 C CA . GLU A 1 694 ? 22.472 20.611 -15.292 1.00 74.00 694 GLU A CA 1
ATOM 5648 C C . GLU A 1 694 ? 23.540 21.258 -14.388 1.00 74.00 694 GLU A C 1
ATOM 5650 O O . GLU A 1 694 ? 23.188 21.974 -13.457 1.00 74.00 694 GLU A O 1
ATOM 5655 N N . ASN A 1 695 ? 24.836 21.026 -14.643 1.00 69.75 695 ASN A N 1
ATOM 5656 C CA . ASN A 1 695 ? 25.955 21.509 -13.811 1.00 69.75 695 ASN A CA 1
ATOM 5657 C C . ASN A 1 695 ? 26.823 22.598 -14.490 1.00 69.75 695 ASN A C 1
ATOM 5659 O O . ASN A 1 695 ? 27.872 22.973 -13.963 1.00 69.75 695 ASN A O 1
ATOM 5663 N N . GLU A 1 696 ? 26.426 23.063 -15.680 1.00 59.66 696 GLU A N 1
ATOM 5664 C CA . GLU A 1 696 ? 27.008 24.178 -16.454 1.00 59.66 696 GLU A CA 1
ATOM 5665 C C . GLU A 1 696 ? 28.524 24.108 -16.782 1.00 59.66 696 GLU A C 1
ATOM 5667 O O . GLU A 1 696 ? 29.126 25.113 -17.163 1.00 59.66 696 GLU A O 1
ATOM 5672 N N . LYS A 1 697 ? 29.189 22.940 -16.699 1.00 63.03 697 LYS A N 1
ATOM 5673 C CA . LYS A 1 697 ? 30.632 22.797 -17.023 1.00 63.03 697 LYS A CA 1
ATOM 5674 C C . LYS A 1 697 ? 30.956 21.525 -17.808 1.00 63.03 697 LYS A C 1
ATOM 5676 O O . LYS A 1 697 ? 30.633 20.424 -17.371 1.00 63.03 697 LYS A O 1
ATOM 5681 N N . TRP A 1 698 ? 31.655 21.665 -18.942 1.00 62.09 698 TRP A N 1
ATOM 5682 C CA . TRP A 1 698 ? 32.225 20.521 -19.669 1.00 62.09 698 TRP A CA 1
ATOM 5683 C C . TRP A 1 698 ? 33.313 19.858 -18.819 1.00 62.09 698 TRP A C 1
ATOM 5685 O O . TRP A 1 698 ? 34.251 20.522 -18.379 1.00 62.09 698 TRP A O 1
ATOM 5695 N N . ASN A 1 699 ? 33.179 18.559 -18.552 1.00 62.41 699 ASN A N 1
ATOM 5696 C CA . ASN A 1 699 ? 34.072 17.832 -17.655 1.00 62.41 699 ASN A CA 1
ATOM 5697 C C . ASN A 1 699 ? 34.839 16.719 -18.391 1.00 62.41 699 ASN A C 1
ATOM 5699 O O . ASN A 1 699 ? 34.508 16.322 -19.509 1.00 62.41 699 ASN A O 1
ATOM 5703 N N . LYS A 1 700 ? 35.878 16.185 -17.736 1.00 66.19 700 LYS A N 1
ATOM 5704 C CA . LYS A 1 700 ? 36.691 15.080 -18.270 1.00 66.19 700 LYS A CA 1
ATOM 5705 C C . LYS A 1 700 ? 35.873 13.808 -18.558 1.00 66.19 700 LYS A C 1
ATOM 5707 O O . LYS A 1 700 ? 36.320 13.005 -19.369 1.00 66.19 700 LYS A O 1
ATOM 5712 N N . SER A 1 701 ? 34.703 13.629 -17.929 1.00 69.00 701 SER A N 1
ATOM 5713 C CA . SER A 1 701 ? 33.816 12.477 -18.159 1.00 69.00 701 SER A CA 1
ATOM 5714 C C . SER A 1 701 ? 33.162 12.540 -19.536 1.00 69.00 701 SER A C 1
ATOM 5716 O O . SER A 1 701 ? 33.314 11.598 -20.298 1.00 69.00 701 SER A O 1
ATOM 5718 N N . CYS A 1 702 ? 32.572 13.682 -19.913 1.00 68.88 702 CYS A N 1
ATOM 5719 C CA . CYS A 1 702 ? 31.948 13.875 -21.232 1.00 68.88 702 CYS A CA 1
ATOM 5720 C C . CYS A 1 702 ? 32.945 13.662 -22.379 1.00 68.88 702 CYS A C 1
ATOM 5722 O O . CYS A 1 702 ? 32.645 13.014 -23.378 1.00 68.88 702 CYS A O 1
ATOM 5724 N N . ALA A 1 703 ? 34.167 14.186 -22.230 1.00 67.25 703 ALA A N 1
ATOM 5725 C CA . ALA A 1 703 ? 35.229 13.975 -23.214 1.00 67.25 703 ALA A CA 1
ATOM 5726 C C . ALA A 1 703 ? 35.649 12.495 -23.306 1.00 67.25 703 ALA A C 1
ATOM 5728 O O . ALA A 1 703 ? 35.975 12.004 -24.389 1.00 67.25 703 ALA A O 1
ATOM 5729 N N . LYS A 1 704 ? 35.637 11.780 -22.175 1.00 74.19 704 LYS A N 1
ATOM 5730 C CA . LYS A 1 704 ? 35.971 10.357 -22.097 1.00 74.19 704 LYS A CA 1
ATOM 5731 C C . LYS A 1 704 ? 34.878 9.485 -22.719 1.00 74.19 704 LYS A C 1
ATOM 5733 O O . LYS A 1 704 ? 35.209 8.666 -23.570 1.00 74.19 704 LYS A O 1
ATOM 5738 N N . SER A 1 705 ? 33.609 9.691 -22.370 1.00 74.44 705 SER A N 1
ATOM 5739 C CA . SER A 1 705 ? 32.490 8.937 -22.948 1.00 74.44 705 SER A CA 1
ATOM 5740 C C . SER A 1 705 ? 32.362 9.195 -24.450 1.00 74.44 705 SER A C 1
ATOM 5742 O O . SER A 1 705 ? 32.268 8.240 -25.219 1.00 74.44 705 SER A O 1
ATOM 5744 N N . LEU A 1 706 ? 32.511 10.448 -24.906 1.00 74.62 706 LEU A N 1
ATOM 5745 C CA . LEU A 1 706 ? 32.586 10.776 -26.337 1.00 74.62 706 LEU A CA 1
ATOM 5746 C C . LEU A 1 706 ? 33.698 9.988 -27.050 1.00 74.62 706 LEU A C 1
ATOM 5748 O O . LEU A 1 706 ? 33.464 9.398 -28.105 1.00 74.62 706 LEU A O 1
ATOM 5752 N N . LYS A 1 707 ? 34.904 9.949 -26.469 1.00 71.25 707 LYS A N 1
ATOM 5753 C CA . LYS A 1 707 ? 36.031 9.174 -27.007 1.00 71.25 707 LYS A CA 1
ATOM 5754 C C . LYS A 1 707 ? 35.708 7.681 -27.085 1.00 71.25 707 LYS A C 1
ATOM 5756 O O . LYS A 1 707 ? 35.998 7.063 -28.105 1.00 71.25 707 LYS A O 1
ATOM 5761 N N . GLU A 1 708 ? 35.121 7.118 -26.034 1.00 75.75 708 GLU A N 1
ATOM 5762 C CA . GLU A 1 708 ? 34.792 5.692 -25.946 1.00 75.75 708 GLU A CA 1
ATOM 5763 C C . GLU A 1 708 ? 33.749 5.273 -26.987 1.00 75.75 708 GLU A C 1
ATOM 5765 O O . GLU A 1 708 ? 33.965 4.275 -27.677 1.00 75.75 708 GLU A O 1
ATOM 5770 N N . VAL A 1 709 ? 32.667 6.047 -27.165 1.00 77.19 709 VAL A N 1
ATOM 5771 C CA . VAL A 1 709 ? 31.660 5.756 -28.204 1.00 77.19 709 VAL A CA 1
ATOM 5772 C C . VAL A 1 709 ? 32.301 5.787 -29.589 1.00 77.19 709 VAL A C 1
ATOM 5774 O O . VAL A 1 709 ? 32.134 4.864 -30.383 1.00 77.19 709 VAL A O 1
ATOM 5777 N N . ILE A 1 710 ? 33.071 6.835 -29.879 1.00 70.38 710 ILE A N 1
ATOM 5778 C CA . ILE A 1 710 ? 33.652 7.050 -31.205 1.00 70.38 710 ILE A CA 1
ATOM 5779 C C . ILE A 1 710 ? 34.720 6.004 -31.545 1.00 70.38 710 ILE A C 1
ATOM 5781 O O . ILE A 1 710 ? 34.765 5.512 -32.676 1.00 70.38 710 ILE A O 1
ATOM 5785 N N . GLN A 1 711 ? 35.567 5.639 -30.581 1.00 70.69 711 GLN A N 1
ATOM 5786 C CA . GLN A 1 711 ? 36.560 4.584 -30.767 1.00 70.69 711 GLN A CA 1
ATOM 5787 C C . GLN A 1 711 ? 35.881 3.240 -31.053 1.00 70.69 711 GLN A C 1
ATOM 5789 O O . GLN A 1 711 ? 36.262 2.554 -32.002 1.00 70.69 711 GLN A O 1
ATOM 5794 N N . TYR A 1 712 ? 34.840 2.907 -30.290 1.00 76.44 712 TYR A N 1
ATOM 5795 C CA . TYR A 1 712 ? 34.124 1.647 -30.449 1.00 76.44 712 TYR A CA 1
ATOM 5796 C C . TYR A 1 712 ? 33.381 1.556 -31.790 1.00 76.44 712 TYR A C 1
ATOM 5798 O O . TYR A 1 712 ? 33.438 0.526 -32.455 1.00 76.44 712 TYR A O 1
ATOM 5806 N N . LEU A 1 713 ? 32.754 2.649 -32.245 1.00 70.50 713 LEU A N 1
ATOM 5807 C CA . LEU A 1 713 ? 32.107 2.708 -33.563 1.00 70.50 713 LEU A CA 1
ATOM 5808 C C . LEU A 1 713 ? 33.082 2.409 -34.706 1.00 70.50 713 LEU A C 1
ATOM 5810 O O . LEU A 1 713 ? 32.733 1.708 -35.656 1.00 70.50 713 LEU A O 1
ATOM 5814 N N . ARG A 1 714 ? 34.311 2.925 -34.609 1.00 68.12 714 ARG A N 1
ATOM 5815 C CA . ARG A 1 714 ? 35.364 2.657 -35.592 1.00 68.12 714 ARG A CA 1
ATOM 5816 C C . ARG A 1 714 ? 35.795 1.193 -35.574 1.00 68.12 714 ARG A C 1
ATOM 5818 O O . ARG A 1 714 ? 35.890 0.581 -36.632 1.00 68.12 714 ARG A O 1
ATOM 5825 N N . GLU A 1 715 ? 36.060 0.651 -34.390 1.00 69.25 715 GLU A N 1
ATOM 5826 C CA . GLU A 1 715 ? 36.469 -0.748 -34.222 1.00 69.25 715 GLU A CA 1
ATOM 5827 C C . GLU A 1 715 ? 35.386 -1.706 -34.737 1.00 69.25 715 GLU A C 1
ATOM 5829 O O . GLU A 1 715 ? 35.701 -2.648 -35.466 1.00 69.25 715 GLU A O 1
ATOM 5834 N N . LEU A 1 716 ? 34.108 -1.426 -34.449 1.00 69.25 716 LEU A N 1
ATOM 5835 C CA . LEU A 1 716 ? 32.999 -2.234 -34.952 1.00 69.25 716 LEU A CA 1
ATOM 5836 C C . LEU A 1 716 ? 32.914 -2.206 -36.477 1.00 69.25 716 LEU A C 1
ATOM 5838 O O . LEU A 1 716 ? 32.763 -3.254 -37.108 1.00 69.25 716 LEU A O 1
ATOM 5842 N N . LEU A 1 717 ? 33.021 -1.018 -37.074 1.00 65.38 717 LEU A N 1
ATOM 5843 C CA . LEU A 1 717 ? 33.005 -0.873 -38.525 1.00 65.38 717 LEU A CA 1
ATOM 5844 C C . LEU A 1 717 ? 34.128 -1.705 -39.166 1.00 65.38 717 LEU A C 1
ATOM 5846 O O . LEU A 1 717 ? 33.871 -2.488 -40.082 1.00 65.38 717 LEU A O 1
ATOM 5850 N N . ASP A 1 718 ? 35.349 -1.611 -38.633 1.00 62.72 718 ASP A N 1
ATOM 5851 C CA . ASP A 1 718 ? 36.499 -2.393 -39.099 1.00 62.72 718 ASP A CA 1
ATOM 5852 C C . ASP A 1 718 ? 36.246 -3.909 -38.963 1.00 62.72 718 ASP A C 1
ATOM 5854 O O . ASP A 1 718 ? 36.530 -4.684 -39.886 1.00 62.72 718 ASP A O 1
ATOM 5858 N N . HIS A 1 719 ? 35.675 -4.342 -37.834 1.00 66.19 719 HIS A N 1
ATOM 5859 C CA . HIS A 1 719 ? 35.366 -5.744 -37.550 1.00 66.19 719 HIS A CA 1
ATOM 5860 C C . HIS A 1 719 ? 34.277 -6.324 -38.456 1.00 66.19 719 HIS A C 1
ATOM 5862 O O . HIS A 1 719 ? 34.412 -7.462 -38.905 1.00 66.19 719 HIS A O 1
ATOM 5868 N N . VAL A 1 720 ? 33.205 -5.579 -38.729 1.00 61.25 720 VAL A N 1
ATOM 5869 C CA . VAL A 1 720 ? 32.068 -6.048 -39.541 1.00 61.25 720 VAL A CA 1
ATOM 5870 C C . VAL A 1 720 ? 32.463 -6.193 -41.005 1.00 61.25 720 VAL A C 1
ATOM 5872 O O . VAL A 1 720 ? 32.141 -7.202 -41.631 1.00 61.25 720 VAL A O 1
ATOM 5875 N N . ILE A 1 721 ? 33.246 -5.249 -41.529 1.00 59.50 721 ILE A N 1
ATOM 5876 C CA . ILE A 1 721 ? 33.782 -5.342 -42.893 1.00 59.50 721 ILE A CA 1
ATOM 5877 C C . ILE A 1 721 ? 34.729 -6.557 -43.002 1.00 59.50 721 ILE A C 1
ATOM 5879 O O . ILE A 1 721 ? 34.657 -7.323 -43.967 1.00 59.50 721 ILE A O 1
ATOM 5883 N N . CYS A 1 722 ? 35.576 -6.798 -41.991 1.00 58.38 722 CYS A N 1
ATOM 5884 C CA . CYS A 1 722 ? 36.426 -7.995 -41.948 1.00 58.38 722 CYS A CA 1
ATOM 5885 C C . CYS A 1 722 ? 35.619 -9.299 -41.810 1.00 58.38 722 CYS A C 1
ATOM 5887 O O . CYS A 1 722 ? 35.987 -10.311 -42.406 1.00 58.38 722 CYS A O 1
ATOM 5889 N N . PHE A 1 723 ? 34.524 -9.290 -41.048 1.00 57.44 723 PHE A N 1
ATOM 5890 C CA . PHE A 1 723 ? 33.633 -10.438 -40.881 1.00 57.44 723 PHE A CA 1
ATOM 5891 C C . PHE A 1 723 ? 32.920 -10.801 -42.189 1.00 57.44 723 PHE A C 1
ATOM 5893 O O . PHE A 1 723 ? 33.002 -11.950 -42.612 1.00 57.44 723 PHE A O 1
ATOM 5900 N N . TYR A 1 724 ? 32.315 -9.831 -42.883 1.00 56.84 724 TYR A N 1
ATOM 5901 C CA . TYR A 1 724 ? 31.658 -10.058 -44.178 1.00 56.84 724 TYR A CA 1
ATOM 5902 C C . TYR A 1 724 ? 32.617 -10.688 -45.203 1.00 56.84 724 TYR A C 1
ATOM 5904 O O . TYR A 1 724 ? 32.267 -11.645 -45.898 1.00 56.84 724 TYR A O 1
ATOM 5912 N N . LYS A 1 725 ? 33.876 -10.228 -45.223 1.00 54.38 725 LYS A N 1
ATOM 5913 C CA . LYS A 1 725 ? 34.945 -10.823 -46.039 1.00 54.38 725 LYS A CA 1
ATOM 5914 C C . LYS A 1 725 ? 35.178 -12.305 -45.714 1.00 54.38 725 LYS A C 1
ATOM 5916 O O . LYS A 1 725 ? 35.354 -13.113 -46.622 1.00 54.38 725 LYS A O 1
ATOM 5921 N N . ASN A 1 726 ? 35.188 -12.673 -44.439 1.00 54.41 726 ASN A N 1
ATOM 5922 C CA . ASN A 1 726 ? 35.477 -14.046 -44.028 1.00 54.41 726 ASN A CA 1
ATOM 5923 C C . ASN A 1 726 ? 34.271 -14.983 -44.219 1.00 54.41 726 ASN A C 1
ATOM 5925 O O . ASN A 1 726 ? 34.449 -16.115 -44.670 1.00 54.41 726 ASN A O 1
ATOM 5929 N N . SER A 1 727 ? 33.059 -14.516 -43.907 1.00 50.91 727 SER A N 1
ATOM 5930 C CA . SER A 1 727 ? 31.847 -15.348 -43.851 1.00 50.91 727 SER A CA 1
ATOM 5931 C C . SER A 1 727 ? 31.148 -15.498 -45.205 1.00 50.91 727 SER A C 1
ATOM 5933 O O . SER A 1 727 ? 30.763 -16.610 -45.569 1.00 50.91 727 SER A O 1
ATOM 5935 N N . VAL A 1 728 ? 31.043 -14.412 -45.983 1.00 49.94 728 VAL A N 1
ATOM 5936 C CA . VAL A 1 728 ? 30.335 -14.401 -47.279 1.00 49.94 728 VAL A CA 1
ATOM 5937 C C . VAL A 1 728 ? 31.287 -14.688 -48.442 1.00 49.94 728 VAL A C 1
ATOM 5939 O O . VAL A 1 728 ? 30.926 -15.402 -49.373 1.00 49.94 728 VAL A O 1
ATOM 5942 N N . LEU A 1 729 ? 32.530 -14.195 -48.375 1.00 48.91 729 LEU A N 1
ATOM 5943 C CA . LEU A 1 729 ? 33.473 -14.266 -49.501 1.00 48.91 729 LEU A CA 1
ATOM 5944 C C . LEU A 1 729 ? 34.529 -15.390 -49.378 1.00 48.91 729 LEU A C 1
ATOM 5946 O O . LEU A 1 729 ? 35.245 -15.655 -50.339 1.00 48.91 729 LEU A O 1
ATOM 5950 N N . LYS A 1 730 ? 34.612 -16.077 -48.224 1.00 50.56 730 LYS A N 1
ATOM 5951 C CA . LYS A 1 730 ? 35.376 -17.321 -47.952 1.00 50.56 730 LYS A CA 1
ATOM 5952 C C . LYS A 1 730 ? 36.800 -17.440 -48.543 1.00 50.56 730 LYS A C 1
ATOM 5954 O O . LYS A 1 730 ? 37.226 -18.558 -48.829 1.00 50.56 730 LYS A O 1
ATOM 5959 N N . GLN A 1 731 ? 37.587 -16.361 -48.658 1.00 44.12 731 GLN A N 1
ATOM 5960 C CA . GLN A 1 731 ? 39.020 -16.454 -49.003 1.00 44.12 731 GLN A CA 1
ATOM 5961 C C . GLN A 1 731 ? 39.926 -15.372 -48.347 1.00 44.12 731 GLN A C 1
ATOM 5963 O O . GLN A 1 731 ? 39.666 -14.171 -48.404 1.00 44.12 731 GLN A O 1
ATOM 5968 N N . PHE A 1 732 ? 41.052 -15.857 -47.795 1.00 40.75 732 PHE A N 1
ATOM 5969 C CA . PHE A 1 732 ? 42.297 -15.199 -47.334 1.00 40.75 732 PHE A CA 1
ATOM 5970 C C . PHE A 1 732 ? 42.373 -14.346 -46.046 1.00 40.75 732 PHE A C 1
ATOM 5972 O O . PHE A 1 732 ? 41.568 -13.470 -45.735 1.00 40.75 732 PHE A O 1
ATOM 5979 N N . SER A 1 733 ? 43.502 -14.569 -45.355 1.00 40.06 733 SER A N 1
ATOM 5980 C CA . SER A 1 733 ? 43.945 -14.040 -44.062 1.00 40.06 733 SER A CA 1
ATOM 5981 C C . SER A 1 733 ? 44.373 -12.562 -44.053 1.00 40.06 733 SER A C 1
ATOM 5983 O O . SER A 1 733 ? 45.240 -12.145 -44.823 1.00 40.06 733 SER A O 1
ATOM 5985 N N . GLY A 1 734 ? 43.886 -11.815 -43.056 1.00 40.88 734 GLY A N 1
ATOM 5986 C CA . GLY A 1 734 ? 44.766 -11.055 -42.152 1.00 40.88 734 GLY A CA 1
ATOM 5987 C C . GLY A 1 734 ? 45.276 -9.660 -42.543 1.00 40.88 734 GLY A C 1
ATOM 5988 O O . GLY A 1 734 ? 46.242 -9.210 -41.932 1.00 40.88 734 GLY A O 1
ATOM 5989 N N . LYS A 1 735 ? 44.674 -8.935 -43.495 1.00 40.75 735 LYS A N 1
ATOM 5990 C CA . LYS A 1 735 ? 44.979 -7.501 -43.709 1.00 40.75 735 LYS A CA 1
ATOM 5991 C C . LYS A 1 735 ? 43.714 -6.641 -43.699 1.00 40.75 735 LYS A C 1
ATOM 5993 O O . LYS A 1 735 ? 42.731 -6.998 -44.344 1.00 40.75 735 LYS A O 1
ATOM 5998 N N . SER A 1 736 ? 43.785 -5.519 -42.972 1.00 38.56 736 SER A N 1
ATOM 5999 C CA . SER A 1 736 ? 42.764 -4.461 -42.920 1.00 38.56 736 SER A CA 1
ATOM 6000 C C . SER A 1 736 ? 42.393 -3.988 -44.330 1.00 38.56 736 SER A C 1
ATOM 6002 O O . SER A 1 736 ? 43.266 -3.824 -45.183 1.00 38.56 736 SER A O 1
ATOM 6004 N N . ILE A 1 737 ? 41.100 -3.759 -44.560 1.00 42.59 737 ILE A N 1
ATOM 6005 C CA . ILE A 1 737 ? 40.504 -3.378 -45.854 1.00 42.59 737 ILE A CA 1
ATOM 6006 C C . ILE A 1 737 ? 40.715 -1.877 -46.159 1.00 42.59 737 ILE A C 1
ATOM 6008 O O . ILE A 1 737 ? 40.175 -1.347 -47.120 1.00 42.59 737 ILE A O 1
ATOM 6012 N N . PHE A 1 738 ? 41.564 -1.171 -45.402 1.00 44.31 738 PHE A N 1
ATOM 6013 C CA . PHE A 1 738 ? 41.994 0.192 -45.734 1.00 44.31 738 PHE A CA 1
ATOM 6014 C C . PHE A 1 738 ? 43.371 0.192 -46.426 1.00 44.31 738 PHE A C 1
ATOM 6016 O O . PHE A 1 738 ? 44.391 0.388 -45.761 1.00 44.31 738 PHE A O 1
ATOM 6023 N N . PRO A 1 739 ? 43.464 0.032 -47.764 1.00 37.50 739 PRO A N 1
ATOM 6024 C CA . PRO A 1 739 ? 44.734 0.139 -48.481 1.00 37.50 739 PRO A CA 1
ATOM 6025 C C . PRO A 1 739 ? 45.176 1.594 -48.713 1.00 37.50 739 PRO A C 1
ATOM 6027 O O . PRO A 1 739 ? 46.142 1.837 -49.441 1.00 37.50 739 PRO A O 1
ATOM 6030 N N . VAL A 1 740 ? 44.507 2.592 -48.129 1.00 38.72 740 VAL A N 1
ATOM 6031 C CA . VAL A 1 740 ? 44.863 4.000 -48.329 1.00 38.72 740 VAL A CA 1
ATOM 6032 C C . VAL A 1 740 ? 45.416 4.576 -47.031 1.00 38.72 740 VAL A C 1
ATOM 6034 O O . VAL A 1 740 ? 44.684 4.952 -46.121 1.00 38.72 740 VAL A O 1
ATOM 6037 N N . LYS A 1 741 ? 46.749 4.670 -46.959 1.00 35.38 741 LYS A N 1
ATOM 6038 C CA . LYS A 1 741 ? 47.402 5.623 -46.057 1.00 35.38 741 LYS A CA 1
ATOM 6039 C C . LYS A 1 741 ? 46.909 7.018 -46.442 1.00 35.38 741 LYS A C 1
ATOM 6041 O O . LYS A 1 741 ? 47.150 7.450 -47.566 1.00 35.38 741 LYS A O 1
ATOM 6046 N N . PHE A 1 742 ? 46.227 7.696 -45.523 1.00 35.06 742 PHE A N 1
ATOM 6047 C CA . PHE A 1 742 ? 45.973 9.129 -45.634 1.00 35.06 742 PHE A CA 1
ATOM 6048 C C . PHE A 1 742 ? 47.331 9.828 -45.709 1.00 35.06 742 PHE A C 1
ATOM 6050 O O . PHE A 1 742 ? 48.140 9.694 -44.786 1.00 35.06 742 PHE A O 1
ATOM 6057 N N . ASP A 1 743 ? 47.607 10.530 -46.805 1.00 35.91 743 ASP A N 1
ATOM 6058 C CA . ASP A 1 743 ? 48.764 11.410 -46.834 1.00 35.91 743 ASP A CA 1
ATOM 6059 C C . ASP A 1 743 ? 48.422 12.654 -46.011 1.00 35.91 743 ASP A C 1
ATOM 6061 O O . ASP A 1 743 ? 47.668 13.527 -46.444 1.00 35.91 743 ASP A O 1
ATOM 6065 N N . GLN A 1 744 ? 48.948 12.707 -44.786 1.00 37.56 744 GLN A N 1
ATOM 6066 C CA . GLN A 1 744 ? 48.777 13.844 -43.881 1.00 37.56 744 GLN A CA 1
ATOM 6067 C C . GLN A 1 744 ? 49.324 15.155 -44.470 1.00 37.56 744 GLN A C 1
ATOM 6069 O O . GLN A 1 744 ? 48.988 16.220 -43.958 1.00 37.56 744 GLN A O 1
ATOM 6074 N N . LYS A 1 745 ? 50.163 15.105 -45.518 1.00 37.94 745 LYS A N 1
ATOM 6075 C CA . LYS A 1 745 ? 50.778 16.301 -46.106 1.00 37.94 745 LYS A CA 1
ATOM 6076 C C . LYS A 1 745 ? 49.937 16.984 -47.176 1.00 37.94 745 LYS A C 1
ATOM 6078 O O . LYS A 1 745 ? 50.134 18.177 -47.383 1.00 37.94 745 LYS A O 1
ATOM 6083 N N . GLU A 1 746 ? 49.025 16.277 -47.843 1.00 38.69 746 GLU A N 1
ATOM 6084 C CA . GLU A 1 746 ? 48.336 16.841 -49.015 1.00 38.69 746 GLU A CA 1
ATOM 6085 C C . GLU A 1 746 ? 46.844 17.120 -48.825 1.00 38.69 746 GLU A C 1
ATOM 6087 O O . GLU A 1 746 ? 46.267 17.802 -49.670 1.00 38.69 746 GLU A O 1
ATOM 6092 N N . SER A 1 747 ? 46.210 16.655 -47.739 1.00 37.50 747 SER A N 1
ATOM 6093 C CA . SER A 1 747 ? 44.773 16.879 -47.465 1.00 37.50 747 SER A CA 1
ATOM 6094 C C . SER A 1 747 ? 43.870 16.649 -48.691 1.00 37.50 747 SER A C 1
ATOM 6096 O O . SER A 1 747 ? 42.895 17.367 -48.901 1.00 37.50 747 SER A O 1
ATOM 6098 N N . ARG A 1 748 ? 44.224 15.687 -49.551 1.00 42.72 748 ARG A N 1
ATOM 6099 C CA . ARG A 1 748 ? 43.528 15.379 -50.805 1.00 42.72 748 ARG A CA 1
ATOM 6100 C C . ARG A 1 748 ? 43.518 13.876 -51.021 1.00 42.72 748 ARG A C 1
ATOM 6102 O O . ARG A 1 748 ? 44.544 13.216 -50.876 1.00 42.72 748 ARG A O 1
ATOM 6109 N N . VAL A 1 749 ? 42.374 13.345 -51.437 1.00 44.38 749 VAL A N 1
ATOM 6110 C CA . VAL A 1 749 ? 42.260 11.969 -51.925 1.00 44.38 749 VAL A CA 1
ATOM 6111 C C . VAL A 1 749 ? 41.806 12.016 -53.385 1.00 44.38 749 VAL A C 1
ATOM 6113 O O . VAL A 1 749 ? 40.745 12.540 -53.710 1.00 44.38 749 VAL A O 1
ATOM 6116 N N . ASN A 1 750 ? 42.634 11.496 -54.293 1.00 47.94 750 ASN A N 1
ATOM 6117 C CA . ASN A 1 750 ? 42.339 11.445 -55.727 1.00 47.94 750 ASN A CA 1
ATOM 6118 C C . ASN A 1 750 ? 41.277 10.363 -56.011 1.00 47.94 750 ASN A C 1
ATOM 6120 O O . ASN A 1 750 ? 41.605 9.179 -55.970 1.00 47.94 750 ASN A O 1
ATOM 6124 N N . LYS A 1 751 ? 40.028 10.762 -56.308 1.00 45.78 751 LYS A N 1
ATOM 6125 C CA . LYS A 1 751 ? 38.879 9.853 -56.523 1.00 45.78 751 LYS A CA 1
ATOM 6126 C C . LYS A 1 751 ? 39.139 8.780 -57.590 1.00 45.78 751 LYS A C 1
ATOM 6128 O O . LYS A 1 751 ? 38.862 7.607 -57.355 1.00 45.78 751 LYS A O 1
ATOM 6133 N N . GLU A 1 752 ? 39.734 9.142 -58.727 1.00 50.09 752 GLU A N 1
ATOM 6134 C CA . GLU A 1 752 ? 40.034 8.188 -59.805 1.00 50.09 752 GLU A CA 1
ATOM 6135 C C . GLU A 1 752 ? 41.067 7.142 -59.397 1.00 50.09 752 GLU A C 1
ATOM 6137 O O . GLU A 1 752 ? 40.926 5.968 -59.734 1.00 50.09 752 GLU A O 1
ATOM 6142 N N . LEU A 1 753 ? 42.112 7.545 -58.666 1.00 52.22 753 LEU A N 1
ATOM 6143 C CA . LEU A 1 753 ? 43.193 6.642 -58.250 1.00 52.22 753 LEU A CA 1
ATOM 6144 C C . LEU A 1 753 ? 42.682 5.507 -57.358 1.00 52.22 753 LEU A C 1
ATOM 6146 O O . LEU A 1 753 ? 43.344 4.495 -57.158 1.00 52.22 753 LEU A O 1
ATOM 6150 N N . ALA A 1 754 ? 41.522 5.708 -56.773 1.00 49.50 754 ALA A N 1
ATOM 6151 C CA . ALA A 1 754 ? 41.219 5.172 -55.484 1.00 49.50 754 ALA A CA 1
ATOM 6152 C C . ALA A 1 754 ? 39.886 4.404 -55.552 1.00 49.50 754 ALA A C 1
ATOM 6154 O O . ALA A 1 754 ? 39.823 3.294 -55.026 1.00 49.50 754 ALA A O 1
ATOM 6155 N N . GLN A 1 755 ? 38.980 4.832 -56.445 1.00 53.88 755 GLN A N 1
ATOM 6156 C CA . GLN A 1 755 ? 38.116 3.929 -57.211 1.00 53.88 755 GLN A CA 1
ATOM 6157 C C . GLN A 1 755 ? 38.946 2.857 -57.938 1.00 53.88 755 GLN A C 1
ATOM 6159 O O . GLN A 1 755 ? 38.722 1.678 -57.714 1.00 53.88 755 GLN A O 1
ATOM 6164 N N . LYS A 1 756 ? 40.010 3.228 -58.675 1.00 57.81 756 LYS A N 1
ATOM 6165 C CA . LYS A 1 756 ? 40.915 2.245 -59.311 1.00 57.81 756 LYS A CA 1
ATOM 6166 C C . LYS A 1 756 ? 41.577 1.289 -58.318 1.00 57.81 756 LYS A C 1
ATOM 6168 O O . LYS A 1 756 ? 41.903 0.173 -58.697 1.00 57.81 756 LYS A O 1
ATOM 6173 N N . LYS A 1 757 ? 41.827 1.708 -57.071 1.00 53.81 757 LYS A N 1
ATOM 6174 C CA . LYS A 1 757 ? 42.358 0.823 -56.017 1.00 53.81 757 LYS A CA 1
ATOM 6175 C C . LYS A 1 757 ? 41.292 -0.101 -55.446 1.00 53.81 757 LYS A C 1
ATOM 6177 O O . LYS A 1 757 ? 41.643 -1.221 -55.112 1.00 53.81 757 LYS A O 1
ATOM 6182 N N . ILE A 1 758 ? 40.044 0.352 -55.327 1.00 53.81 758 ILE A N 1
ATOM 6183 C CA . ILE A 1 758 ? 38.914 -0.505 -54.949 1.00 53.81 758 ILE A CA 1
ATOM 6184 C C . ILE A 1 758 ? 38.645 -1.512 -56.065 1.00 53.81 758 ILE A C 1
ATOM 6186 O O . ILE A 1 758 ? 38.613 -2.699 -55.782 1.00 53.81 758 ILE A O 1
ATOM 6190 N N . ASP A 1 759 ? 38.554 -1.067 -57.319 1.00 57.56 759 ASP A N 1
ATOM 6191 C CA . ASP A 1 759 ? 38.352 -1.931 -58.486 1.00 57.56 759 ASP A CA 1
ATOM 6192 C C . ASP A 1 759 ? 39.483 -2.959 -58.602 1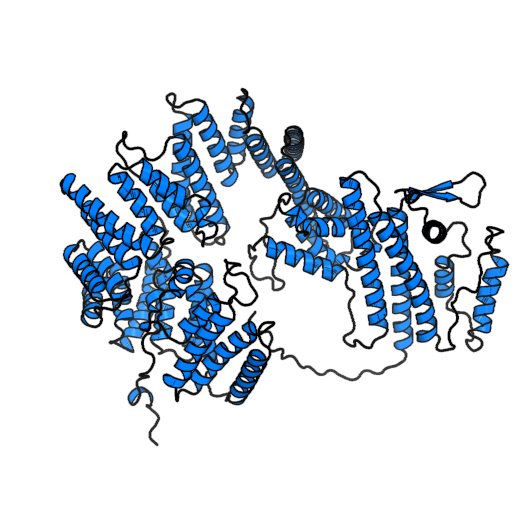.00 57.56 759 ASP A C 1
ATOM 6194 O O . ASP A 1 759 ? 39.227 -4.153 -58.692 1.00 57.56 759 ASP A O 1
ATOM 6198 N N . ARG A 1 760 ? 40.741 -2.515 -58.476 1.00 57.09 760 ARG A N 1
ATOM 6199 C CA . ARG A 1 760 ? 41.903 -3.411 -58.462 1.00 57.09 760 ARG A CA 1
ATOM 6200 C C . ARG A 1 760 ? 41.900 -4.347 -57.259 1.00 57.09 760 ARG A C 1
ATOM 6202 O O . ARG A 1 760 ? 42.247 -5.504 -57.405 1.00 57.09 760 ARG A O 1
ATOM 6209 N N . TRP A 1 761 ? 41.517 -3.877 -56.075 1.00 55.41 761 TRP A N 1
ATOM 6210 C CA . TRP A 1 761 ? 41.388 -4.737 -54.899 1.00 55.41 761 TRP A CA 1
ATOM 6211 C C . TRP A 1 761 ? 40.289 -5.785 -55.096 1.00 55.41 761 TRP A C 1
ATOM 6213 O O . TRP A 1 761 ? 40.487 -6.929 -54.704 1.00 55.41 761 TRP A O 1
ATOM 6223 N N . ILE A 1 762 ? 39.171 -5.428 -55.734 1.00 53.38 762 ILE A N 1
ATOM 6224 C CA . ILE A 1 762 ? 38.098 -6.358 -56.098 1.00 53.38 762 ILE A CA 1
ATOM 6225 C C . ILE A 1 762 ? 38.627 -7.393 -57.102 1.00 53.38 762 ILE A C 1
ATOM 6227 O O . ILE A 1 762 ? 38.438 -8.586 -56.888 1.00 53.38 762 ILE A O 1
ATOM 6231 N N . GLU A 1 763 ? 39.347 -6.959 -58.139 1.00 56.38 763 GLU A N 1
ATOM 6232 C CA . GLU A 1 763 ? 39.975 -7.837 -59.139 1.00 56.38 763 GLU A CA 1
ATOM 6233 C C . GLU A 1 763 ? 41.055 -8.757 -58.533 1.00 56.38 763 GLU A C 1
ATOM 6235 O O . GLU A 1 763 ? 41.120 -9.937 -58.866 1.00 56.38 763 GLU A O 1
ATOM 6240 N N . GLU A 1 764 ? 41.887 -8.245 -57.620 1.00 52.66 764 GLU A N 1
ATOM 6241 C CA . GLU A 1 764 ? 42.974 -8.988 -56.960 1.00 52.66 764 GLU A CA 1
ATOM 6242 C C . GLU A 1 764 ? 42.466 -9.940 -55.866 1.00 52.66 764 GLU A C 1
ATOM 6244 O O . GLU A 1 764 ? 43.065 -10.988 -55.628 1.00 52.66 764 GLU A O 1
ATOM 6249 N N . THR A 1 765 ? 41.388 -9.572 -55.170 1.00 44.66 765 THR A N 1
ATOM 6250 C CA . THR A 1 765 ? 40.870 -10.317 -54.007 1.00 44.66 765 THR A CA 1
ATOM 6251 C C . THR A 1 765 ? 39.767 -11.302 -54.394 1.00 44.66 765 THR A C 1
ATOM 6253 O O . THR A 1 765 ? 39.578 -12.289 -53.685 1.00 44.66 765 THR A O 1
ATOM 6256 N N . PHE A 1 766 ? 39.071 -11.079 -55.517 1.00 49.94 766 PHE A N 1
ATOM 6257 C CA . PHE A 1 766 ? 37.990 -11.941 -56.017 1.00 49.94 766 PHE A CA 1
ATOM 6258 C C . PHE A 1 766 ? 38.209 -12.373 -57.484 1.00 49.94 766 PHE A C 1
ATOM 6260 O O . PHE A 1 766 ? 37.338 -12.143 -58.325 1.00 49.94 766 PHE A O 1
ATOM 6267 N N . PRO A 1 767 ? 39.344 -13.019 -57.816 1.00 51.16 767 PRO A N 1
ATOM 6268 C CA . PRO A 1 767 ? 39.691 -13.356 -59.200 1.00 51.16 767 PRO A CA 1
ATOM 6269 C C . PRO A 1 767 ? 38.746 -14.392 -59.840 1.00 51.16 767 PRO A C 1
ATOM 6271 O O . PRO A 1 767 ? 38.597 -14.405 -61.059 1.00 51.16 767 PRO A O 1
ATOM 6274 N N . ASP A 1 768 ? 38.082 -15.223 -59.026 1.00 43.59 768 ASP A N 1
ATOM 6275 C CA . ASP A 1 768 ? 37.214 -16.322 -59.479 1.00 43.59 768 ASP A CA 1
ATOM 6276 C C . ASP A 1 768 ? 35.716 -15.958 -59.535 1.00 43.59 768 ASP A C 1
ATOM 6278 O O . ASP A 1 768 ? 34.892 -16.808 -59.875 1.00 43.59 768 ASP A O 1
ATOM 6282 N N . TYR A 1 769 ? 35.328 -14.723 -59.190 1.00 44.59 769 TYR A N 1
ATOM 6283 C CA . TYR A 1 769 ? 33.927 -14.282 -59.223 1.00 44.59 769 TYR A CA 1
ATOM 6284 C C . TYR A 1 769 ? 33.595 -13.697 -60.610 1.00 44.59 769 TYR A C 1
ATOM 6286 O O . TYR A 1 769 ? 34.093 -12.621 -60.957 1.00 44.59 769 TYR A O 1
ATOM 6294 N N . PRO A 1 770 ? 32.767 -14.362 -61.441 1.00 39.16 770 PRO A N 1
ATOM 6295 C CA . PRO A 1 770 ? 32.455 -13.867 -62.771 1.00 39.16 770 PRO A CA 1
ATOM 6296 C C . PRO A 1 770 ? 31.400 -12.763 -62.658 1.00 39.16 770 PRO A C 1
ATOM 6298 O O . PRO A 1 770 ? 30.200 -13.022 -62.672 1.00 39.16 770 PRO A O 1
ATOM 6301 N N . GLY A 1 771 ? 31.861 -11.520 -62.549 1.00 51.09 771 GLY A N 1
ATOM 6302 C CA . GLY A 1 771 ? 31.004 -10.339 -62.478 1.00 51.09 771 GLY A CA 1
ATOM 6303 C C . GLY A 1 771 ? 30.935 -9.760 -61.068 1.00 51.09 771 GLY A C 1
ATOM 6304 O O . GLY A 1 771 ? 30.598 -10.453 -60.116 1.00 51.09 771 GLY A O 1
ATOM 6305 N N . LYS A 1 772 ? 31.313 -8.480 -60.994 1.00 54.59 772 LYS A N 1
ATOM 6306 C CA . LYS A 1 772 ? 31.313 -7.518 -59.879 1.00 54.59 772 LYS A CA 1
ATOM 6307 C C . LYS A 1 772 ? 30.406 -7.875 -58.687 1.00 54.59 772 LYS A C 1
ATOM 6309 O O . LYS A 1 772 ? 29.285 -8.340 -58.873 1.00 54.59 772 LYS A O 1
ATOM 6314 N N . LEU A 1 773 ? 30.857 -7.529 -57.469 1.00 47.91 773 LEU A N 1
ATOM 6315 C CA . LEU A 1 773 ? 29.975 -7.347 -56.302 1.00 47.91 773 LEU A CA 1
ATOM 6316 C C . LEU A 1 773 ? 28.665 -6.662 -56.756 1.00 47.91 773 LEU A C 1
ATOM 6318 O O . LEU A 1 773 ? 28.751 -5.759 -57.596 1.00 47.91 773 LEU A O 1
ATOM 6322 N N . PRO A 1 774 ? 27.484 -7.067 -56.246 1.00 51.16 774 PRO A N 1
ATOM 6323 C CA . PRO A 1 774 ? 26.214 -6.455 -56.628 1.00 51.16 774 PRO A CA 1
ATOM 6324 C C . PRO A 1 774 ? 26.315 -4.926 -56.602 1.00 51.16 774 PRO A C 1
ATOM 6326 O O . PRO A 1 774 ? 26.899 -4.357 -55.677 1.00 51.16 774 PRO A O 1
ATOM 6329 N N . GLU A 1 775 ? 25.833 -4.258 -57.651 1.00 50.81 775 GLU A N 1
ATOM 6330 C CA . GLU A 1 775 ? 26.055 -2.820 -57.852 1.00 50.81 775 GLU A CA 1
ATOM 6331 C C . GLU A 1 775 ? 25.482 -1.990 -56.689 1.00 50.81 775 GLU A C 1
ATOM 6333 O O . GLU A 1 775 ? 26.070 -0.985 -56.309 1.00 50.81 775 GLU A O 1
ATOM 6338 N N . ASP A 1 776 ? 24.421 -2.479 -56.038 1.00 47.81 776 ASP A N 1
ATOM 6339 C CA . ASP A 1 776 ? 23.834 -1.944 -54.804 1.00 47.81 776 ASP A CA 1
ATOM 6340 C C . ASP A 1 776 ? 24.751 -2.096 -53.578 1.00 47.81 776 ASP A C 1
ATOM 6342 O O . ASP A 1 776 ? 24.827 -1.186 -52.753 1.00 47.81 776 ASP A O 1
ATOM 6346 N N . VAL A 1 777 ? 25.496 -3.201 -53.470 1.00 48.44 777 VAL A N 1
ATOM 6347 C CA . VAL A 1 777 ? 26.500 -3.425 -52.415 1.00 48.44 777 VAL A CA 1
ATOM 6348 C C . VAL A 1 777 ? 27.719 -2.535 -52.650 1.00 48.44 777 VAL A C 1
ATOM 6350 O O . VAL A 1 777 ? 28.224 -1.944 -51.701 1.00 48.44 777 VAL A O 1
ATOM 6353 N N . ILE A 1 778 ? 28.178 -2.391 -53.899 1.00 53.06 778 ILE A N 1
ATOM 6354 C CA . ILE A 1 778 ? 29.270 -1.468 -54.250 1.00 53.06 778 ILE A CA 1
ATOM 6355 C C . ILE A 1 778 ? 28.841 -0.023 -53.992 1.00 53.06 778 ILE A C 1
ATOM 6357 O O . ILE A 1 778 ? 29.596 0.712 -53.367 1.00 53.06 778 ILE A O 1
ATOM 6361 N N . LEU A 1 779 ? 27.639 0.378 -54.416 1.00 52.34 779 LEU A N 1
ATOM 6362 C CA . LEU A 1 779 ? 27.091 1.712 -54.161 1.00 52.34 779 LEU A CA 1
ATOM 6363 C C . LEU A 1 779 ? 26.954 1.976 -52.662 1.00 52.34 779 LEU A C 1
ATOM 6365 O O . LEU A 1 779 ? 27.432 3.000 -52.203 1.00 52.34 779 LEU A O 1
ATOM 6369 N N . THR A 1 780 ? 26.425 1.033 -51.880 1.00 49.22 780 THR A N 1
ATOM 6370 C CA . THR A 1 780 ? 26.304 1.179 -50.417 1.00 49.22 780 THR A CA 1
ATOM 6371 C C . THR A 1 780 ? 27.678 1.220 -49.738 1.00 49.22 780 THR A C 1
ATOM 6373 O O . THR A 1 780 ? 27.916 2.035 -48.849 1.00 49.22 780 THR A O 1
ATOM 6376 N N . ILE A 1 781 ? 28.629 0.387 -50.176 1.00 49.94 781 ILE A N 1
ATOM 6377 C CA . ILE A 1 781 ? 30.016 0.442 -49.698 1.00 49.94 781 ILE A CA 1
ATOM 6378 C C . ILE A 1 781 ? 30.649 1.782 -50.078 1.00 49.94 781 ILE A C 1
ATOM 6380 O O . ILE A 1 781 ? 31.329 2.344 -49.239 1.00 49.94 781 ILE A O 1
ATOM 6384 N N . LEU A 1 782 ? 30.425 2.330 -51.275 1.00 50.22 782 LEU A N 1
ATOM 6385 C CA . LEU A 1 782 ? 30.950 3.635 -51.705 1.00 50.22 782 LEU A CA 1
ATOM 6386 C C . LEU A 1 782 ? 30.263 4.821 -51.005 1.00 50.22 782 LEU A C 1
ATOM 6388 O O . LEU A 1 782 ? 30.930 5.812 -50.716 1.00 50.22 782 LEU A O 1
ATOM 6392 N N . GLU A 1 783 ? 28.968 4.715 -50.704 1.00 47.94 783 GLU A N 1
ATOM 6393 C CA . GLU A 1 783 ? 28.185 5.700 -49.946 1.00 47.94 783 GLU A CA 1
ATOM 6394 C C . GLU A 1 783 ? 28.645 5.783 -48.486 1.00 47.94 783 GLU A C 1
ATOM 6396 O O . GLU A 1 783 ? 28.663 6.873 -47.908 1.00 47.94 783 GLU A O 1
ATOM 6401 N N . VAL A 1 784 ? 29.066 4.655 -47.899 1.00 43.03 784 VAL A N 1
ATOM 6402 C CA . VAL A 1 784 ? 29.492 4.591 -46.492 1.00 43.03 784 VAL A CA 1
ATOM 6403 C C . VAL A 1 784 ? 31.022 4.493 -46.312 1.00 43.03 784 VAL A C 1
ATOM 6405 O O . VAL A 1 784 ? 31.536 4.721 -45.214 1.00 43.03 784 VAL A O 1
ATOM 6408 N N . GLN A 1 785 ? 31.797 4.249 -47.379 1.00 48.91 785 GLN A N 1
ATOM 6409 C CA . GLN A 1 785 ? 33.267 4.287 -47.364 1.00 48.91 785 GLN A CA 1
ATOM 6410 C C . GLN A 1 785 ? 33.777 5.737 -47.237 1.00 48.91 785 GLN A C 1
ATOM 6412 O O . GLN A 1 785 ? 33.474 6.588 -48.075 1.00 48.91 785 GLN A O 1
ATOM 6417 N N . PRO A 1 786 ? 34.645 6.032 -46.251 1.00 44.41 786 PRO A N 1
ATOM 6418 C CA . PRO A 1 786 ? 35.004 7.401 -45.881 1.00 44.41 786 PRO A CA 1
ATOM 6419 C C . PRO A 1 786 ? 35.819 8.222 -46.872 1.00 44.41 786 PRO A C 1
ATOM 6421 O O . PRO A 1 786 ? 35.985 9.420 -46.667 1.00 44.41 786 PRO A O 1
ATOM 6424 N N . MET A 1 787 ? 36.464 7.603 -47.857 1.00 41.56 787 MET A N 1
ATOM 6425 C CA . MET A 1 787 ? 37.674 8.211 -48.423 1.00 41.56 787 MET A CA 1
ATOM 6426 C C . MET A 1 787 ? 37.446 9.046 -49.687 1.00 41.56 787 MET A C 1
ATOM 6428 O O . MET A 1 787 ? 38.397 9.666 -50.156 1.00 41.56 787 MET A O 1
ATOM 6432 N N . TYR A 1 788 ? 36.224 9.102 -50.235 1.00 41.81 788 TYR A N 1
ATOM 6433 C CA . TYR A 1 788 ? 35.999 9.665 -51.580 1.00 41.81 788 TYR A CA 1
ATOM 6434 C C . TYR A 1 788 ? 34.896 10.710 -51.722 1.00 41.81 788 TYR A C 1
ATOM 6436 O O . TYR A 1 788 ? 34.782 11.300 -52.801 1.00 41.81 788 TYR A O 1
ATOM 6444 N N . HIS A 1 789 ? 34.110 10.995 -50.683 1.00 39.03 789 HIS A N 1
ATOM 6445 C CA . HIS A 1 789 ? 33.102 12.051 -50.753 1.00 39.03 789 HIS A CA 1
ATOM 6446 C C . HIS A 1 789 ? 33.529 13.250 -49.909 1.00 39.03 789 HIS A C 1
ATOM 6448 O O . HIS A 1 789 ? 33.530 13.190 -48.684 1.00 39.03 789 HIS A O 1
ATOM 6454 N N . SER A 1 790 ? 33.851 14.360 -50.573 1.00 41.34 790 SER A N 1
ATOM 6455 C CA . SER A 1 790 ? 34.162 15.650 -49.950 1.00 41.34 790 SER A CA 1
ATOM 6456 C C . SER A 1 790 ? 33.002 16.248 -49.142 1.00 41.34 790 SER A C 1
ATOM 6458 O O . SER A 1 790 ? 33.185 17.226 -48.426 1.00 41.34 790 SER A O 1
ATOM 6460 N N . GLU A 1 791 ? 31.816 15.638 -49.224 1.00 46.06 791 GLU A N 1
ATOM 6461 C CA . GLU A 1 791 ? 30.620 16.002 -48.456 1.00 46.06 791 GLU A CA 1
ATOM 6462 C C . GLU A 1 791 ? 30.323 15.025 -47.295 1.00 46.06 791 GLU A C 1
ATOM 6464 O O . GLU A 1 791 ? 29.379 15.251 -46.536 1.00 46.06 791 GLU A O 1
ATOM 6469 N N . ASN A 1 792 ? 31.113 13.951 -47.107 1.00 51.44 792 ASN A N 1
ATOM 6470 C CA . ASN A 1 792 ? 30.946 13.012 -45.984 1.00 51.44 792 ASN A CA 1
ATOM 6471 C C . ASN A 1 792 ? 31.587 13.578 -44.704 1.00 51.44 792 ASN A C 1
ATOM 6473 O O . ASN A 1 792 ? 32.636 13.144 -44.219 1.00 51.44 792 ASN A O 1
ATOM 6477 N N . ASN A 1 793 ? 30.915 14.589 -44.157 1.00 52.62 793 ASN A N 1
ATOM 6478 C CA . ASN A 1 793 ? 31.331 15.322 -42.963 1.00 52.62 793 ASN A CA 1
ATOM 6479 C C . ASN A 1 793 ? 31.403 14.438 -41.701 1.00 52.62 793 ASN A C 1
ATOM 6481 O O . ASN A 1 793 ? 32.100 14.788 -40.751 1.00 52.62 793 ASN A O 1
ATOM 6485 N N . TRP A 1 794 ? 30.724 13.284 -41.693 1.00 53.16 794 TRP A N 1
ATOM 6486 C CA . TRP A 1 794 ? 30.676 12.353 -40.564 1.00 53.16 794 TRP A CA 1
ATOM 6487 C C . TRP A 1 794 ? 32.044 11.712 -40.264 1.00 53.16 794 TRP A C 1
ATOM 6489 O O . TRP A 1 794 ? 32.532 11.775 -39.134 1.00 53.16 794 TRP A O 1
ATOM 6499 N N . LEU A 1 795 ? 32.708 11.140 -41.270 1.00 52.94 795 LEU A N 1
ATOM 6500 C CA . LEU A 1 795 ? 33.994 10.457 -41.065 1.00 52.94 795 LEU A CA 1
ATOM 6501 C C . LEU A 1 795 ? 35.167 11.428 -40.967 1.00 52.94 795 LEU A C 1
ATOM 6503 O O . LEU A 1 795 ? 36.124 11.159 -40.238 1.00 52.94 795 LEU A O 1
ATOM 6507 N N . ALA A 1 796 ? 35.072 12.575 -41.646 1.00 56.19 796 ALA A N 1
ATOM 6508 C CA . ALA A 1 796 ? 35.993 13.689 -41.450 1.00 56.19 796 ALA A CA 1
ATOM 6509 C C . ALA A 1 796 ? 35.982 14.141 -39.982 1.00 56.19 796 ALA A C 1
ATOM 6511 O O . ALA A 1 796 ? 37.044 14.278 -39.375 1.00 56.19 796 ALA A O 1
ATOM 6512 N N . ALA A 1 797 ? 34.793 14.265 -39.384 1.00 55.69 797 ALA A N 1
ATOM 6513 C CA . ALA A 1 797 ? 34.635 14.574 -37.970 1.00 55.69 797 ALA A CA 1
ATOM 6514 C C . ALA A 1 797 ? 35.162 13.483 -37.041 1.00 55.69 797 ALA A C 1
ATOM 6516 O O . ALA A 1 797 ? 35.885 13.793 -36.098 1.00 55.69 797 ALA A O 1
ATOM 6517 N N . LEU A 1 798 ? 34.870 12.212 -37.325 1.00 56.81 798 LEU A N 1
ATOM 6518 C CA . LEU A 1 798 ? 35.363 11.085 -36.534 1.00 56.81 798 LEU A CA 1
ATOM 6519 C C . LEU A 1 798 ? 36.903 10.992 -36.548 1.00 56.81 798 LEU A C 1
ATOM 6521 O O . LEU A 1 798 ? 37.526 10.716 -35.521 1.00 56.81 798 LEU A O 1
ATOM 6525 N N . ASN A 1 799 ? 37.533 11.259 -37.695 1.00 58.78 799 ASN A N 1
ATOM 6526 C CA . ASN A 1 799 ? 38.989 11.258 -37.839 1.00 58.78 799 ASN A CA 1
ATOM 6527 C C . ASN A 1 799 ? 39.645 12.486 -37.189 1.00 58.78 799 ASN A C 1
ATOM 6529 O O . ASN A 1 799 ? 40.633 12.339 -36.472 1.00 58.78 799 ASN A O 1
ATOM 6533 N N . GLU A 1 800 ? 39.080 13.679 -37.394 1.00 60.53 800 GLU A N 1
ATOM 6534 C CA . GLU A 1 800 ? 39.532 14.924 -36.761 1.00 60.53 800 GLU A CA 1
ATOM 6535 C C . GLU A 1 800 ? 39.443 14.831 -35.232 1.00 60.53 800 GLU A C 1
ATOM 6537 O O . GLU A 1 800 ? 40.400 15.160 -34.530 1.00 60.53 800 GLU A O 1
ATOM 6542 N N . LEU A 1 801 ? 38.331 14.304 -34.709 1.00 58.72 801 LEU A N 1
ATOM 6543 C CA . LEU A 1 801 ? 38.138 14.064 -33.281 1.00 58.72 801 LEU A CA 1
ATOM 6544 C C . LEU A 1 801 ? 39.160 13.052 -32.746 1.00 58.72 801 LEU A C 1
ATOM 6546 O O . LEU A 1 801 ? 39.790 13.304 -31.723 1.00 58.72 801 LEU A O 1
ATOM 6550 N N . ASN A 1 802 ? 39.387 11.934 -33.443 1.00 59.25 802 ASN A N 1
ATOM 6551 C CA . ASN A 1 802 ? 40.377 10.939 -33.022 1.00 59.25 802 ASN A CA 1
ATOM 6552 C C . ASN A 1 802 ? 41.812 11.498 -33.047 1.00 59.25 802 ASN A C 1
ATOM 6554 O O . ASN A 1 802 ? 42.603 11.204 -32.154 1.00 59.25 802 ASN A O 1
ATOM 6558 N N . ASN A 1 803 ? 42.152 12.333 -34.033 1.00 59.38 803 ASN A N 1
ATOM 6559 C CA . ASN A 1 803 ? 43.445 13.019 -34.079 1.00 59.38 803 ASN A CA 1
ATOM 6560 C C . ASN A 1 803 ? 43.595 13.989 -32.900 1.00 59.38 803 ASN A C 1
ATOM 6562 O O . ASN A 1 803 ? 44.592 13.919 -32.185 1.00 59.38 803 ASN A O 1
ATOM 6566 N N . LYS A 1 804 ? 42.581 14.820 -32.628 1.00 60.25 804 LYS A N 1
ATOM 6567 C CA . LYS A 1 804 ? 42.565 15.727 -31.466 1.00 60.25 804 LYS A CA 1
ATOM 6568 C C . LYS A 1 804 ? 42.680 14.972 -30.136 1.00 60.25 804 LYS A C 1
ATOM 6570 O O . LYS A 1 804 ? 43.449 15.370 -29.267 1.00 60.25 804 LYS A O 1
ATOM 6575 N N . LEU A 1 805 ? 41.995 13.834 -29.999 1.00 56.09 805 LEU A N 1
ATOM 6576 C CA . LEU A 1 805 ? 42.029 12.983 -28.801 1.00 56.09 805 LEU A CA 1
ATOM 6577 C C . LEU A 1 805 ? 43.358 12.232 -28.611 1.00 56.09 805 LEU A C 1
ATOM 6579 O O . LEU A 1 805 ? 43.717 11.923 -27.474 1.00 56.09 805 LEU A O 1
ATOM 6583 N N . LYS A 1 806 ? 44.089 11.926 -29.692 1.00 58.28 806 LYS A N 1
ATOM 6584 C CA . LYS A 1 806 ? 45.432 11.314 -29.640 1.00 58.28 806 LYS A CA 1
ATOM 6585 C C . LYS A 1 806 ? 46.517 12.278 -29.167 1.00 58.28 806 LYS A C 1
ATOM 6587 O O . LYS A 1 806 ? 47.536 11.819 -28.664 1.00 58.28 806 LYS A O 1
ATOM 6592 N N . HIS A 1 807 ? 46.304 13.581 -29.323 1.00 57.66 807 HIS A N 1
ATOM 6593 C CA . HIS A 1 807 ? 47.258 14.616 -28.927 1.00 57.66 807 HIS A CA 1
ATOM 6594 C C . HIS A 1 807 ? 46.981 15.207 -27.529 1.00 57.66 807 HIS A C 1
ATOM 6596 O O . HIS A 1 807 ? 47.562 16.228 -27.189 1.00 57.66 807 HIS A O 1
ATOM 6602 N N . GLU A 1 808 ? 46.133 14.558 -26.714 1.00 49.47 808 GLU A N 1
ATOM 6603 C CA . GLU A 1 808 ? 45.805 14.932 -25.319 1.00 49.47 808 GLU A CA 1
ATOM 6604 C C . GLU A 1 808 ? 45.359 16.391 -25.103 1.00 49.47 808 GLU A C 1
ATOM 6606 O O . GLU A 1 808 ? 45.404 16.909 -23.986 1.00 49.47 808 GLU A O 1
ATOM 6611 N N . ASP A 1 809 ? 44.824 17.047 -26.132 1.00 51.56 809 ASP A N 1
ATOM 6612 C CA . ASP A 1 809 ? 44.273 18.400 -26.021 1.00 51.56 809 ASP A CA 1
ATOM 6613 C C . ASP A 1 809 ? 42.849 18.356 -25.424 1.00 51.56 809 ASP A C 1
ATOM 6615 O O . ASP A 1 809 ? 41.836 18.648 -26.062 1.00 51.56 809 ASP A O 1
ATOM 6619 N N . VAL A 1 810 ? 42.756 17.943 -24.154 1.00 47.81 810 VAL A N 1
ATOM 6620 C CA . VAL A 1 810 ? 41.496 17.791 -23.393 1.00 47.81 810 VAL A CA 1
ATOM 6621 C C . VAL A 1 810 ? 40.724 19.120 -23.279 1.00 47.81 810 VAL A C 1
ATOM 6623 O O . VAL A 1 810 ? 39.516 19.114 -23.054 1.00 47.81 810 VAL A O 1
ATOM 6626 N N . ASN A 1 811 ? 41.393 20.257 -23.504 1.00 45.94 811 ASN A N 1
ATOM 6627 C CA . ASN A 1 811 ? 40.797 21.596 -23.491 1.00 45.94 811 ASN A CA 1
ATOM 6628 C C . ASN A 1 811 ? 39.983 21.953 -24.755 1.00 45.94 811 ASN A C 1
ATOM 6630 O O . ASN A 1 811 ? 39.350 23.005 -24.764 1.00 45.94 811 ASN A O 1
ATOM 6634 N N . TYR A 1 812 ? 39.967 21.107 -25.796 1.00 46.28 812 TYR A N 1
ATOM 6635 C CA . TYR A 1 812 ? 39.305 21.403 -27.082 1.00 46.28 812 TYR A CA 1
ATOM 6636 C C . TYR A 1 812 ? 38.057 20.565 -27.399 1.00 46.28 812 TYR A C 1
ATOM 6638 O O . TYR A 1 812 ? 37.451 20.755 -28.455 1.00 46.28 812 TYR A O 1
ATOM 6646 N N . ALA A 1 813 ? 37.629 19.660 -26.516 1.00 50.97 813 ALA A N 1
ATOM 6647 C CA . ALA A 1 813 ? 36.338 18.989 -26.667 1.00 50.97 813 ALA A CA 1
ATOM 6648 C C . ALA A 1 813 ? 35.225 19.929 -26.176 1.00 50.97 813 ALA A C 1
ATOM 6650 O O . ALA A 1 813 ? 34.733 19.793 -25.066 1.00 50.97 813 ALA A O 1
ATOM 6651 N N . SER A 1 814 ? 34.887 20.956 -26.949 1.00 55.53 814 SER A N 1
ATOM 6652 C CA . SER A 1 814 ? 33.692 21.768 -26.706 1.00 55.53 814 SER A CA 1
ATOM 6653 C C . SER A 1 814 ? 32.434 21.051 -27.217 1.00 55.53 814 SER A C 1
ATOM 6655 O O . SER A 1 814 ? 32.512 20.120 -28.017 1.00 55.53 814 SER A O 1
ATOM 6657 N N . GLU A 1 815 ? 31.252 21.496 -26.773 1.00 56.75 815 GLU A N 1
ATOM 6658 C CA . GLU A 1 815 ? 29.954 20.982 -27.254 1.00 56.75 815 GLU A CA 1
ATOM 6659 C C . GLU A 1 815 ? 29.835 21.057 -28.780 1.00 56.75 815 GLU A C 1
ATOM 6661 O O . GLU A 1 815 ? 29.243 20.179 -29.401 1.00 56.75 815 GLU A O 1
ATOM 6666 N N . THR A 1 816 ? 30.505 22.041 -29.378 1.00 56.66 816 THR A N 1
ATOM 6667 C CA . THR A 1 816 ? 30.688 22.212 -30.816 1.00 56.66 816 THR A CA 1
ATOM 6668 C C . THR A 1 816 ? 32.154 22.078 -31.215 1.00 56.66 816 THR A C 1
ATOM 6670 O O . THR A 1 816 ? 33.020 22.598 -30.516 1.00 56.66 816 THR A O 1
ATOM 6673 N N . PHE A 1 817 ? 32.456 21.491 -32.370 1.00 60.72 817 PHE A N 1
ATOM 6674 C CA . PHE A 1 817 ? 33.797 21.508 -32.961 1.00 60.72 817 PHE A CA 1
ATOM 6675 C C . PHE A 1 817 ? 33.737 21.941 -34.430 1.00 60.72 817 PHE A C 1
ATOM 6677 O O . PHE A 1 817 ? 32.776 21.666 -35.149 1.00 60.72 817 PHE A O 1
ATOM 6684 N N . GLU A 1 818 ? 34.768 22.650 -34.884 1.00 56.88 818 GLU A N 1
ATOM 6685 C CA . GLU A 1 818 ? 34.856 23.117 -36.267 1.00 56.88 818 GLU A CA 1
ATOM 6686 C C . GLU A 1 818 ? 35.456 22.047 -37.180 1.00 56.88 818 GLU A C 1
ATOM 6688 O O . GLU A 1 818 ? 36.535 21.507 -36.907 1.00 56.88 818 GLU A O 1
ATOM 6693 N N . LEU A 1 819 ? 34.778 21.797 -38.299 1.00 54.47 819 LEU A N 1
ATOM 6694 C CA . LEU A 1 819 ? 35.301 21.048 -39.435 1.00 54.47 819 LEU A CA 1
ATOM 6695 C C . LEU A 1 819 ? 35.674 22.028 -40.539 1.00 54.47 819 LEU A C 1
ATOM 6697 O O . LEU A 1 819 ? 34.842 22.812 -41.000 1.00 54.47 819 LEU A O 1
ATOM 6701 N N . ARG A 1 820 ? 36.931 21.985 -40.981 1.00 51.66 820 ARG A N 1
ATOM 6702 C CA . ARG A 1 820 ? 37.366 22.728 -42.167 1.00 51.66 820 ARG A CA 1
ATOM 6703 C C . ARG A 1 820 ? 36.964 21.932 -43.406 1.00 51.66 820 ARG A C 1
ATOM 6705 O O . ARG A 1 820 ? 37.522 20.863 -43.638 1.00 51.66 820 ARG A O 1
ATOM 6712 N N . ALA A 1 821 ? 36.004 22.439 -44.180 1.00 46.22 821 ALA A N 1
ATOM 6713 C CA . ALA A 1 821 ? 35.651 21.852 -45.470 1.00 46.22 821 ALA A CA 1
ATOM 6714 C C . ALA A 1 821 ? 36.628 22.307 -46.575 1.00 46.22 821 ALA A C 1
ATOM 6716 O O . ALA A 1 821 ? 37.379 23.267 -46.405 1.00 46.22 821 ALA A O 1
ATOM 6717 N N . GLU A 1 822 ? 36.607 21.617 -47.721 1.00 40.12 822 GLU A N 1
ATOM 6718 C CA . GLU A 1 822 ? 37.558 21.771 -48.839 1.00 40.12 822 GLU A CA 1
ATOM 6719 C C . GLU A 1 822 ? 37.652 23.181 -49.461 1.00 40.12 822 GLU A C 1
ATOM 6721 O O . GLU A 1 822 ? 38.637 23.470 -50.144 1.00 40.12 822 GLU A O 1
ATOM 6726 N N . LYS A 1 823 ? 36.677 24.083 -49.256 1.00 44.66 823 LYS A N 1
ATOM 6727 C CA . LYS A 1 823 ? 36.769 25.461 -49.770 1.00 44.66 823 LYS A CA 1
ATOM 6728 C C . LYS A 1 823 ? 37.470 26.377 -48.757 1.00 44.66 823 LYS A C 1
ATOM 6730 O O . LYS A 1 823 ? 37.040 26.446 -47.603 1.00 44.66 823 LYS A O 1
ATOM 6735 N N . PRO A 1 824 ? 38.491 27.156 -49.171 1.00 35.00 824 PRO A N 1
ATOM 6736 C CA . PRO A 1 824 ? 39.066 28.195 -48.323 1.00 35.00 824 PRO A CA 1
ATOM 6737 C C . PRO A 1 824 ? 37.957 29.163 -47.886 1.00 35.00 824 PRO A C 1
ATOM 6739 O O . PRO A 1 824 ? 37.351 29.822 -48.728 1.00 35.00 824 PRO A O 1
ATOM 6742 N N . GLY A 1 825 ? 37.665 29.208 -46.584 1.00 45.25 825 GLY A N 1
ATOM 6743 C CA . GLY A 1 825 ? 36.633 30.077 -46.004 1.00 45.25 825 GLY A CA 1
ATOM 6744 C C . GLY A 1 825 ? 35.299 29.413 -45.637 1.00 45.25 825 GLY A C 1
ATOM 6745 O O . GLY A 1 825 ? 34.448 30.105 -45.089 1.00 45.25 825 GLY A O 1
ATOM 6746 N N . SER A 1 826 ? 35.097 28.108 -45.866 1.00 45.28 826 SER A N 1
ATOM 6747 C CA . SER A 1 826 ? 33.921 27.386 -45.344 1.00 45.28 826 SER A CA 1
ATOM 6748 C C . SER A 1 826 ? 34.315 26.445 -44.200 1.00 45.28 826 SER A C 1
ATOM 6750 O O . SER A 1 826 ? 34.701 25.297 -44.432 1.00 45.28 826 SER A O 1
ATOM 6752 N N . SER A 1 827 ? 34.239 26.924 -42.959 1.00 53.34 827 SER A N 1
ATOM 6753 C CA . SER A 1 827 ? 34.163 26.051 -41.785 1.00 53.34 827 SER A CA 1
ATOM 6754 C C . SER A 1 827 ? 32.699 25.688 -41.534 1.00 53.34 827 SER A C 1
ATOM 6756 O O . SER A 1 827 ? 31.813 26.537 -41.628 1.00 53.34 827 SER A O 1
ATOM 6758 N N . SER A 1 828 ? 32.428 24.418 -41.241 1.00 57.38 828 SER A N 1
ATOM 6759 C CA . SER A 1 828 ? 31.131 23.992 -40.710 1.00 57.38 828 SER A CA 1
ATOM 6760 C C . SER A 1 828 ? 31.313 23.611 -39.249 1.00 57.38 828 SER A C 1
ATOM 6762 O O . SER A 1 828 ? 32.138 22.748 -38.940 1.00 57.38 828 SER A O 1
ATOM 6764 N N . THR A 1 829 ? 30.557 24.241 -38.360 1.00 60.72 829 THR A N 1
ATOM 6765 C CA . THR A 1 829 ? 30.540 23.923 -36.929 1.00 60.72 829 THR A CA 1
ATOM 6766 C C . THR A 1 829 ? 29.558 22.786 -36.679 1.00 60.72 829 THR A C 1
ATOM 6768 O O . THR A 1 829 ? 28.425 22.844 -37.151 1.00 60.72 829 THR A O 1
ATOM 6771 N N . TRP A 1 830 ? 29.996 21.745 -35.973 1.00 59.94 830 TRP A N 1
ATOM 6772 C CA . TRP A 1 830 ? 29.187 20.565 -35.665 1.00 59.94 830 TRP A CA 1
ATOM 6773 C C . TRP A 1 830 ? 29.053 20.382 -34.163 1.00 59.94 830 TRP A C 1
ATOM 6775 O O . TRP A 1 830 ? 30.038 20.501 -33.438 1.00 59.94 830 TRP A O 1
ATOM 6785 N N . GLU A 1 831 ? 27.852 20.047 -33.703 1.00 71.69 831 GLU A N 1
ATOM 6786 C CA . GLU A 1 831 ? 27.621 19.635 -32.322 1.00 71.69 831 GLU A CA 1
ATOM 6787 C C . GLU A 1 831 ? 28.076 18.181 -32.112 1.00 71.69 831 GLU A C 1
ATOM 6789 O O . GLU A 1 831 ? 27.846 17.300 -32.946 1.00 71.69 831 GLU A O 1
ATOM 6794 N N . SER A 1 832 ? 28.723 17.906 -30.979 1.00 70.38 832 SER A N 1
ATOM 6795 C CA . SER A 1 832 ? 29.177 16.558 -30.603 1.00 70.38 832 SER A CA 1
ATOM 6796 C C . SER A 1 832 ? 28.012 15.572 -30.488 1.00 70.38 832 SER A C 1
ATOM 6798 O O . SER A 1 832 ? 28.148 14.404 -30.855 1.00 70.38 832 SER A O 1
ATOM 6800 N N . GLU A 1 833 ? 26.847 16.048 -30.044 1.00 73.38 833 GLU A N 1
ATOM 6801 C CA . GLU A 1 833 ? 25.613 15.261 -29.988 1.00 73.38 833 GLU A CA 1
ATOM 6802 C C . GLU A 1 833 ? 25.169 14.807 -31.387 1.00 73.38 833 GLU A C 1
ATOM 6804 O O . GLU A 1 833 ? 24.892 13.620 -31.590 1.00 73.38 833 GLU A O 1
ATOM 6809 N N . ASP A 1 834 ? 25.175 15.728 -32.354 1.00 70.94 834 ASP A N 1
ATOM 6810 C CA . ASP A 1 834 ? 24.827 15.478 -33.753 1.00 70.94 834 ASP A CA 1
ATOM 6811 C C . ASP A 1 834 ? 25.781 14.506 -34.431 1.00 70.94 834 ASP A C 1
ATOM 6813 O O . ASP A 1 834 ? 25.339 13.641 -35.198 1.00 70.94 834 ASP A O 1
ATOM 6817 N N . LEU A 1 835 ? 27.077 14.630 -34.134 1.00 70.06 835 LEU A N 1
ATOM 6818 C CA . LEU A 1 835 ? 28.086 13.704 -34.625 1.00 70.06 835 LEU A CA 1
ATOM 6819 C C . LEU A 1 835 ? 27.776 12.288 -34.147 1.00 70.06 835 LEU A C 1
ATOM 6821 O O . LEU A 1 835 ? 27.606 11.391 -34.973 1.00 70.06 835 LEU A O 1
ATOM 6825 N N . VAL A 1 836 ? 27.694 12.076 -32.832 1.00 74.25 836 VAL A N 1
ATOM 6826 C CA . VAL A 1 836 ? 27.499 10.735 -32.266 1.00 74.25 836 VAL A CA 1
ATOM 6827 C C . VAL A 1 836 ? 26.157 10.147 -32.720 1.00 74.25 836 VAL A C 1
ATOM 6829 O O . VAL A 1 836 ? 26.115 8.985 -33.119 1.00 74.25 836 VAL A O 1
ATOM 6832 N N . ARG A 1 837 ? 25.089 10.957 -32.774 1.00 76.19 837 ARG A N 1
ATOM 6833 C CA . ARG A 1 837 ? 23.770 10.544 -33.283 1.00 76.19 837 ARG A CA 1
ATOM 6834 C C . ARG A 1 837 ? 23.847 9.999 -34.710 1.00 76.19 837 ARG A C 1
ATOM 6836 O O . ARG A 1 837 ? 23.407 8.880 -34.962 1.00 76.19 837 ARG A O 1
ATOM 6843 N N . LYS A 1 838 ? 24.425 10.771 -35.639 1.00 71.00 838 LYS A N 1
ATOM 6844 C CA . LYS A 1 838 ? 24.577 10.348 -37.042 1.00 71.00 838 LYS A CA 1
ATOM 6845 C C . LYS A 1 838 ? 25.504 9.134 -37.161 1.00 71.00 838 LYS A C 1
ATOM 6847 O O . LYS A 1 838 ? 25.217 8.230 -37.935 1.00 71.00 838 LYS A O 1
ATOM 6852 N N . SER A 1 839 ? 26.562 9.082 -36.348 1.00 71.31 839 SER A N 1
ATOM 6853 C CA . SER A 1 839 ? 27.529 7.978 -36.347 1.00 71.31 839 SER A CA 1
ATOM 6854 C C . SER A 1 839 ? 26.903 6.638 -35.974 1.00 71.31 839 SER A C 1
ATOM 6856 O O . SER A 1 839 ? 27.077 5.659 -36.695 1.00 71.31 839 SER A O 1
ATOM 6858 N N . CYS A 1 840 ? 26.174 6.588 -34.855 1.00 76.31 840 CYS A N 1
ATOM 6859 C CA . CYS A 1 840 ? 25.552 5.354 -34.383 1.00 76.31 840 CYS A CA 1
ATOM 6860 C C . CYS A 1 840 ? 24.516 4.830 -35.382 1.00 76.31 840 CYS A C 1
ATOM 6862 O O . CYS A 1 840 ? 24.492 3.632 -35.652 1.00 76.31 840 CYS A O 1
ATOM 6864 N N . LYS A 1 841 ? 23.719 5.730 -35.977 1.00 76.69 841 LYS A N 1
ATOM 6865 C CA . LYS A 1 841 ? 22.709 5.385 -36.984 1.00 76.69 841 LYS A CA 1
ATOM 6866 C C . LYS A 1 841 ? 23.316 4.712 -38.215 1.00 76.69 841 LYS A C 1
ATOM 6868 O O . LYS A 1 841 ? 22.854 3.647 -38.617 1.00 76.69 841 LYS A O 1
ATOM 6873 N N . GLU A 1 842 ? 24.338 5.321 -38.815 1.00 70.56 842 GLU A N 1
ATOM 6874 C CA . GLU A 1 842 ? 24.922 4.786 -40.052 1.00 70.56 842 GLU A CA 1
ATOM 6875 C C . GLU A 1 842 ? 25.692 3.479 -39.812 1.00 70.56 842 GLU A C 1
ATOM 6877 O O . GLU A 1 842 ? 25.613 2.563 -40.631 1.00 70.56 842 GLU A O 1
ATOM 6882 N N . VAL A 1 843 ? 26.378 3.344 -38.668 1.00 72.94 843 VAL A N 1
ATOM 6883 C CA . VAL A 1 843 ? 27.048 2.085 -38.305 1.00 72.94 843 VAL A CA 1
ATOM 6884 C C . VAL A 1 843 ? 26.025 0.974 -38.049 1.00 72.94 843 VAL A C 1
ATOM 6886 O O . VAL A 1 843 ? 26.167 -0.097 -38.631 1.00 72.94 843 VAL A O 1
ATOM 6889 N N . GLU A 1 844 ? 24.972 1.210 -37.256 1.00 77.88 844 GLU A N 1
ATOM 6890 C CA . GLU A 1 844 ? 23.918 0.210 -36.994 1.00 77.88 844 GLU A CA 1
ATOM 6891 C C . GLU A 1 844 ? 23.257 -0.261 -38.298 1.00 77.88 844 GLU A C 1
ATOM 6893 O O . GLU A 1 844 ? 23.171 -1.467 -38.548 1.00 77.88 844 GLU A O 1
ATOM 6898 N N . ARG A 1 845 ? 22.894 0.680 -39.181 1.00 74.44 845 ARG A N 1
ATOM 6899 C CA . ARG A 1 845 ? 22.337 0.388 -40.511 1.00 74.44 845 ARG A CA 1
ATOM 6900 C C . ARG A 1 845 ? 23.250 -0.527 -41.329 1.00 74.44 845 AR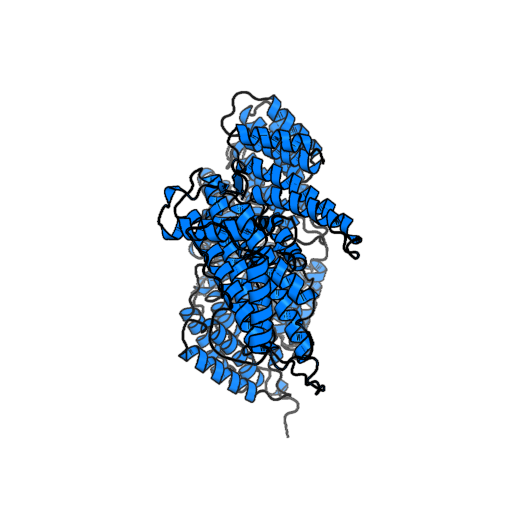G A C 1
ATOM 6902 O O . ARG A 1 845 ? 22.766 -1.485 -41.930 1.00 74.44 845 ARG A O 1
ATOM 6909 N N . LEU A 1 846 ? 24.554 -0.245 -41.360 1.00 68.00 846 LEU A N 1
ATOM 6910 C CA . LEU A 1 846 ? 25.523 -1.069 -42.083 1.00 68.00 846 LEU A CA 1
ATOM 6911 C C . LEU A 1 846 ? 25.637 -2.482 -41.515 1.00 68.00 846 LEU A C 1
ATOM 6913 O O . LEU A 1 846 ? 25.642 -3.446 -42.280 1.00 68.00 846 LEU A O 1
ATOM 6917 N N . VAL A 1 847 ? 25.757 -2.618 -40.191 1.00 71.50 847 VAL A N 1
ATOM 6918 C CA . VAL A 1 847 ? 25.906 -3.939 -39.565 1.00 71.50 847 VAL A CA 1
ATOM 6919 C C . VAL A 1 847 ? 24.672 -4.793 -39.834 1.00 71.50 847 VAL A C 1
ATOM 6921 O O . VAL A 1 847 ? 24.811 -5.931 -40.278 1.00 71.50 847 VAL A O 1
ATOM 6924 N N . LEU A 1 848 ? 23.473 -4.235 -39.647 1.00 74.06 848 LEU A N 1
ATOM 6925 C CA . LEU A 1 848 ? 22.219 -4.935 -39.932 1.00 74.06 848 LEU A CA 1
ATOM 6926 C C . LEU A 1 848 ? 22.095 -5.323 -41.412 1.00 74.06 848 LEU A C 1
ATOM 6928 O O . LEU A 1 848 ? 21.693 -6.446 -41.717 1.00 74.06 848 LEU A O 1
ATOM 6932 N N . TYR A 1 849 ? 22.508 -4.443 -42.331 1.00 70.38 849 TYR A N 1
ATOM 6933 C CA . TYR A 1 849 ? 22.554 -4.756 -43.760 1.00 70.38 849 TYR A CA 1
ATOM 6934 C C . TYR A 1 849 ? 23.462 -5.959 -44.051 1.00 70.38 849 TYR A C 1
ATOM 6936 O O . TYR A 1 849 ? 23.021 -6.921 -44.683 1.00 70.38 849 TYR A O 1
ATOM 6944 N N . PHE A 1 850 ? 24.700 -5.962 -43.550 1.00 64.62 850 PHE A N 1
ATOM 6945 C CA . PHE A 1 850 ? 25.629 -7.071 -43.789 1.00 64.62 850 PHE A CA 1
ATOM 6946 C C . PHE A 1 850 ? 25.160 -8.389 -43.163 1.00 64.62 850 PHE A C 1
ATOM 6948 O O . PHE A 1 850 ? 25.313 -9.436 -43.792 1.00 64.62 850 PHE A O 1
ATOM 6955 N N . LEU A 1 851 ? 24.540 -8.343 -41.978 1.00 69.00 851 LEU A N 1
ATOM 6956 C CA . LEU A 1 851 ? 23.934 -9.521 -41.351 1.00 69.00 851 LEU A CA 1
ATOM 6957 C C . LEU A 1 851 ? 22.769 -10.082 -42.184 1.00 69.00 851 LEU A C 1
ATOM 6959 O O . LEU A 1 851 ? 22.660 -11.298 -42.326 1.00 69.00 851 LEU A O 1
ATOM 6963 N N . SER A 1 852 ? 21.932 -9.227 -42.784 1.00 66.25 852 SER A N 1
ATOM 6964 C CA . SER A 1 852 ? 20.825 -9.677 -43.649 1.00 66.25 852 SER A CA 1
ATOM 6965 C C . SER A 1 852 ? 21.308 -10.365 -44.935 1.00 66.25 852 SER A C 1
ATOM 6967 O O . SER A 1 852 ? 20.741 -11.365 -45.366 1.00 66.25 852 SER A O 1
ATOM 6969 N N . LYS A 1 853 ? 22.421 -9.903 -45.521 1.00 60.59 853 LYS A N 1
ATOM 6970 C CA . LYS A 1 853 ? 23.009 -10.511 -46.729 1.00 60.59 853 LYS A CA 1
ATOM 6971 C C . LYS A 1 853 ? 23.665 -11.871 -46.467 1.00 60.59 853 LYS A C 1
ATOM 6973 O O . LYS A 1 853 ? 23.760 -12.702 -47.372 1.00 60.59 853 LYS A O 1
ATOM 6978 N N . GLU A 1 854 ? 24.087 -12.132 -45.233 1.00 60.41 854 GLU A N 1
ATOM 6979 C CA . GLU A 1 854 ? 24.543 -13.459 -44.812 1.00 60.41 854 GLU A CA 1
ATOM 6980 C C . GLU A 1 854 ? 23.389 -14.485 -44.812 1.00 60.41 854 GLU A C 1
ATOM 6982 O O . GLU A 1 854 ? 23.586 -15.621 -45.251 1.00 60.41 854 GLU A O 1
ATOM 6987 N N . GLU A 1 855 ? 22.172 -14.090 -44.418 1.00 56.75 855 GLU A N 1
ATOM 6988 C CA . GLU A 1 855 ? 20.966 -14.943 -44.475 1.00 56.75 855 GLU A CA 1
ATOM 6989 C C . GLU A 1 855 ? 20.595 -15.312 -45.918 1.00 56.75 855 GLU A C 1
ATOM 6991 O O . GLU A 1 855 ? 20.375 -16.488 -46.220 1.00 56.75 855 GLU A O 1
ATOM 6996 N N . ASP A 1 856 ? 20.644 -14.346 -46.839 1.00 50.69 856 ASP A N 1
ATOM 6997 C CA . ASP A 1 856 ? 20.385 -14.594 -48.265 1.00 50.69 856 ASP A CA 1
ATOM 6998 C C . ASP A 1 856 ? 21.368 -15.628 -48.852 1.00 50.69 856 ASP A C 1
ATOM 7000 O O . ASP A 1 856 ? 20.972 -16.517 -49.609 1.00 50.69 856 ASP A O 1
ATOM 7004 N N . SER A 1 857 ? 22.647 -15.573 -48.458 1.00 45.59 857 SER A N 1
ATOM 7005 C CA . SER A 1 857 ? 23.691 -16.495 -48.945 1.00 45.59 857 SER A CA 1
ATOM 7006 C C . SER A 1 857 ? 23.690 -17.878 -48.271 1.00 45.59 857 SER A C 1
ATOM 7008 O O . SER A 1 857 ? 24.108 -18.865 -48.886 1.00 45.59 857 SER A O 1
ATOM 7010 N N . SER A 1 858 ? 23.187 -17.982 -47.037 1.00 43.06 858 SER A N 1
ATOM 7011 C CA . SER A 1 858 ? 23.034 -19.248 -46.301 1.00 43.06 858 SER A CA 1
ATOM 7012 C C . SER A 1 858 ? 21.719 -19.975 -46.620 1.00 43.06 858 SER A C 1
ATOM 7014 O O . SER A 1 858 ? 21.690 -21.206 -46.575 1.00 43.06 858 SER A O 1
ATOM 7016 N N . SER A 1 859 ? 20.680 -19.265 -47.080 1.00 36.03 859 SER A N 1
ATOM 7017 C CA . SER A 1 859 ? 19.407 -19.848 -47.547 1.00 36.03 859 SER A CA 1
ATOM 7018 C C . SER A 1 859 ? 19.541 -20.783 -48.766 1.00 36.03 859 SER A C 1
ATOM 7020 O O . SER A 1 859 ? 18.680 -21.627 -49.008 1.00 36.03 859 SER A O 1
ATOM 7022 N N . CYS A 1 860 ? 20.662 -20.726 -49.495 1.00 34.00 860 CYS A N 1
ATOM 7023 C CA . CYS A 1 860 ? 20.989 -21.684 -50.558 1.00 34.00 860 CYS A CA 1
ATOM 7024 C C . CYS A 1 860 ? 21.497 -23.046 -50.036 1.00 34.00 860 CYS A C 1
ATOM 7026 O O . CYS A 1 860 ? 21.838 -23.924 -50.834 1.00 34.00 860 CYS A O 1
ATOM 7028 N N . ARG A 1 861 ? 21.582 -23.245 -48.713 1.00 35.81 861 ARG A N 1
ATOM 7029 C CA . ARG A 1 861 ? 21.992 -24.506 -48.082 1.00 35.81 861 ARG A CA 1
ATOM 7030 C C . ARG A 1 861 ? 21.194 -24.745 -46.797 1.00 35.81 861 ARG A C 1
ATOM 7032 O O . ARG A 1 861 ? 21.680 -24.406 -45.727 1.00 35.81 861 ARG A O 1
ATOM 7039 N N . ASN A 1 862 ? 19.996 -25.328 -46.900 1.00 30.16 862 ASN A N 1
ATOM 7040 C CA . ASN A 1 862 ? 19.558 -26.497 -46.111 1.00 30.16 862 ASN A CA 1
ATOM 7041 C C . ASN A 1 862 ? 18.058 -26.809 -46.299 1.00 30.16 862 ASN A C 1
ATOM 7043 O O . ASN A 1 862 ? 17.203 -25.931 -46.282 1.00 30.16 862 ASN A O 1
ATOM 7047 N N . VAL A 1 863 ? 17.776 -28.104 -46.473 1.00 27.64 863 VAL A N 1
ATOM 7048 C CA . VAL A 1 863 ? 16.458 -28.771 -46.455 1.00 27.64 863 VAL A CA 1
ATOM 7049 C C . VAL A 1 863 ? 15.975 -28.885 -44.993 1.00 27.64 863 VAL A C 1
ATOM 7051 O O . VAL A 1 863 ? 16.827 -29.051 -44.119 1.00 27.64 863 VAL A O 1
ATOM 7054 N N . PRO A 1 864 ? 14.662 -28.816 -44.688 1.00 29.17 864 PRO A N 1
ATOM 7055 C CA . PRO A 1 864 ? 14.182 -28.780 -43.309 1.00 29.17 864 PRO A CA 1
ATOM 7056 C C . PRO A 1 864 ? 14.078 -30.183 -42.696 1.00 29.17 864 PRO A C 1
ATOM 7058 O O . PRO A 1 864 ? 13.577 -31.112 -43.329 1.00 29.17 864 PRO A O 1
ATOM 7061 N N . THR A 1 865 ? 14.484 -30.319 -41.433 1.00 25.95 865 THR A N 1
ATOM 7062 C CA . THR A 1 865 ? 14.117 -31.454 -40.573 1.00 25.95 865 THR A CA 1
ATOM 7063 C C . THR A 1 865 ? 13.473 -30.948 -39.286 1.00 25.95 865 THR A C 1
ATOM 7065 O O . THR A 1 865 ? 14.155 -30.397 -38.430 1.00 25.95 865 THR A O 1
ATOM 7068 N N . ASN A 1 866 ? 12.153 -31.133 -39.247 1.00 25.72 866 ASN A N 1
ATOM 7069 C CA . ASN A 1 866 ? 11.242 -31.472 -38.149 1.00 25.72 866 ASN A CA 1
ATOM 7070 C C . ASN A 1 866 ? 11.545 -31.039 -36.703 1.00 25.72 866 ASN A C 1
ATOM 7072 O O . ASN A 1 866 ? 12.513 -31.470 -36.084 1.00 25.72 866 ASN A O 1
ATOM 7076 N N . GLU A 1 867 ? 10.575 -30.277 -36.185 1.00 29.95 867 GLU A N 1
ATOM 7077 C CA . GLU A 1 867 ? 9.852 -30.433 -34.911 1.00 29.95 867 GLU A CA 1
ATOM 7078 C C . GLU A 1 867 ? 10.322 -31.543 -33.953 1.00 29.95 867 GLU A C 1
ATOM 7080 O O . GLU A 1 867 ? 10.276 -32.728 -34.283 1.00 29.95 867 GLU A O 1
ATOM 7085 N N . CYS A 1 868 ? 10.620 -31.138 -32.716 1.00 22.45 868 CYS A N 1
ATOM 7086 C CA . CYS A 1 868 ? 10.221 -31.866 -31.513 1.00 22.45 868 CYS A CA 1
ATOM 7087 C C . CYS A 1 868 ? 9.975 -30.863 -30.377 1.00 22.45 868 CYS A C 1
ATOM 7089 O O . CYS A 1 868 ? 10.855 -30.071 -30.036 1.00 22.45 868 CYS A O 1
ATOM 7091 N N . ASP A 1 869 ? 8.762 -30.936 -29.834 1.00 27.00 869 ASP A N 1
ATOM 7092 C CA . ASP A 1 869 ? 8.328 -30.382 -28.556 1.00 27.00 869 ASP A CA 1
ATOM 7093 C C . ASP A 1 869 ? 9.206 -30.882 -27.398 1.00 27.00 869 ASP A C 1
ATOM 7095 O O . ASP A 1 869 ? 9.587 -32.050 -27.379 1.00 27.00 869 ASP A O 1
ATOM 7099 N N . ASP A 1 870 ? 9.442 -30.025 -26.403 1.00 24.78 870 ASP A N 1
ATOM 7100 C CA . ASP A 1 870 ? 9.579 -30.437 -25.002 1.00 24.78 870 ASP A CA 1
ATOM 7101 C C . ASP A 1 870 ? 9.307 -29.229 -24.093 1.00 24.78 870 ASP A C 1
ATOM 7103 O O . ASP A 1 870 ? 10.173 -28.412 -23.776 1.00 24.78 870 ASP A O 1
ATOM 7107 N N . ASP A 1 871 ? 8.041 -29.126 -23.699 1.00 24.39 871 ASP A N 1
ATOM 7108 C CA . ASP A 1 871 ? 7.498 -28.151 -22.766 1.00 24.39 871 ASP A CA 1
ATOM 7109 C C . ASP A 1 871 ? 7.358 -28.840 -21.399 1.00 24.39 871 ASP A C 1
ATOM 7111 O O . ASP A 1 871 ? 6.476 -29.677 -21.221 1.00 24.39 871 ASP A O 1
ATOM 7115 N N . LEU A 1 872 ? 8.266 -28.567 -20.451 1.00 25.59 872 LEU A N 1
ATOM 7116 C CA . LEU A 1 872 ? 8.143 -28.932 -19.025 1.00 25.59 872 LEU A CA 1
ATOM 7117 C C . LEU A 1 872 ? 9.229 -28.220 -18.188 1.00 25.59 872 LEU A C 1
ATOM 7119 O O . LEU A 1 872 ? 10.146 -28.837 -17.639 1.00 25.59 872 LEU A O 1
ATOM 7123 N N . SER A 1 873 ? 9.132 -26.893 -18.049 1.00 24.14 873 SER A N 1
ATOM 7124 C CA . SER A 1 873 ? 9.949 -26.154 -17.079 1.00 24.14 873 SER A CA 1
ATOM 7125 C C . SER A 1 873 ? 9.306 -26.171 -15.684 1.00 24.14 873 SER A C 1
ATOM 7127 O O . SER A 1 873 ? 8.218 -25.650 -15.444 1.00 24.14 873 SER A O 1
ATOM 7129 N N . LEU A 1 874 ? 10.041 -26.736 -14.723 1.00 27.16 874 LEU A N 1
ATOM 7130 C CA . LEU A 1 874 ? 9.760 -26.792 -13.276 1.00 27.16 874 LEU A CA 1
ATOM 7131 C C . LEU A 1 874 ? 9.656 -25.415 -12.574 1.00 27.16 874 LEU A C 1
ATOM 7133 O O . LEU A 1 874 ? 9.488 -25.358 -11.357 1.00 27.16 874 LEU A O 1
ATOM 7137 N N . SER A 1 875 ? 9.740 -24.310 -13.316 1.00 24.89 875 SER A N 1
ATOM 7138 C CA . SER A 1 875 ? 9.664 -22.925 -12.831 1.00 24.89 875 SER A CA 1
ATOM 7139 C C . SER A 1 875 ? 8.260 -22.484 -12.392 1.00 24.89 875 SER A C 1
ATOM 7141 O O . SER A 1 875 ? 8.143 -21.542 -11.616 1.00 24.89 875 SER A O 1
ATOM 7143 N N . ASN A 1 876 ? 7.198 -23.192 -12.790 1.00 25.83 876 ASN A N 1
ATOM 7144 C CA . ASN A 1 876 ? 5.809 -22.779 -12.522 1.00 25.83 876 ASN A CA 1
ATOM 7145 C C . ASN A 1 876 ? 5.215 -23.279 -11.193 1.00 25.83 876 ASN A C 1
ATOM 7147 O O . ASN A 1 876 ? 3.999 -23.250 -11.006 1.00 25.83 876 ASN A O 1
ATOM 7151 N N . LEU A 1 877 ? 6.038 -23.749 -10.250 1.00 31.25 877 LEU A N 1
ATOM 7152 C CA . LEU A 1 877 ? 5.543 -24.207 -8.944 1.00 31.25 877 LEU A CA 1
ATOM 7153 C C . LEU A 1 877 ? 5.535 -23.121 -7.855 1.00 31.25 877 LEU A C 1
ATOM 7155 O O . LEU A 1 877 ? 4.839 -23.313 -6.859 1.00 31.25 877 LEU A O 1
ATOM 7159 N N . PHE A 1 878 ? 6.225 -21.987 -8.043 1.00 29.94 878 PHE A N 1
ATOM 7160 C CA . PHE A 1 878 ? 6.282 -20.890 -7.059 1.00 29.94 878 PHE A CA 1
ATOM 7161 C C . PHE A 1 878 ? 6.560 -19.505 -7.685 1.00 29.94 878 PHE A C 1
ATOM 7163 O O . PHE A 1 878 ? 7.469 -18.800 -7.243 1.00 29.94 878 PHE A O 1
ATOM 7170 N N . LEU A 1 879 ? 5.765 -19.099 -8.679 1.00 25.86 879 LEU A N 1
ATOM 7171 C CA . LEU A 1 879 ? 5.612 -17.686 -9.057 1.00 25.86 879 LEU A CA 1
ATOM 7172 C C . LEU A 1 879 ? 4.187 -17.210 -8.765 1.00 25.86 879 LEU A C 1
ATOM 7174 O O . LEU A 1 879 ? 3.237 -17.952 -9.111 1.00 25.86 879 LEU A O 1
#